Protein 6G3U (pdb70)

Organism: Pseudomonas aeruginosa (strain ATCC 15692 / DSM 22644 / CIP 104116 / JCM 14847 / LMG 12228 / 1C / PRS 101 / PAO1) (NCBI:txid208964)

Foldseek 3Di:
DAEEEEQAAFQVNLLCLQQVLLVQLLCVLLVDHYHYAYPYLLLQLQQLVVVQDDVVPHDHNRLVVLLVLLLAQRHQYAAEFHFQDDPVVNQVSCVQVVVVPGCRDHACLDADDPVNVVSNVSVLCSHFPNRCLSNFAAWKWWWFDPLLLVLCLVPPDAFAKAALPFPAFEDADDDFFFLNAKAKDFAQAKAKKWKWWAFPVGDIDTQDMDTDGHGKMKMKGWGAVVVLLVVLVVVFVVCVVPVAAEAEAAACRLLVPPVLLSLLSNQCSLLVVLCVVCVVVCVVLPQGSSFFCLSVVPSCVPPDPVVVVVSVVSSVVSPVVTHWYAALDLVVRHGNRHGDHSHHRLQNLLVCVRNNNWGATNVRDTGHYHYYDHHPQPRVQSRLVSSVCSPPIADDLNQFAIEIETEQARNNAWSNVKNSFKDQDQAWGKIFMARVVGHTDGMGGGGHRMMMIMGMDHLVSLLSSLVVQQVVCVVDVAAEEEAAAPSHNSSVSSVVSNVVSNVVDDQPNYHYYYDHDSVVSNVQVVQGRNRGYYYYRYYDVVNLNVLQNRCCSNNVGQQSMWMWRCRPSNHIYTYRGSDHSPNVQNVQCQQFNARADWRNSVLVSQLVSQCRCCVVVVSVVSPVLNVLSVVLSSVCSVVVLHDDPDLQFHHSLLSSLSSSQSSLVSQCPDDPDVSSVVLSVVLNVLSVVCVPVLRVQSSVRGGDRQCQDDRSDTDCVSSSCSRRRSPSVVVSSVPSD/DEAEEEQAAFFVNLLCLLFVLLCQLLCVVLVYHYHYAYAYCVLVVALPPVVDDDPPSDDDRYLVVLLVLLLALPYHAEAEFHDFWDPCVVQVVCVVCVVVPDDDDHDDPPDDDDPPCVVVVSVVCGHGRNRCLSNQQAWWWWWFDPLLLVLCLVPPDAFAKAALPFPFFEDADDDFFFLNAKAKDFAQAWAKKFKWWAAPVGDIDGLDIDTAHHGKMKMKGKGAVVVLLVSLVVQFVVCVVVVAAEAEAAACIQLVPPVLLSLLSNQCSLLVVLCVVCVVVLVVLPQRLSFFCLSVVPSCVPDDPVVVVVSVVSVVVSPVVTHWYAALDLVVPHGNRHGPNSHHRLQNLLVCVRNNNWGATNVRDTGHHHYYYHHPQPRVLSRLVSNVCSVVIAADLSFFAIAIEQEQQRNNAWPRVKNSFKDQAQAWTKIFMARVVRHTDGIDGGGHGMMMIMGMHHPLNLLSSLVVQQVVCVVVVAAEEEAAAPSHNSSVSSVVSNVVNCVVDDQVSYHYYYDHSSVVSVVQVVQGRVRGYYYYRYYDVVNSSVLQNRCCSNRVGSFRMWIWGQRSSNYIHIYLGRVNNHSCSVPPLQDWCNSVLLSQLVSQCSCVPVPVRPSSPQLSVLSVQLVSVCSVVVQTCHPSRADLSSSVSSLSSSLSSLQSQCPDDPDVVSVVVSVVLNVLSVVCQPPCVRLPVSPDQRVDQDADGDDGDDPSSSVSNPPCVVRVVVSSVD

Nearest PDB structures (foldseek):
  6g3u-assembly2_B  TM=1.001E+00  e=0.000E+00  Pseudomonas aeruginosa
  6g3u-assembly1_A  TM=9.245E-01  e=0.000E+00  Pseudomonas aeruginosa
  5kvu-assembly1_A  TM=9.202E-01  e=1.064E-99  Mycobacterium tuberculosis H37Rv
  5z16-assembly1_A  TM=9.125E-01  e=4.180E-97  Acinetobacter baumannii
  7y1u-assembly1_A  TM=9.084E-01  e=1.188E-83  Campylobacter corcagiensis

Structure (mmCIF, N/CA/C/O backbone):
data_6G3U
#
_entry.id   6G3U
#
_cell.length_a   126.460
_cell.length_b   149.020
_cell.length_c   201.137
_cell.angle_alpha   90.000
_cell.angle_beta   90.000
_cell.angle_gamma   90.000
#
_symmetry.space_group_name_H-M   'C 2 2 21'
#
loop_
_entity.id
_entity.type
_entity.pdbx_description
1 polymer 'Isocitrate dehydrogenase'
2 non-polymer 'NADP NICOTINAMIDE-ADENINE-DINUCLEOTIDE PHOSPHATE'
3 non-polymer '2-OXOGLUTARIC ACID'
4 water water
#
loop_
_atom_site.group_PDB
_atom_site.id
_atom_site.type_symbol
_atom_site.label_atom_id
_atom_site.label_alt_id
_atom_site.label_comp_id
_atom_site.label_asym_id
_atom_site.label_entity_id
_atom_site.label_seq_id
_atom_site.pdbx_PDB_ins_code
_atom_site.Cartn_x
_atom_site.Cartn_y
_atom_site.Cartn_z
_atom_site.occupancy
_atom_site.B_iso_or_equiv
_atom_site.auth_seq_id
_atom_site.auth_comp_id
_atom_site.auth_asym_id
_atom_site.auth_atom_id
_atom_site.pdbx_PDB_model_num
ATOM 1 N N . SER A 1 1 ? 33.780 54.592 -13.069 1.00 63.41 5 SER A N 1
ATOM 2 C CA . SER A 1 1 ? 34.450 53.852 -12.030 1.00 65.67 5 SER A CA 1
ATOM 3 C C . SER A 1 1 ? 33.613 53.857 -10.779 1.00 60.15 5 SER A C 1
ATOM 4 O O . SER A 1 1 ? 33.998 54.581 -9.850 1.00 61.22 5 SER A O 1
ATOM 7 N N . LYS A 1 2 ? 32.465 53.128 -10.810 1.00 56.60 6 LYS A N 1
ATOM 8 C CA . LYS A 1 2 ? 31.655 52.767 -9.633 1.00 56.53 6 LYS A CA 1
ATOM 9 C C . LYS A 1 2 ? 30.132 52.657 -9.720 1.00 47.19 6 LYS A C 1
ATOM 10 O O . LYS A 1 2 ? 29.548 52.394 -8.671 1.00 58.62 6 LYS A O 1
ATOM 16 N N . ILE A 1 3 ? 29.418 52.843 -10.832 1.00 42.16 7 ILE A N 1
ATOM 17 C CA . ILE A 1 3 ? 27.946 52.841 -10.714 1.00 41.83 7 ILE A CA 1
ATOM 18 C C . ILE A 1 3 ? 27.249 51.742 -11.531 1.00 38.82 7 ILE A C 1
ATOM 19 O O . ILE A 1 3 ? 27.307 51.733 -12.765 1.00 38.56 7 ILE A O 1
ATOM 24 N N . THR A 1 4 ? 26.537 50.850 -10.831 1.00 37.62 8 THR A N 1
ATOM 25 C CA . THR A 1 4 ? 25.754 49.772 -11.437 1.00 38.18 8 THR A CA 1
ATOM 26 C C . THR A 1 4 ? 24.283 50.176 -11.546 1.00 36.58 8 THR A C 1
ATOM 27 O O . THR A 1 4 ? 23.665 50.535 -10.541 1.00 35.75 8 THR A O 1
ATOM 31 N N . TYR A 1 5 ? 23.727 50.099 -12.760 1.00 37.21 9 TYR A N 1
ATOM 32 C CA . TYR A 1 5 ? 22.349 50.487 -13.055 1.00 34.61 9 TYR A CA 1
ATOM 33 C C . TYR A 1 5 ? 21.508 49.279 -13.448 1.00 34.45 9 TYR A C 1
ATOM 34 O O . TYR A 1 5 ? 21.902 48.487 -14.311 1.00 39.71 9 TYR A O 1
ATOM 43 N N . THR A 1 6 ? 20.319 49.189 -12.874 1.00 31.61 10 THR A N 1
ATOM 44 C CA . THR A 1 6 ? 19.483 48.004 -12.967 1.00 32.26 10 THR A CA 1
ATOM 45 C C . THR A 1 6 ? 18.426 48.063 -14.079 1.00 35.42 10 THR A C 1
ATOM 46 O O . THR A 1 6 ? 17.606 48.989 -14.131 1.00 37.46 10 THR A O 1
ATOM 50 N N . PHE A 1 7 ? 18.432 47.065 -14.960 1.00 29.38 11 PHE A N 1
ATOM 51 C CA . PHE A 1 7 ? 17.398 46.914 -15.979 1.00 32.11 11 PHE A CA 1
ATOM 52 C C . PHE A 1 7 ? 16.387 45.870 -15.509 1.00 31.31 11 PHE A C 1
ATOM 53 O O . PHE A 1 7 ? 16.732 44.692 -15.353 1.00 34.07 11 PHE A O 1
ATOM 61 N N . THR A 1 8 ? 15.150 46.307 -15.287 1.00 32.51 12 THR A N 1
ATOM 62 C CA . THR A 1 8 ? 14.059 45.543 -14.690 1.00 35.16 12 THR A CA 1
ATOM 63 C C . THR A 1 8 ? 12.949 45.271 -15.712 1.00 32.77 12 THR A C 1
ATOM 64 O O . THR A 1 8 ? 13.248 44.996 -16.877 1.00 34.96 12 THR A O 1
ATOM 68 N N . ASP A 1 9 ? 11.702 45.223 -15.244 1.00 26.99 13 ASP A N 1
ATOM 69 C CA . ASP A 1 9 ? 10.511 44.878 -16.007 1.00 30.47 13 ASP A CA 1
ATOM 70 C C . ASP A 1 9 ? 9.575 46.067 -16.239 1.00 35.76 13 ASP A C 1
ATOM 71 O O . ASP A 1 9 ? 9.659 47.104 -15.572 1.00 33.46 13 ASP A O 1
ATOM 76 N N . GLU A 1 10 ? 8.687 45.903 -17.223 1.00 34.34 14 GLU A N 1
ATOM 77 C CA . GLU A 1 10 ? 7.450 46.706 -17.387 1.00 32.62 14 GLU A CA 1
ATOM 78 C C . GLU A 1 10 ? 7.779 48.201 -17.439 1.00 35.38 14 GLU A C 1
ATOM 79 O O . GLU A 1 10 ? 8.700 48.607 -18.164 1.00 34.75 14 GLU A O 1
ATOM 85 N N . ALA A 1 11 ? 7.056 49.058 -16.721 1.00 35.57 15 ALA A N 1
ATOM 86 C CA . ALA A 1 11 ? 7.184 50.496 -16.941 1.00 33.70 15 ALA A CA 1
ATOM 87 C C . ALA A 1 11 ? 8.589 51.027 -16.655 1.00 39.83 15 ALA A C 1
ATOM 88 O O . ALA A 1 11 ? 9.156 51.697 -17.536 1.00 41.93 15 ALA A O 1
ATOM 90 N N . PRO A 1 12 ? 9.219 50.765 -15.496 1.00 40.30 16 PRO A N 1
ATOM 91 C CA . PRO A 1 12 ? 10.603 51.260 -15.310 1.00 34.99 16 PRO A CA 1
ATOM 92 C C . PRO A 1 12 ? 11.573 50.749 -16.372 1.00 34.77 16 PRO A C 1
ATOM 93 O O . PRO A 1 12 ? 12.600 51.393 -16.618 1.00 35.54 16 PRO A O 1
ATOM 97 N N . ALA A 1 13 ? 11.303 49.586 -16.977 1.00 32.00 17 ALA A N 1
ATOM 98 C CA . ALA A 1 13 ? 12.156 49.108 -18.063 1.00 33.75 17 ALA A CA 1
ATOM 99 C C . ALA A 1 13 ? 12.078 50.033 -19.272 1.00 38.29 17 ALA A C 1
ATOM 100 O O . ALA A 1 13 ? 13.113 50.401 -19.838 1.00 39.46 17 ALA A O 1
ATOM 102 N N . LEU A 1 14 ? 10.860 50.456 -19.653 1.00 38.81 18 LEU A N 1
ATOM 103 C CA . LEU A 1 14 ? 10.711 51.372 -20.782 1.00 37.17 18 LEU A CA 1
ATOM 104 C C . LEU A 1 14 ? 11.265 52.747 -20.454 1.00 39.18 18 LEU A C 1
ATOM 105 O O . LEU A 1 14 ? 11.857 53.398 -21.319 1.00 41.89 18 LEU A O 1
ATOM 110 N N . ALA A 1 15 ? 11.128 53.192 -19.200 1.00 35.25 19 ALA A N 1
ATOM 111 C CA . ALA A 1 15 ? 11.703 54.479 -18.836 1.00 32.65 19 ALA A CA 1
ATOM 112 C C . ALA A 1 15 ? 13.202 54.455 -19.030 1.00 39.34 19 ALA A C 1
ATOM 113 O O . ALA A 1 15 ? 13.797 55.435 -19.500 1.00 40.55 19 ALA A O 1
ATOM 115 N N . THR A 1 16 ? 13.817 53.309 -18.727 1.00 39.82 20 THR A N 1
ATOM 116 C CA . THR A 1 16 ? 15.266 53.178 -18.751 1.00 41.99 20 THR A CA 1
ATOM 117 C C . THR A 1 16 ? 15.826 53.281 -20.177 1.00 36.58 20 THR A C 1
ATOM 118 O O . THR A 1 16 ? 16.942 53.784 -20.358 1.00 34.79 20 THR A O 1
ATOM 122 N N . TYR A 1 17 ? 15.059 52.878 -21.197 1.00 38.98 21 TYR A N 1
ATOM 123 C CA . TYR A 1 17 ? 15.511 53.077 -22.578 1.00 40.84 21 TYR A CA 1
ATOM 124 C C . TYR A 1 17 ? 15.755 54.556 -22.887 1.00 43.14 21 TYR A C 1
ATOM 125 O O . TYR A 1 17 ? 16.780 54.906 -23.482 1.00 45.66 21 TYR A O 1
ATOM 134 N N . SER A 1 18 ? 14.843 55.444 -22.475 1.00 41.98 22 SER A N 1
ATOM 135 C CA . SER A 1 18 ? 15.080 56.875 -22.681 1.00 39.71 22 SER A CA 1
ATOM 136 C C . SER A 1 18 ? 16.105 57.425 -21.693 1.00 42.54 22 SER A C 1
ATOM 137 O O . SER A 1 18 ? 16.988 58.202 -22.073 1.00 45.65 22 SER A O 1
ATOM 140 N N . LEU A 1 19 ? 16.009 57.051 -20.420 1.00 41.89 23 LEU A N 1
ATOM 141 C CA . LEU A 1 19 ? 16.795 57.771 -19.423 1.00 40.62 23 LEU A CA 1
ATOM 142 C C . LEU A 1 19 ? 18.247 57.286 -19.327 1.00 43.20 23 LEU A C 1
ATOM 143 O O . LEU A 1 19 ? 19.148 58.089 -19.044 1.00 45.33 23 LEU A O 1
ATOM 148 N N . LEU A 1 20 ? 18.516 55.991 -19.522 1.00 42.42 24 LEU A N 1
ATOM 149 C CA . LEU A 1 20 ? 19.880 55.508 -19.288 1.00 44.77 24 LEU A CA 1
ATOM 150 C C . LEU A 1 20 ? 20.910 56.104 -20.244 1.00 43.51 24 LEU A C 1
ATOM 151 O O . LEU A 1 20 ? 21.982 56.517 -19.766 1.00 38.92 24 LEU A O 1
ATOM 156 N N . PRO A 1 21 ? 20.667 56.191 -21.563 1.00 45.78 25 PRO A N 1
ATOM 157 C CA . PRO A 1 21 ? 21.640 56.878 -22.446 1.00 46.31 25 PRO A CA 1
ATOM 158 C C . PRO A 1 21 ? 22.054 58.264 -21.967 1.00 46.72 25 PRO A C 1
ATOM 159 O O . PRO A 1 21 ? 23.247 58.594 -22.010 1.00 50.36 25 PRO A O 1
ATOM 163 N N . ILE A 1 22 ? 21.107 59.078 -21.503 1.00 43.71 26 ILE A N 1
ATOM 164 C CA . ILE A 1 22 ? 21.447 60.393 -20.959 1.00 44.10 26 ILE A CA 1
ATOM 165 C C . ILE A 1 22 ? 22.348 60.251 -19.739 1.00 49.00 26 ILE A C 1
ATOM 166 O O . ILE A 1 22 ? 23.302 61.022 -19.560 1.00 47.00 26 ILE A O 1
ATOM 171 N N . VAL A 1 23 ? 22.063 59.263 -18.878 1.00 52.77 27 VAL A N 1
ATOM 172 C CA . VAL A 1 23 ? 22.866 59.085 -17.665 1.00 47.69 27 VAL A CA 1
ATOM 173 C C . VAL A 1 23 ? 24.296 58.718 -18.032 1.00 46.97 27 VAL A C 1
ATOM 174 O O . VAL A 1 23 ? 25.258 59.277 -17.491 1.00 46.52 27 VAL A O 1
ATOM 178 N N . LYS A 1 24 ? 24.453 57.781 -18.974 1.00 48.90 28 LYS A N 1
ATOM 179 C CA . LYS A 1 24 ? 25.790 57.323 -19.341 1.00 54.54 28 LYS A CA 1
ATOM 180 C C . LYS A 1 24 ? 26.653 58.472 -19.853 1.00 56.00 28 LYS A C 1
ATOM 181 O O . LYS A 1 24 ? 27.813 58.611 -19.442 1.00 57.36 28 LYS A O 1
ATOM 187 N N . ALA A 1 25 ? 26.086 59.335 -20.706 1.00 52.44 29 ALA A N 1
ATOM 188 C CA . ALA A 1 25 ? 26.841 60.459 -21.256 1.00 53.21 29 ALA A CA 1
ATOM 189 C C . ALA A 1 25 ? 27.268 61.426 -20.160 1.00 53.70 29 ALA A C 1
ATOM 190 O O . ALA A 1 25 ? 28.459 61.709 -19.991 1.00 54.02 29 ALA A O 1
ATOM 192 N N . PHE A 1 26 ? 26.300 61.945 -19.400 1.00 54.18 30 PHE A N 1
ATOM 193 C CA . PHE A 1 26 ? 26.627 62.881 -18.328 1.00 53.77 30 PHE A CA 1
ATOM 194 C C . PHE A 1 26 ? 27.638 62.279 -17.371 1.00 50.94 30 PHE A C 1
ATOM 195 O O . PHE A 1 26 ? 28.605 62.938 -16.987 1.00 55.16 30 PHE A O 1
ATOM 203 N N . ALA A 1 27 ? 27.442 61.013 -16.995 1.00 58.32 31 ALA A N 1
ATOM 204 C CA . ALA A 1 27 ? 28.335 60.379 -16.032 1.00 55.41 31 ALA A CA 1
ATOM 205 C C . ALA A 1 27 ? 29.741 60.239 -16.599 1.00 57.12 31 ALA A C 1
ATOM 206 O O . ALA A 1 27 ? 30.726 60.395 -15.868 1.00 57.09 31 ALA A O 1
ATOM 208 N N . ALA A 1 28 ? 29.854 59.941 -17.901 1.00 56.40 32 ALA A N 1
ATOM 209 C CA . ALA A 1 28 ? 31.167 59.784 -18.519 1.00 55.48 32 ALA A CA 1
ATOM 210 C C . ALA A 1 28 ? 32.027 61.031 -18.341 1.00 60.69 32 ALA A C 1
ATOM 211 O O . ALA A 1 28 ? 33.249 60.933 -18.178 1.00 62.26 32 ALA A O 1
ATOM 213 N N . SER A 1 29 ? 31.402 62.206 -18.318 1.00 57.17 33 SER A N 1
ATOM 214 C CA . SER A 1 29 ? 32.144 63.447 -18.182 1.00 60.58 33 SER A CA 1
ATOM 215 C C . SER A 1 29 ? 32.898 63.548 -16.862 1.00 60.04 33 SER A C 1
ATOM 216 O O . SER A 1 29 ? 33.741 64.442 -16.730 1.00 65.76 33 SER A O 1
ATOM 219 N N . ALA A 1 30 ? 32.607 62.683 -15.881 1.00 58.15 34 ALA A N 1
ATOM 220 C CA . ALA A 1 30 ? 33.376 62.622 -14.642 1.00 54.00 34 ALA A CA 1
ATOM 221 C C . ALA A 1 30 ? 34.204 61.350 -14.548 1.00 56.27 34 ALA A C 1
ATOM 222 O O . ALA A 1 30 ? 34.752 61.041 -13.480 1.00 51.45 34 ALA A O 1
ATOM 224 N N . GLY A 1 31 ? 34.374 60.656 -15.667 1.00 55.72 35 GLY A N 1
ATOM 225 C CA . GLY A 1 31 ? 35.129 59.422 -15.658 1.00 57.52 35 GLY A CA 1
ATOM 226 C C . GLY A 1 31 ? 34.462 58.307 -14.883 1.00 57.90 35 GLY A C 1
ATOM 227 O O . GLY A 1 31 ? 35.155 57.538 -14.200 1.00 53.46 35 GLY A O 1
ATOM 228 N N . ILE A 1 32 ? 33.133 58.191 -14.984 1.00 53.46 36 I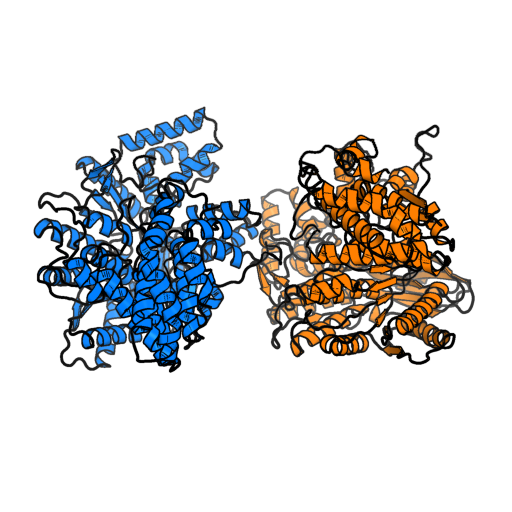LE A N 1
ATOM 229 C CA . ILE A 1 32 ? 32.364 57.179 -14.270 1.00 51.62 36 ILE A CA 1
ATOM 230 C C . ILE A 1 32 ? 31.838 56.172 -15.284 1.00 49.62 36 ILE A C 1
ATOM 231 O O . ILE A 1 32 ? 31.253 56.543 -16.311 1.00 45.64 36 ILE A O 1
ATOM 236 N N . ASP A 1 33 ? 32.051 54.901 -14.986 1.00 50.38 37 ASP A N 1
ATOM 237 C CA . ASP A 1 33 ? 31.548 53.804 -15.782 1.00 53.18 37 ASP A CA 1
ATOM 238 C C . ASP A 1 33 ? 30.191 53.409 -15.201 1.00 47.11 37 ASP A C 1
ATOM 239 O O . ASP A 1 33 ? 30.051 53.271 -13.982 1.00 46.46 37 ASP A O 1
ATOM 244 N N . VAL A 1 34 ? 29.192 53.266 -16.067 1.00 39.06 38 VAL A N 1
ATOM 245 C CA . VAL A 1 34 ? 27.821 52.997 -15.654 1.00 41.41 38 VAL A CA 1
ATOM 246 C C . VAL A 1 34 ? 27.454 51.658 -16.272 1.00 42.97 38 VAL A C 1
ATOM 247 O O . VAL A 1 34 ? 27.109 51.590 -17.459 1.00 46.23 38 VAL A O 1
ATOM 251 N N . GLU A 1 35 ? 27.511 50.594 -15.470 1.00 41.58 39 GLU A N 1
ATOM 252 C CA . GLU A 1 35 ? 27.200 49.254 -15.944 1.00 42.43 39 GLU A CA 1
ATOM 253 C C . GLU A 1 35 ? 25.693 49.006 -15.928 1.00 38.16 39 GLU A C 1
ATOM 254 O O . GLU A 1 35 ? 24.949 49.604 -15.154 1.00 44.22 39 GLU A O 1
ATOM 260 N N . THR A 1 36 ? 25.253 48.085 -16.771 1.00 34.60 40 THR A N 1
ATOM 261 C CA . THR A 1 36 ? 23.855 47.675 -16.858 1.00 35.02 40 THR A CA 1
ATOM 262 C C . THR A 1 36 ? 23.766 46.230 -16.394 1.00 40.76 40 THR A C 1
ATOM 263 O O . THR A 1 36 ? 24.331 45.336 -17.042 1.00 48.90 40 THR A O 1
ATOM 267 N N . SER A 1 37 ? 23.042 45.980 -15.306 1.00 34.69 41 SER A N 1
ATOM 268 C CA . SER A 1 37 ? 22.874 44.611 -14.842 1.00 36.77 41 SER A CA 1
ATOM 269 C C . SER A 1 37 ? 21.420 44.219 -15.063 1.00 34.75 41 SER A C 1
ATOM 270 O O . SER A 1 37 ? 20.505 44.943 -14.657 1.00 36.23 41 SER A O 1
ATOM 273 N N . ASP A 1 38 ? 21.221 43.106 -15.771 1.00 35.40 42 ASP A N 1
ATOM 274 C CA . ASP A 1 38 ? 19.898 42.638 -16.187 1.00 36.93 42 ASP A CA 1
ATOM 275 C C . ASP A 1 38 ? 19.314 41.737 -15.112 1.00 35.15 42 ASP A C 1
ATOM 276 O O . ASP A 1 38 ? 19.692 40.564 -15.014 1.00 32.30 42 ASP A O 1
ATOM 281 N N . ILE A 1 39 ? 18.383 42.273 -14.313 1.00 33.58 43 ILE A N 1
ATOM 282 C CA . ILE A 1 39 ? 17.693 41.480 -13.290 1.00 29.99 43 ILE A CA 1
ATOM 283 C C . ILE A 1 39 ? 16.221 41.289 -13.637 1.00 28.33 43 ILE A C 1
ATOM 284 O O . ILE A 1 39 ? 15.407 40.980 -12.769 1.00 25.77 43 ILE A O 1
ATOM 289 N N . SER A 1 40 ? 15.889 41.412 -14.916 1.00 30.40 44 SER A N 1
ATOM 290 C CA . SER A 1 40 ? 14.514 41.278 -15.344 1.00 30.97 44 SER A CA 1
ATOM 291 C C . SER A 1 40 ? 14.067 39.823 -15.209 1.00 31.21 44 SER A C 1
ATOM 292 O O . SER A 1 40 ? 14.887 38.903 -15.132 1.00 33.46 44 SER A O 1
ATOM 295 N N . LEU A 1 41 ? 12.744 39.607 -15.241 1.00 31.19 45 LEU A N 1
ATOM 296 C CA . LEU A 1 41 ? 12.233 38.259 -14.998 1.00 28.08 45 LEU A CA 1
ATOM 297 C C . LEU A 1 41 ? 12.602 37.305 -16.125 1.00 31.43 45 LEU A C 1
ATOM 298 O O . LEU A 1 41 ? 13.089 36.200 -15.859 1.00 33.42 45 LEU A O 1
ATOM 303 N N . ALA A 1 42 ? 12.441 37.724 -17.390 1.00 31.35 46 ALA A N 1
ATOM 304 C CA . ALA A 1 42 ? 12.894 36.874 -18.487 1.00 32.97 46 ALA A CA 1
ATOM 305 C C . ALA A 1 42 ? 14.412 36.721 -18.501 1.00 35.22 46 ALA A C 1
ATOM 306 O O . ALA A 1 42 ? 14.925 35.624 -18.758 1.00 34.47 46 ALA A O 1
ATOM 308 N N . GLY A 1 43 ? 15.149 37.781 -18.182 1.00 31.55 47 GLY A N 1
ATOM 309 C CA . GLY A 1 43 ? 16.596 37.653 -18.107 1.00 33.82 47 GLY A CA 1
ATOM 310 C C . GLY A 1 43 ? 17.068 36.651 -17.065 1.00 35.83 47 GLY A C 1
ATOM 311 O O . GLY A 1 43 ? 18.075 35.963 -17.267 1.00 33.76 47 GLY A O 1
ATOM 312 N N . ARG A 1 44 ? 16.388 36.595 -15.913 1.00 31.14 48 ARG A N 1
ATOM 313 C CA . ARG A 1 44 ? 16.740 35.607 -14.898 1.00 30.27 48 ARG A CA 1
ATOM 314 C C . ARG A 1 44 ? 16.357 34.190 -15.322 1.00 32.28 48 ARG A C 1
ATOM 315 O O . ARG A 1 44 ? 17.020 33.229 -14.922 1.00 31.49 48 ARG A O 1
ATOM 323 N N . ILE A 1 45 ? 15.302 34.029 -16.125 1.00 29.56 49 ILE A N 1
ATOM 324 C CA . ILE A 1 45 ? 14.981 32.688 -16.606 1.00 34.44 49 ILE A CA 1
ATOM 325 C C . ILE A 1 45 ? 16.079 32.174 -17.531 1.00 32.85 49 ILE A C 1
ATOM 326 O O . ILE A 1 45 ? 16.475 31.010 -17.437 1.00 41.35 49 ILE A O 1
ATOM 331 N N . LEU A 1 46 ? 16.610 33.029 -18.415 1.00 32.05 50 LEU A N 1
ATOM 332 C CA . LEU A 1 46 ? 17.694 32.595 -19.298 1.00 35.72 50 LEU A CA 1
ATOM 333 C C . LEU A 1 46 ? 18.973 32.321 -18.508 1.00 38.34 50 LEU A C 1
ATOM 334 O O . LEU A 1 46 ? 19.707 31.375 -18.815 1.00 40.21 50 LEU A O 1
ATOM 339 N N . ALA A 1 47 ? 19.294 33.178 -17.543 1.00 35.01 51 ALA A N 1
ATOM 340 C CA . ALA A 1 47 ? 20.524 33.014 -16.776 1.00 33.40 51 ALA A CA 1
ATOM 341 C C . ALA A 1 47 ? 20.574 31.686 -16.031 1.00 36.08 51 ALA A C 1
ATOM 342 O O . ALA A 1 47 ? 21.666 31.142 -15.823 1.00 41.02 51 ALA A O 1
ATOM 344 N N . ASN A 1 48 ? 19.420 31.137 -15.628 1.00 38.54 52 ASN A N 1
ATOM 345 C CA . ASN A 1 48 ? 19.407 29.898 -14.850 1.00 35.24 52 ASN A CA 1
ATOM 346 C C . ASN A 1 48 ? 19.245 28.661 -15.729 1.00 37.96 52 ASN A C 1
ATOM 347 O O . ASN A 1 48 ? 19.481 27.545 -15.259 1.00 37.26 52 ASN A O 1
ATOM 352 N N . PHE A 1 49 ? 18.817 28.819 -16.976 1.00 36.94 53 PHE A N 1
ATOM 353 C CA . PHE A 1 49 ? 18.772 27.716 -17.929 1.00 44.17 53 PHE A CA 1
ATOM 354 C C . PHE A 1 49 ? 19.851 27.773 -19.014 1.00 43.93 53 PHE A C 1
ATOM 355 O O . PHE A 1 49 ? 19.589 27.453 -20.172 1.00 45.89 53 PHE A O 1
ATOM 363 N N . ALA A 1 50 ? 21.061 28.231 -18.671 1.00 43.59 54 ALA A N 1
ATOM 364 C CA . ALA A 1 50 ? 22.131 28.313 -19.663 1.00 42.45 54 ALA A CA 1
ATOM 365 C C . ALA A 1 50 ? 22.327 26.982 -20.382 1.00 46.58 54 ALA A C 1
ATOM 366 O O . ALA A 1 50 ? 22.537 26.947 -21.596 1.00 47.52 54 ALA A O 1
ATOM 368 N N . ASP A 1 51 ? 22.177 25.874 -19.654 1.00 50.59 55 ASP A N 1
ATOM 369 C CA . ASP A 1 51 ? 22.427 24.519 -20.140 1.00 50.44 55 ASP A CA 1
ATOM 370 C C . ASP A 1 51 ? 21.480 24.123 -21.270 1.00 46.34 55 ASP A C 1
ATOM 371 O O . ASP A 1 51 ? 21.619 23.041 -21.845 1.00 54.92 55 ASP A O 1
ATOM 376 N N . ARG A 1 52 ? 20.506 24.982 -21.569 1.00 45.87 56 ARG A N 1
ATOM 377 C CA . ARG A 1 52 ? 19.483 24.732 -22.574 1.00 46.98 56 ARG A CA 1
ATOM 378 C C . ARG A 1 52 ? 19.539 25.780 -23.677 1.00 51.39 56 ARG A C 1
ATOM 379 O O . ARG A 1 52 ? 18.620 25.867 -24.497 1.00 47.34 56 ARG A O 1
ATOM 387 N N . LEU A 1 53 ? 20.618 26.554 -23.729 1.00 50.95 57 LEU A N 1
ATOM 388 C CA . LEU A 1 53 ? 20.837 27.588 -24.728 1.00 56.76 57 LEU A CA 1
ATOM 389 C C . LEU A 1 53 ? 22.118 27.310 -25.510 1.00 64.41 57 LEU A C 1
ATOM 390 O O . LEU A 1 53 ? 23.086 26.770 -24.956 1.00 63.66 57 LEU A O 1
ATOM 395 N N . GLU A 1 54 ? 22.117 27.662 -26.802 1.00 60.57 58 GLU A N 1
ATOM 396 C CA . GLU A 1 54 ? 23.343 27.571 -27.585 1.00 63.23 58 GLU A CA 1
ATOM 397 C C . GLU A 1 54 ? 24.364 28.533 -27.000 1.00 64.51 58 GLU A C 1
ATOM 398 O O . GLU A 1 54 ? 24.009 29.630 -26.569 1.00 68.23 58 GLU A O 1
ATOM 404 N N . ALA A 1 55 ? 25.642 28.138 -27.003 1.00 67.78 59 ALA A N 1
ATOM 405 C CA . ALA A 1 55 ? 26.656 28.925 -26.301 1.00 63.55 59 ALA A CA 1
ATOM 406 C C . ALA A 1 55 ? 26.649 30.373 -26.778 1.00 68.70 59 ALA A C 1
ATOM 407 O O . ALA A 1 55 ? 26.958 31.287 -26.005 1.00 68.44 59 ALA A O 1
ATOM 409 N N . ASP A 1 56 ? 26.352 30.591 -28.065 1.00 77.11 60 ASP A N 1
ATOM 410 C CA . ASP A 1 56 ? 26.345 31.938 -28.633 1.00 81.01 60 ASP A CA 1
ATOM 411 C C . ASP A 1 56 ? 25.228 32.797 -28.045 1.00 78.48 60 ASP A C 1
ATOM 412 O O . ASP A 1 56 ? 25.366 34.026 -27.959 1.00 76.28 60 ASP A O 1
ATOM 417 N N . GLN A 1 57 ? 24.142 32.168 -27.587 1.00 70.43 61 GLN A N 1
ATOM 418 C CA . GLN A 1 57 ? 22.967 32.885 -27.116 1.00 64.58 61 GLN A CA 1
ATOM 419 C C . GLN A 1 57 ? 22.839 32.820 -25.592 1.00 60.91 61 GLN A C 1
ATOM 420 O O . GLN A 1 57 ? 21.780 33.140 -25.046 1.00 56.43 61 GLN A O 1
ATOM 426 N N . ARG A 1 58 ? 23.913 32.438 -24.895 1.00 57.11 62 ARG A N 1
ATOM 427 C CA . ARG A 1 58 ? 23.927 32.428 -23.443 1.00 51.10 62 ARG A CA 1
ATOM 428 C C . ARG A 1 58 ? 24.083 33.846 -22.924 1.00 52.35 62 ARG A C 1
ATOM 429 O O . ARG A 1 58 ? 24.584 34.735 -23.614 1.00 57.15 62 ARG A O 1
ATOM 437 N N . ILE A 1 59 ? 23.631 34.054 -21.688 1.00 49.92 63 ILE A N 1
ATOM 438 C CA . ILE A 1 59 ? 23.722 35.353 -21.044 1.00 50.93 63 ILE A CA 1
ATOM 439 C C . ILE A 1 59 ? 24.310 35.177 -19.655 1.00 49.23 63 ILE A C 1
ATOM 440 O O . ILE A 1 59 ? 24.295 34.088 -19.072 1.00 50.33 63 ILE A O 1
ATOM 445 N N . GLU A 1 60 ? 24.766 36.294 -19.107 1.00 44.50 64 GLU A N 1
ATOM 446 C CA . GLU A 1 60 ? 25.544 36.312 -17.886 1.00 46.11 64 GLU A CA 1
ATOM 447 C C . GLU A 1 60 ? 24.617 36.505 -16.690 1.00 51.07 64 GLU A C 1
ATOM 448 O O . GLU A 1 60 ? 23.603 37.204 -16.777 1.00 53.92 64 GLU A O 1
ATOM 454 N N . ASP A 1 61 ? 24.940 35.834 -15.585 1.00 46.73 65 ASP A N 1
ATOM 455 C CA . ASP A 1 61 ? 24.037 35.751 -14.439 1.00 40.74 65 ASP A CA 1
ATOM 456 C C . ASP A 1 61 ? 24.211 37.008 -13.598 1.00 39.38 65 ASP A C 1
ATOM 457 O O . ASP A 1 61 ? 24.940 37.029 -12.599 1.00 38.10 65 ASP A O 1
ATOM 462 N N . ASP A 1 62 ? 23.448 38.044 -13.947 1.00 40.28 66 ASP A N 1
ATOM 463 C CA . ASP A 1 62 ? 23.661 39.346 -13.328 1.00 37.22 66 ASP A CA 1
ATOM 464 C C . ASP A 1 62 ? 23.161 39.411 -11.889 1.00 38.31 66 ASP A C 1
ATOM 465 O O . ASP A 1 62 ? 23.737 40.158 -11.094 1.00 39.39 66 ASP A O 1
ATOM 470 N N . LEU A 1 63 ? 22.083 38.694 -11.533 1.00 38.92 67 LEU A N 1
ATOM 471 C CA . LEU A 1 63 ? 21.661 38.665 -10.133 1.00 36.99 67 LEU A CA 1
ATOM 472 C C . LEU A 1 63 ? 22.778 38.125 -9.229 1.00 38.64 67 LEU A C 1
ATOM 473 O O . LEU A 1 63 ? 23.077 38.698 -8.169 1.00 39.17 67 LEU A O 1
ATOM 478 N N . ALA A 1 64 ? 23.418 37.029 -9.630 1.00 34.49 68 ALA A N 1
ATOM 479 C CA . ALA A 1 64 ? 24.493 36.500 -8.796 1.00 35.32 68 ALA A CA 1
ATOM 480 C C . ALA A 1 64 ? 25.625 37.508 -8.670 1.00 32.41 68 ALA A C 1
ATOM 481 O O . ALA A 1 64 ? 26.160 37.717 -7.573 1.00 32.06 68 ALA A O 1
ATOM 483 N N . ARG A 1 65 ? 25.983 38.175 -9.775 1.00 34.57 69 ARG A N 1
ATOM 484 C CA . ARG A 1 65 ? 27.037 39.187 -9.696 1.00 35.50 69 ARG A CA 1
ATOM 485 C C . ARG A 1 65 ? 26.617 40.361 -8.820 1.00 37.64 69 ARG A C 1
ATOM 486 O O . ARG A 1 65 ? 27.400 40.824 -7.979 1.00 35.50 69 ARG A O 1
ATOM 494 N N . LEU A 1 66 ? 25.374 40.840 -8.985 1.00 35.92 70 LEU A N 1
ATOM 495 C CA . LEU A 1 66 ? 24.854 41.919 -8.142 1.00 31.08 70 LEU A CA 1
ATOM 496 C C . LEU A 1 66 ? 24.761 41.502 -6.681 1.00 33.93 70 LEU A C 1
ATOM 497 O O . LEU A 1 66 ? 24.889 42.347 -5.789 1.00 32.03 70 LEU A O 1
ATOM 502 N N . ALA A 1 67 ? 24.514 40.212 -6.415 1.00 35.63 71 ALA A N 1
ATOM 503 C CA . ALA A 1 67 ? 24.448 39.745 -5.030 1.00 36.57 71 ALA A CA 1
ATOM 504 C C . ALA A 1 67 ? 25.813 39.750 -4.359 1.00 36.17 71 ALA A C 1
ATOM 505 O O . ALA A 1 67 ? 25.900 39.945 -3.144 1.00 40.64 71 ALA A O 1
ATOM 507 N N . VAL A 1 68 ? 26.879 39.512 -5.119 1.00 36.34 72 VAL A N 1
ATOM 508 C CA . VAL A 1 68 ? 28.226 39.584 -4.557 1.00 36.72 72 VAL A CA 1
ATOM 509 C C . VAL A 1 68 ? 28.679 41.033 -4.406 1.00 37.26 72 VAL A C 1
ATOM 510 O O . VAL A 1 68 ? 29.301 41.401 -3.403 1.00 37.27 72 VAL A O 1
ATOM 514 N N . LEU A 1 69 ? 28.333 41.879 -5.381 1.00 37.02 73 LEU A N 1
ATOM 515 C CA . LEU A 1 69 ? 28.678 43.295 -5.334 1.00 34.02 73 LEU A CA 1
ATOM 516 C C . LEU A 1 69 ? 28.106 43.966 -4.098 1.00 38.16 73 LEU A C 1
ATOM 517 O O . LEU A 1 69 ? 28.740 44.857 -3.518 1.00 35.24 73 LEU A O 1
ATOM 522 N N . ALA A 1 70 ? 26.917 43.531 -3.679 1.00 38.10 74 ALA A N 1
ATOM 523 C CA . ALA A 1 70 ? 26.277 44.090 -2.498 1.00 37.02 74 ALA A CA 1
ATOM 524 C C . ALA A 1 70 ? 27.063 43.812 -1.222 1.00 37.75 74 ALA A C 1
ATOM 525 O O . ALA A 1 70 ? 26.864 44.505 -0.219 1.00 38.06 74 ALA A O 1
ATOM 527 N N . THR A 1 71 ? 27.892 42.758 -1.207 1.00 38.92 75 THR A N 1
ATOM 528 C CA . THR A 1 71 ? 28.726 42.436 -0.049 1.00 41.23 75 THR A CA 1
ATOM 529 C C . THR A 1 71 ? 30.081 43.125 -0.068 1.00 43.39 75 THR A C 1
ATOM 530 O O . THR A 1 71 ? 30.791 43.094 0.943 1.00 48.29 75 THR A O 1
ATOM 534 N N . SER A 1 72 ? 30.484 43.663 -1.193 1.00 44.75 76 SER A N 1
ATOM 535 C CA . SER A 1 72 ? 31.721 44.420 -1.289 1.00 42.69 76 SER A CA 1
ATOM 536 C C . SER A 1 72 ? 31.531 45.821 -0.705 1.00 43.48 76 SER A C 1
ATOM 537 O O . SER A 1 72 ? 30.429 46.379 -0.752 1.00 42.45 76 SER A O 1
ATOM 540 N N . PRO A 1 73 ? 32.590 46.415 -0.148 1.00 42.99 77 PRO A N 1
ATOM 541 C CA . PRO A 1 73 ? 32.492 47.800 0.344 1.00 46.30 77 PRO A CA 1
ATOM 542 C C . PRO A 1 73 ? 32.557 48.866 -0.745 1.00 44.58 77 PRO A C 1
ATOM 543 O O . PRO A 1 73 ? 32.553 50.060 -0.425 1.00 43.99 77 PRO A O 1
ATOM 547 N N . ASP A 1 74 ? 32.600 48.479 -2.015 1.00 44.94 78 ASP A N 1
ATOM 548 C CA . ASP A 1 74 ? 32.665 49.426 -3.119 1.00 50.30 78 ASP A CA 1
ATOM 549 C C . ASP A 1 74 ? 31.339 49.557 -3.847 1.00 47.95 78 ASP A C 1
ATOM 550 O O . ASP A 1 74 ? 31.267 50.251 -4.871 1.00 48.49 78 ASP A O 1
ATOM 555 N N . ALA A 1 75 ? 30.276 48.969 -3.309 1.00 41.67 79 ALA A N 1
ATOM 556 C CA . ALA A 1 75 ? 29.033 48.880 -4.056 1.00 38.10 79 ALA A CA 1
ATOM 557 C C . ALA A 1 75 ? 28.353 50.232 -4.194 1.00 37.35 79 ALA A C 1
ATOM 558 O O . ALA A 1 75 ? 28.321 51.052 -3.272 1.00 40.85 79 ALA A O 1
ATOM 560 N N . ASN A 1 76 ? 27.814 50.455 -5.372 1.00 34.34 80 ASN A N 1
ATOM 561 C CA . ASN A 1 76 ? 27.036 51.645 -5.651 1.00 36.09 80 ASN A CA 1
ATOM 562 C C . ASN A 1 76 ? 26.033 51.214 -6.710 1.00 37.77 80 ASN A C 1
ATOM 563 O O . ASN A 1 76 ? 26.357 51.180 -7.902 1.00 37.84 80 ASN A O 1
ATOM 568 N N . ILE A 1 77 ? 24.841 50.832 -6.245 1.00 33.73 81 ILE A N 1
ATOM 569 C CA . ILE A 1 77 ? 23.802 50.248 -7.078 1.00 31.10 81 ILE A CA 1
ATOM 570 C C . ILE A 1 77 ? 22.638 51.222 -7.116 1.00 29.97 81 ILE A C 1
ATOM 571 O O . ILE A 1 77 ? 22.262 51.796 -6.086 1.00 30.82 81 ILE A O 1
ATOM 576 N N . ILE A 1 78 ? 22.010 51.324 -8.282 1.00 27.98 82 ILE A N 1
ATOM 577 C CA . ILE A 1 78 ? 20.762 52.052 -8.466 1.00 28.51 82 ILE A CA 1
ATOM 578 C C . ILE A 1 78 ? 19.719 50.995 -8.839 1.00 28.09 82 ILE A C 1
ATOM 579 O O . ILE A 1 78 ? 19.772 50.388 -9.918 1.00 27.22 82 ILE A O 1
ATOM 584 N N . LYS A 1 79 ? 18.782 50.761 -7.929 1.00 26.11 83 LYS A N 1
ATOM 585 C CA . LYS A 1 79 ? 17.880 49.618 -7.969 1.00 21.13 83 LYS A CA 1
ATOM 586 C C . LYS A 1 79 ? 16.473 50.118 -8.279 1.00 27.10 83 LYS A C 1
ATOM 587 O O . LYS A 1 79 ? 15.851 50.804 -7.457 1.00 33.78 83 LYS A O 1
ATOM 593 N N . LEU A 1 80 ? 15.968 49.750 -9.421 1.00 25.21 84 LEU A N 1
ATOM 594 C CA . LEU A 1 80 ? 14.653 50.136 -9.881 1.00 24.46 84 LEU A CA 1
ATOM 595 C C . LEU A 1 80 ? 13.699 48.988 -9.608 1.00 29.35 84 LEU A C 1
ATOM 596 O O . LEU A 1 80 ? 14.138 47.840 -9.480 1.00 28.74 84 LEU A O 1
ATOM 601 N N . PRO A 1 81 ? 12.389 49.247 -9.517 1.00 28.54 85 PRO A N 1
ATOM 602 C CA . PRO A 1 81 ? 11.458 48.187 -9.107 1.00 22.08 85 PRO A CA 1
ATOM 603 C C . PRO A 1 81 ? 11.386 47.084 -10.150 1.00 24.91 85 PRO A C 1
ATOM 604 O O . PRO A 1 81 ? 11.480 47.336 -11.353 1.00 24.80 85 PRO A O 1
ATOM 608 N N . ASN A 1 82 ? 11.200 45.850 -9.673 1.00 23.64 86 ASN A N 1
ATOM 609 C CA . ASN A 1 82 ? 11.162 44.679 -10.538 1.00 25.20 86 ASN A CA 1
ATOM 610 C C . ASN A 1 82 ? 10.097 43.688 -10.054 1.00 25.60 86 ASN A C 1
ATOM 611 O O . ASN A 1 82 ? 9.672 43.713 -8.894 1.00 22.20 86 ASN A O 1
ATOM 616 N N . ILE A 1 83 ? 9.689 42.795 -10.966 1.00 23.47 87 ILE A N 1
ATOM 617 C CA . ILE A 1 83 ? 8.601 41.842 -10.717 1.00 26.08 87 ILE A CA 1
ATOM 618 C C . ILE A 1 83 ? 8.990 40.795 -9.669 1.00 27.37 87 ILE A C 1
ATOM 619 O O . ILE A 1 83 ? 10.136 40.322 -9.623 1.00 31.85 87 ILE A O 1
ATOM 624 N N . SER A 1 84 ? 8.028 40.422 -8.828 1.00 22.42 88 SER A N 1
ATOM 625 C CA . SER A 1 84 ? 8.100 39.266 -7.935 1.00 24.18 88 SER A CA 1
ATOM 626 C C . SER A 1 84 ? 6.995 38.364 -8.490 1.00 29.91 88 SER A C 1
ATOM 627 O O . SER A 1 84 ? 5.811 38.545 -8.181 1.00 32.12 88 SER A O 1
ATOM 630 N N . ALA A 1 85 ? 7.372 37.410 -9.333 1.00 28.24 89 ALA A N 1
ATOM 631 C CA . ALA A 1 85 ? 6.396 36.776 -10.214 1.00 32.85 89 ALA A CA 1
ATOM 632 C C . ALA A 1 85 ? 5.530 35.741 -9.512 1.00 29.04 89 ALA A C 1
ATOM 633 O O . ALA A 1 85 ? 6.011 34.947 -8.706 1.00 30.13 89 ALA A O 1
ATOM 635 N N . SER A 1 86 ? 4.251 35.735 -9.860 1.00 26.11 90 SER A N 1
ATOM 636 C CA . SER A 1 86 ? 3.403 34.607 -9.527 1.00 29.18 90 SER A CA 1
ATOM 637 C C . SER A 1 86 ? 3.593 33.513 -10.566 1.00 31.33 90 SER A C 1
ATOM 638 O O . SER A 1 86 ? 4.230 33.729 -11.606 1.00 32.05 90 SER A O 1
ATOM 641 N N . VAL A 1 87 ? 2.952 32.365 -10.336 1.00 26.27 91 VAL A N 1
ATOM 642 C CA . VAL A 1 87 ? 3.053 31.257 -11.287 1.00 28.60 91 VAL A CA 1
ATOM 643 C C . VAL A 1 87 ? 2.427 31.657 -12.627 1.00 34.02 91 VAL A C 1
ATOM 644 O O . VAL A 1 87 ? 3.036 31.395 -13.674 1.00 35.45 91 VAL A O 1
ATOM 648 N N . PRO A 1 88 ? 1.269 32.316 -12.687 1.00 34.04 92 PRO A N 1
ATOM 649 C CA . PRO A 1 88 ? 0.796 32.702 -14.017 1.00 27.75 92 PRO A CA 1
ATOM 650 C C . PRO A 1 88 ? 1.785 33.585 -14.746 1.00 34.87 92 PRO A C 1
ATOM 651 O O . PRO A 1 88 ? 1.974 33.418 -15.958 1.00 41.32 92 PRO A O 1
ATOM 655 N N . GLN A 1 89 ? 2.444 34.510 -14.049 1.00 32.71 93 GLN A N 1
ATOM 656 C CA . GLN A 1 89 ? 3.380 35.394 -14.743 1.00 35.67 93 GLN A CA 1
ATOM 657 C C . GLN A 1 89 ? 4.620 34.637 -15.226 1.00 34.96 93 GLN A C 1
ATOM 658 O O . GLN A 1 89 ? 5.111 34.870 -16.335 1.00 35.62 93 GLN A O 1
ATOM 664 N N . LEU A 1 90 ? 5.147 33.734 -14.401 1.00 34.04 94 LEU A N 1
ATOM 665 C CA . LEU A 1 90 ? 6.244 32.895 -14.847 1.00 31.45 94 LEU A CA 1
ATOM 666 C C . LEU A 1 90 ? 5.851 32.099 -16.087 1.00 40.15 94 LEU A C 1
ATOM 667 O O . LEU A 1 90 ? 6.612 32.040 -17.062 1.00 38.69 94 LEU A O 1
ATOM 672 N N . LYS A 1 91 ? 4.637 31.526 -16.090 1.00 36.56 95 LYS A N 1
ATOM 673 C CA . LYS A 1 91 ? 4.170 30.793 -17.264 1.00 34.87 95 LYS A CA 1
ATOM 674 C C . LYS A 1 91 ? 4.120 31.679 -18.495 1.00 36.76 95 LYS A C 1
ATOM 675 O O . LYS A 1 91 ? 4.440 31.228 -19.595 1.00 47.61 95 LYS A O 1
ATOM 681 N N . GLY A 1 92 ? 3.750 32.946 -18.336 1.00 37.01 96 GLY A N 1
ATOM 682 C CA . GLY A 1 92 ? 3.784 33.850 -19.468 1.00 31.05 96 GLY A CA 1
ATOM 683 C C . GLY A 1 92 ? 5.180 34.214 -19.918 1.00 38.85 96 GLY A C 1
ATOM 684 O O . GLY A 1 92 ? 5.412 34.430 -21.110 1.00 44.92 96 GLY A O 1
ATOM 685 N N . ALA A 1 93 ? 6.129 34.303 -18.989 1.00 39.81 97 ALA A N 1
ATOM 686 C CA . ALA A 1 93 ? 7.500 34.597 -19.400 1.00 42.78 97 ALA A CA 1
ATOM 687 C C . ALA A 1 93 ? 8.113 33.432 -20.170 1.00 40.77 97 ALA A C 1
ATOM 688 O O . ALA A 1 93 ? 8.722 33.633 -21.226 1.00 36.36 97 ALA A O 1
ATOM 690 N N . ILE A 1 94 ? 7.916 32.206 -19.676 1.00 41.08 98 ILE A N 1
ATOM 691 C CA . ILE A 1 94 ? 8.440 31.013 -20.335 1.00 39.00 98 ILE A CA 1
ATOM 692 C C . ILE A 1 94 ? 7.887 30.906 -21.743 1.00 42.03 98 ILE A C 1
ATOM 693 O O . ILE A 1 94 ? 8.618 30.601 -22.692 1.00 44.18 98 ILE A O 1
ATOM 698 N N . ALA A 1 95 ? 6.594 31.188 -21.903 1.00 41.71 99 ALA A N 1
ATOM 699 C CA . ALA A 1 95 ? 5.931 31.032 -23.192 1.00 39.76 99 ALA A CA 1
ATOM 700 C C . ALA A 1 95 ? 6.416 32.061 -24.201 1.00 36.77 99 ALA A C 1
ATOM 701 O O . ALA A 1 95 ? 6.382 31.805 -25.404 1.00 40.97 99 ALA A O 1
ATOM 703 N N . GLU A 1 96 ? 6.825 33.238 -23.744 1.00 39.90 100 GLU A N 1
ATOM 704 C CA . GLU A 1 96 ? 7.367 34.226 -24.669 1.00 41.27 100 GLU A CA 1
ATOM 705 C C . GLU A 1 96 ? 8.797 33.879 -25.079 1.00 41.75 100 GLU A C 1
ATOM 706 O O . GLU A 1 96 ? 9.150 33.988 -26.261 1.00 43.38 100 GLU A O 1
ATOM 712 N N . LEU A 1 97 ? 9.632 33.449 -24.128 1.00 41.39 101 LEU A N 1
ATOM 713 C CA . LEU A 1 97 ? 10.991 33.037 -24.476 1.00 42.70 101 LEU A CA 1
ATOM 714 C C . LEU A 1 97 ? 10.987 31.829 -25.409 1.00 44.23 101 LEU A C 1
ATOM 715 O O . LEU A 1 97 ? 11.791 31.760 -26.345 1.00 45.11 101 LEU A O 1
ATOM 720 N N . GLN A 1 98 ? 10.078 30.872 -25.175 1.00 43.75 102 GLN A N 1
ATOM 721 C CA . GLN A 1 98 ? 9.950 29.707 -26.051 1.00 41.78 102 GLN A CA 1
ATOM 722 C C . GLN A 1 98 ? 9.594 30.111 -27.479 1.00 49.50 102 GLN A C 1
ATOM 723 O O . GLN A 1 98 ? 10.163 29.579 -28.442 1.00 54.00 102 GLN A O 1
ATOM 729 N N . GLY A 1 99 ? 8.678 31.064 -27.642 1.00 42.55 103 GLY A N 1
ATOM 730 C CA . GLY A 1 99 ? 8.340 31.509 -28.977 1.00 39.72 103 GLY A CA 1
ATOM 731 C C . GLY A 1 99 ? 9.412 32.323 -29.662 1.00 44.33 103 GLY A C 1
ATOM 732 O O . GLY A 1 99 ? 9.218 32.745 -30.806 1.00 51.18 103 GLY A O 1
ATOM 733 N N . LEU A 1 100 ? 10.532 32.569 -28.990 1.00 43.47 104 LEU A N 1
ATOM 734 C CA . LEU A 1 100 ? 11.678 33.238 -29.580 1.00 41.94 104 LEU A CA 1
ATOM 735 C C . LEU A 1 100 ? 12.775 32.263 -29.961 1.00 43.70 104 LEU A C 1
ATOM 736 O O . LEU A 1 100 ? 13.769 32.674 -30.572 1.00 42.36 104 LEU A O 1
ATOM 741 N N . GLY A 1 101 ? 12.634 30.997 -29.580 1.00 44.09 105 GLY A N 1
ATOM 742 C CA . GLY A 1 101 ? 13.598 29.969 -29.901 1.00 43.71 105 GLY A CA 1
ATOM 743 C C . GLY A 1 101 ? 14.323 29.373 -28.717 1.00 50.36 105 GLY A C 1
ATOM 744 O O . GLY A 1 101 ? 14.998 28.349 -28.891 1.00 54.70 105 GLY A O 1
ATOM 745 N N . TYR A 1 102 ? 14.187 29.932 -27.514 1.00 45.70 106 TYR A N 1
ATOM 746 C CA . TYR A 1 102 ? 14.883 29.356 -26.369 1.00 45.71 106 TYR A CA 1
ATOM 747 C C . TYR A 1 102 ? 14.110 28.142 -25.871 1.00 45.96 106 TYR A C 1
ATOM 748 O O . TYR A 1 102 ? 12.932 28.251 -25.523 1.00 48.73 106 TYR A O 1
ATOM 757 N N . LYS A 1 103 ? 14.787 27.007 -25.727 1.00 46.40 107 LYS A N 1
ATOM 758 C CA . LYS A 1 103 ? 14.067 25.797 -25.344 1.00 51.37 107 LYS A CA 1
ATOM 759 C C . LYS A 1 103 ? 14.221 25.664 -23.835 1.00 51.00 107 LYS A C 1
ATOM 760 O O . LYS A 1 103 ? 14.938 24.804 -23.311 1.00 49.40 107 LYS A O 1
ATOM 766 N N . VAL A 1 104 ? 13.448 26.493 -23.136 1.00 45.56 108 VAL A N 1
ATOM 767 C CA . VAL A 1 104 ? 13.407 26.486 -21.679 1.00 39.79 108 VAL A CA 1
ATOM 768 C C . VAL A 1 104 ? 12.229 25.612 -21.275 1.00 37.57 108 VAL A C 1
ATOM 769 O O . VAL A 1 104 ? 11.195 25.604 -21.962 1.00 39.60 108 VAL A O 1
ATOM 773 N N . PRO A 1 105 ? 12.355 24.833 -20.209 1.00 35.28 109 PRO A N 1
ATOM 774 C CA . PRO A 1 105 ? 11.317 23.849 -19.891 1.00 40.29 109 PRO A CA 1
ATOM 775 C C . PRO A 1 105 ? 10.027 24.498 -19.402 1.00 47.44 109 PRO A C 1
ATOM 776 O O . PRO A 1 105 ? 10.035 25.542 -18.742 1.00 51.41 109 PRO A O 1
ATOM 780 N N . ASP A 1 106 ? 8.908 23.840 -19.703 1.00 45.34 110 ASP A N 1
ATOM 781 C CA . ASP A 1 106 ? 7.617 24.303 -19.219 1.00 43.03 110 ASP A CA 1
ATOM 782 C C . ASP A 1 106 ? 7.603 24.290 -17.694 1.00 45.67 110 ASP A C 1
ATOM 783 O O . ASP A 1 106 ? 8.406 23.612 -17.051 1.00 43.18 110 ASP A O 1
ATOM 788 N N . PHE A 1 107 ? 6.693 25.078 -17.101 1.00 49.37 111 PHE A N 1
ATOM 789 C CA . PHE A 1 107 ? 6.586 24.989 -15.647 1.00 47.66 111 PHE A CA 1
ATOM 790 C C . PHE A 1 107 ? 5.780 23.747 -15.285 1.00 45.70 111 PHE A C 1
ATOM 791 O O . PHE A 1 107 ? 4.684 23.550 -15.820 1.00 43.47 111 PHE A O 1
ATOM 799 N N . PRO A 1 108 ? 6.311 22.870 -14.431 1.00 51.54 112 PRO A N 1
ATOM 800 C CA . PRO A 1 108 ? 5.582 21.639 -14.065 1.00 54.29 112 PRO A CA 1
ATOM 801 C C . PRO A 1 108 ? 4.672 21.846 -12.867 1.00 55.30 112 PRO A C 1
ATOM 802 O O . PRO A 1 108 ? 5.112 21.801 -11.716 1.00 53.59 112 PRO A O 1
ATOM 806 N N . GLU A 1 109 ? 3.379 22.044 -13.137 1.00 64.32 113 GLU A N 1
ATOM 807 C CA . GLU A 1 109 ? 2.427 22.284 -12.059 1.00 60.27 113 GLU A CA 1
ATOM 808 C C . GLU A 1 109 ? 2.204 21.034 -11.197 1.00 69.07 113 GLU A C 1
ATOM 809 O O . GLU A 1 109 ? 2.030 21.144 -9.973 1.00 65.47 113 GLU A O 1
ATOM 815 N N . ASP A 1 110 ? 2.239 19.841 -11.793 1.00 65.57 114 ASP A N 1
ATOM 816 C CA . ASP A 1 110 ? 2.277 18.595 -11.020 1.00 64.51 114 ASP A CA 1
ATOM 817 C C . ASP A 1 110 ? 3.497 17.785 -11.442 1.00 70.00 114 ASP A C 1
ATOM 818 O O . ASP A 1 110 ? 3.552 17.305 -12.591 1.00 73.39 114 ASP A O 1
ATOM 823 N N . PRO A 1 111 ? 4.533 17.691 -10.595 1.00 73.05 115 PRO A N 1
ATOM 824 C CA . PRO A 1 111 ? 5.735 16.922 -10.946 1.00 64.60 115 PRO A CA 1
ATOM 825 C C . PRO A 1 111 ? 5.711 15.485 -10.438 1.00 60.22 115 PRO A C 1
ATOM 826 O O . PRO A 1 111 ? 5.756 15.280 -9.224 1.00 55.24 115 PRO A O 1
ATOM 830 N N . GLN A 1 112 ? 5.634 14.482 -11.322 1.00 66.46 116 GLN A N 1
ATOM 831 C CA . GLN A 1 112 ? 5.624 13.100 -10.841 1.00 64.55 116 GLN A CA 1
ATOM 832 C C . GLN A 1 112 ? 7.012 12.455 -10.785 1.00 64.47 116 GLN A C 1
ATOM 833 O O . GLN A 1 112 ? 7.345 11.810 -9.780 1.00 67.19 116 GLN A O 1
ATOM 839 N N . THR A 1 113 ? 7.839 12.617 -11.819 1.00 64.14 117 THR A N 1
ATOM 840 C CA . THR A 1 113 ? 9.164 12.004 -11.854 1.00 58.76 117 THR A CA 1
ATOM 841 C C . THR A 1 113 ? 10.207 12.883 -11.167 1.00 55.97 117 THR A C 1
ATOM 842 O O . THR A 1 113 ? 9.976 14.056 -10.877 1.00 57.46 117 THR A O 1
ATOM 846 N N . ASP A 1 114 ? 11.363 12.288 -10.882 1.00 56.74 118 ASP A N 1
ATOM 847 C CA . ASP A 1 114 ? 12.396 13.021 -10.158 1.00 55.55 118 ASP A CA 1
ATOM 848 C C . ASP A 1 114 ? 12.974 14.131 -11.026 1.00 54.57 118 ASP A C 1
ATOM 849 O O . ASP A 1 114 ? 13.399 15.173 -10.516 1.00 52.50 118 ASP A O 1
ATOM 854 N N . GLU A 1 115 ? 12.959 13.933 -12.338 1.00 54.62 119 GLU A N 1
ATOM 855 C CA . GLU A 1 115 ? 13.440 14.936 -13.277 1.00 51.55 119 GLU A CA 1
ATOM 856 C C . GLU A 1 115 ? 12.434 16.070 -13.409 1.00 54.20 119 GLU A C 1
ATOM 857 O O . GLU A 1 115 ? 12.806 17.203 -13.730 1.00 54.53 119 GLU A O 1
ATOM 863 N N . GLU A 1 116 ? 11.152 15.772 -13.201 1.00 55.51 120 GLU A N 1
ATOM 864 C CA . GLU A 1 116 ? 10.152 16.826 -13.131 1.00 53.76 120 GLU A CA 1
ATOM 865 C C . GLU A 1 116 ? 10.298 17.628 -11.846 1.00 52.42 120 GLU A C 1
ATOM 866 O O . GLU A 1 116 ? 10.052 18.840 -11.838 1.00 51.59 120 GLU A O 1
ATOM 872 N N . LYS A 1 117 ? 10.709 16.981 -10.756 1.00 47.72 121 LYS A N 1
ATOM 873 C CA . LYS A 1 117 ? 10.792 17.694 -9.495 1.00 46.40 121 LYS A CA 1
ATOM 874 C C . LYS A 1 117 ? 11.981 18.644 -9.461 1.00 51.62 121 LYS A C 1
ATOM 875 O O . LYS A 1 117 ? 11.944 19.662 -8.755 1.00 52.27 121 LYS A O 1
ATOM 881 N N . GLU A 1 118 ? 13.028 18.352 -10.234 1.00 50.37 122 GLU A N 1
ATOM 882 C CA . GLU A 1 118 ? 14.197 19.222 -10.258 1.00 45.70 122 GLU A CA 1
ATOM 883 C C . GLU A 1 118 ? 13.977 20.456 -11.123 1.00 40.32 122 GLU A C 1
ATOM 884 O O . GLU A 1 118 ? 14.528 21.520 -10.823 1.00 41.69 122 GLU A O 1
ATOM 890 N N . VAL A 1 119 ? 13.206 20.343 -12.203 1.00 33.57 123 VAL A N 1
ATOM 891 C CA . VAL A 1 119 ? 12.840 21.545 -12.945 1.00 40.37 123 VAL A CA 1
ATOM 892 C C . VAL A 1 119 ? 11.946 22.440 -12.096 1.00 41.40 123 VAL A C 1
ATOM 893 O O . VAL A 1 119 ? 12.111 23.664 -12.081 1.00 39.22 123 VAL A O 1
ATOM 897 N N . ARG A 1 120 ? 11.010 21.838 -11.353 1.00 43.08 124 ARG A N 1
ATOM 898 C CA . ARG A 1 120 ? 10.176 22.592 -10.429 1.00 38.02 124 ARG A CA 1
ATOM 899 C C . ARG A 1 120 ? 11.031 23.364 -9.441 1.00 37.66 124 ARG A C 1
ATOM 900 O O . ARG A 1 120 ? 10.863 24.573 -9.267 1.00 43.04 124 ARG A O 1
ATOM 908 N N . ALA A 1 121 ? 11.986 22.680 -8.815 1.00 37.53 125 ALA A N 1
ATOM 909 C CA . ALA A 1 121 ? 12.839 23.303 -7.812 1.00 35.71 125 ALA A CA 1
ATOM 910 C C . ALA A 1 121 ? 13.698 24.420 -8.413 1.00 42.59 125 ALA A C 1
ATOM 911 O O . ALA A 1 121 ? 13.958 25.443 -7.757 1.00 36.96 125 ALA A O 1
ATOM 913 N N . ARG A 1 122 ? 14.164 24.239 -9.652 1.00 39.21 126 ARG A N 1
ATOM 914 C CA . ARG A 1 122 ? 14.914 25.307 -10.289 1.00 32.64 126 ARG A CA 1
ATOM 915 C C . ARG A 1 122 ? 14.029 26.525 -10.484 1.00 36.20 126 ARG A C 1
ATOM 916 O O . ARG A 1 122 ? 14.434 27.651 -10.165 1.00 34.24 126 ARG A O 1
ATOM 924 N N . TYR A 1 123 ? 12.790 26.313 -10.951 1.00 35.96 127 TYR A N 1
ATOM 925 C CA . TYR A 1 123 ? 11.856 27.425 -11.129 1.00 37.51 127 TYR A CA 1
ATOM 926 C C . TYR A 1 123 ? 11.452 28.057 -9.789 1.00 40.02 127 TYR A C 1
ATOM 927 O O . TYR A 1 123 ? 11.234 29.276 -9.719 1.00 34.71 127 TYR A O 1
ATOM 936 N N . ALA A 1 124 ? 11.366 27.256 -8.720 1.00 37.17 128 ALA A N 1
ATOM 937 C CA . ALA A 1 124 ? 10.971 27.788 -7.420 1.00 36.94 128 ALA A CA 1
ATOM 938 C C . ALA A 1 124 ? 11.907 28.906 -6.974 1.00 39.41 128 ALA A C 1
ATOM 939 O O . ALA A 1 124 ? 11.462 29.891 -6.370 1.00 42.34 128 ALA A O 1
ATOM 941 N N . LYS A 1 125 ? 13.208 28.773 -7.270 1.00 39.50 129 LYS A N 1
ATOM 942 C CA . LYS A 1 125 ? 14.193 29.799 -6.912 1.00 40.78 129 LYS A CA 1
ATOM 943 C C . LYS A 1 125 ? 13.955 31.117 -7.656 1.00 38.69 129 LYS A C 1
ATOM 944 O O . LYS A 1 125 ? 14.396 32.176 -7.187 1.00 33.28 129 LYS A O 1
ATOM 950 N N . ILE A 1 126 ? 13.328 31.058 -8.837 1.00 32.78 130 ILE A N 1
ATOM 951 C CA . ILE A 1 126 ? 13.067 32.242 -9.645 1.00 34.11 130 ILE A CA 1
ATOM 952 C C . ILE A 1 126 ? 11.759 32.931 -9.263 1.00 33.88 130 ILE A C 1
ATOM 953 O O . ILE A 1 126 ? 11.590 34.125 -9.550 1.00 31.66 130 ILE A O 1
ATOM 958 N N . LEU A 1 127 ? 10.831 32.215 -8.632 1.00 37.48 131 LEU A N 1
ATOM 959 C CA . LEU A 1 127 ? 9.517 32.748 -8.295 1.00 34.58 131 LEU A CA 1
ATOM 960 C C . LEU A 1 127 ? 9.632 33.678 -7.087 1.00 31.92 131 LEU A C 1
ATOM 961 O O . LEU A 1 127 ? 10.612 33.640 -6.328 1.00 31.68 131 LEU A O 1
ATOM 966 N N . GLY A 1 128 ? 8.616 34.524 -6.914 1.00 26.88 132 GLY A N 1
ATOM 967 C CA . GLY A 1 128 ? 8.567 35.422 -5.763 1.00 29.25 132 GLY A CA 1
ATOM 968 C C . GLY A 1 128 ? 9.632 36.511 -5.751 1.00 28.29 132 GLY A C 1
ATOM 969 O O . GLY A 1 128 ? 10.154 36.950 -6.785 1.00 29.82 132 GLY A O 1
ATOM 970 N N . SER A 1 129 ? 9.955 36.970 -4.555 1.00 25.51 133 SER A N 1
ATOM 971 C CA . SER A 1 129 ? 10.959 38.019 -4.446 1.00 27.64 133 SER A CA 1
ATOM 972 C C . SER A 1 129 ? 12.317 37.356 -4.353 1.00 29.18 133 SER A C 1
ATOM 973 O O . SER A 1 129 ? 12.820 37.026 -3.269 1.00 22.48 133 SER A O 1
ATOM 976 N N . ALA A 1 130 ? 12.889 37.118 -5.524 1.00 26.89 134 ALA A N 1
ATOM 977 C CA . ALA A 1 130 ? 14.208 36.532 -5.621 1.00 22.50 134 ALA A CA 1
ATOM 978 C C . ALA A 1 130 ? 15.316 37.581 -5.632 1.00 27.64 134 ALA A C 1
ATOM 979 O O . ALA A 1 130 ? 16.478 37.234 -5.376 1.00 29.06 134 ALA A O 1
ATOM 981 N N . VAL A 1 131 ? 14.981 38.856 -5.868 1.00 25.87 135 VAL A N 1
ATOM 982 C CA . VAL A 1 131 ? 15.982 39.904 -6.035 1.00 23.36 135 VAL A CA 1
ATOM 983 C C . VAL A 1 131 ? 16.222 40.657 -4.729 1.00 27.97 135 VAL A C 1
ATOM 984 O O . VAL A 1 131 ? 17.342 40.671 -4.196 1.00 29.25 135 VAL A O 1
ATOM 988 N N . ASN A 1 132 ? 15.168 41.267 -4.191 1.00 24.77 136 ASN A N 1
ATOM 989 C CA . ASN A 1 132 ? 15.347 42.167 -3.053 1.00 25.47 136 ASN A CA 1
ATOM 990 C C . ASN A 1 132 ? 15.953 41.508 -1.812 1.00 26.78 136 ASN A C 1
ATOM 991 O O . ASN A 1 132 ? 16.853 42.124 -1.206 1.00 25.17 136 ASN A O 1
ATOM 996 N N . PRO A 1 133 ? 15.549 40.300 -1.388 1.00 25.35 137 PRO A N 1
ATOM 997 C CA . PRO A 1 133 ? 16.194 39.708 -0.200 1.00 26.83 137 PRO A CA 1
ATOM 998 C C . PRO A 1 133 ? 17.674 39.451 -0.389 1.00 27.91 137 PRO A C 1
ATOM 999 O O . PRO A 1 133 ? 18.427 39.445 0.592 1.00 30.73 137 PRO A O 1
ATOM 1003 N N . VAL A 1 134 ? 18.107 39.266 -1.636 1.00 29.83 138 VAL A N 1
ATOM 1004 C CA . VAL A 1 134 ? 19.506 39.009 -1.963 1.00 29.12 138 VAL A CA 1
ATOM 1005 C C . VAL A 1 134 ? 20.304 40.307 -2.016 1.00 28.25 138 VAL A C 1
ATOM 1006 O O . VAL A 1 134 ? 21.493 40.321 -1.689 1.00 34.88 138 VAL A O 1
ATOM 1010 N N . LEU A 1 135 ? 19.671 41.419 -2.391 1.00 33.29 139 LEU A N 1
ATOM 1011 C CA . LEU A 1 135 ? 20.328 42.725 -2.461 1.00 28.88 139 LEU A CA 1
ATOM 1012 C C . LEU A 1 135 ? 20.308 43.509 -1.153 1.00 28.63 139 LEU A C 1
ATOM 1013 O O . LEU A 1 135 ? 21.221 44.302 -0.907 1.00 27.55 139 LEU A O 1
ATOM 1018 N N . ARG A 1 136 ? 19.279 43.350 -0.324 1.00 29.32 140 ARG A N 1
ATOM 1019 C CA . ARG A 1 136 ? 19.095 44.218 0.843 1.00 27.31 140 ARG A CA 1
ATOM 1020 C C . ARG A 1 136 ? 19.950 43.751 2.010 1.00 28.75 140 ARG A C 1
ATOM 1021 O O . ARG A 1 136 ? 19.488 43.007 2.878 1.00 35.51 140 ARG A O 1
ATOM 1029 N N . GLU A 1 137 ? 21.203 44.197 2.049 1.00 28.49 141 GLU A N 1
ATOM 1030 C CA . GLU A 1 137 ? 22.142 43.828 3.106 1.00 29.53 141 GLU A CA 1
ATOM 1031 C C . GLU A 1 137 ? 22.491 45.049 3.942 1.00 33.49 141 GLU A C 1
ATOM 1032 O O . GLU A 1 137 ? 23.628 45.236 4.378 1.00 34.19 141 GLU A O 1
ATOM 1038 N N . GLY A 1 138 ? 21.494 45.896 4.162 1.00 34.96 142 GLY A N 1
ATOM 1039 C CA . GLY A 1 138 ? 21.525 46.949 5.157 1.00 29.17 142 GLY A CA 1
ATOM 1040 C C . GLY A 1 138 ? 20.072 47.266 5.406 1.00 28.55 142 GLY A C 1
ATOM 1041 O O . GLY A 1 138 ? 19.182 46.708 4.763 1.00 29.58 142 GLY A O 1
ATOM 1042 N N . ASN A 1 139 ? 19.826 48.179 6.324 1.00 27.88 143 ASN A N 1
ATOM 1043 C CA . ASN A 1 139 ? 18.439 48.481 6.602 1.00 28.07 143 ASN A CA 1
ATOM 1044 C C . ASN A 1 139 ? 17.977 49.630 5.698 1.00 27.80 143 ASN A C 1
ATOM 1045 O O . ASN A 1 139 ? 18.722 50.093 4.830 1.00 28.20 143 ASN A O 1
ATOM 1050 N N . SER A 1 140 ? 16.722 50.060 5.860 1.00 29.29 144 SER A N 1
ATOM 1051 C CA . SER A 1 140 ? 16.058 50.971 4.932 1.00 25.47 144 SER A CA 1
ATOM 1052 C C . SER A 1 140 ? 15.797 52.320 5.584 1.00 25.22 144 SER A C 1
ATOM 1053 O O . SER A 1 140 ? 15.213 52.387 6.670 1.00 25.16 144 SER A O 1
ATOM 1056 N N . ASP A 1 141 ? 16.190 53.387 4.888 1.00 27.94 145 ASP A N 1
ATOM 1057 C CA . ASP A 1 141 ? 15.941 54.782 5.256 1.00 24.98 145 ASP A CA 1
ATOM 1058 C C . ASP A 1 141 ? 15.099 55.391 4.142 1.00 28.37 145 ASP A C 1
ATOM 1059 O O . ASP A 1 141 ? 15.601 55.636 3.040 1.00 29.39 145 ASP A O 1
ATOM 1064 N N . ARG A 1 142 ? 13.812 55.594 4.403 1.00 27.07 146 ARG A N 1
ATOM 1065 C CA . ARG A 1 142 ? 12.880 56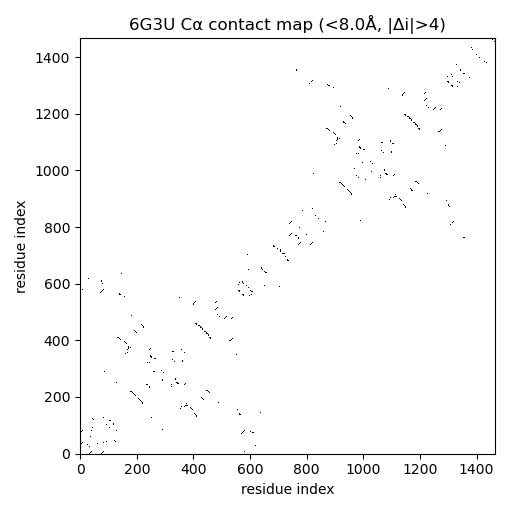.011 3.363 1.00 27.94 146 ARG A CA 1
ATOM 1066 C C . ARG A 1 142 ? 12.144 57.244 3.845 1.00 24.90 146 ARG A C 1
ATOM 1067 O O . ARG A 1 142 ? 11.501 57.205 4.899 1.00 29.46 146 ARG A O 1
ATOM 1075 N N . ARG A 1 143 ? 12.192 58.312 3.057 1.00 21.23 147 ARG A N 1
ATOM 1076 C CA . ARG A 1 143 ? 11.621 59.582 3.485 1.00 28.01 147 ARG A CA 1
ATOM 1077 C C . ARG A 1 143 ? 11.406 60.480 2.282 1.00 23.80 147 ARG A C 1
ATOM 1078 O O . ARG A 1 143 ? 12.109 60.360 1.278 1.00 24.76 147 ARG A O 1
ATOM 1086 N N . ALA A 1 144 ? 10.431 61.389 2.410 1.00 23.25 148 ALA A N 1
ATOM 1087 C CA . ALA A 1 144 ? 10.160 62.373 1.365 1.00 27.18 148 ALA A CA 1
ATOM 1088 C C . ALA A 1 144 ? 11.089 63.579 1.520 1.00 32.76 148 ALA A C 1
ATOM 1089 O O . ALA A 1 144 ? 11.043 64.265 2.555 1.00 29.14 148 ALA A O 1
ATOM 1091 N N . PRO A 1 145 ? 11.880 63.906 0.506 1.00 27.24 149 PRO A N 1
ATOM 1092 C CA . PRO A 1 145 ? 12.705 65.123 0.552 1.00 29.10 149 PRO A CA 1
ATOM 1093 C C . PRO A 1 145 ? 11.866 66.405 0.585 1.00 30.06 149 PRO A C 1
ATOM 1094 O O . PRO A 1 145 ? 10.822 66.515 -0.076 1.00 30.16 149 PRO A O 1
ATOM 1098 N N . ALA A 1 146 ? 12.381 67.408 1.315 1.00 28.80 150 ALA A N 1
ATOM 1099 C CA . ALA A 1 146 ? 11.656 68.673 1.512 1.00 27.07 150 ALA A CA 1
ATOM 1100 C C . ALA A 1 146 ? 11.160 69.283 0.198 1.00 28.48 150 ALA A C 1
ATOM 1101 O O . ALA A 1 146 ? 10.019 69.751 0.116 1.00 29.07 150 ALA A O 1
ATOM 1103 N N . ALA A 1 147 ? 11.987 69.253 -0.848 1.00 27.68 151 ALA A N 1
ATOM 1104 C CA . ALA A 1 147 ? 11.597 69.836 -2.126 1.00 24.78 151 ALA A CA 1
ATOM 1105 C C . ALA A 1 147 ? 10.396 69.115 -2.715 1.00 32.84 151 ALA A C 1
ATOM 1106 O O . ALA A 1 147 ? 9.540 69.741 -3.363 1.00 33.28 151 ALA A O 1
ATOM 1108 N N . VAL A 1 148 ? 10.321 67.791 -2.510 1.00 37.04 152 VAL A N 1
ATOM 1109 C CA . VAL A 1 148 ? 9.206 67.013 -3.048 1.00 31.78 152 VAL A CA 1
ATOM 1110 C C . VAL A 1 148 ? 7.924 67.370 -2.310 1.00 27.46 152 VAL A C 1
ATOM 1111 O O . VAL A 1 148 ? 6.876 67.594 -2.929 1.00 27.07 152 VAL A O 1
ATOM 1115 N N . LYS A 1 149 ? 8.004 67.519 -0.986 1.00 28.04 153 LYS A N 1
ATOM 1116 C CA . LYS A 1 149 ? 6.835 67.963 -0.230 1.00 32.23 153 LYS A CA 1
ATOM 1117 C C . LYS A 1 149 ? 6.390 69.343 -0.688 1.00 32.13 153 LYS A C 1
ATOM 1118 O O . LYS A 1 149 ? 5.201 69.577 -0.947 1.00 27.38 153 LYS A O 1
ATOM 1124 N N . ALA A 1 150 ? 7.347 70.268 -0.809 1.00 32.26 154 ALA A N 1
ATOM 1125 C CA . ALA A 1 150 ? 7.022 71.602 -1.280 1.00 25.29 154 ALA A CA 1
ATOM 1126 C C . ALA A 1 150 ? 6.284 71.533 -2.599 1.00 29.63 154 ALA A C 1
ATOM 1127 O O . ALA A 1 150 ? 5.309 72.269 -2.804 1.00 34.16 154 ALA A O 1
ATOM 1129 N N . TYR A 1 151 ? 6.705 70.635 -3.502 1.00 26.38 155 TYR A N 1
ATOM 1130 C CA . TYR A 1 151 ? 5.981 70.506 -4.766 1.00 30.06 155 TYR A CA 1
ATOM 1131 C C . TYR A 1 151 ? 4.537 70.073 -4.533 1.00 34.07 155 TYR A C 1
ATOM 1132 O O . TYR A 1 151 ? 3.600 70.640 -5.108 1.00 34.47 155 TYR A O 1
ATOM 1141 N N . ALA A 1 152 ? 4.343 69.077 -3.669 1.00 35.66 156 ALA A N 1
ATOM 1142 C CA . ALA A 1 152 ? 3.016 68.527 -3.439 1.00 30.45 156 ALA A CA 1
ATOM 1143 C C . ALA A 1 152 ? 2.056 69.565 -2.873 1.00 34.72 156 ALA A C 1
ATOM 1144 O O . ALA A 1 152 ? 0.866 69.554 -3.205 1.00 41.79 156 ALA A O 1
ATOM 1146 N N . ARG A 1 153 ? 2.549 70.467 -2.016 1.00 28.78 157 ARG A N 1
ATOM 1147 C CA . ARG A 1 153 ? 1.692 71.494 -1.432 1.00 29.87 157 ARG A CA 1
ATOM 1148 C C . ARG A 1 153 ? 1.209 72.495 -2.481 1.00 33.21 157 ARG A C 1
ATOM 1149 O O . ARG A 1 153 ? 0.046 72.924 -2.445 1.00 29.67 157 ARG A O 1
ATOM 1157 N N . LYS A 1 154 ? 2.076 72.862 -3.440 1.00 36.00 158 LYS A N 1
ATOM 1158 C CA . LYS A 1 154 ? 1.666 73.786 -4.495 1.00 31.90 158 LYS A CA 1
ATOM 1159 C C . LYS A 1 154 ? 0.784 73.134 -5.546 1.00 37.07 158 LYS A C 1
ATOM 1160 O O . LYS A 1 154 ? -0.098 73.804 -6.092 1.00 40.51 158 LYS A O 1
ATOM 1166 N N . HIS A 1 155 ? 0.947 71.828 -5.787 1.00 36.61 159 HIS A N 1
ATOM 1167 C CA . HIS A 1 155 ? 0.202 71.096 -6.816 1.00 32.80 159 HIS A CA 1
ATOM 1168 C C . HIS A 1 155 ? -0.440 69.864 -6.183 1.00 36.53 159 HIS A C 1
ATOM 1169 O O . HIS A 1 155 ? -0.009 68.725 -6.409 1.00 34.27 159 HIS A O 1
ATOM 1176 N N . PRO A 1 156 ? -1.514 70.050 -5.425 1.00 39.23 160 PRO A N 1
ATOM 1177 C CA . PRO A 1 156 ? -2.088 68.916 -4.706 1.00 30.72 160 PRO A CA 1
ATOM 1178 C C . PRO A 1 156 ? -2.706 67.914 -5.667 1.00 33.57 160 PRO A C 1
ATOM 1179 O O . PRO A 1 156 ? -3.386 68.284 -6.630 1.00 30.87 160 PRO A O 1
ATOM 1183 N N . HIS A 1 157 ? -2.464 66.633 -5.390 1.00 28.39 161 HIS A N 1
ATOM 1184 C CA . HIS A 1 157 ? -3.097 65.556 -6.132 1.00 22.33 161 HIS A CA 1
ATOM 1185 C C . HIS A 1 157 ? -4.529 65.367 -5.617 1.00 24.50 161 HIS A C 1
ATOM 1186 O O . HIS A 1 157 ? -4.866 65.758 -4.497 1.00 23.98 161 HIS A O 1
ATOM 1193 N N . SER A 1 158 ? -5.379 64.761 -6.435 1.00 17.44 162 SER A N 1
ATOM 1194 C CA . SER A 1 158 ? -6.752 64.561 -6.004 1.00 18.35 162 SER A CA 1
ATOM 1195 C C . SER A 1 158 ? -6.829 63.578 -4.829 1.00 24.41 162 SER A C 1
ATOM 1196 O O . SER A 1 158 ? -6.035 62.634 -4.734 1.00 21.92 162 SER A O 1
ATOM 1199 N N . MET A 1 159 ? -7.786 63.822 -3.920 1.00 23.78 163 MET A N 1
ATOM 1200 C CA . MET A 1 159 ? -8.049 62.982 -2.744 1.00 20.45 163 MET A CA 1
ATOM 1201 C C . MET A 1 159 ? -9.556 62.844 -2.604 1.00 19.82 163 MET A C 1
ATOM 1202 O O . MET A 1 159 ? -10.238 63.856 -2.501 1.00 26.23 163 MET A O 1
ATOM 1207 N N . GLY A 1 160 ? -10.086 61.625 -2.601 1.00 19.62 164 GLY A N 1
ATOM 1208 C CA . GLY A 1 160 ? -11.525 61.450 -2.501 1.00 17.91 164 GLY A CA 1
ATOM 1209 C C . GLY A 1 160 ? -12.082 61.919 -1.162 1.00 25.64 164 GLY A C 1
ATOM 1210 O O . GLY A 1 160 ? -11.502 61.713 -0.091 1.00 23.28 164 GLY A O 1
ATOM 1211 N N . LYS A 1 161 ? -13.249 62.511 -1.239 1.00 23.68 165 LYS A N 1
ATOM 1212 C CA . LYS A 1 161 ? -13.932 63.002 -0.067 1.00 27.98 165 LYS A CA 1
ATOM 1213 C C . LYS A 1 161 ? -14.502 61.807 0.737 1.00 26.79 165 LYS A C 1
ATOM 1214 O O . LYS A 1 161 ? -14.979 60.810 0.171 1.00 28.45 165 LYS A O 1
ATOM 1220 N N . TRP A 1 162 ? -14.370 61.855 2.066 1.00 25.78 166 TRP A N 1
ATOM 1221 C CA . TRP A 1 162 ? -14.779 60.758 2.946 1.00 20.09 166 TRP A CA 1
ATOM 1222 C C . TRP A 1 162 ? -16.069 61.149 3.643 1.00 21.19 166 TRP A C 1
ATOM 1223 O O . TRP A 1 162 ? -16.186 62.258 4.155 1.00 24.35 166 TRP A O 1
ATOM 1234 N N . SER A 1 163 ? -17.022 60.243 3.675 1.00 21.98 167 SER A N 1
ATOM 1235 C CA . SER A 1 163 ? -18.272 60.470 4.376 1.00 22.07 167 SER A CA 1
ATOM 1236 C C . SER A 1 163 ? -18.224 59.823 5.760 1.00 22.85 167 SER A C 1
ATOM 1237 O O . SER A 1 163 ? -17.758 58.693 5.919 1.00 24.95 167 SER A O 1
ATOM 1240 N N . MET A 1 164 ? -18.742 60.528 6.766 1.00 27.34 168 MET A N 1
ATOM 1241 C CA . MET A 1 164 ? -18.881 59.895 8.080 1.00 22.41 168 MET A CA 1
ATOM 1242 C C . MET A 1 164 ? -19.825 58.690 8.029 1.00 22.97 168 MET A C 1
ATOM 1243 O O . MET A 1 164 ? -19.825 57.871 8.957 1.00 22.82 168 MET A O 1
ATOM 1248 N N . ALA A 1 165 ? -20.635 58.562 6.976 1.00 20.26 169 ALA A N 1
ATOM 1249 C CA . ALA A 1 165 ? -21.575 57.456 6.861 1.00 21.89 169 ALA A CA 1
ATOM 1250 C C . ALA A 1 165 ? -21.051 56.313 6.002 1.00 20.43 169 ALA A C 1
ATOM 1251 O O . ALA A 1 165 ? -21.800 55.379 5.728 1.00 21.63 169 ALA A O 1
ATOM 1253 N N . SER A 1 166 ? -19.787 56.363 5.577 1.00 22.94 170 SER A N 1
ATOM 1254 C CA . SER A 1 166 ? -19.185 55.277 4.809 1.00 21.72 170 SER A CA 1
ATOM 1255 C C . SER A 1 166 ? -19.326 53.917 5.510 1.00 22.18 170 SER A C 1
ATOM 1256 O O . SER A 1 166 ? -19.245 53.809 6.737 1.00 19.42 170 SER A O 1
ATOM 1259 N N . ARG A 1 167 ? -19.556 52.869 4.722 1.00 21.57 171 ARG A N 1
ATOM 1260 C CA . ARG A 1 167 ? -19.611 51.517 5.263 1.00 20.61 171 ARG A CA 1
ATOM 1261 C C . ARG A 1 167 ? -18.370 50.708 4.996 1.00 18.77 171 ARG A C 1
ATOM 1262 O O . ARG A 1 167 ? -18.351 49.531 5.331 1.00 20.31 171 ARG A O 1
ATOM 1270 N N . SER A 1 168 ? -17.336 51.300 4.418 1.00 20.28 172 SER A N 1
ATOM 1271 C CA . SER A 1 168 ? -16.115 50.554 4.152 1.00 19.93 172 SER A CA 1
ATOM 1272 C C . SER A 1 168 ? -15.406 50.123 5.440 1.00 19.93 172 SER A C 1
ATOM 1273 O O . SER A 1 168 ? -15.519 50.755 6.489 1.00 21.27 172 SER A O 1
ATOM 1276 N N . HIS A 1 169 ? -14.707 48.999 5.371 1.00 21.16 173 HIS A N 1
ATOM 1277 C CA . HIS A 1 169 ? -13.981 48.535 6.548 1.00 26.28 173 HIS A CA 1
ATOM 1278 C C . HIS A 1 169 ? -13.019 47.446 6.128 1.00 22.17 173 HIS A C 1
ATOM 1279 O O . HIS A 1 169 ? -13.158 46.855 5.062 1.00 23.74 173 HIS A O 1
ATOM 1286 N N . ALA A 1 170 ? -12.069 47.163 7.004 1.00 28.09 174 ALA A N 1
ATOM 1287 C CA . ALA A 1 170 ? -11.166 46.029 6.857 1.00 23.13 174 ALA A CA 1
ATOM 1288 C C . ALA A 1 170 ? -11.637 44.925 7.792 1.00 23.83 174 ALA A C 1
ATOM 1289 O O . ALA A 1 170 ? -12.005 45.198 8.936 1.00 25.60 174 ALA A O 1
ATOM 1291 N N . ASP A 1 171 ? -11.650 43.684 7.301 1.00 24.91 175 ASP A N 1
ATOM 1292 C CA . ASP A 1 171 ? -12.040 42.516 8.090 1.00 20.81 175 ASP A CA 1
ATOM 1293 C C . ASP A 1 171 ? -10.887 41.517 8.110 1.00 27.65 175 ASP A C 1
ATOM 1294 O O . ASP A 1 171 ? -10.209 41.327 7.092 1.00 25.32 175 ASP A O 1
ATOM 1299 N N . TYR A 1 172 ? -10.676 40.872 9.266 1.00 27.57 176 TYR A N 1
ATOM 1300 C CA . TYR A 1 172 ? -9.557 39.960 9.484 1.00 21.94 176 TYR A CA 1
ATOM 1301 C C . TYR A 1 172 ? -9.962 38.937 10.539 1.00 24.70 176 TYR A C 1
ATOM 1302 O O . TYR A 1 172 ? -10.922 39.135 11.284 1.00 27.36 176 TYR A O 1
ATOM 1311 N N . MET A 1 173 ? -9.205 37.844 10.614 1.00 25.92 177 MET A N 1
ATOM 1312 C CA . MET A 1 173 ? -9.584 36.711 11.460 1.00 25.81 177 MET A CA 1
ATOM 1313 C C . MET A 1 173 ? -9.407 37.044 12.943 1.00 28.35 177 MET A C 1
ATOM 1314 O O . MET A 1 173 ? -8.471 37.755 13.338 1.00 28.45 177 MET A O 1
ATOM 1319 N N . ARG A 1 174 ? -10.320 36.526 13.765 1.00 25.23 178 ARG A N 1
ATOM 1320 C CA . ARG A 1 174 ? -10.275 36.653 15.218 1.00 24.26 178 ARG A CA 1
ATOM 1321 C C . ARG A 1 174 ? -10.110 35.232 15.728 1.00 27.28 178 ARG A C 1
ATOM 1322 O O . ARG A 1 174 ? -11.095 34.526 15.945 1.00 32.42 178 ARG A O 1
ATOM 1330 N N . GLY A 1 175 ? -8.858 34.809 15.888 1.00 32.69 179 GLY A N 1
ATOM 1331 C CA . GLY A 1 175 ? -8.530 33.438 16.206 1.00 24.84 179 GLY A CA 1
ATOM 1332 C C . GLY A 1 175 ? -8.174 32.660 14.952 1.00 34.11 179 GLY A C 1
ATOM 1333 O O . GLY A 1 175 ? -8.770 32.885 13.894 1.00 30.85 179 GLY A O 1
ATOM 1334 N N . GLY A 1 176 ? -7.190 31.766 15.040 1.00 33.02 180 GLY A N 1
ATOM 1335 C CA . GLY A 1 176 ? -6.935 30.841 13.966 1.00 28.21 180 GLY A CA 1
ATOM 1336 C C . GLY A 1 176 ? -5.937 31.282 12.921 1.00 33.87 180 GLY A C 1
ATOM 1337 O O . GLY A 1 176 ? -5.877 30.656 11.858 1.00 33.08 180 GLY A O 1
ATOM 1338 N N . ASP A 1 177 ? -5.202 32.366 13.147 1.00 33.27 181 ASP A N 1
ATOM 1339 C CA . ASP A 1 177 ? -4.171 32.825 12.212 1.00 26.20 181 ASP A CA 1
ATOM 1340 C C . ASP A 1 177 ? -2.810 32.872 12.908 1.00 28.25 181 ASP A C 1
ATOM 1341 O O . ASP A 1 177 ? -2.657 32.476 14.068 1.00 34.92 181 ASP A O 1
ATOM 1346 N N . PHE A 1 178 ? -1.814 33.395 12.211 1.00 27.92 182 PHE A N 1
ATOM 1347 C CA . PHE A 1 178 ? -0.483 33.445 12.797 1.00 30.26 182 PHE A CA 1
ATOM 1348 C C . PHE A 1 178 ? -0.490 34.220 14.110 1.00 34.68 182 PHE A C 1
ATOM 1349 O O . PHE A 1 178 ? 0.021 33.735 15.133 1.00 34.02 182 PHE A O 1
ATOM 1357 N N . PHE A 1 179 ? -1.118 35.408 14.116 1.00 32.17 183 PHE A N 1
ATOM 1358 C CA . PHE A 1 179 ? -1.186 36.216 15.336 1.00 30.34 183 PHE A CA 1
ATOM 1359 C C . PHE A 1 179 ? -1.618 35.406 16.549 1.00 31.36 183 PHE A C 1
ATOM 1360 O O . PHE A 1 179 ? -1.086 35.604 17.645 1.00 30.85 183 PHE A O 1
ATOM 1368 N N . SER A 1 180 ? -2.581 34.490 16.368 1.00 34.02 184 SER A N 1
ATOM 1369 C CA . SER A 1 180 ? -3.112 33.702 17.483 1.00 34.80 184 SER A CA 1
ATOM 1370 C C . SER A 1 180 ? -2.071 32.763 18.100 1.00 39.25 184 SER A C 1
ATOM 1371 O O . SER A 1 180 ? -2.070 32.551 19.319 1.00 40.68 184 SER A O 1
ATOM 1374 N N . SER A 1 181 ? -1.180 32.189 17.289 1.00 36.88 185 SER A N 1
ATOM 1375 C CA . SER A 1 181 ? -0.338 31.090 17.744 1.00 30.93 185 SER A CA 1
ATOM 1376 C C . SER A 1 181 ? 1.135 31.449 17.823 1.00 36.69 185 SER A C 1
ATOM 1377 O O . SER A 1 181 ? 1.955 30.566 18.093 1.00 42.23 185 SER A O 1
ATOM 1380 N N . GLU A 1 182 ? 1.499 32.709 17.598 1.00 36.34 186 GLU A N 1
ATOM 1381 C CA . GLU A 1 182 ? 2.909 33.058 17.484 1.00 33.79 186 GLU A CA 1
ATOM 1382 C C . GLU A 1 182 ? 3.666 32.751 18.774 1.00 31.86 186 GLU A C 1
ATOM 1383 O O . GLU A 1 182 ? 3.192 33.057 19.864 1.00 29.82 186 GLU A O 1
ATOM 1389 N N . GLN A 1 183 ? 4.844 32.125 18.636 1.00 37.94 187 GLN A N 1
ATOM 1390 C CA . GLN A 1 183 ? 5.828 31.954 19.705 1.00 28.89 187 GLN A CA 1
ATOM 1391 C C . GLN A 1 183 ? 7.194 32.395 19.178 1.00 32.77 187 GLN A C 1
ATOM 1392 O O . GLN A 1 183 ? 7.425 32.448 17.964 1.00 31.52 187 GLN A O 1
ATOM 1398 N N . SER A 1 184 ? 8.109 32.719 20.098 1.00 35.72 188 SER A N 1
ATOM 1399 C CA . SER A 1 184 ? 9.409 33.256 19.712 1.00 30.13 188 SER A CA 1
ATOM 1400 C C . SER A 1 184 ? 10.459 33.033 20.803 1.00 35.72 188 SER A C 1
ATOM 1401 O O . SER A 1 184 ? 10.155 33.150 21.994 1.00 39.14 188 SER A O 1
ATOM 1404 N N . ILE A 1 185 ? 11.704 32.730 20.396 1.00 35.24 189 ILE A N 1
ATOM 1405 C CA . ILE A 1 185 ? 12.810 32.583 21.345 1.00 40.25 189 ILE A CA 1
ATOM 1406 C C . ILE A 1 185 ? 14.043 33.338 20.851 1.00 37.22 189 ILE A C 1
ATOM 1407 O O . ILE A 1 185 ? 14.226 33.565 19.655 1.00 38.18 189 ILE A O 1
ATOM 1412 N N . THR A 1 186 ? 14.923 33.676 21.793 1.00 39.10 190 THR A N 1
ATOM 1413 C CA . THR A 1 186 ? 16.232 34.248 21.495 1.00 39.43 190 THR A CA 1
ATOM 1414 C C . THR A 1 186 ? 17.314 33.295 21.982 1.00 43.34 190 THR A C 1
ATOM 1415 O O . THR A 1 186 ? 17.354 32.951 23.171 1.00 42.29 190 THR A O 1
ATOM 1419 N N . MET A 1 187 ? 18.206 32.903 21.072 1.00 42.02 191 MET A N 1
ATOM 1420 C CA . MET A 1 187 ? 19.278 31.972 21.404 1.00 43.14 191 MET A CA 1
ATOM 1421 C C . MET A 1 187 ? 20.303 32.629 22.332 1.00 45.94 191 MET A C 1
ATOM 1422 O O . MET A 1 187 ? 20.786 33.737 22.072 1.00 40.59 191 MET A O 1
ATOM 1427 N N . ALA A 1 188 ? 20.594 31.962 23.454 1.00 54.35 192 ALA A N 1
ATOM 1428 C CA . ALA A 1 188 ? 21.593 32.482 24.386 1.00 50.24 192 ALA A CA 1
ATOM 1429 C C . ALA A 1 188 ? 22.999 32.298 23.842 1.00 49.77 192 ALA A C 1
ATOM 1430 O O . ALA A 1 188 ? 23.877 33.138 24.086 1.00 48.62 192 ALA A O 1
ATOM 1432 N N . LYS A 1 189 ? 23.216 31.204 23.110 1.00 47.16 193 LYS A N 1
ATOM 1433 C CA . LYS A 1 189 ? 24.494 30.839 22.515 1.00 51.88 193 LYS A CA 1
ATOM 1434 C C . LYS A 1 189 ? 24.210 30.192 21.169 1.00 52.41 193 LYS A C 1
ATOM 1435 O O . LYS A 1 189 ? 23.119 29.661 20.934 1.00 51.02 193 LYS A O 1
ATOM 1441 N N . ALA A 1 190 ? 25.208 30.222 20.288 1.00 50.47 194 ALA A N 1
ATOM 1442 C CA . ALA A 1 190 ? 25.082 29.530 19.014 1.00 48.08 194 ALA A CA 1
ATOM 1443 C C . ALA A 1 190 ? 24.629 28.094 19.257 1.00 49.98 194 ALA A C 1
ATOM 1444 O O . ALA A 1 190 ? 24.744 27.584 20.378 1.00 47.98 194 ALA A O 1
ATOM 1446 N N . GLY A 1 191 ? 24.054 27.453 18.243 1.00 45.30 195 GLY A N 1
ATOM 1447 C CA . GLY A 1 191 ? 23.609 26.089 18.407 1.00 41.38 195 GLY A CA 1
ATOM 1448 C C . GLY A 1 191 ? 22.747 25.597 17.268 1.00 52.19 195 GLY A C 1
ATOM 1449 O O . GLY A 1 191 ? 22.230 26.395 16.484 1.00 56.74 195 GLY A O 1
ATOM 1450 N N . ASP A 1 192 ? 22.569 24.285 17.174 1.00 50.10 196 ASP A N 1
ATOM 1451 C CA . ASP A 1 192 ? 21.695 23.712 16.174 1.00 45.64 196 ASP A CA 1
ATOM 1452 C C . ASP A 1 192 ? 20.291 23.553 16.740 1.00 53.32 196 ASP A C 1
ATOM 1453 O O . ASP A 1 192 ? 20.080 23.529 17.955 1.00 54.89 196 ASP A O 1
ATOM 1458 N N . VAL A 1 193 ? 19.324 23.450 15.832 1.00 47.71 197 VAL A N 1
ATOM 1459 C CA . VAL A 1 193 ? 17.920 23.331 16.188 1.00 46.32 197 VAL A CA 1
ATOM 1460 C C . VAL A 1 193 ? 17.256 22.426 15.164 1.00 45.57 197 VAL A C 1
ATOM 1461 O O . VAL A 1 193 ? 17.677 22.365 14.007 1.00 51.47 197 VAL A O 1
ATOM 1465 N N . ARG A 1 194 ? 16.190 21.745 15.574 1.00 43.62 198 ARG A N 1
ATOM 1466 C CA . ARG A 1 194 ? 15.492 20.838 14.677 1.00 49.50 198 ARG A CA 1
ATOM 1467 C C . ARG A 1 194 ? 14.012 21.189 14.645 1.00 54.33 198 ARG A C 1
ATOM 1468 O O . ARG A 1 194 ? 13.422 21.535 15.673 1.00 52.65 198 ARG A O 1
ATOM 1476 N N . ILE A 1 195 ? 13.432 21.135 13.451 1.00 50.94 199 ILE A N 1
ATOM 1477 C CA . ILE A 1 195 ? 12.016 21.391 13.236 1.00 49.74 199 ILE A CA 1
ATOM 1478 C C . ILE A 1 195 ? 11.358 20.030 13.044 1.00 55.95 199 ILE A C 1
ATOM 1479 O O . ILE A 1 195 ? 11.554 19.373 12.015 1.00 56.88 199 ILE A O 1
ATOM 1484 N N . GLU A 1 196 ? 10.578 19.596 14.033 1.00 57.08 200 GLU A N 1
ATOM 1485 C CA . GLU A 1 196 ? 10.083 18.228 14.091 1.00 59.29 200 GLU A CA 1
ATOM 1486 C C . GLU A 1 196 ? 8.573 18.175 13.947 1.00 50.89 200 GLU A C 1
ATOM 1487 O O . GLU A 1 196 ? 7.866 19.123 14.292 1.00 51.97 200 GLU A O 1
ATOM 1493 N N . PHE A 1 197 ? 8.091 17.038 13.454 1.00 51.29 201 PHE A N 1
ATOM 1494 C CA . PHE A 1 197 ? 6.665 16.748 13.414 1.00 54.76 201 PHE A CA 1
ATOM 1495 C C . PHE A 1 197 ? 6.379 15.414 14.100 1.00 54.46 201 PHE A C 1
ATOM 1496 O O . PHE A 1 197 ? 7.000 14.397 13.775 1.00 54.99 201 PHE A O 1
ATOM 1504 N N . VAL A 1 198 ? 5.460 15.421 15.057 1.00 45.38 202 VAL A N 1
ATOM 1505 C CA . VAL A 1 198 ? 5.028 14.208 15.732 1.00 44.52 202 VAL A CA 1
ATOM 1506 C C . VAL A 1 198 ? 3.524 14.066 15.514 1.00 44.15 202 VAL A C 1
ATOM 1507 O O . VAL A 1 198 ? 2.743 14.876 16.024 1.00 46.46 202 VAL A O 1
ATOM 1511 N N . GLY A 1 199 ? 3.113 13.037 14.763 1.00 44.95 203 GLY A N 1
ATOM 1512 C CA . GLY A 1 199 ? 1.710 12.809 14.466 1.00 48.09 203 GLY A CA 1
ATOM 1513 C C . GLY A 1 199 ? 0.910 12.169 15.606 1.00 50.44 203 GLY A C 1
ATOM 1514 O O . GLY A 1 199 ? 1.404 11.902 16.705 1.00 45.02 203 GLY A O 1
ATOM 1515 N N . LYS A 1 200 ? -0.384 11.956 15.335 1.00 51.10 204 LYS A N 1
ATOM 1516 C CA . LYS A 1 200 ? -1.248 11.420 16.383 1.00 51.23 204 LYS A CA 1
ATOM 1517 C C . LYS A 1 200 ? -0.990 9.941 16.584 1.00 44.17 204 LYS A C 1
ATOM 1518 O O . LYS A 1 200 ? -0.944 9.469 17.719 1.00 44.57 204 LYS A O 1
ATOM 1524 N N . ASP A 1 201 ? -0.809 9.206 15.485 1.00 49.95 205 ASP A N 1
ATOM 1525 C CA . ASP A 1 201 ? -0.429 7.805 15.566 1.00 45.57 205 ASP A CA 1
ATOM 1526 C C . ASP A 1 201 ? 0.982 7.645 16.100 1.00 44.91 205 ASP A C 1
ATOM 1527 O O . ASP A 1 201 ? 1.329 6.553 16.555 1.00 62.40 205 ASP A O 1
ATOM 1532 N N . GLY A 1 202 ? 1.798 8.701 16.044 1.00 46.00 206 GLY A N 1
ATOM 1533 C CA . GLY A 1 202 ? 3.139 8.725 16.610 1.00 45.64 206 GLY A CA 1
ATOM 1534 C C . GLY A 1 202 ? 4.293 8.829 15.630 1.00 45.63 206 GLY A C 1
ATOM 1535 O O . GLY A 1 202 ? 5.446 8.855 16.078 1.00 38.72 206 GLY A O 1
ATOM 1536 N N . LYS A 1 203 ? 4.024 8.913 14.324 1.00 42.84 207 LYS A N 1
ATOM 1537 C CA . LYS A 1 203 ? 5.069 8.939 13.309 1.00 42.25 207 LYS A CA 1
ATOM 1538 C C . LYS A 1 203 ? 5.833 10.254 13.342 1.00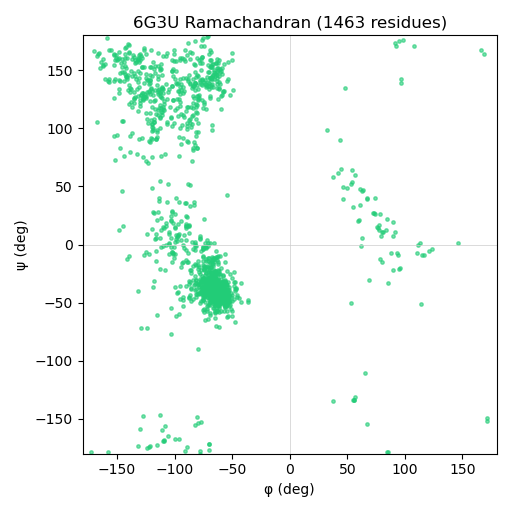 48.78 207 LYS A C 1
ATOM 1539 O O . LYS A 1 203 ? 5.242 11.321 13.500 1.00 52.46 207 LYS A O 1
ATOM 1545 N N . VAL A 1 204 ? 7.160 10.170 13.237 1.00 50.05 208 VAL A N 1
ATOM 1546 C CA . VAL A 1 204 ? 8.045 11.325 13.340 1.00 44.31 208 VAL A CA 1
ATOM 1547 C C . VAL A 1 204 ? 8.681 11.617 11.984 1.00 49.42 208 VAL A C 1
ATOM 1548 O O . VAL A 1 204 ? 9.088 10.696 11.268 1.00 49.47 208 VAL A O 1
ATOM 1552 N N . GLU A 1 205 ? 8.687 12.894 11.598 1.00 50.12 209 GLU A N 1
ATOM 1553 C CA . GLU A 1 205 ? 9.402 13.372 10.422 1.00 52.10 209 GLU A CA 1
ATOM 1554 C C . GLU A 1 205 ? 10.228 14.573 10.842 1.00 53.04 209 GLU A C 1
ATOM 1555 O O . GLU A 1 205 ? 9.676 15.545 11.368 1.00 54.69 209 GLU A O 1
ATOM 1561 N N . VAL A 1 206 ? 11.542 14.507 10.641 1.00 58.00 210 VAL A N 1
ATOM 1562 C CA . VAL A 1 206 ? 12.427 15.634 10.935 1.00 54.66 210 VAL A CA 1
ATOM 1563 C C . VAL A 1 206 ? 12.431 16.513 9.686 1.00 55.82 210 VAL A C 1
ATOM 1564 O O . VAL A 1 206 ? 13.049 16.167 8.673 1.00 55.54 210 VAL A O 1
ATOM 1568 N N . LYS A 1 207 ? 11.721 17.649 9.763 1.00 58.87 211 LYS A N 1
ATOM 1569 C CA . LYS A 1 207 ? 11.469 18.495 8.594 1.00 54.39 211 LYS A CA 1
ATOM 1570 C C . LYS A 1 207 ? 12.708 19.265 8.148 1.00 51.88 211 LYS A C 1
ATOM 1571 O O . LYS A 1 207 ? 12.960 19.400 6.944 1.00 48.74 211 LYS A O 1
ATOM 1577 N N . LYS A 1 208 ? 13.458 19.827 9.089 1.00 46.95 212 LYS A N 1
ATOM 1578 C CA . LYS A 1 208 ? 14.608 20.634 8.728 1.00 45.41 212 LYS A CA 1
ATOM 1579 C C . LYS A 1 208 ? 15.501 20.776 9.941 1.00 44.63 212 LYS A C 1
ATOM 1580 O O . LYS A 1 208 ? 15.040 20.717 11.080 1.00 50.45 212 LYS A O 1
ATOM 1586 N N . GLN A 1 209 ? 16.778 20.994 9.684 1.00 50.48 213 GLN A N 1
ATOM 1587 C CA . GLN A 1 209 ? 17.722 21.348 10.725 1.00 49.82 213 GLN A CA 1
ATOM 1588 C C . GLN A 1 209 ? 18.333 22.693 10.347 1.00 49.02 213 GLN A C 1
ATOM 1589 O O . GLN A 1 209 ? 18.330 23.085 9.174 1.00 51.87 213 GLN A O 1
ATOM 1595 N N . LEU A 1 210 ? 18.760 23.443 11.351 1.00 39.05 214 LEU A N 1
ATOM 1596 C CA . LEU A 1 210 ? 19.181 24.815 11.148 1.00 46.15 214 LEU A CA 1
ATOM 1597 C C . LEU A 1 210 ? 20.315 25.115 12.106 1.00 54.38 214 LEU A C 1
ATOM 1598 O O . LEU A 1 210 ? 20.344 24.604 13.230 1.00 54.16 214 LEU A O 1
ATOM 1603 N N . SER A 1 211 ? 21.218 25.988 11.683 1.00 48.97 215 SER A N 1
ATOM 1604 C CA . SER A 1 211 ? 22.233 26.517 12.575 1.00 50.64 215 SER A CA 1
ATOM 1605 C C . SER A 1 211 ? 21.940 27.992 12.776 1.00 51.29 215 SER A C 1
ATOM 1606 O O . SER A 1 211 ? 21.652 28.704 11.807 1.00 58.85 215 SER A O 1
ATOM 1609 N N . LEU A 1 212 ? 21.942 28.428 14.032 1.00 43.11 216 LEU A N 1
ATOM 1610 C CA . LEU A 1 212 ? 21.585 29.792 14.383 1.00 45.07 216 LEU A CA 1
ATOM 1611 C C . LEU A 1 212 ? 22.707 30.434 15.175 1.00 43.57 216 LEU A C 1
ATOM 1612 O O . LEU A 1 212 ? 23.344 29.783 16.006 1.00 46.63 216 LEU A O 1
ATOM 1617 N N . GLN A 1 213 ? 22.917 31.725 14.939 1.00 40.86 217 GLN A N 1
ATOM 1618 C CA . GLN A 1 213 ? 23.958 32.440 15.650 1.00 42.34 217 GLN A CA 1
ATOM 1619 C C . GLN A 1 213 ? 23.550 32.660 17.104 1.00 45.64 217 GLN A C 1
ATOM 1620 O O . GLN A 1 213 ? 22.449 32.317 17.538 1.00 47.40 217 GLN A O 1
ATOM 1626 N N . GLU A 1 214 ? 24.451 33.278 17.855 1.00 48.02 218 GLU A N 1
ATOM 1627 C CA . GLU A 1 214 ? 24.256 33.444 19.279 1.00 45.08 218 GLU A CA 1
ATOM 1628 C C . GLU A 1 214 ? 22.995 34.273 19.496 1.00 51.67 218 GLU A C 1
ATOM 1629 O O . GLU A 1 214 ? 21.960 33.723 19.873 1.00 52.39 218 GLU A O 1
ATOM 1635 N N . GLY A 1 215 ? 23.003 35.557 19.189 1.00 45.76 219 GLY A N 1
ATOM 1636 C CA . GLY A 1 215 ? 21.835 36.302 19.620 1.00 44.91 219 GLY A CA 1
ATOM 1637 C C . GLY A 1 215 ? 20.628 36.232 18.700 1.00 45.03 219 GLY A C 1
ATOM 1638 O O . GLY A 1 215 ? 19.888 37.219 18.582 1.00 45.66 219 GLY A O 1
ATOM 1639 N N . GLU A 1 216 ? 20.410 35.091 18.046 1.00 40.07 220 GLU A N 1
ATOM 1640 C CA . GLU A 1 216 ? 19.438 35.023 16.961 1.00 37.90 220 GLU A CA 1
ATOM 1641 C C . GLU A 1 216 ? 18.027 34.835 17.502 1.00 41.61 220 GLU A C 1
ATOM 1642 O O . GLU A 1 216 ? 17.806 34.065 18.443 1.00 39.86 220 GLU A O 1
ATOM 1648 N N . VAL A 1 217 ? 17.073 35.552 16.890 1.00 40.11 221 VAL A N 1
ATOM 1649 C CA . VAL A 1 217 ? 15.651 35.472 17.221 1.00 36.61 221 VAL A CA 1
ATOM 1650 C C . VAL A 1 217 ? 14.986 34.512 16.253 1.00 29.34 221 VAL A C 1
ATOM 1651 O O . VAL A 1 217 ? 15.235 34.581 15.053 1.00 29.84 221 VAL A O 1
ATOM 1655 N N . LEU A 1 218 ? 14.185 33.584 16.779 1.00 30.07 222 LEU A N 1
ATOM 1656 C CA . LEU A 1 218 ? 13.499 32.570 15.983 1.00 32.00 222 LEU A CA 1
ATOM 1657 C C . LEU A 1 218 ? 12.047 32.460 16.443 1.00 31.43 222 LEU A C 1
ATOM 1658 O O . LEU A 1 218 ? 11.797 32.341 17.646 1.00 36.07 222 LEU A O 1
ATOM 1663 N N . ASP A 1 219 ? 11.101 32.490 15.493 1.00 23.90 223 ASP A N 1
ATOM 1664 C CA . ASP A 1 219 ? 9.672 32.478 15.781 1.00 27.57 223 ASP A CA 1
ATOM 1665 C C . ASP A 1 219 ? 9.018 31.279 15.134 1.00 29.01 223 ASP A C 1
ATOM 1666 O O . ASP A 1 219 ? 9.586 30.641 14.250 1.00 33.42 223 ASP A O 1
ATOM 1671 N N . SER A 1 220 ? 7.776 31.039 15.545 1.00 28.80 224 SER A N 1
ATOM 1672 C CA . SER A 1 220 ? 7.022 29.864 15.140 1.00 32.48 224 SER A CA 1
ATOM 1673 C C . SER A 1 220 ? 5.518 30.167 15.176 1.00 32.23 224 SER A C 1
ATOM 1674 O O . SER A 1 220 ? 5.039 30.827 16.105 1.00 30.34 224 SER A O 1
ATOM 1677 N N . MET A 1 221 ? 4.770 29.660 14.194 1.00 28.42 225 MET A N 1
ATOM 1678 C CA . MET A 1 221 ? 3.344 29.992 14.105 1.00 33.69 225 MET A CA 1
ATOM 1679 C C . MET A 1 221 ? 2.619 29.082 13.109 1.00 33.84 225 MET A C 1
ATOM 1680 O O . MET A 1 221 ? 3.230 28.495 12.208 1.00 32.32 225 MET A O 1
ATOM 1685 N N . PHE A 1 222 ? 1.293 29.048 13.219 1.00 30.98 226 PHE A N 1
ATOM 1686 C CA . PHE A 1 222 ? 0.504 28.315 12.240 1.00 27.64 226 PHE A CA 1
ATOM 1687 C C . PHE A 1 222 ? -0.844 28.997 12.065 1.00 29.31 226 PHE A C 1
ATOM 1688 O O . PHE A 1 222 ? -1.281 29.764 12.921 1.00 33.27 226 PHE A O 1
ATOM 1696 N N . MET A 1 223 ? -1.496 28.701 10.941 1.00 28.57 227 MET A N 1
ATOM 1697 C CA . MET A 1 223 ? -2.842 29.160 10.615 1.00 26.59 227 MET A CA 1
ATOM 1698 C C . MET A 1 223 ? -3.745 27.951 10.402 1.00 33.35 227 MET A C 1
ATOM 1699 O O . MET A 1 223 ? -3.379 27.014 9.693 1.00 33.74 227 MET A O 1
ATOM 1704 N N . SER A 1 224 ? -4.934 27.983 10.986 1.00 37.34 228 SER A N 1
ATOM 1705 C CA . SER A 1 224 ? -5.895 26.899 10.826 1.00 30.76 228 SER A CA 1
ATOM 1706 C C . SER A 1 224 ? -6.637 27.074 9.508 1.00 31.78 228 SER A C 1
ATOM 1707 O O . SER A 1 224 ? -7.365 28.049 9.324 1.00 34.75 228 SER A O 1
ATOM 1710 N N . CYS A 1 225 ? -6.436 26.155 8.570 1.00 31.16 229 CYS A N 1
ATOM 1711 C CA . CYS A 1 225 ? -7.160 26.268 7.307 1.00 32.35 229 CYS A CA 1
ATOM 1712 C C . CYS A 1 225 ? -8.657 26.015 7.482 1.00 34.18 229 CYS A C 1
ATOM 1713 O O . CYS A 1 225 ? -9.473 26.480 6.668 1.00 35.03 229 CYS A O 1
ATOM 1716 N N . GLY A 1 226 ? -9.039 25.240 8.498 1.00 35.89 230 GLY A N 1
ATOM 1717 C CA . GLY A 1 226 ? -10.453 25.080 8.783 1.00 33.25 230 GLY A CA 1
ATOM 1718 C C . GLY A 1 226 ? -11.093 26.401 9.157 1.00 32.48 230 GLY A C 1
ATOM 1719 O O . GLY A 1 226 ? -12.093 26.814 8.562 1.00 30.29 230 GLY A O 1
ATOM 1720 N N . LYS A 1 227 ? -10.482 27.114 10.105 1.00 30.83 231 LYS A N 1
ATOM 1721 C CA . LYS A 1 227 ? -11.007 28.420 10.491 1.00 28.97 231 LYS A CA 1
ATOM 1722 C C . LYS A 1 227 ? -10.908 29.442 9.369 1.00 32.24 231 LYS A C 1
ATOM 1723 O O . LYS A 1 227 ? -11.745 30.354 9.301 1.00 34.89 231 LYS A O 1
ATOM 1729 N N . LEU A 1 228 ? -9.912 29.311 8.482 1.00 36.62 232 LEU A N 1
ATOM 1730 C CA . LEU A 1 228 ? -9.798 30.228 7.349 1.00 30.19 232 LEU A CA 1
ATOM 1731 C C . LEU A 1 228 ? -10.989 30.085 6.419 1.00 29.53 232 LEU A C 1
ATOM 1732 O O . LEU A 1 228 ? -11.671 31.067 6.104 1.00 32.79 232 LEU A O 1
ATOM 1737 N N . ARG A 1 229 ? -11.288 28.858 6.008 1.00 33.49 233 ARG A N 1
ATOM 1738 C CA . ARG A 1 229 ? -12.424 28.654 5.115 1.00 37.01 233 ARG A CA 1
ATOM 1739 C C . ARG A 1 229 ? -13.723 29.103 5.786 1.00 34.01 233 ARG A C 1
ATOM 1740 O O . ARG A 1 229 ? -14.591 29.719 5.145 1.00 29.07 233 ARG A O 1
ATOM 1748 N N . ASP A 1 230 ? -13.855 28.804 7.086 1.00 32.59 234 ASP A N 1
ATOM 1749 C CA . ASP A 1 230 ? -14.954 29.306 7.896 1.00 33.40 234 ASP A CA 1
ATOM 1750 C C . ASP A 1 230 ? -15.022 30.834 7.842 1.00 37.61 234 ASP A C 1
ATOM 1751 O O . ASP A 1 230 ? -16.084 31.418 7.574 1.00 34.29 234 ASP A O 1
ATOM 1756 N N . PHE A 1 231 ? -13.884 31.498 8.077 1.00 34.25 235 PHE A N 1
ATOM 1757 C CA . PHE A 1 231 ? -13.848 32.954 7.999 1.00 31.70 235 PHE A CA 1
ATOM 1758 C C . PHE A 1 231 ? -14.342 33.446 6.647 1.00 28.39 235 PHE A C 1
ATOM 1759 O O . PHE A 1 231 ? -15.215 34.317 6.587 1.00 30.38 235 PHE A O 1
ATOM 1767 N N . PHE A 1 232 ? -13.819 32.877 5.547 1.00 29.69 236 PHE A N 1
ATOM 1768 C CA . PHE A 1 232 ? -14.227 33.327 4.210 1.00 29.13 236 PHE A CA 1
ATOM 1769 C C . PHE A 1 232 ? -15.732 33.247 4.031 1.00 29.42 236 PHE A C 1
ATOM 1770 O O . PHE A 1 232 ? -16.350 34.178 3.495 1.00 32.03 236 PHE A O 1
ATOM 1778 N N . GLU A 1 233 ? -16.347 32.152 4.479 1.00 27.80 237 GLU A N 1
ATOM 1779 C CA . GLU A 1 233 ? -17.792 32.034 4.331 1.00 29.47 237 GLU A CA 1
ATOM 1780 C C . GLU A 1 233 ? -18.510 33.144 5.107 1.00 31.44 237 GLU A C 1
ATOM 1781 O O . GLU A 1 233 ? -19.503 33.709 4.625 1.00 30.34 237 GLU A O 1
ATOM 1787 N N . LYS A 1 234 ? -18.029 33.470 6.313 1.00 28.13 238 LYS A N 1
ATOM 1788 C CA . LYS A 1 234 ? -18.670 34.542 7.073 1.00 34.42 238 LYS A CA 1
ATOM 1789 C C . LYS A 1 234 ? -18.505 35.903 6.399 1.00 32.88 238 LYS A C 1
ATOM 1790 O O . LYS A 1 234 ? -19.475 36.666 6.322 1.00 33.32 238 LYS A O 1
ATOM 1796 N N . THR A 1 235 ? -17.323 36.209 5.842 1.00 27.88 239 THR A N 1
ATOM 1797 C CA . THR A 1 235 ? -17.177 37.526 5.220 1.00 27.63 239 THR A CA 1
ATOM 1798 C C . THR A 1 235 ? -18.074 37.652 4.006 1.00 29.77 239 THR A C 1
ATOM 1799 O O . THR A 1 235 ? -18.560 38.749 3.715 1.00 31.02 239 THR A O 1
ATOM 1803 N N . LEU A 1 236 ? -18.300 36.544 3.289 1.00 32.32 240 LEU A N 1
ATOM 1804 C CA . LEU A 1 236 ? -19.154 36.574 2.100 1.00 32.58 240 LEU A CA 1
ATOM 1805 C C . LEU A 1 236 ? -20.615 36.759 2.476 1.00 29.17 240 LEU A C 1
ATOM 1806 O O . LEU A 1 236 ? -21.338 37.538 1.841 1.00 25.49 240 LEU A O 1
ATOM 1811 N N . GLN A 1 237 ? -21.058 36.037 3.509 1.00 31.20 241 GLN A N 1
ATOM 1812 C CA . GLN A 1 237 ? -22.423 36.161 3.983 1.00 31.70 241 GLN A CA 1
ATOM 1813 C C . GLN A 1 237 ? -22.718 37.582 4.438 1.00 35.10 241 GLN A C 1
ATOM 1814 O O . GLN A 1 237 ? -23.753 38.153 4.079 1.00 34.95 241 GLN A O 1
ATOM 1820 N N . ASP A 1 238 ? -21.779 38.185 5.171 1.00 32.42 242 ASP A N 1
ATOM 1821 C CA . ASP A 1 238 ? -21.951 39.533 5.688 1.00 26.68 242 ASP A CA 1
ATOM 1822 C C . ASP A 1 238 ? -22.073 40.549 4.570 1.00 27.69 242 ASP A C 1
ATOM 1823 O O . ASP A 1 238 ? -22.931 41.440 4.614 1.00 30.14 242 ASP A O 1
ATOM 1828 N N . CYS A 1 239 ? -21.228 40.430 3.555 1.00 27.79 243 CYS A N 1
ATOM 1829 C CA . CYS A 1 239 ? -21.350 41.302 2.401 1.00 25.98 243 CYS A CA 1
ATOM 1830 C C . CYS A 1 239 ? -22.699 41.119 1.730 1.00 31.66 243 CYS A C 1
ATOM 1831 O O . CYS A 1 239 ? -23.311 42.098 1.282 1.00 32.52 243 CYS A O 1
ATOM 1834 N N . LYS A 1 240 ? -23.197 39.875 1.665 1.00 31.48 244 LYS A N 1
ATOM 1835 C CA . LYS A 1 240 ? -24.475 39.652 0.988 1.00 34.68 244 LYS A CA 1
ATOM 1836 C C . LYS A 1 240 ? -25.622 40.325 1.738 1.00 33.50 244 LYS A C 1
ATOM 1837 O O . LYS A 1 240 ? -26.459 40.984 1.111 1.00 38.79 244 LYS A O 1
ATOM 1843 N N . GLU A 1 241 ? -25.667 40.184 3.077 1.00 32.66 245 GLU A N 1
ATOM 1844 C CA . GLU A 1 241 ? -26.677 40.859 3.895 1.00 31.75 245 GLU A CA 1
ATOM 1845 C C . GLU A 1 241 ? -26.574 42.381 3.801 1.00 35.09 245 GLU A C 1
ATOM 1846 O O . GLU A 1 241 ? -27.588 43.083 3.818 1.00 39.79 245 GLU A O 1
ATOM 1852 N N . THR A 1 242 ? -25.362 42.924 3.794 1.00 36.18 246 THR A N 1
ATOM 1853 C CA . THR A 1 242 ? -25.235 44.361 4.024 1.00 32.87 246 THR A CA 1
ATOM 1854 C C . THR A 1 242 ? -25.225 45.175 2.746 1.00 33.31 246 THR A C 1
ATOM 1855 O O . THR A 1 242 ? -25.349 46.402 2.815 1.00 32.58 246 THR A O 1
ATOM 1859 N N . GLY A 1 243 ? -25.023 44.531 1.593 1.00 32.90 247 GLY A N 1
ATOM 1860 C CA . GLY A 1 243 ? -24.930 45.209 0.312 1.00 27.36 247 GLY A CA 1
ATOM 1861 C C . GLY A 1 243 ? -23.594 45.834 -0.015 1.00 33.24 247 GLY A C 1
ATOM 1862 O O . GLY A 1 243 ? -23.513 46.599 -0.985 1.00 39.09 247 GLY A O 1
ATOM 1863 N N . VAL A 1 244 ? -22.541 45.553 0.749 1.00 23.90 248 VAL A N 1
ATOM 1864 C CA . VAL A 1 244 ? -21.237 46.140 0.475 1.00 29.38 248 VAL A CA 1
ATOM 1865 C C . VAL A 1 244 ? -20.374 45.114 -0.266 1.00 29.84 248 VAL A C 1
ATOM 1866 O O . VAL A 1 244 ? -20.451 43.908 -0.005 1.00 29.26 248 VAL A O 1
ATOM 1870 N N . MET A 1 245 ? -19.574 45.605 -1.219 1.00 28.93 249 MET A N 1
ATOM 1871 C CA . MET A 1 245 ? -18.767 44.775 -2.112 1.00 24.42 249 MET A CA 1
ATOM 1872 C C . MET A 1 245 ? -17.621 44.070 -1.383 1.00 25.74 249 MET A C 1
ATOM 1873 O O . MET A 1 245 ? -17.019 44.617 -0.448 1.00 26.48 249 MET A O 1
ATOM 1878 N N . TRP A 1 246 ? -17.345 42.827 -1.802 1.00 25.90 250 TRP A N 1
ATOM 1879 C CA . TRP A 1 246 ? -16.283 41.984 -1.239 1.00 24.91 250 TRP A CA 1
ATOM 1880 C C . TRP A 1 246 ? -14.970 42.201 -1.992 1.00 23.28 250 TRP A C 1
ATOM 1881 O O . TRP A 1 246 ? -14.969 42.407 -3.207 1.00 26.15 250 TRP A O 1
ATOM 1892 N N . SER A 1 247 ? -13.852 42.173 -1.266 1.00 20.17 251 SER A N 1
ATOM 1893 C CA . SER A 1 247 ? -12.548 42.242 -1.906 1.00 19.63 251 SER A CA 1
ATOM 1894 C C . SER A 1 247 ? -11.515 41.482 -1.071 1.00 24.00 251 SER A C 1
ATOM 1895 O O . SER A 1 247 ? -11.700 41.250 0.126 1.00 20.83 251 SER A O 1
ATOM 1898 N N . LEU A 1 248 ? -10.409 41.094 -1.724 1.00 29.06 252 LEU A N 1
ATOM 1899 C CA . LEU A 1 248 ? -9.338 40.309 -1.104 1.00 25.20 252 LEU A CA 1
ATOM 1900 C C . LEU A 1 248 ? -8.012 41.033 -1.290 1.00 24.18 252 LEU A C 1
ATOM 1901 O O . LEU A 1 248 ? -7.684 41.436 -2.406 1.00 26.95 252 LEU A O 1
ATOM 1906 N N . HIS A 1 249 ? -7.255 41.207 -0.202 1.00 21.60 253 HIS A N 1
ATOM 1907 C CA . HIS A 1 249 ? -5.988 41.951 -0.218 1.00 21.79 253 HIS A CA 1
ATOM 1908 C C . HIS A 1 249 ? -4.855 41.161 0.465 1.00 27.28 253 HIS A C 1
ATOM 1909 O O . HIS A 1 249 ? -4.618 41.302 1.676 1.00 23.22 253 HIS A O 1
ATOM 1916 N N . VAL A 1 250 ? -4.115 40.361 -0.307 1.00 25.68 254 VAL A N 1
ATOM 1917 C CA . VAL A 1 250 ? -2.983 39.621 0.256 1.00 23.02 254 VAL A CA 1
ATOM 1918 C C . VAL A 1 250 ? -1.693 39.939 -0.507 1.00 25.81 254 VAL A C 1
ATOM 1919 O O . VAL A 1 250 ? -1.680 40.786 -1.413 1.00 29.93 254 VAL A O 1
ATOM 1923 N N . LYS A 1 251 ? -0.604 39.267 -0.162 1.00 24.63 255 LYS A N 1
ATOM 1924 C CA . LYS A 1 251 ? 0.669 39.421 -0.867 1.00 28.74 255 LYS A CA 1
ATOM 1925 C C . LYS A 1 251 ? 1.127 38.051 -1.385 1.00 32.33 255 LYS A C 1
ATOM 1926 O O . LYS A 1 251 ? 2.108 37.465 -0.910 1.00 28.37 255 LYS A O 1
ATOM 1932 N N . ALA A 1 252 ? 0.396 37.546 -2.384 1.00 34.02 256 ALA A N 1
ATOM 1933 C CA . ALA A 1 252 ? 0.693 36.258 -2.997 1.00 37.33 256 ALA A CA 1
ATOM 1934 C C . ALA A 1 252 ? 2.013 36.256 -3.755 1.00 35.83 256 ALA A C 1
ATOM 1935 O O . ALA A 1 252 ? 2.559 35.181 -4.018 1.00 39.55 256 ALA A O 1
ATOM 1937 N N . THR A 1 253 ? 2.538 37.423 -4.107 1.00 33.88 257 THR A N 1
ATOM 1938 C CA . THR A 1 253 ? 3.826 37.496 -4.796 1.00 37.62 257 THR A CA 1
ATOM 1939 C C . THR A 1 253 ? 4.982 37.145 -3.860 1.00 35.17 257 THR A C 1
ATOM 1940 O O . THR A 1 253 ? 5.737 36.205 -4.107 1.00 34.21 257 THR A O 1
ATOM 1944 N N . MET A 1 254 ? 5.190 37.957 -2.827 1.00 37.47 258 MET A N 1
ATOM 1945 C CA . MET A 1 254 ? 6.354 37.794 -1.970 1.00 32.71 258 MET A CA 1
ATOM 1946 C C . MET A 1 254 ? 6.197 36.584 -1.075 1.00 39.44 258 MET A C 1
ATOM 1947 O O . MET A 1 254 ? 7.168 35.864 -0.814 1.00 43.53 258 MET A O 1
ATOM 1952 N N . MET A 1 255 ? 4.993 36.361 -0.560 1.00 35.94 259 MET A N 1
ATOM 1953 C CA . MET A 1 255 ? 4.773 35.218 0.319 1.00 42.15 259 MET A CA 1
ATOM 1954 C C . MET A 1 255 ? 4.507 34.019 -0.583 1.00 46.22 259 MET A C 1
ATOM 1955 O O . MET A 1 255 ? 3.369 33.585 -0.777 1.00 41.37 259 MET A O 1
ATOM 1960 N N . LYS A 1 256 ? 5.624 33.431 -1.039 1.00 47.32 260 LYS A N 1
ATOM 1961 C CA . LYS A 1 256 ? 5.652 32.458 -2.132 1.00 44.43 260 LYS A CA 1
ATOM 1962 C C . LYS A 1 256 ? 4.788 31.221 -1.859 1.00 48.03 260 LYS A C 1
ATOM 1963 O O . LYS A 1 256 ? 4.123 30.697 -2.766 1.00 38.84 260 LYS A O 1
ATOM 1969 N N . ILE A 1 257 ? 4.762 30.761 -0.612 1.00 43.94 261 ILE A N 1
ATOM 1970 C CA . ILE A 1 257 ? 4.179 29.470 -0.264 1.00 47.65 261 ILE A CA 1
ATOM 1971 C C . ILE A 1 257 ? 2.813 29.637 0.380 1.00 49.00 261 ILE A C 1
ATOM 1972 O O . ILE A 1 257 ? 1.828 29.044 -0.070 1.00 44.64 261 ILE A O 1
ATOM 1977 N N . SER A 1 258 ? 2.751 30.444 1.447 1.00 48.94 262 SER A N 1
ATOM 1978 C CA . SER A 1 258 ? 1.553 30.527 2.278 1.00 40.60 262 SER A CA 1
ATOM 1979 C C . SER A 1 258 ? 0.393 31.217 1.561 1.00 38.82 262 SER A C 1
ATOM 1980 O O . SER A 1 258 ? -0.717 30.678 1.511 1.00 41.78 262 SER A O 1
ATOM 1983 N N . HIS A 1 259 ? 0.620 32.403 0.999 1.00 39.83 263 HIS A N 1
ATOM 1984 C CA . HIS A 1 259 ? -0.494 33.210 0.492 1.00 38.63 263 HIS A CA 1
ATOM 1985 C C . HIS A 1 259 ? -1.167 32.655 -0.763 1.00 39.07 263 HIS A C 1
ATOM 1986 O O . HIS A 1 259 ? -2.347 32.957 -0.993 1.00 35.19 263 HIS A O 1
ATOM 1993 N N . PRO A 1 260 ? -0.477 31.901 -1.635 1.00 43.77 264 PRO A N 1
ATOM 1994 C CA . PRO A 1 260 ? -1.238 31.162 -2.660 1.00 38.84 264 PRO A CA 1
ATOM 1995 C C . PRO A 1 260 ? -2.192 30.141 -2.062 1.00 33.93 264 PRO A C 1
ATOM 1996 O O . PRO A 1 260 ? -3.321 29.997 -2.552 1.00 32.83 264 PRO A O 1
ATOM 2000 N N . ILE A 1 261 ? -1.813 29.463 -0.982 1.00 29.86 265 ILE A N 1
ATOM 2001 C CA . ILE A 1 261 ? -2.785 28.588 -0.338 1.00 38.03 265 ILE A CA 1
ATOM 2002 C C . ILE A 1 261 ? -3.991 29.407 0.110 1.00 37.16 265 ILE A C 1
ATOM 2003 O O . ILE A 1 261 ? -5.147 29.023 -0.119 1.00 34.77 265 ILE A O 1
ATOM 2008 N N . VAL A 1 262 ? -3.738 30.559 0.741 1.00 32.69 266 VAL A N 1
ATOM 2009 C CA . VAL A 1 262 ? -4.837 31.426 1.142 1.00 28.88 266 VAL A CA 1
ATOM 2010 C C . VAL A 1 262 ? -5.632 31.853 -0.080 1.00 31.16 266 VAL A C 1
ATOM 2011 O O . VAL A 1 262 ? -6.856 31.673 -0.148 1.00 34.20 266 VAL A O 1
ATOM 2015 N N . PHE A 1 263 ? -4.935 32.333 -1.106 1.00 31.46 267 PHE A N 1
ATOM 2016 C CA . PHE A 1 263 ? -5.619 32.773 -2.313 1.00 28.94 267 PHE A CA 1
ATOM 2017 C C . PHE A 1 263 ? -6.462 31.649 -2.909 1.00 32.96 267 PHE A C 1
ATOM 2018 O O . PHE A 1 263 ? -7.619 31.864 -3.291 1.00 32.75 267 PHE A O 1
ATOM 2026 N N . GLY A 1 264 ? -5.903 30.437 -2.974 1.00 34.86 268 GLY A N 1
ATOM 2027 C CA . GLY A 1 264 ? -6.643 29.309 -3.519 1.00 34.23 268 GLY A CA 1
ATOM 2028 C C . GLY A 1 264 ? -7.840 28.885 -2.680 1.00 32.32 268 GLY A C 1
ATOM 2029 O O . GLY A 1 264 ? -8.855 28.439 -3.220 1.00 26.48 268 GLY A O 1
ATOM 2030 N N . HIS A 1 265 ? -7.720 28.958 -1.351 1.00 30.59 269 HIS A N 1
ATOM 2031 C CA . HIS A 1 265 ? -8.878 28.675 -0.504 1.00 31.99 269 HIS A CA 1
ATOM 2032 C C . HIS A 1 265 ? -9.975 29.711 -0.703 1.00 32.44 269 HIS A C 1
ATOM 2033 O O . HIS A 1 265 ? -11.162 29.383 -0.618 1.00 34.13 269 HIS A O 1
ATOM 2040 N N . ALA A 1 266 ? -9.604 30.975 -0.938 1.00 31.78 270 ALA A N 1
ATOM 2041 C CA . ALA A 1 266 ? -10.624 31.982 -1.221 1.00 35.72 270 ALA A CA 1
ATOM 2042 C C . ALA A 1 266 ? -11.397 31.640 -2.495 1.00 32.35 270 ALA A C 1
ATOM 2043 O O . ALA A 1 266 ? -12.624 31.803 -2.548 1.00 30.64 270 ALA A O 1
ATOM 2045 N N . VAL A 1 267 ? -10.684 31.170 -3.527 1.00 30.12 271 VAL A N 1
ATOM 2046 C CA . VAL A 1 267 ? -11.298 30.720 -4.784 1.00 36.83 271 VAL A CA 1
ATOM 2047 C C . VAL A 1 267 ? -12.226 29.521 -4.561 1.00 36.73 271 VAL A C 1
ATOM 2048 O O . VAL A 1 267 ? -13.379 29.512 -5.018 1.00 35.63 271 VAL A O 1
ATOM 2052 N N . SER A 1 268 ? -11.719 28.475 -3.894 1.00 36.23 272 SER A N 1
ATOM 2053 C CA . SER A 1 268 ? -12.524 27.283 -3.615 1.00 37.44 272 SER A CA 1
ATOM 2054 C C . SER A 1 268 ? -13.804 27.651 -2.889 1.00 40.90 272 SER A C 1
ATOM 2055 O O . SER A 1 268 ? -14.889 27.186 -3.253 1.00 44.71 272 SER A O 1
ATOM 2058 N N . VAL A 1 269 ? -13.698 28.512 -1.871 1.00 35.96 273 VAL A N 1
ATOM 2059 C CA . VAL A 1 269 ? -14.877 28.889 -1.101 1.00 33.71 273 VAL A CA 1
ATOM 2060 C C . VAL A 1 269 ? -15.818 29.740 -1.946 1.00 34.55 273 VAL A C 1
ATOM 2061 O O . VAL A 1 269 ? -17.027 29.495 -1.984 1.00 36.70 273 VAL A O 1
ATOM 2065 N N . TYR A 1 270 ? -15.282 30.739 -2.648 1.00 31.04 274 TYR A N 1
ATOM 2066 C CA . TYR A 1 270 ? -16.146 31.640 -3.397 1.00 34.21 274 TYR A CA 1
ATOM 2067 C C . TYR A 1 270 ? -16.917 30.893 -4.480 1.00 38.09 274 TYR A C 1
ATOM 2068 O O . TYR A 1 270 ? -18.147 30.985 -4.553 1.00 41.25 274 TYR A O 1
ATOM 2077 N N . TYR A 1 271 ? -16.215 30.146 -5.331 1.00 40.04 275 TYR A N 1
ATOM 2078 C CA . TYR A 1 271 ? -16.872 29.337 -6.357 1.00 42.66 275 TYR A CA 1
ATOM 2079 C C . TYR A 1 271 ? -17.162 27.924 -5.864 1.00 41.40 275 TYR A C 1
ATOM 2080 O O . TYR A 1 271 ? -17.093 26.972 -6.634 1.00 43.05 275 TYR A O 1
ATOM 2089 N N . LYS A 1 272 ? -17.498 27.779 -4.584 1.00 42.75 276 LYS A N 1
ATOM 2090 C CA . LYS A 1 272 ? -17.689 26.465 -3.980 1.00 45.21 276 LYS A CA 1
ATOM 2091 C C . LYS A 1 272 ? -18.726 25.636 -4.730 1.00 52.18 276 LYS A C 1
ATOM 2092 O O . LYS A 1 272 ? -18.559 24.420 -4.883 1.00 52.21 276 LYS A O 1
ATOM 2098 N N . ASP A 1 273 ? -19.793 26.273 -5.225 1.00 51.34 277 ASP A N 1
ATOM 2099 C CA . ASP A 1 273 ? -20.833 25.511 -5.916 1.00 47.78 277 ASP A CA 1
ATOM 2100 C C . ASP A 1 273 ? -20.305 24.892 -7.200 1.00 51.39 277 ASP A C 1
ATOM 2101 O O . ASP A 1 273 ? -20.758 23.809 -7.592 1.00 55.74 277 ASP A O 1
ATOM 2106 N N . VAL A 1 274 ? -19.356 25.554 -7.867 1.00 47.98 278 VAL A N 1
ATOM 2107 C CA . VAL A 1 274 ? -18.753 24.971 -9.059 1.00 45.50 278 VAL A CA 1
ATOM 2108 C C . VAL A 1 274 ? -17.767 23.873 -8.677 1.00 46.69 278 VAL A C 1
ATOM 2109 O O . VAL A 1 274 ? -17.810 22.763 -9.215 1.00 52.49 278 VAL A O 1
ATOM 2113 N N . PHE A 1 275 ? -16.886 24.144 -7.721 1.00 45.52 279 PHE A N 1
ATOM 2114 C CA . PHE A 1 275 ? -15.907 23.136 -7.330 1.00 50.44 279 PHE A CA 1
ATOM 2115 C C . PHE A 1 275 ? -16.545 21.909 -6.689 1.00 55.42 279 PHE A C 1
ATOM 2116 O O . PHE A 1 275 ? -15.904 20.853 -6.650 1.00 56.27 279 PHE A O 1
ATOM 2124 N N . ASP A 1 276 ? -17.763 22.038 -6.144 1.00 58.51 280 ASP A N 1
ATOM 2125 C CA . ASP A 1 276 ? -18.442 20.889 -5.546 1.00 57.00 280 ASP A CA 1
ATOM 2126 C C . ASP A 1 276 ? -19.010 19.953 -6.604 1.00 53.45 280 ASP A C 1
ATOM 2127 O O . ASP A 1 276 ? -18.921 18.730 -6.466 1.00 58.23 280 ASP A O 1
ATOM 2132 N N . LYS A 1 277 ? -19.593 20.509 -7.662 1.00 44.83 281 LYS A N 1
ATOM 2133 C CA . LYS A 1 277 ? -20.202 19.697 -8.710 1.00 50.75 281 LYS A CA 1
ATOM 2134 C C . LYS A 1 277 ? -19.144 19.063 -9.619 1.00 59.99 281 LYS A C 1
ATOM 2135 O O . LYS A 1 277 ? -19.217 17.867 -9.933 1.00 56.45 281 LYS A O 1
ATOM 2141 N N . TRP A 1 278 ? -18.148 19.848 -10.042 1.00 59.40 282 TRP A N 1
ATOM 2142 C CA . TRP A 1 278 ? -17.147 19.427 -11.016 1.00 53.51 282 TRP A CA 1
ATOM 2143 C C . TRP A 1 278 ? -15.809 19.062 -10.381 1.00 54.21 282 TRP A C 1
ATOM 2144 O O . TRP A 1 278 ? -14.766 19.159 -11.043 1.00 49.31 282 TRP A O 1
ATOM 2155 N N . GLY A 1 279 ? -15.809 18.615 -9.127 1.00 59.17 283 GLY A N 1
ATOM 2156 C CA . GLY A 1 279 ? -14.544 18.354 -8.452 1.00 60.26 283 GLY A CA 1
ATOM 2157 C C . GLY A 1 279 ? -13.663 17.362 -9.194 1.00 64.96 283 GLY A C 1
ATOM 2158 O O . GLY A 1 279 ? -12.481 17.624 -9.430 1.00 65.20 283 GLY A O 1
ATOM 2159 N N . GLN A 1 280 ? -14.233 16.214 -9.589 1.00 67.91 284 GLN A N 1
ATOM 2160 C CA . GLN A 1 280 ? -13.434 15.159 -10.219 1.00 69.17 284 GLN A CA 1
ATOM 2161 C C . GLN A 1 280 ? -12.908 15.566 -11.604 1.00 62.72 284 GLN A C 1
ATOM 2162 O O . GLN A 1 280 ? -11.726 15.356 -11.904 1.00 65.01 284 GLN A O 1
ATOM 2168 N N . LEU A 1 281 ? -13.756 16.135 -12.470 1.00 56.04 285 LEU A N 1
ATOM 2169 C CA . LEU A 1 281 ? -13.259 16.571 -13.780 1.00 53.50 285 LEU A CA 1
ATOM 2170 C C . LEU A 1 281 ? -12.142 17.606 -13.629 1.00 61.57 285 LEU A C 1
ATOM 2171 O O . LEU A 1 281 ? -11.161 17.599 -14.384 1.00 56.79 285 LEU A O 1
ATOM 2176 N N . PHE A 1 282 ? -12.265 18.490 -12.637 1.00 64.86 286 PHE A N 1
ATOM 2177 C CA . PHE A 1 282 ? -11.241 19.503 -12.414 1.00 57.19 286 PHE A CA 1
ATOM 2178 C C . PHE A 1 282 ? -9.936 18.871 -11.948 1.00 56.42 286 PHE A C 1
ATOM 2179 O O . PHE A 1 282 ? -8.857 19.261 -12.406 1.00 58.13 286 PHE A O 1
ATOM 2187 N N . GLU A 1 283 ? -10.003 17.911 -11.023 1.00 54.84 287 GLU A N 1
ATOM 2188 C CA . GLU A 1 283 ? -8.770 17.260 -10.595 1.00 67.09 287 GLU A CA 1
ATOM 2189 C C . GLU A 1 283 ? -8.136 16.499 -11.746 1.00 66.73 287 GLU A C 1
ATOM 2190 O O . GLU A 1 283 ? -6.904 16.428 -11.840 1.00 61.79 287 GLU A O 1
ATOM 2196 N N . GLU A 1 284 ? -8.964 15.927 -12.626 1.00 65.77 288 GLU A N 1
ATOM 2197 C CA . GLU A 1 284 ? -8.450 15.257 -13.817 1.00 64.94 288 GLU A CA 1
ATOM 2198 C C . GLU A 1 284 ? -7.663 16.212 -14.694 1.00 64.90 288 GLU A C 1
ATOM 2199 O O . GLU A 1 284 ? -6.534 15.920 -15.109 1.00 67.80 288 GLU A O 1
ATOM 2205 N N . LEU A 1 285 ? -8.245 17.370 -14.980 1.00 59.34 289 LEU A N 1
ATOM 2206 C CA . LEU A 1 285 ? -7.623 18.330 -15.873 1.00 56.27 289 LEU A CA 1
ATOM 2207 C C . LEU A 1 285 ? -6.475 19.064 -15.212 1.00 60.25 289 LEU A C 1
ATOM 2208 O O . LEU A 1 285 ? -5.750 19.791 -15.903 1.00 57.00 289 LEU A O 1
ATOM 2213 N N . GLY A 1 286 ? -6.320 18.928 -13.893 1.00 59.76 290 GLY A N 1
ATOM 2214 C CA . GLY A 1 286 ? -5.213 19.567 -13.218 1.00 54.03 290 GLY A CA 1
ATOM 2215 C C . GLY A 1 286 ? -5.437 21.011 -12.831 1.00 53.50 290 GLY A C 1
ATOM 2216 O O . GLY A 1 286 ? -4.458 21.748 -12.682 1.00 50.58 290 GLY A O 1
ATOM 2217 N N . VAL A 1 287 ? -6.692 21.465 -12.712 1.00 58.49 291 VAL A N 1
ATOM 2218 C CA . VAL A 1 287 ? -6.919 22.862 -12.357 1.00 55.63 291 VAL A CA 1
ATOM 2219 C C . VAL A 1 287 ? -6.461 23.091 -10.923 1.00 53.74 291 VAL A C 1
ATOM 2220 O O . VAL A 1 287 ? -6.699 22.270 -10.020 1.00 43.25 291 VAL A O 1
ATOM 2224 N N . ASN A 1 288 ? -5.753 24.197 -10.730 1.00 50.16 292 ASN A N 1
ATOM 2225 C CA . ASN A 1 288 ? -5.187 24.591 -9.445 1.00 45.59 292 ASN A CA 1
ATOM 2226 C C . ASN A 1 288 ? -5.822 25.908 -9.029 1.00 45.79 292 ASN A C 1
ATOM 2227 O O . ASN A 1 288 ? -5.527 26.950 -9.645 1.00 47.66 292 ASN A O 1
ATOM 2232 N N . PRO A 1 289 ? -6.709 25.924 -8.029 1.00 43.10 293 PRO A N 1
ATOM 2233 C CA . PRO A 1 289 ? -7.322 27.203 -7.607 1.00 43.11 293 PRO A CA 1
ATOM 2234 C C . PRO A 1 289 ? -6.319 28.230 -7.060 1.00 36.89 293 PRO A C 1
ATOM 2235 O O . PRO A 1 289 ? -6.617 29.431 -7.096 1.00 33.38 293 PRO A O 1
ATOM 2239 N N . ASN A 1 290 ? -5.137 27.796 -6.592 1.00 34.79 294 ASN A N 1
ATOM 2240 C CA . ASN A 1 290 ? -4.074 28.690 -6.121 1.00 37.21 294 ASN A CA 1
ATOM 2241 C C . ASN A 1 290 ? -3.528 29.631 -7.203 1.00 37.51 294 ASN A C 1
ATOM 2242 O O . ASN A 1 290 ? -2.759 30.541 -6.866 1.00 33.17 294 ASN A O 1
ATOM 2247 N N . ASN A 1 291 ? -3.886 29.432 -8.477 1.00 36.05 295 ASN A N 1
ATOM 2248 C CA . ASN A 1 291 ? -3.544 30.349 -9.558 1.00 33.84 295 ASN A CA 1
ATOM 2249 C C . ASN A 1 291 ? -4.693 31.280 -9.903 1.00 37.56 295 ASN A C 1
ATOM 2250 O O . ASN A 1 291 ? -4.592 32.052 -10.867 1.00 34.44 295 ASN A O 1
ATOM 2255 N N . GLY A 1 292 ? -5.782 31.225 -9.149 1.00 36.88 296 GLY A N 1
ATOM 2256 C CA . GLY A 1 292 ? -6.942 32.043 -9.440 1.00 39.82 296 GLY A CA 1
ATOM 2257 C C . GLY A 1 292 ? -8.016 31.285 -10.209 1.00 42.41 296 GLY A C 1
ATOM 2258 O O . GLY A 1 292 ? -7.878 30.108 -10.564 1.00 42.51 296 GLY A O 1
ATOM 2259 N N . ILE A 1 293 ? -9.136 31.985 -10.427 1.00 39.27 297 ILE A N 1
ATOM 2260 C CA . ILE A 1 293 ? -10.203 31.427 -11.242 1.00 38.12 297 ILE A CA 1
ATOM 2261 C C . ILE A 1 293 ? -9.789 31.342 -12.698 1.00 40.45 297 ILE A C 1
ATOM 2262 O O . ILE A 1 293 ? -10.431 30.626 -13.475 1.00 41.29 297 ILE A O 1
ATOM 2267 N N . SER A 1 294 ? -8.724 32.051 -13.084 1.00 39.83 298 SER A N 1
ATOM 2268 C CA . SER A 1 294 ? -8.184 31.928 -14.433 1.00 43.11 298 SER A CA 1
ATOM 2269 C C . SER A 1 294 ? -7.780 30.494 -14.753 1.00 43.89 298 SER A C 1
ATOM 2270 O O . SER A 1 294 ? -7.837 30.082 -15.916 1.00 43.01 298 SER A O 1
ATOM 2273 N N . SER A 1 295 ? -7.331 29.736 -13.746 1.00 43.21 299 SER A N 1
ATOM 2274 C CA . SER A 1 295 ? -6.960 28.340 -13.963 1.00 43.19 299 SER A CA 1
ATOM 2275 C C . SER A 1 295 ? -8.111 27.555 -14.589 1.00 48.49 299 SER A C 1
ATOM 2276 O O . SER A 1 295 ? -7.922 26.850 -15.587 1.00 54.14 299 SER A O 1
ATOM 2279 N N . VAL A 1 296 ? -9.321 27.703 -14.039 1.00 47.01 300 VAL A N 1
ATOM 2280 C CA . VAL A 1 296 ? -10.508 27.072 -14.622 1.00 46.23 300 VAL A CA 1
ATOM 2281 C C . VAL A 1 296 ? -10.765 27.602 -16.032 1.00 46.97 300 VAL A C 1
ATOM 2282 O O . VAL A 1 296 ? -11.024 26.835 -16.965 1.00 45.55 300 VAL A O 1
ATOM 2286 N N . TYR A 1 297 ? -10.703 28.923 -16.211 1.00 49.35 301 TYR A N 1
ATOM 2287 C CA . TYR A 1 297 ? -10.971 29.491 -17.529 1.00 47.31 301 TYR A CA 1
ATOM 2288 C C . TYR A 1 297 ? -10.026 28.917 -18.571 1.00 53.12 301 TYR A C 1
ATOM 2289 O O . TYR A 1 297 ? -10.420 28.705 -19.723 1.00 57.55 301 TYR A O 1
ATOM 2298 N N . ASP A 1 298 ? -8.779 28.646 -18.180 1.00 57.52 302 ASP A N 1
ATOM 2299 C CA . ASP A 1 298 ? -7.789 28.131 -19.122 1.00 60.21 302 ASP A CA 1
ATOM 2300 C C . ASP A 1 298 ? -8.039 26.659 -19.465 1.00 64.42 302 ASP A C 1
ATOM 2301 O O . ASP A 1 298 ? -8.234 26.302 -20.634 1.00 65.56 302 ASP A O 1
ATOM 2306 N N . LYS A 1 299 ? -8.055 25.791 -18.450 1.00 53.49 303 LYS A N 1
ATOM 2307 C CA . LYS A 1 299 ? -8.010 24.357 -18.686 1.00 48.19 303 LYS A CA 1
ATOM 2308 C C . LYS A 1 299 ? -9.290 23.774 -19.281 1.00 60.16 303 LYS A C 1
ATOM 2309 O O . LYS A 1 299 ? -9.236 22.672 -19.840 1.00 65.08 303 LYS A O 1
ATOM 2315 N N . ILE A 1 300 ? -10.440 24.457 -19.187 1.00 60.88 304 ILE A N 1
ATOM 2316 C CA . ILE A 1 300 ? -11.646 23.937 -19.836 1.00 55.26 304 ILE A CA 1
ATOM 2317 C C . ILE A 1 300 ? -11.627 24.134 -21.345 1.00 63.03 304 ILE A C 1
ATOM 2318 O O . ILE A 1 300 ? -12.578 23.723 -22.025 1.00 63.22 304 ILE A O 1
ATOM 2323 N N . LYS A 1 301 ? -10.578 24.768 -21.891 1.00 65.24 305 LYS A N 1
ATOM 2324 C CA . LYS A 1 301 ? -10.497 24.992 -23.332 1.00 67.81 305 LYS A CA 1
ATOM 2325 C C . LYS A 1 301 ? -10.387 23.678 -24.100 1.00 66.50 305 LYS A C 1
ATOM 2326 O O . LYS A 1 301 ? -10.883 23.574 -25.229 1.00 65.56 305 LYS A O 1
ATOM 2332 N N . SER A 1 302 ? -9.726 22.679 -23.514 1.00 61.21 306 SER A N 1
ATOM 2333 C CA . SER A 1 302 ? -9.554 21.362 -24.106 1.00 60.00 306 SER A CA 1
ATOM 2334 C C . SER A 1 302 ? -10.819 20.511 -24.083 1.00 67.78 306 SER A C 1
ATOM 2335 O O . SER A 1 302 ? -10.761 19.350 -24.515 1.00 70.08 306 SER A O 1
ATOM 2338 N N . LEU A 1 303 ? -11.940 21.030 -23.567 1.00 67.19 307 LEU A N 1
ATOM 2339 C CA . LEU A 1 303 ? -13.181 20.281 -23.435 1.00 62.74 307 LEU A CA 1
ATOM 2340 C C . LEU A 1 303 ? -14.145 20.641 -24.555 1.00 65.57 307 LEU A C 1
ATOM 2341 O O . LEU A 1 303 ? -14.008 21.687 -25.199 1.00 63.47 307 LEU A O 1
ATOM 2346 N N . PRO A 1 304 ? -15.177 19.822 -24.770 1.00 66.14 308 PRO A N 1
ATOM 2347 C CA . PRO A 1 304 ? -16.145 20.118 -25.836 1.00 65.03 308 PRO A CA 1
ATOM 2348 C C . PRO A 1 304 ? -17.113 21.236 -25.472 1.00 68.88 308 PRO A C 1
ATOM 2349 O O . PRO A 1 304 ? -17.589 21.334 -24.335 1.00 70.89 308 PRO A O 1
ATOM 2353 N N . ALA A 1 305 ? -17.424 22.061 -26.484 1.00 67.73 309 ALA A N 1
ATOM 2354 C CA . ALA A 1 305 ? -18.241 23.262 -26.302 1.00 65.72 309 ALA A CA 1
ATOM 2355 C C . ALA A 1 305 ? -19.520 22.995 -25.511 1.00 67.91 309 ALA A C 1
ATOM 2356 O O . ALA A 1 305 ? -19.979 23.858 -24.750 1.00 62.27 309 ALA A O 1
ATOM 2358 N N . SER A 1 306 ? -20.126 21.824 -25.698 1.00 67.46 310 SER A N 1
ATOM 2359 C CA . SER A 1 306 ? -21.329 21.495 -24.942 1.00 70.00 310 SER A CA 1
ATOM 2360 C C . SER A 1 306 ? -21.069 21.572 -23.443 1.00 70.88 310 SER A C 1
ATOM 2361 O O . SER A 1 306 ? -21.860 22.158 -22.691 1.00 69.99 310 SER A O 1
ATOM 2364 N N . GLN A 1 307 ? -19.949 21.001 -22.998 1.00 66.97 311 GLN A N 1
ATOM 2365 C CA . GLN A 1 307 ? -19.675 20.840 -21.579 1.00 66.79 311 GLN A CA 1
ATOM 2366 C C . GLN A 1 307 ? -18.982 22.039 -20.949 1.00 67.56 311 GLN A C 1
ATOM 2367 O O . GLN A 1 307 ? -19.232 22.343 -19.774 1.00 62.62 311 GLN A O 1
ATOM 2373 N N . GLN A 1 308 ? -18.115 22.722 -21.693 1.00 64.05 312 GLN A N 1
ATOM 2374 C CA . GLN A 1 308 ? -17.539 23.956 -21.182 1.00 57.55 312 GLN A CA 1
ATOM 2375 C C . GLN A 1 308 ? -18.601 25.048 -21.058 1.00 64.23 312 GLN A C 1
ATOM 2376 O O . GLN A 1 308 ? -18.573 25.842 -20.106 1.00 62.10 312 GLN A O 1
ATOM 2382 N N . GLU A 1 309 ? -19.560 25.084 -21.993 1.00 64.79 313 GLU A N 1
ATOM 2383 C CA . GLU A 1 309 ? -20.705 25.993 -21.877 1.00 65.43 313 GLU A CA 1
ATOM 2384 C C . GLU A 1 309 ? -21.522 25.707 -20.616 1.00 61.74 313 GLU A C 1
ATOM 2385 O O . GLU A 1 309 ? -22.115 26.617 -20.022 1.00 58.25 313 GLU A O 1
ATOM 2391 N N . GLU A 1 310 ? -21.626 24.437 -20.236 1.00 61.78 314 GLU A N 1
ATOM 2392 C CA . GLU A 1 310 ? -22.290 24.092 -18.988 1.00 60.39 314 GLU A CA 1
ATOM 2393 C C . GLU A 1 310 ? -21.548 24.687 -17.795 1.00 62.53 314 GLU A C 1
ATOM 2394 O O . GLU A 1 310 ? -22.164 25.024 -16.774 1.00 61.37 314 GLU A O 1
ATOM 2400 N N . ILE A 1 311 ? -20.223 24.801 -17.898 1.00 64.01 315 ILE A N 1
ATOM 2401 C CA . ILE A 1 311 ? -19.421 25.343 -16.805 1.00 62.78 315 ILE A CA 1
ATOM 2402 C C . ILE A 1 311 ? -19.499 26.873 -16.774 1.00 54.64 315 ILE A C 1
ATOM 2403 O O . ILE A 1 311 ? -19.617 27.475 -15.704 1.00 51.89 315 ILE A O 1
ATOM 2408 N N . LEU A 1 312 ? -19.448 27.530 -17.933 1.00 52.84 316 LEU A N 1
ATOM 2409 C CA . LEU A 1 312 ? -19.540 28.985 -17.945 1.00 52.29 316 LEU A CA 1
ATOM 2410 C C . LEU A 1 312 ? -20.861 29.478 -17.360 1.00 59.59 316 LEU A C 1
ATOM 2411 O O . LEU A 1 312 ? -20.945 30.615 -16.870 1.00 56.24 316 LEU A O 1
ATOM 2416 N N . HIS A 1 313 ? -21.904 28.647 -17.415 1.00 59.78 317 HIS A N 1
ATOM 2417 C CA . HIS A 1 313 ? -23.194 29.013 -16.844 1.00 57.38 317 HIS A CA 1
ATOM 2418 C C . HIS A 1 313 ? -23.227 28.784 -15.341 1.00 52.45 317 HIS A C 1
ATOM 2419 O O . HIS A 1 313 ? -23.827 29.575 -14.606 1.00 53.26 317 HIS A O 1
ATOM 2426 N N . ASP A 1 314 ? -22.602 27.705 -14.869 1.00 51.09 318 ASP A N 1
ATOM 2427 C CA . ASP A 1 314 ? -22.567 27.454 -13.433 1.00 53.17 318 ASP A CA 1
ATOM 2428 C C . ASP A 1 314 ? -21.727 28.493 -12.693 1.00 54.16 318 ASP A C 1
ATOM 2429 O O . ASP A 1 314 ? -21.950 28.732 -11.498 1.00 50.34 318 ASP A O 1
ATOM 2434 N N . ILE A 1 315 ? -20.740 29.087 -13.368 1.00 50.49 319 ILE A N 1
ATOM 2435 C CA . ILE A 1 315 ? -19.988 30.187 -12.772 1.00 48.93 319 ILE A CA 1
ATOM 2436 C C . ILE A 1 315 ? -20.865 31.436 -12.663 1.00 54.77 319 ILE A C 1
ATOM 2437 O O . ILE A 1 315 ? -20.908 32.091 -11.611 1.00 50.57 319 ILE A O 1
ATOM 2442 N N . HIS A 1 316 ? -21.558 31.790 -13.760 1.00 49.72 320 HIS A N 1
ATOM 2443 C CA . HIS A 1 316 ? -22.569 32.849 -13.753 1.00 47.39 320 HIS A CA 1
ATOM 2444 C C . HIS A 1 316 ? -23.541 32.702 -12.583 1.00 48.65 320 HIS A C 1
ATOM 2445 O O . HIS A 1 316 ? -23.951 33.698 -11.976 1.00 47.37 320 HIS A O 1
ATOM 2452 N N . GLU A 1 317 ? -23.914 31.467 -12.244 1.00 46.93 321 GLU A N 1
ATOM 2453 C CA . GLU A 1 317 ? -24.843 31.250 -11.138 1.00 49.54 321 GLU A CA 1
ATOM 2454 C C . GLU A 1 317 ? -24.191 31.458 -9.780 1.00 49.23 321 GLU A C 1
ATOM 2455 O O . GLU A 1 317 ? -24.906 31.679 -8.802 1.00 52.79 321 GLU A O 1
ATOM 2461 N N . VAL A 1 318 ? -22.860 31.377 -9.694 1.00 51.61 322 VAL A N 1
ATOM 2462 C CA . VAL A 1 318 ? -22.162 31.756 -8.469 1.00 45.21 322 VAL A CA 1
ATOM 2463 C C . VAL A 1 318 ? -22.244 33.262 -8.270 1.00 44.37 322 VAL A C 1
ATOM 2464 O O . VAL A 1 318 ? -22.490 33.738 -7.157 1.00 42.51 322 VAL A O 1
ATOM 2468 N N . TYR A 1 319 ? -22.031 34.036 -9.347 1.00 42.89 323 TYR A N 1
ATOM 2469 C CA . TYR A 1 319 ? -22.098 35.488 -9.299 1.00 36.35 323 TYR A CA 1
ATOM 2470 C C . TYR A 1 319 ? -23.496 36.014 -9.006 1.00 41.48 323 TYR A C 1
ATOM 2471 O O . TYR A 1 319 ? -23.639 37.207 -8.744 1.00 44.69 323 TYR A O 1
ATOM 2480 N N . SER A 1 320 ? -24.530 35.177 -9.051 1.00 46.34 324 SER A N 1
ATOM 2481 C CA . SER A 1 320 ? -25.870 35.613 -8.677 1.00 44.20 324 SER A CA 1
ATOM 2482 C C . SER A 1 320 ? -26.245 35.211 -7.267 1.00 40.23 324 SER A C 1
ATOM 2483 O O . SER A 1 320 ? -27.299 35.629 -6.784 1.00 47.89 324 SER A O 1
ATOM 2486 N N . HIS A 1 321 ? -25.429 34.390 -6.616 1.00 39.82 325 HIS A N 1
ATOM 2487 C CA . HIS A 1 321 ? -25.653 33.959 -5.245 1.00 44.79 325 HIS A CA 1
ATOM 2488 C C . HIS A 1 321 ? -24.617 34.498 -4.279 1.00 42.29 325 HIS A C 1
ATOM 2489 O O . HIS A 1 321 ? -24.847 34.472 -3.070 1.00 42.54 325 HIS A O 1
ATOM 2496 N N . ARG A 1 322 ? -23.478 34.886 -4.767 1.00 40.58 326 ARG A N 1
ATOM 2497 C CA . ARG A 1 322 ? -22.404 35.475 -4.001 1.00 36.75 326 ARG A CA 1
ATOM 2498 C C . ARG A 1 322 ? -22.488 36.994 -4.081 1.00 34.83 326 ARG A C 1
ATOM 2499 O O . ARG A 1 322 ? -23.153 37.546 -4.963 1.00 35.48 326 ARG A O 1
ATOM 2507 N N . PRO A 1 323 ? -21.852 37.703 -3.152 1.00 32.63 327 PRO A N 1
ATOM 2508 C CA . PRO A 1 323 ? -21.841 39.170 -3.225 1.00 29.64 327 PRO A CA 1
ATOM 2509 C C . PRO A 1 323 ? -21.006 39.671 -4.387 1.00 30.01 327 PRO A C 1
ATOM 2510 O O . PRO A 1 323 ? -20.121 38.984 -4.896 1.00 35.73 327 PRO A O 1
ATOM 2514 N N . GLU A 1 324 ? -21.278 40.907 -4.794 1.00 29.66 328 GLU A N 1
ATOM 2515 C CA . GLU A 1 324 ? -20.439 41.521 -5.809 1.00 25.32 328 GLU A CA 1
ATOM 2516 C C . GLU A 1 324 ? -18.998 41.572 -5.320 1.00 28.93 328 GLU A C 1
ATOM 2517 O O . GLU A 1 324 ? -18.733 41.769 -4.136 1.00 33.22 328 GLU A O 1
ATOM 2523 N N . MET A 1 325 ? -18.047 41.440 -6.237 1.00 34.02 329 MET A N 1
ATOM 2524 C CA . MET A 1 325 ? -16.645 41.516 -5.844 1.00 32.84 329 MET A CA 1
ATOM 2525 C C . MET A 1 325 ? -15.924 42.512 -6.734 1.00 31.84 329 MET A C 1
ATOM 2526 O O . MET A 1 325 ? -16.425 42.898 -7.790 1.00 31.20 329 MET A O 1
ATOM 2531 N N . ALA A 1 326 ? -14.760 42.960 -6.262 1.00 32.47 330 ALA A N 1
ATOM 2532 C CA . ALA A 1 326 ? -14.045 44.049 -6.925 1.00 34.03 330 ALA A CA 1
ATOM 2533 C C . ALA A 1 326 ? -13.456 43.594 -8.251 1.00 30.35 330 ALA A C 1
ATOM 2534 O O . ALA A 1 326 ? -13.154 42.416 -8.451 1.00 33.17 330 ALA A O 1
ATOM 2536 N N . MET A 1 327 ? -13.267 44.547 -9.151 1.00 28.89 331 MET A N 1
ATOM 2537 C CA . MET A 1 327 ? -12.833 44.257 -10.511 1.00 31.32 331 MET A CA 1
ATOM 2538 C C . MET A 1 327 ? -11.444 44.831 -10.772 1.00 34.10 331 MET A C 1
ATOM 2539 O O . MET A 1 327 ? -11.166 45.986 -10.441 1.00 34.05 331 MET A O 1
ATOM 2544 N N . VAL A 1 328 ? -10.572 44.014 -11.351 1.00 33.61 332 VAL A N 1
ATOM 2545 C CA . VAL A 1 328 ? -9.297 44.517 -11.839 1.00 31.64 332 VAL A CA 1
ATOM 2546 C C . VAL A 1 328 ? -9.499 45.284 -13.141 1.00 36.46 332 VAL A C 1
ATOM 2547 O O . VAL A 1 328 ? -8.896 46.345 -13.349 1.00 38.94 332 VAL A O 1
ATOM 2551 N N . ASP A 1 329 ? -10.362 44.768 -14.024 1.00 35.65 333 ASP A N 1
ATOM 2552 C CA . ASP A 1 329 ? -10.756 45.458 -15.255 1.00 37.59 333 ASP A CA 1
ATOM 2553 C C . ASP A 1 329 ? -12.211 45.100 -15.530 1.00 38.97 333 ASP A C 1
ATOM 2554 O O . ASP A 1 329 ? -12.510 43.962 -15.902 1.00 38.17 333 ASP A O 1
ATOM 2559 N N . SER A 1 330 ? -13.114 46.059 -15.303 1.00 38.15 334 SER A N 1
ATOM 2560 C CA . SER A 1 330 ? -14.540 45.797 -15.471 1.00 36.76 334 SER A CA 1
ATOM 2561 C C . SER A 1 330 ? -14.895 45.566 -16.935 1.00 43.92 334 SER A C 1
ATOM 2562 O O . SER A 1 330 ? -15.750 44.727 -17.241 1.00 44.26 334 SER A O 1
ATOM 2565 N N . VAL A 1 331 ? -14.299 46.345 -17.848 1.00 45.17 335 VAL A N 1
ATOM 2566 C CA . VAL A 1 331 ? -14.579 46.185 -19.277 1.00 42.98 335 VAL A CA 1
ATOM 2567 C C . VAL A 1 331 ? -14.280 44.758 -19.727 1.00 44.41 335 VAL A C 1
ATOM 2568 O O . VAL A 1 331 ? -15.122 44.095 -20.340 1.00 53.48 335 VAL A O 1
ATOM 2572 N N . LYS A 1 332 ? -13.088 44.259 -19.434 1.00 40.84 336 LYS A N 1
ATOM 2573 C CA . LYS A 1 332 ? -12.759 42.909 -19.867 1.00 39.55 336 LYS A CA 1
ATOM 2574 C C . LYS A 1 332 ? -13.288 41.821 -18.935 1.00 44.92 336 LYS A C 1
ATOM 2575 O O . LYS A 1 332 ? -13.052 40.637 -19.200 1.00 51.26 336 LYS A O 1
ATOM 2581 N N . GLY A 1 333 ? -13.959 42.164 -17.838 1.00 43.78 337 GLY A N 1
ATOM 2582 C CA . GLY A 1 333 ? -14.420 41.137 -16.918 1.00 37.38 337 GLY A CA 1
ATOM 2583 C C . GLY A 1 333 ? -13.365 40.513 -16.012 1.00 38.52 337 GLY A C 1
ATOM 2584 O O . GLY A 1 333 ? -13.636 39.472 -15.406 1.00 35.62 337 GLY A O 1
ATOM 2585 N N . ILE A 1 334 ? -12.182 41.113 -15.869 1.00 36.35 338 ILE A N 1
ATOM 2586 C CA . ILE A 1 334 ? -11.147 40.531 -15.016 1.00 42.33 338 ILE A CA 1
ATOM 2587 C C . ILE A 1 334 ? -11.400 40.878 -13.546 1.00 39.72 338 ILE A C 1
ATOM 2588 O O . ILE A 1 334 ? -11.401 42.050 -13.156 1.00 40.66 338 ILE A O 1
ATOM 2593 N N . THR A 1 335 ? -11.561 39.843 -12.731 1.00 41.47 339 THR A N 1
ATOM 2594 C CA . THR A 1 335 ? -12.008 39.827 -11.346 1.00 33.55 339 THR A CA 1
ATOM 2595 C C . THR A 1 335 ? -10.831 39.867 -10.353 1.00 33.16 339 THR A C 1
ATOM 2596 O O . THR A 1 335 ? -9.696 39.520 -10.684 1.00 38.38 339 THR A O 1
ATOM 2600 N N . ASN A 1 336 ? -11.138 40.267 -9.107 1.00 33.57 340 ASN A N 1
ATOM 2601 C CA . ASN A 1 336 ? -10.172 40.301 -8.000 1.00 24.31 340 ASN A CA 1
ATOM 2602 C C . ASN A 1 336 ? -9.518 38.940 -7.795 1.00 23.15 340 ASN A C 1
ATOM 2603 O O . ASN A 1 336 ? -8.324 38.855 -7.504 1.00 24.94 340 ASN A O 1
ATOM 2608 N N . LEU A 1 337 ? -10.290 37.867 -7.921 1.00 26.06 341 LEU A N 1
ATOM 2609 C CA . LEU A 1 337 ? -9.819 36.501 -7.754 1.00 32.19 341 LEU A CA 1
ATOM 2610 C C . LEU A 1 337 ? -9.262 35.867 -9.055 1.00 36.97 341 LEU A C 1
ATOM 2611 O O . LEU A 1 337 ? -9.072 34.643 -9.101 1.00 34.09 341 LEU A O 1
ATOM 2616 N N . HIS A 1 338 ? -8.950 36.665 -10.085 1.00 33.37 342 HIS A N 1
ATOM 2617 C CA . HIS A 1 338 ? -8.560 36.076 -11.367 1.00 38.90 342 HIS A CA 1
ATOM 2618 C C . HIS A 1 338 ? -7.152 35.491 -11.351 1.00 37.88 342 HIS A C 1
ATOM 2619 O O . HIS A 1 338 ? -6.956 34.335 -11.736 1.00 38.35 342 HIS A O 1
ATOM 2626 N N . ILE A 1 339 ? -6.152 36.289 -10.984 1.00 37.86 343 ILE A N 1
ATOM 2627 C CA . ILE A 1 339 ? -4.799 35.771 -10.775 1.00 34.20 343 ILE A CA 1
ATOM 2628 C C . ILE A 1 339 ? -4.212 36.405 -9.527 1.00 34.41 343 ILE A C 1
ATOM 2629 O O . ILE A 1 339 ? -4.541 37.541 -9.169 1.00 37.11 343 ILE A O 1
ATOM 2634 N N . PRO A 1 340 ? -3.331 35.676 -8.832 1.00 34.09 344 PRO A N 1
ATOM 2635 C CA . PRO A 1 340 ? -2.934 36.102 -7.484 1.00 33.94 344 PRO A CA 1
ATOM 2636 C C . PRO A 1 340 ? -2.156 37.409 -7.435 1.00 33.08 344 PRO A C 1
ATOM 2637 O O . PRO A 1 340 ? -2.153 38.056 -6.377 1.00 31.81 344 PRO A O 1
ATOM 2641 N N . SER A 1 341 ? -1.480 37.805 -8.515 1.00 32.02 345 SER A N 1
ATOM 2642 C CA . SER A 1 341 ? -0.576 38.957 -8.483 1.00 33.69 345 SER A CA 1
ATOM 2643 C C . SER A 1 341 ? -1.223 40.281 -8.891 1.00 32.04 345 SER A C 1
ATOM 2644 O O . SER A 1 341 ? -0.517 41.290 -8.924 1.00 28.76 345 SER A O 1
ATOM 2647 N N . ASP A 1 342 ? -2.519 40.305 -9.240 1.00 31.39 346 ASP A N 1
ATOM 2648 C CA . ASP A 1 342 ? -3.164 41.558 -9.653 1.00 30.93 346 ASP A CA 1
ATOM 2649 C C . ASP A 1 342 ? -3.309 42.531 -8.486 1.00 29.02 346 ASP A C 1
ATOM 2650 O O . ASP A 1 342 ? -2.958 43.705 -8.605 1.00 32.95 346 ASP A O 1
ATOM 2655 N N . VAL A 1 343 ? -3.881 42.077 -7.373 1.00 27.84 347 VAL A N 1
ATOM 2656 C CA . VAL A 1 343 ? -4.206 42.916 -6.222 1.00 26.00 347 VAL A CA 1
ATOM 2657 C C . VAL A 1 343 ? -3.189 42.574 -5.138 1.00 26.66 347 VAL A C 1
ATOM 2658 O O . VAL A 1 343 ? -3.305 41.532 -4.488 1.00 28.03 347 VAL A O 1
ATOM 2662 N N . ILE A 1 344 ? -2.196 43.434 -4.915 1.00 26.87 348 ILE A N 1
ATOM 2663 C CA . ILE A 1 344 ? -1.174 43.206 -3.891 1.00 23.57 348 ILE A CA 1
ATOM 2664 C C . ILE A 1 344 ? -1.386 44.220 -2.768 1.00 25.77 348 ILE A C 1
ATOM 2665 O O . ILE A 1 344 ? -1.260 45.438 -2.983 1.00 19.44 348 ILE A O 1
ATOM 2670 N N . VAL A 1 345 ? -1.701 43.699 -1.570 1.00 24.72 349 VAL A N 1
ATOM 2671 C CA . VAL A 1 345 ? -2.147 44.442 -0.378 1.00 27.06 349 VAL A CA 1
ATOM 2672 C C . VAL A 1 345 ? -1.488 45.815 -0.181 1.00 21.66 349 VAL A C 1
ATOM 2673 O O . VAL A 1 345 ? -2.183 46.805 0.036 1.00 21.09 349 VAL A O 1
ATOM 2677 N N . ASP A 1 346 ? -0.156 45.888 -0.263 1.00 23.07 350 ASP A N 1
ATOM 2678 C CA . ASP A 1 346 ? 0.557 47.127 0.028 1.00 19.35 350 ASP A CA 1
ATOM 2679 C C . ASP A 1 346 ? 0.297 48.212 -1.021 1.00 22.37 350 ASP A C 1
ATOM 2680 O O . ASP A 1 346 ? 0.314 49.410 -0.701 1.00 22.22 350 ASP A O 1
ATOM 2685 N N . ALA A 1 347 ? 0.027 47.832 -2.264 1.00 21.15 351 ALA A N 1
ATOM 2686 C CA . ALA A 1 347 ? -0.317 48.859 -3.245 1.00 19.86 351 ALA A CA 1
ATOM 2687 C C . ALA A 1 347 ? -1.810 49.122 -3.287 1.00 21.00 351 ALA A C 1
ATOM 2688 O O . ALA A 1 347 ? -2.226 50.272 -3.463 1.00 21.10 351 ALA A O 1
ATOM 2690 N N . SER A 1 348 ? -2.611 48.065 -3.101 1.00 22.80 352 SER A N 1
ATOM 2691 C CA . SER A 1 348 ? -4.048 48.119 -3.308 1.00 17.42 352 SER A CA 1
ATOM 2692 C C . SER A 1 348 ? -4.783 48.827 -2.187 1.00 21.03 352 SER A C 1
ATOM 2693 O O . SER A 1 348 ? -5.726 49.579 -2.451 1.00 26.30 352 SER A O 1
ATOM 2696 N N . MET A 1 349 ? -4.401 48.593 -0.937 1.00 24.30 353 MET A N 1
ATOM 2697 C CA . MET A 1 349 ? -5.153 49.214 0.157 1.00 23.94 353 MET A CA 1
ATOM 2698 C C . MET A 1 349 ? -4.983 50.741 0.221 1.00 22.98 353 MET A C 1
ATOM 2699 O O . MET A 1 349 ? -5.976 51.434 0.457 1.00 17.95 353 MET A O 1
ATOM 2704 N N . PRO A 1 350 ? -3.777 51.315 0.020 1.00 20.33 354 PRO A N 1
ATOM 2705 C CA . PRO A 1 350 ? -3.705 52.784 -0.121 1.00 22.22 354 PRO A CA 1
ATOM 2706 C C . PRO A 1 350 ? -4.529 53.324 -1.287 1.00 26.66 354 PRO A C 1
ATOM 2707 O O . PRO A 1 350 ? -5.165 54.386 -1.153 1.00 24.87 354 PRO A O 1
ATOM 2711 N N . ALA A 1 351 ? -4.522 52.643 -2.438 1.00 21.62 355 ALA A N 1
ATOM 2712 C CA . ALA A 1 351 ? -5.410 53.056 -3.523 1.00 20.45 355 ALA A CA 1
ATOM 2713 C C . ALA A 1 351 ? -6.866 53.147 -3.048 1.00 23.04 355 ALA A C 1
ATOM 2714 O O . ALA A 1 351 ? -7.558 54.133 -3.338 1.00 27.44 355 ALA A O 1
ATOM 2716 N N . MET A 1 352 ? -7.343 52.154 -2.282 1.00 18.24 356 MET A N 1
ATOM 2717 C CA . MET A 1 352 ? -8.737 52.190 -1.831 1.00 20.29 356 MET A CA 1
ATOM 2718 C C . MET A 1 352 ? -9.012 53.346 -0.862 1.00 24.85 356 MET A C 1
ATOM 2719 O O . MET A 1 352 ? -9.984 54.093 -1.037 1.00 23.94 356 MET A O 1
ATOM 2724 N N . ILE A 1 353 ? -8.171 53.516 0.166 1.00 21.51 357 ILE A N 1
ATOM 2725 C CA . ILE A 1 353 ? -8.414 54.563 1.154 1.00 22.61 357 ILE A CA 1
ATOM 2726 C C . ILE A 1 353 ? -8.391 55.940 0.493 1.00 24.38 357 ILE A C 1
ATOM 2727 O O . ILE A 1 353 ? -9.254 56.791 0.751 1.00 23.87 357 ILE A O 1
ATOM 2732 N N . ARG A 1 354 ? -7.407 56.174 -0.373 1.00 24.36 358 ARG A N 1
ATOM 2733 C CA . ARG A 1 354 ? -7.340 57.433 -1.098 1.00 22.10 358 ARG A CA 1
ATOM 2734 C C . ARG A 1 354 ? -8.597 57.665 -1.929 1.00 23.23 358 ARG A C 1
ATOM 2735 O O . ARG A 1 354 ? -9.091 58.792 -2.010 1.00 21.42 358 ARG A O 1
ATOM 2743 N N . ASN A 1 355 ? -9.166 56.604 -2.506 1.00 29.74 359 ASN A N 1
ATOM 2744 C CA . ASN A 1 355 ? -10.385 56.722 -3.320 1.00 24.52 359 ASN A CA 1
ATOM 2745 C C . ASN A 1 355 ? -11.654 56.646 -2.476 1.00 22.13 359 ASN A C 1
ATOM 2746 O O . ASN A 1 355 ? -12.557 55.861 -2.764 1.00 20.83 359 ASN A O 1
ATOM 2751 N N . SER A 1 356 ? -11.723 57.466 -1.421 1.00 20.80 360 SER A N 1
ATOM 2752 C CA . SER A 1 356 ? -12.898 57.574 -0.554 1.00 20.98 360 SER A CA 1
ATOM 2753 C C . SER A 1 356 ? -13.255 56.250 0.114 1.00 23.72 360 SER A C 1
ATOM 2754 O O . SER A 1 356 ? -14.391 56.073 0.566 1.00 23.96 360 SER A O 1
ATOM 2757 N N . GLY A 1 357 ? -12.298 55.324 0.209 1.00 21.65 361 GLY A N 1
ATOM 2758 C CA . GLY A 1 357 ? -12.588 54.000 0.713 1.00 19.77 361 GLY A CA 1
ATOM 2759 C C . GLY A 1 357 ? -13.359 53.099 -0.228 1.00 21.07 361 GLY A C 1
ATOM 2760 O O . GLY A 1 357 ? -14.031 52.189 0.233 1.00 22.30 361 GLY A O 1
ATOM 2761 N N . GLN A 1 358 ? -13.246 53.297 -1.541 1.00 23.84 362 GLN A N 1
ATOM 2762 C CA . GLN A 1 358 ? -14.071 52.583 -2.509 1.00 27.28 362 GLN A CA 1
ATOM 2763 C C . GLN A 1 358 ? -13.244 51.919 -3.619 1.00 29.45 362 GLN A C 1
ATOM 2764 O O . GLN A 1 358 ? -12.152 52.379 -3.977 1.00 24.89 362 GLN A O 1
ATOM 2770 N N . MET A 1 359 ? -13.795 50.826 -4.172 1.00 30.84 363 MET A N 1
ATOM 2771 C CA . MET A 1 359 ? -13.206 50.088 -5.298 1.00 29.32 363 MET A CA 1
ATOM 2772 C C . MET A 1 359 ? -14.243 49.957 -6.423 1.00 26.02 363 MET A C 1
ATOM 2773 O O . MET A 1 359 ? -15.440 50.199 -6.227 1.00 25.56 363 MET A O 1
ATOM 2778 N N . TRP A 1 360 ? -13.782 49.546 -7.615 1.00 30.02 364 TRP A N 1
ATOM 2779 C CA . TRP A 1 360 ? -14.633 49.444 -8.811 1.00 26.50 364 TRP A CA 1
ATOM 2780 C C . TRP A 1 360 ? -15.325 48.097 -8.863 1.00 24.38 364 TRP A C 1
ATOM 2781 O O . TRP A 1 360 ? -14.728 47.068 -8.541 1.00 27.67 364 TRP A O 1
ATOM 2792 N N . GLY A 1 361 ? -16.601 48.120 -9.250 1.00 29.62 365 GLY A N 1
ATOM 2793 C CA . GLY A 1 361 ? -17.432 46.942 -9.304 1.00 31.17 365 GLY A CA 1
ATOM 2794 C C . GLY A 1 361 ? -17.763 46.505 -10.720 1.00 33.43 365 GLY A C 1
ATOM 2795 O O . GLY A 1 361 ? -17.187 46.987 -11.697 1.00 28.17 365 GLY A O 1
ATOM 2796 N N . LYS A 1 362 ? -18.735 45.577 -10.808 1.00 35.73 366 LYS A N 1
ATOM 2797 C CA . LYS A 1 362 ? -19.141 45.004 -12.098 1.00 38.27 366 LYS A CA 1
ATOM 2798 C C . LYS A 1 362 ? -19.534 46.076 -13.095 1.00 34.24 366 LYS A C 1
ATOM 2799 O O . LYS A 1 362 ? -19.181 45.988 -14.272 1.00 35.00 366 LYS A O 1
ATOM 2805 N N . ASP A 1 363 ? -20.239 47.103 -12.635 1.00 38.56 367 ASP A N 1
ATOM 2806 C CA . ASP A 1 363 ? -20.831 48.117 -13.497 1.00 39.06 367 ASP A CA 1
ATOM 2807 C C . ASP A 1 363 ? -19.873 49.236 -13.874 1.00 34.43 367 ASP A C 1
ATOM 2808 O O . ASP A 1 363 ? -20.291 50.182 -14.543 1.00 38.80 367 ASP A O 1
ATOM 2813 N N . GLY A 1 364 ? -18.620 49.181 -13.446 1.00 36.09 368 GLY A N 1
ATOM 2814 C CA . GLY A 1 364 ? -17.718 50.294 -13.665 1.00 30.35 368 GLY A CA 1
ATOM 2815 C C . GLY A 1 364 ? -17.872 51.462 -12.703 1.00 32.77 368 GLY A C 1
ATOM 2816 O O . GLY A 1 364 ? -17.203 52.479 -12.889 1.00 36.24 368 GLY A O 1
ATOM 2817 N N . LYS A 1 365 ? -18.684 51.343 -11.654 1.00 30.84 369 LYS A N 1
ATOM 2818 C CA . LYS A 1 365 ? -18.820 52.382 -10.639 1.00 35.34 369 LYS A CA 1
ATOM 2819 C C . LYS A 1 365 ? -18.040 52.005 -9.369 1.00 37.66 369 LYS A C 1
ATOM 2820 O O . LYS A 1 365 ? -17.837 50.821 -9.079 1.00 39.15 369 LYS A O 1
ATOM 2826 N N . GLN A 1 366 ? -17.541 53.009 -8.641 1.00 30.44 370 GLN A N 1
ATOM 2827 C CA . GLN A 1 366 ? -16.894 52.735 -7.355 1.00 31.17 370 GLN A CA 1
ATOM 2828 C C . GLN A 1 366 ? -17.908 52.721 -6.196 1.00 30.56 370 GLN A C 1
ATOM 2829 O O . GLN A 1 366 ? -18.895 53.453 -6.207 1.00 31.22 370 GLN A O 1
ATOM 2835 N N . LYS A 1 367 ? -17.668 51.854 -5.203 1.00 29.98 371 LYS A N 1
ATOM 2836 C CA . LYS A 1 367 ? -18.588 51.651 -4.080 1.00 28.07 371 LYS A CA 1
ATOM 2837 C C . LYS A 1 367 ? -17.836 51.277 -2.799 1.00 28.23 371 LYS A C 1
ATOM 2838 O O . LYS A 1 367 ? -16.660 50.908 -2.827 1.00 28.12 371 LYS A O 1
ATOM 2844 N N . ASP A 1 368 ? -18.546 51.361 -1.665 1.00 26.68 372 ASP A N 1
ATOM 2845 C CA . ASP A 1 368 ? -17.975 50.969 -0.378 1.00 26.21 372 ASP A CA 1
ATOM 2846 C C . ASP A 1 368 ? -17.630 49.478 -0.399 1.00 31.11 372 ASP A C 1
ATOM 2847 O O . ASP A 1 368 ? -18.333 48.669 -1.027 1.00 29.93 372 ASP A O 1
ATOM 2852 N N . THR A 1 369 ? -16.591 49.099 0.378 1.00 27.02 373 THR A N 1
ATOM 2853 C CA . THR A 1 369 ? -16.001 47.763 0.303 1.00 24.68 373 THR A CA 1
ATOM 2854 C C . THR A 1 369 ? -15.599 47.217 1.668 1.00 26.50 373 THR A C 1
ATOM 2855 O O . THR A 1 369 ? -15.143 47.958 2.543 1.00 23.66 373 THR A O 1
ATOM 2859 N N . LYS A 1 370 ? -15.764 45.906 1.840 1.00 26.18 374 LYS A N 1
ATOM 2860 C CA . LYS A 1 370 ? -15.122 45.169 2.926 1.00 23.24 374 LYS A CA 1
ATOM 2861 C C . LYS A 1 370 ? -13.784 44.647 2.397 1.00 21.17 374 LYS A C 1
ATOM 2862 O O . LYS A 1 370 ? -13.755 43.774 1.528 1.00 20.82 374 LYS A O 1
ATOM 2868 N N . ALA A 1 371 ? -12.676 45.207 2.887 1.00 21.82 375 ALA A N 1
ATOM 2869 C CA . ALA A 1 371 ? -11.339 44.769 2.489 1.00 19.50 375 ALA A CA 1
ATOM 2870 C C . ALA A 1 371 ? -10.934 43.589 3.369 1.00 22.15 375 ALA A C 1
ATOM 2871 O O . ALA A 1 371 ? -10.537 43.765 4.530 1.00 20.86 375 ALA A O 1
ATOM 2873 N N . VAL A 1 372 ? -11.044 42.382 2.813 1.00 17.69 376 VAL A N 1
ATOM 2874 C CA . VAL A 1 372 ? -10.702 41.159 3.530 1.00 18.93 376 VAL A CA 1
ATOM 2875 C C . VAL A 1 372 ? -9.187 40.954 3.512 1.00 20.14 376 VAL A C 1
ATOM 2876 O O . VAL A 1 372 ? -8.562 40.901 2.449 1.00 21.35 376 VAL A O 1
ATOM 2880 N N . MET A 1 373 ? -8.603 40.810 4.697 1.00 21.31 377 MET A N 1
ATOM 2881 C CA . MET A 1 373 ? -7.186 40.503 4.873 1.00 19.84 377 MET A CA 1
ATOM 2882 C C . MET A 1 373 ? -7.110 39.479 6.000 1.00 21.30 377 MET A C 1
ATOM 2883 O O . MET A 1 373 ? -7.044 39.850 7.176 1.00 23.40 377 MET A O 1
ATOM 2888 N N . PRO A 1 374 ? -7.096 38.180 5.680 1.00 23.96 378 PRO A N 1
ATOM 2889 C CA . PRO A 1 374 ? -7.262 37.147 6.737 1.00 20.24 378 PRO A CA 1
ATOM 2890 C C . PRO A 1 374 ? -6.288 37.253 7.897 1.00 23.04 378 PRO A C 1
ATOM 2891 O O . PRO A 1 374 ? -6.703 37.122 9.057 1.00 23.90 378 PRO A O 1
ATOM 2895 N N . GLU A 1 375 ? -5.006 37.508 7.636 1.00 24.36 379 GLU A N 1
ATOM 2896 C CA . GLU A 1 375 ? -4.047 37.577 8.733 1.00 23.66 379 GLU A CA 1
ATOM 2897 C C . GLU A 1 375 ? -4.225 38.882 9.511 1.00 23.81 379 GLU A C 1
ATOM 2898 O O . GLU A 1 375 ? -4.112 39.976 8.956 1.00 25.28 379 GLU A O 1
ATOM 2904 N N . SER A 1 376 ? -4.504 38.743 10.802 1.00 25.57 380 SER A N 1
ATOM 2905 C CA . SER A 1 376 ? -4.779 39.842 11.719 1.00 24.62 380 SER A CA 1
ATOM 2906 C C . SER A 1 376 ? -3.554 40.711 12.032 1.00 27.93 380 SER A C 1
ATOM 2907 O O . SER A 1 376 ? -3.729 41.888 12.392 1.00 26.14 380 SER A O 1
ATOM 2910 N N . THR A 1 377 ? -2.334 40.166 11.885 1.00 24.06 381 THR A N 1
ATOM 2911 C CA . THR A 1 377 ? -1.122 40.815 12.390 1.00 21.50 381 THR A CA 1
ATOM 2912 C C . THR A 1 377 ? -0.945 42.232 11.844 1.00 20.31 381 THR A C 1
ATOM 2913 O O . THR A 1 377 ? -0.695 43.174 12.604 1.00 22.14 381 THR A O 1
ATOM 2917 N N . TYR A 1 378 ? -1.042 42.404 10.527 1.00 21.24 382 TYR A N 1
ATOM 2918 C CA . TYR A 1 378 ? -0.861 43.719 9.920 1.00 21.47 382 TYR A CA 1
ATOM 2919 C C . TYR A 1 378 ? -2.150 44.304 9.373 1.00 25.56 382 TYR A C 1
ATOM 2920 O O . TYR A 1 378 ? -2.132 45.421 8.850 1.00 27.46 382 TYR A O 1
ATOM 2929 N N . ALA A 1 379 ? -3.265 43.583 9.469 1.00 20.49 383 ALA A N 1
ATOM 2930 C CA . ALA A 1 379 ? -4.510 44.133 8.971 1.00 22.36 383 ALA A CA 1
ATOM 2931 C C . ALA A 1 379 ? -4.995 45.296 9.831 1.00 23.44 383 ALA A C 1
ATOM 2932 O O . ALA A 1 379 ? -5.586 46.243 9.300 1.00 21.79 383 ALA A O 1
ATOM 2934 N N . ARG A 1 380 ? -4.757 45.248 11.146 1.00 21.32 384 ARG A N 1
ATOM 2935 C CA . ARG A 1 380 ? -5.468 46.141 12.056 1.00 20.76 384 ARG A CA 1
ATOM 2936 C C . ARG A 1 380 ? -5.169 47.637 11.796 1.00 23.29 384 ARG A C 1
ATOM 2937 O O . ARG A 1 380 ? -6.029 48.494 12.044 1.00 25.19 384 ARG A O 1
ATOM 2945 N N . ILE A 1 381 ? -3.983 47.976 11.286 1.00 20.86 385 ILE A N 1
ATOM 2946 C CA . ILE A 1 381 ? -3.619 49.385 11.134 1.00 22.10 385 ILE A CA 1
ATOM 2947 C C . ILE A 1 381 ? -4.463 50.077 10.059 1.00 25.87 385 ILE A C 1
ATOM 2948 O O . ILE A 1 381 ? -4.755 51.284 10.167 1.00 22.76 385 ILE A O 1
ATOM 2953 N N . TYR A 1 382 ? -4.884 49.335 9.022 1.00 23.43 386 TYR A N 1
ATOM 2954 C CA . TYR A 1 382 ? -5.777 49.901 8.014 1.00 21.29 386 TYR A CA 1
ATOM 2955 C C . TYR A 1 382 ? -7.131 50.257 8.622 1.00 21.50 386 TYR A C 1
ATOM 2956 O O . TYR A 1 382 ? -7.708 51.302 8.289 1.00 24.35 386 TYR A O 1
ATOM 2965 N N . GLN A 1 383 ? -7.640 49.439 9.552 1.00 21.60 387 GLN A N 1
ATOM 2966 C CA . GLN A 1 383 ? -8.900 49.801 10.210 1.00 26.69 387 GLN A CA 1
ATOM 2967 C C . GLN A 1 383 ? -8.771 51.126 10.951 1.00 26.21 387 GLN A C 1
ATOM 2968 O O . GLN A 1 383 ? -9.674 51.976 10.894 1.00 21.81 387 GLN A O 1
ATOM 2974 N N . GLU A 1 384 ? -7.626 51.334 11.609 1.00 22.70 388 GLU A N 1
ATOM 2975 C CA . GLU A 1 384 ? -7.411 52.574 12.323 1.00 20.76 388 GLU A CA 1
ATOM 2976 C C . GLU A 1 384 ? -7.358 53.747 11.365 1.00 24.72 388 GLU A C 1
ATOM 2977 O O . GLU A 1 384 ? -7.858 54.823 11.704 1.00 29.93 388 GLU A O 1
ATOM 2983 N N . MET A 1 385 ? -6.805 53.560 10.152 1.00 22.78 389 MET A N 1
ATOM 2984 C CA . MET A 1 385 ? -6.793 54.673 9.204 1.00 21.72 389 MET A CA 1
ATOM 2985 C C . MET A 1 385 ? -8.172 54.899 8.570 1.00 23.82 389 MET A C 1
ATOM 2986 O O . MET A 1 385 ? -8.614 56.052 8.447 1.00 22.23 389 MET A O 1
ATOM 2991 N N . ILE A 1 386 ? -8.893 53.824 8.219 1.00 22.02 390 ILE A N 1
ATOM 2992 C CA . ILE A 1 386 ? -10.251 53.980 7.677 1.00 21.11 390 ILE A CA 1
ATOM 2993 C C . ILE A 1 386 ? -11.150 54.781 8.645 1.00 22.94 390 ILE A C 1
ATOM 2994 O O . ILE A 1 386 ? -11.824 55.735 8.236 1.00 20.68 390 ILE A O 1
ATOM 2999 N N . ASN A 1 387 ? -11.151 54.431 9.945 1.00 20.48 391 ASN A N 1
ATOM 3000 C CA . ASN A 1 387 ? -11.964 55.177 10.914 1.00 23.22 391 ASN A CA 1
ATOM 3001 C C . ASN A 1 387 ? -11.506 56.624 11.051 1.00 25.49 391 ASN A C 1
ATOM 3002 O O . ASN A 1 387 ? -12.332 57.534 11.212 1.00 22.14 391 ASN A O 1
ATOM 3007 N N . PHE A 1 388 ? -10.195 56.857 10.952 1.00 22.63 392 PHE A N 1
ATOM 3008 C CA . PHE A 1 388 ? -9.676 58.212 11.069 1.00 22.83 392 PHE A CA 1
ATOM 3009 C C . PHE A 1 388 ? -10.204 59.094 9.938 1.00 27.23 392 PHE A C 1
ATOM 3010 O O . PHE A 1 388 ? -10.514 60.278 10.146 1.00 29.31 392 PHE A O 1
ATOM 3018 N N . CYS A 1 389 ? -10.312 58.536 8.731 1.00 23.08 393 CYS A N 1
ATOM 3019 C CA . CYS A 1 389 ? -10.814 59.327 7.618 1.00 22.80 393 CYS A CA 1
ATOM 3020 C C . CYS A 1 389 ? -12.326 59.507 7.701 1.00 22.08 393 CYS A C 1
ATOM 3021 O O . CYS A 1 389 ? -12.838 60.579 7.369 1.00 23.94 393 CYS A O 1
ATOM 3024 N N . LYS A 1 390 ? -13.058 58.485 8.139 1.00 20.65 394 LYS A N 1
ATOM 3025 C CA . LYS A 1 390 ? -14.488 58.668 8.358 1.00 20.84 394 LYS A CA 1
ATOM 3026 C C . LYS A 1 390 ? -14.752 59.827 9.311 1.00 22.52 394 LYS A C 1
ATOM 3027 O O . LYS A 1 390 ? -15.670 60.617 9.095 1.00 28.23 394 LYS A O 1
ATOM 3033 N N . THR A 1 391 ? -13.952 59.941 10.375 1.00 24.23 395 THR A N 1
ATOM 3034 C CA . THR A 1 391 ? -14.148 60.950 11.409 1.00 22.68 395 THR A CA 1
ATOM 3035 C C . THR A 1 391 ? -13.583 62.320 11.011 1.00 22.10 395 THR A C 1
ATOM 3036 O O . THR A 1 391 ? -14.258 63.336 11.206 1.00 18.46 395 THR A O 1
ATOM 3040 N N . ASN A 1 392 ? -12.366 62.377 10.450 1.00 19.52 396 ASN A N 1
ATOM 3041 C CA . ASN A 1 392 ? -11.688 63.647 10.187 1.00 23.43 396 ASN A CA 1
ATOM 3042 C C . ASN A 1 392 ? -11.668 64.074 8.720 1.00 24.67 396 ASN A C 1
ATOM 3043 O O . ASN A 1 392 ? -11.120 65.145 8.412 1.00 22.33 396 ASN A O 1
ATOM 3048 N N . GLY A 1 393 ? -12.252 63.290 7.811 1.00 20.45 397 GLY A N 1
ATOM 3049 C CA . GLY A 1 393 ? -12.189 63.605 6.403 1.00 15.47 397 GLY A CA 1
ATOM 3050 C C . GLY A 1 393 ? -10.933 63.070 5.760 1.00 21.01 397 GLY A C 1
ATOM 3051 O O . GLY A 1 393 ? -10.113 62.363 6.363 1.00 22.92 397 GLY A O 1
ATOM 3052 N N . ALA A 1 394 ? -10.825 63.368 4.468 1.00 25.08 398 ALA A N 1
ATOM 3053 C CA . ALA A 1 394 ? -9.663 62.988 3.675 1.00 18.81 398 ALA A CA 1
ATOM 3054 C C . ALA A 1 394 ? -8.449 63.795 4.108 1.00 22.99 398 ALA A C 1
ATOM 3055 O O . ALA A 1 394 ? -8.568 64.923 4.589 1.00 27.55 398 ALA A O 1
ATOM 3057 N N . PHE A 1 395 ? -7.273 63.214 3.921 1.00 23.65 399 PHE A N 1
ATOM 3058 C CA . PHE A 1 395 ? -6.040 63.922 4.219 1.00 21.89 399 PHE A CA 1
ATOM 3059 C C . PHE A 1 395 ? -5.839 65.101 3.265 1.00 26.98 399 PHE A C 1
ATOM 3060 O O . PHE A 1 395 ? -6.326 65.119 2.124 1.00 22.73 399 PHE A O 1
ATOM 3068 N N . ASP A 1 396 ? -5.071 66.076 3.744 1.00 26.52 400 ASP A N 1
ATOM 3069 C CA . ASP A 1 396 ? -4.829 67.334 3.051 1.00 25.80 400 ASP A CA 1
ATOM 3070 C C . ASP A 1 396 ? -3.341 67.494 2.764 1.00 29.39 400 ASP A C 1
ATOM 3071 O O . ASP A 1 396 ? -2.567 67.857 3.669 1.00 27.69 400 ASP A O 1
ATOM 3076 N N . PRO A 1 397 ? -2.884 67.225 1.537 1.00 26.97 401 PRO A N 1
ATOM 3077 C CA . PRO A 1 397 ? -1.440 67.335 1.249 1.00 26.02 401 PRO A CA 1
ATOM 3078 C C . PRO A 1 397 ? -0.882 68.727 1.424 1.00 30.17 401 PRO A C 1
ATOM 3079 O O . PRO A 1 397 ? 0.330 68.866 1.637 1.00 31.23 401 PRO A O 1
ATOM 3083 N N . THR A 1 398 ? -1.735 69.758 1.341 1.00 35.65 402 THR A N 1
ATOM 3084 C CA . THR A 1 398 ? -1.313 71.151 1.507 1.00 30.50 402 THR A CA 1
ATOM 3085 C C . THR A 1 398 ? -0.779 71.451 2.909 1.00 27.77 402 THR A C 1
ATOM 3086 O O . THR A 1 398 ? 0.217 72.168 3.053 1.00 30.85 402 THR A O 1
ATOM 3090 N N . THR A 1 399 ? -1.408 70.892 3.950 1.00 26.31 403 THR A N 1
ATOM 3091 C CA . THR A 1 399 ? -1.086 71.181 5.348 1.00 29.75 403 THR A CA 1
ATOM 3092 C C . THR A 1 399 ? -0.546 69.982 6.124 1.00 32.51 403 THR A C 1
ATOM 3093 O O . THR A 1 399 ? -0.109 70.134 7.271 1.00 30.44 403 THR A O 1
ATOM 3097 N N . MET A 1 400 ? -0.542 68.815 5.507 1.00 34.92 404 MET A N 1
ATOM 3098 C CA . MET A 1 400 ? -0.160 67.548 6.101 1.00 31.30 404 MET A CA 1
ATOM 3099 C C . MET A 1 400 ? 1.280 67.548 6.593 1.00 29.66 404 MET A C 1
ATOM 3100 O O . MET A 1 400 ? 2.167 68.120 5.958 1.00 32.00 404 MET A O 1
ATOM 3105 N N . GLY A 1 401 ? 1.532 66.783 7.657 1.00 28.04 405 GLY A N 1
ATOM 3106 C CA . GLY A 1 401 ? 2.882 66.447 8.070 1.00 25.60 405 GLY A CA 1
ATOM 3107 C C . GLY A 1 401 ? 3.465 65.279 7.282 1.00 27.73 405 GLY A C 1
ATOM 3108 O O . GLY A 1 401 ? 3.024 64.944 6.176 1.00 25.72 405 GLY A O 1
ATOM 3109 N N . SER A 1 402 ? 4.432 64.606 7.904 1.00 24.31 406 SER A N 1
ATOM 3110 C CA . SER A 1 402 ? 5.143 63.535 7.225 1.00 24.53 406 SER A CA 1
ATOM 3111 C C . SER A 1 402 ? 5.439 62.357 8.148 1.00 27.86 406 SER A C 1
ATOM 3112 O O . SER A 1 402 ? 5.786 62.530 9.325 1.00 26.20 406 SER A O 1
ATOM 3115 N N . VAL A 1 403 ? 5.333 61.153 7.584 1.00 29.57 407 VAL A N 1
ATOM 3116 C CA . VAL A 1 403 ? 5.706 59.922 8.285 1.00 27.18 407 VAL A CA 1
ATOM 3117 C C . VAL A 1 403 ? 6.773 59.166 7.502 1.00 22.68 407 VAL A C 1
ATOM 3118 O O . VAL A 1 403 ? 6.414 58.336 6.660 1.00 22.15 407 VAL A O 1
ATOM 3122 N N . PRO A 1 404 ? 8.075 59.422 7.718 1.00 27.50 408 PRO A N 1
ATOM 3123 C CA . PRO A 1 404 ? 9.140 58.592 7.114 1.00 26.24 408 PRO A CA 1
ATOM 3124 C C . PRO A 1 404 ? 9.286 57.258 7.848 1.00 25.02 408 PRO A C 1
ATOM 3125 O O . PRO A 1 404 ? 8.597 56.984 8.833 1.00 24.38 408 PRO A O 1
ATOM 3129 N N . ASN A 1 405 ? 10.169 56.396 7.324 1.00 24.93 409 ASN A N 1
ATOM 3130 C CA . ASN A 1 405 ? 10.285 55.047 7.878 1.00 24.46 409 ASN A CA 1
ATOM 3131 C C . ASN A 1 405 ? 11.757 54.638 7.957 1.00 24.68 409 ASN A C 1
ATOM 3132 O O . ASN A 1 405 ? 12.512 54.859 7.012 1.00 23.59 409 ASN A O 1
ATOM 3137 N N . VAL A 1 406 ? 12.156 54.057 9.092 1.00 25.77 410 VAL A N 1
ATOM 3138 C CA . VAL A 1 406 ? 13.450 53.383 9.251 1.00 25.48 410 VAL A CA 1
ATOM 3139 C C . VAL A 1 406 ? 13.148 51.894 9.419 1.00 24.45 410 VAL A C 1
ATOM 3140 O O . VAL A 1 406 ? 12.461 51.498 10.370 1.00 24.56 410 VAL A O 1
ATOM 3144 N N . GLY A 1 407 ? 13.625 51.072 8.486 1.00 21.83 411 GLY A N 1
ATOM 3145 C CA . GLY A 1 407 ? 13.105 49.724 8.383 1.00 21.93 411 GLY A CA 1
ATOM 3146 C C . GLY A 1 407 ? 14.099 48.585 8.518 1.00 25.64 411 GLY A C 1
ATOM 3147 O O . GLY A 1 407 ? 15.158 48.594 7.887 1.00 23.42 411 GLY A O 1
ATOM 3148 N N . LEU A 1 408 ? 13.751 47.598 9.351 1.00 25.41 412 LEU A N 1
ATOM 3149 C CA . LEU A 1 408 ? 14.588 46.431 9.628 1.00 26.97 412 LEU A CA 1
ATOM 3150 C C . LEU A 1 408 ? 14.432 45.404 8.515 1.00 23.60 412 LEU A C 1
ATOM 3151 O O . LEU A 1 408 ? 13.391 44.765 8.407 1.00 25.10 412 LEU A O 1
ATOM 3156 N N . MET A 1 409 ? 15.449 45.241 7.678 1.00 28.09 413 MET A N 1
ATOM 3157 C CA . MET A 1 409 ? 15.350 44.272 6.588 1.00 26.80 413 MET A CA 1
ATOM 3158 C C . MET A 1 409 ? 16.630 43.485 6.299 1.00 30.62 413 MET A C 1
ATOM 3159 O O . MET A 1 409 ? 16.543 42.477 5.590 1.00 32.03 413 MET A O 1
ATOM 3164 N N . ALA A 1 410 ? 17.794 43.868 6.839 1.00 30.82 414 ALA A N 1
ATOM 3165 C CA . ALA A 1 410 ? 19.047 43.250 6.415 1.00 29.70 414 ALA A CA 1
ATOM 3166 C C . ALA A 1 410 ? 19.068 41.752 6.710 1.00 30.45 414 ALA A C 1
ATOM 3167 O O . ALA A 1 410 ? 18.579 41.287 7.744 1.00 26.10 414 ALA A O 1
ATOM 3169 N N . GLN A 1 411 ? 19.620 41.002 5.756 1.00 32.05 415 GLN A N 1
ATOM 3170 C CA . GLN A 1 411 ? 19.844 39.560 5.875 1.00 26.14 415 GLN A CA 1
ATOM 3171 C C . GLN A 1 411 ? 18.535 38.796 6.024 1.00 29.45 415 GLN A C 1
ATOM 3172 O O . GLN A 1 411 ? 18.412 37.899 6.864 1.00 36.09 415 GLN A O 1
ATOM 3178 N N . LYS A 1 412 ? 17.559 39.153 5.176 1.00 30.22 416 LYS A N 1
ATOM 3179 C CA . LYS A 1 412 ? 16.249 38.487 5.071 1.00 27.20 416 LYS A CA 1
ATOM 3180 C C . LYS A 1 412 ? 15.539 38.404 6.413 1.00 28.65 416 LYS A C 1
ATOM 3181 O O . LYS A 1 412 ? 15.122 37.324 6.843 1.00 33.36 416 LYS A O 1
ATOM 3187 N N . ALA A 1 413 ? 15.388 39.563 7.062 1.00 27.23 417 ALA A N 1
ATOM 3188 C CA . ALA A 1 413 ? 14.800 39.635 8.397 1.00 30.12 417 ALA A CA 1
ATOM 3189 C C . ALA A 1 413 ? 13.338 39.188 8.415 1.00 31.02 417 ALA A C 1
ATOM 3190 O O . ALA A 1 413 ? 12.586 39.375 7.448 1.00 26.49 417 ALA A O 1
ATOM 3192 N N . GLU A 1 414 ? 12.953 38.580 9.540 1.00 30.93 418 GLU A N 1
ATOM 3193 C CA . GLU A 1 414 ? 11.557 38.245 9.884 1.00 31.26 418 GLU A CA 1
ATOM 3194 C C . GLU A 1 414 ? 10.976 37.400 8.754 1.00 32.88 418 GLU A C 1
ATOM 3195 O O . GLU A 1 414 ? 11.650 36.452 8.319 1.00 37.89 418 GLU A O 1
ATOM 3201 N N . GLU A 1 415 ? 9.764 37.696 8.271 1.00 34.30 419 GLU A N 1
ATOM 3202 C CA . GLU A 1 415 ? 9.011 36.874 7.319 1.00 32.13 419 GLU A CA 1
ATOM 3203 C C . GLU A 1 415 ? 9.667 36.730 5.950 1.00 36.10 419 GLU A C 1
ATOM 3204 O O . GLU A 1 415 ? 9.160 35.963 5.126 1.00 45.79 419 GLU A O 1
ATOM 3210 N N . TYR A 1 416 ? 10.704 37.497 5.636 1.00 38.86 420 TYR A N 1
ATOM 3211 C CA . TYR A 1 416 ? 11.187 37.459 4.262 1.00 39.52 420 TYR A CA 1
ATOM 3212 C C . TYR A 1 416 ? 12.034 36.222 3.989 1.00 42.31 420 TYR A C 1
ATOM 3213 O O . TYR A 1 416 ? 12.103 35.766 2.837 1.00 48.24 420 TYR A O 1
ATOM 3222 N N . GLY A 1 417 ? 12.658 35.644 5.009 1.00 33.15 421 GLY A N 1
ATOM 3223 C CA . GLY A 1 417 ? 13.432 34.441 4.747 1.00 43.35 421 GLY A CA 1
ATOM 3224 C C . GLY A 1 417 ? 12.764 33.142 5.165 1.00 49.56 421 GLY A C 1
ATOM 3225 O O . GLY A 1 417 ? 13.451 32.140 5.388 1.00 51.85 421 GLY A O 1
ATOM 3226 N N . SER A 1 418 ? 11.436 33.159 5.310 1.00 47.96 422 SER A N 1
ATOM 3227 C CA . SER A 1 418 ? 10.690 32.115 5.997 1.00 43.40 422 SER A CA 1
ATOM 3228 C C . SER A 1 418 ? 10.197 31.003 5.079 1.00 44.03 422 SER A C 1
ATOM 3229 O O . SER A 1 418 ? 9.636 30.016 5.575 1.00 36.94 422 SER A O 1
ATOM 3232 N N . HIS A 1 419 ? 10.433 31.108 3.769 1.00 44.15 423 HIS A N 1
ATOM 3233 C CA . HIS A 1 419 ? 9.789 30.201 2.816 1.00 45.71 423 HIS A CA 1
ATOM 3234 C C . HIS A 1 419 ? 10.406 28.798 2.812 1.00 43.51 423 HIS A C 1
ATOM 3235 O O . HIS A 1 419 ? 9.695 27.829 2.536 1.00 36.77 423 HIS A O 1
ATOM 3242 N N . ASP A 1 420 ? 11.706 28.658 3.101 1.00 39.94 424 ASP A N 1
ATOM 3243 C CA . ASP A 1 420 ? 12.277 27.330 3.300 1.00 40.07 424 ASP A CA 1
ATOM 3244 C C . ASP A 1 420 ? 11.901 26.711 4.651 1.00 49.32 424 ASP A C 1
ATOM 3245 O O . ASP A 1 420 ? 12.279 25.560 4.925 1.00 44.13 424 ASP A O 1
ATOM 3250 N N . LYS A 1 421 ? 11.179 27.451 5.504 1.00 47.86 425 LYS A N 1
ATOM 3251 C CA . LYS A 1 421 ? 10.784 26.994 6.833 1.00 40.78 425 LYS A CA 1
ATOM 3252 C C . LYS A 1 421 ? 9.263 26.921 6.963 1.00 34.75 425 LYS A C 1
ATOM 3253 O O . LYS A 1 421 ? 8.736 27.032 8.071 1.00 31.04 425 LYS A O 1
ATOM 3259 N N . THR A 1 422 ?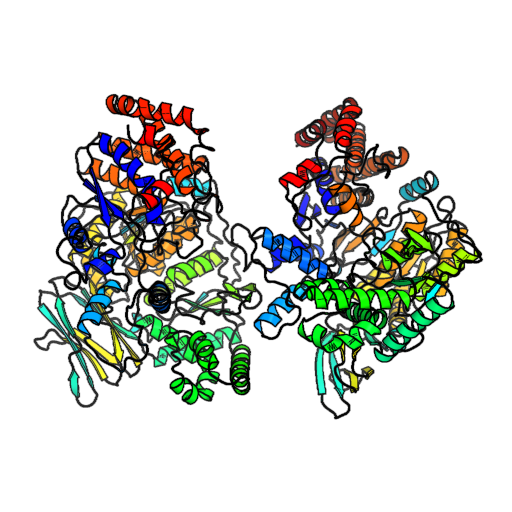 8.564 26.708 5.838 1.00 31.99 426 THR A N 1
ATOM 3260 C CA . THR A 1 422 ? 7.110 26.783 5.727 1.00 33.96 426 THR A CA 1
ATOM 3261 C C . THR A 1 422 ? 6.576 25.491 5.120 1.00 33.61 426 THR A C 1
ATOM 3262 O O . THR A 1 422 ? 6.980 25.122 4.013 1.00 33.01 426 THR A O 1
ATOM 3266 N N . PHE A 1 423 ? 5.609 24.854 5.801 1.00 33.00 427 PHE A N 1
ATOM 3267 C CA . PHE A 1 423 ? 5.047 23.565 5.399 1.00 30.46 427 PHE A CA 1
ATOM 3268 C C . PHE A 1 423 ? 3.520 23.558 5.497 1.00 36.87 427 PHE A C 1
ATOM 3269 O O . PHE A 1 423 ? 2.922 24.230 6.349 1.00 36.96 427 PHE A O 1
ATOM 3277 N N . GLU A 1 424 ? 2.880 22.808 4.594 1.00 31.52 428 GLU A N 1
ATOM 3278 C CA . GLU A 1 424 ? 1.429 22.610 4.626 1.00 36.37 428 GLU A CA 1
ATOM 3279 C C . GLU A 1 424 ? 1.160 21.224 5.218 1.00 38.26 428 GLU A C 1
ATOM 3280 O O . GLU A 1 424 ? 1.235 20.218 4.511 1.00 38.06 428 GLU A O 1
ATOM 3286 N N . MET A 1 425 ? 0.767 21.193 6.500 1.00 44.52 429 MET A N 1
ATOM 3287 C CA . MET A 1 425 ? 0.582 19.954 7.258 1.00 42.77 429 MET A CA 1
ATOM 3288 C C . MET A 1 425 ? -0.276 18.958 6.490 1.00 47.67 429 MET A C 1
ATOM 3289 O O . MET A 1 425 ? -1.309 19.316 5.918 1.00 38.38 429 MET A O 1
ATOM 3294 N N . THR A 1 426 ? 0.191 17.710 6.449 1.00 47.42 430 THR A N 1
ATOM 3295 C CA . THR A 1 426 ? -0.501 16.650 5.735 1.00 50.41 430 THR A CA 1
ATOM 3296 C C . THR A 1 426 ? -1.269 15.697 6.657 1.00 50.23 430 THR A C 1
ATOM 3297 O O . THR A 1 426 ? -1.940 14.781 6.167 1.00 42.12 430 THR A O 1
ATOM 3301 N N . ALA A 1 427 ? -1.201 15.899 7.972 1.00 48.20 431 ALA A N 1
ATOM 3302 C CA . ALA A 1 427 ? -1.902 15.040 8.920 1.00 48.39 431 ALA A CA 1
ATOM 3303 C C . ALA A 1 427 ? -2.117 15.796 10.227 1.00 51.03 431 ALA A C 1
ATOM 3304 O O . ALA A 1 427 ? -1.522 16.847 10.476 1.00 48.07 431 ALA A O 1
ATOM 3306 N N . ASP A 1 428 ? -2.965 15.226 11.071 1.00 46.87 432 ASP A N 1
ATOM 3307 C CA . ASP A 1 428 ? -3.171 15.752 12.408 1.00 45.00 432 ASP A CA 1
ATOM 3308 C C . ASP A 1 428 ? -1.949 15.445 13.271 1.00 49.98 432 ASP A C 1
ATOM 3309 O O . ASP A 1 428 ? -1.397 14.346 13.197 1.00 61.52 432 ASP A O 1
ATOM 3314 N N . GLY A 1 429 ? -1.503 16.410 14.080 1.00 46.50 433 GLY A N 1
ATOM 3315 C CA . GLY A 1 429 ? -0.365 16.145 14.961 1.00 46.39 433 GLY A CA 1
ATOM 3316 C C . GLY A 1 429 ? 0.144 17.404 15.646 1.00 43.68 433 GLY A C 1
ATOM 3317 O O . GLY A 1 429 ? -0.613 18.342 15.886 1.00 48.04 433 GLY A O 1
ATOM 3318 N N . THR A 1 430 ? 1.434 17.407 15.973 1.00 40.66 434 THR A N 1
ATOM 3319 C CA . THR A 1 430 ? 2.051 18.581 16.577 1.00 40.59 434 THR A CA 1
ATOM 3320 C C . THR A 1 430 ? 3.358 18.922 15.863 1.00 46.21 434 THR A C 1
ATOM 3321 O O . THR A 1 430 ? 4.060 18.039 15.367 1.00 47.33 434 THR A O 1
ATOM 3325 N N . MET A 1 431 ? 3.694 20.216 15.831 1.00 42.56 435 MET A N 1
ATOM 3326 C CA . MET A 1 431 ? 4.966 20.699 15.303 1.00 36.33 435 MET A CA 1
ATOM 3327 C C . MET A 1 431 ? 5.746 21.337 16.440 1.00 41.69 435 MET A C 1
ATOM 3328 O O . MET A 1 431 ? 5.169 22.036 17.281 1.00 47.45 435 MET A O 1
ATOM 3333 N N . ARG A 1 432 ? 7.043 21.058 16.514 1.00 42.63 436 ARG A N 1
ATOM 3334 C CA . ARG A 1 432 ? 7.858 21.629 17.579 1.00 44.06 436 ARG A CA 1
ATOM 3335 C C . ARG A 1 432 ? 9.235 21.969 17.038 1.00 42.37 436 ARG A C 1
ATOM 3336 O O . ARG A 1 432 ? 9.595 21.602 15.921 1.00 46.72 436 ARG A O 1
ATOM 3344 N N . VAL A 1 433 ? 9.998 22.696 17.848 1.00 39.34 437 VAL A N 1
ATOM 3345 C CA . VAL A 1 433 ? 11.352 23.123 17.516 1.00 46.12 437 VAL A CA 1
ATOM 3346 C C . VAL A 1 433 ? 12.249 22.801 18.710 1.00 50.59 437 VAL A C 1
ATOM 3347 O O . VAL A 1 433 ? 12.101 23.408 19.778 1.00 49.61 437 VAL A O 1
ATOM 3351 N N . VAL A 1 434 ? 13.212 21.891 18.521 1.00 50.56 438 VAL A N 1
ATOM 3352 C CA . VAL A 1 434 ? 13.953 21.345 19.655 1.00 54.88 438 VAL A CA 1
ATOM 3353 C C . VAL A 1 434 ? 15.431 21.689 19.555 1.00 55.61 438 VAL A C 1
ATOM 3354 O O . VAL A 1 434 ? 15.996 21.840 18.468 1.00 55.39 438 VAL A O 1
ATOM 3358 N N . LEU A 1 435 ? 16.052 21.800 20.732 1.00 60.35 439 LEU A N 1
ATOM 3359 C CA . LEU A 1 435 ? 17.406 22.301 20.943 1.00 62.45 439 LEU A CA 1
ATOM 3360 C C . LEU A 1 435 ? 18.521 21.322 20.600 1.00 66.85 439 LEU A C 1
ATOM 3361 O O . LEU A 1 435 ? 19.691 21.702 20.732 1.00 73.37 439 LEU A O 1
ATOM 3366 N N . ALA A 1 436 ? 18.215 20.072 20.248 1.00 66.32 440 ALA A N 1
ATOM 3367 C CA . ALA A 1 436 ? 19.156 19.007 19.903 1.00 76.56 440 ALA A CA 1
ATOM 3368 C C . ALA A 1 436 ? 19.795 18.394 21.157 1.00 80.38 440 ALA A C 1
ATOM 3369 O O . ALA A 1 436 ? 20.420 17.337 21.056 1.00 81.09 440 ALA A O 1
ATOM 3371 N N . ASP A 1 437 ? 19.655 19.015 22.329 1.00 73.50 441 ASP A N 1
ATOM 3372 C CA . ASP A 1 437 ? 19.809 18.313 23.592 1.00 64.20 441 ASP A CA 1
ATOM 3373 C C . ASP A 1 437 ? 18.469 17.781 24.068 1.00 68.64 441 ASP A C 1
ATOM 3374 O O . ASP A 1 437 ? 18.359 17.308 25.203 1.00 70.81 441 ASP A O 1
ATOM 3379 N N . GLY A 1 438 ? 17.445 17.875 23.209 1.00 73.49 442 GLY A N 1
ATOM 3380 C CA . GLY A 1 438 ? 16.103 17.407 23.464 1.00 72.72 442 GLY A CA 1
ATOM 3381 C C . GLY A 1 438 ? 15.135 18.461 23.972 1.00 63.75 442 GLY A C 1
ATOM 3382 O O . GLY A 1 438 ? 13.923 18.283 23.815 1.00 60.09 442 GLY A O 1
ATOM 3383 N N . SER A 1 439 ? 15.634 19.568 24.534 1.00 59.19 443 SER A N 1
ATOM 3384 C CA . SER A 1 439 ? 14.764 20.585 25.124 1.00 61.75 443 SER A CA 1
ATOM 3385 C C . SER A 1 439 ? 13.793 21.148 24.092 1.00 63.95 443 SER A C 1
ATOM 3386 O O . SER A 1 439 ? 14.202 21.594 23.014 1.00 60.88 443 SER A O 1
ATOM 3389 N N . VAL A 1 440 ? 12.505 21.148 24.431 1.00 61.28 444 VAL A N 1
ATOM 3390 C CA . VAL A 1 440 ? 11.501 21.689 23.523 1.00 56.42 444 VAL A CA 1
ATOM 3391 C C . VAL A 1 440 ? 11.458 23.198 23.703 1.00 54.51 444 VAL A C 1
ATOM 3392 O O . VAL A 1 440 ? 11.304 23.698 24.823 1.00 47.86 444 VAL A O 1
ATOM 3396 N N . LEU A 1 441 ? 11.606 23.926 22.597 1.00 51.71 445 LEU A N 1
ATOM 3397 C CA . LEU A 1 441 ? 11.645 25.379 22.614 1.00 46.45 445 LEU A CA 1
ATOM 3398 C C . LEU A 1 441 ? 10.302 26.022 22.286 1.00 46.68 445 LEU A C 1
ATOM 3399 O O . LEU A 1 441 ? 9.935 27.017 22.923 1.00 44.02 445 LEU A O 1
ATOM 3404 N N . MET A 1 442 ? 9.575 25.480 21.302 1.00 41.46 446 MET A N 1
ATOM 3405 C CA . MET A 1 442 ? 8.270 25.962 20.866 1.00 37.66 446 MET A CA 1
ATOM 3406 C C . MET A 1 442 ? 7.519 24.778 20.288 1.00 37.65 446 MET A C 1
ATOM 3407 O O . MET A 1 442 ? 8.135 23.853 19.762 1.00 41.73 446 MET A O 1
ATOM 3412 N N . GLN A 1 443 ? 6.186 24.855 20.317 1.00 39.18 447 GLN A N 1
ATOM 3413 C CA . GLN A 1 443 ? 5.305 23.703 20.140 1.00 40.28 447 GLN A CA 1
ATOM 3414 C C . GLN A 1 443 ? 3.918 24.179 19.689 1.00 42.13 447 GLN A C 1
ATOM 3415 O O . GLN A 1 443 ? 3.431 25.196 20.200 1.00 44.34 447 GLN A O 1
ATOM 3421 N N . HIS A 1 444 ? 3.275 23.436 18.766 1.00 32.95 448 HIS A N 1
ATOM 3422 C CA . HIS A 1 444 ? 1.941 23.761 18.247 1.00 31.58 448 HIS A CA 1
ATOM 3423 C C . HIS A 1 444 ? 1.163 22.499 17.874 1.00 40.47 448 HIS A C 1
ATOM 3424 O O . HIS A 1 444 ? 1.685 21.653 17.140 1.00 41.69 448 HIS A O 1
ATOM 3431 N N . LYS A 1 445 ? -0.087 22.379 18.349 1.00 41.67 449 LYS A N 1
ATOM 3432 C CA . LYS A 1 445 ? -1.008 21.354 17.838 1.00 40.18 449 LYS A CA 1
ATOM 3433 C C . LYS A 1 445 ? -1.597 21.817 16.514 1.00 36.62 449 LYS A C 1
ATOM 3434 O O . LYS A 1 445 ? -2.063 22.950 16.407 1.00 38.97 449 LYS A O 1
ATOM 3440 N N . VAL A 1 446 ? -1.624 20.939 15.514 1.00 35.01 450 VAL A N 1
ATOM 3441 C CA . VAL A 1 446 ? -1.986 21.322 14.153 1.00 34.79 450 VAL A CA 1
ATOM 3442 C C . VAL A 1 446 ? -2.926 20.277 13.576 1.00 38.66 450 VAL A C 1
ATOM 3443 O O . VAL A 1 446 ? -3.041 19.164 14.090 1.00 45.38 450 VAL A O 1
ATOM 3447 N N . GLU A 1 447 ? -3.611 20.652 12.498 1.00 36.13 451 GLU A N 1
ATOM 3448 C CA . GLU A 1 447 ? -4.516 19.759 11.793 1.00 36.84 451 GLU A CA 1
ATOM 3449 C C . GLU A 1 447 ? -4.220 19.782 10.300 1.00 42.91 451 GLU A C 1
ATOM 3450 O O . GLU A 1 447 ? -3.572 20.693 9.792 1.00 45.51 451 GLU A O 1
ATOM 3456 N N . THR A 1 448 ? -4.736 18.773 9.600 1.00 47.17 452 THR A N 1
ATOM 3457 C CA . THR A 1 448 ? -4.475 18.595 8.176 1.00 41.43 452 THR A CA 1
ATOM 3458 C C . THR A 1 448 ? -4.910 19.814 7.372 1.00 41.15 452 THR A C 1
ATOM 3459 O O . THR A 1 448 ? -6.024 20.307 7.532 1.00 42.87 452 THR A O 1
ATOM 3463 N N . GLY A 1 449 ? -4.025 20.278 6.483 1.00 45.51 453 GLY A N 1
ATOM 3464 C CA . GLY A 1 449 ? -4.260 21.436 5.644 1.00 40.15 453 GLY A CA 1
ATOM 3465 C C . GLY A 1 449 ? -3.745 22.755 6.191 1.00 39.33 453 GLY A C 1
ATOM 3466 O O . GLY A 1 449 ? -3.751 23.747 5.459 1.00 36.32 453 GLY A O 1
ATOM 3467 N N . ASP A 1 450 ? -3.299 22.793 7.445 1.00 39.14 454 ASP A N 1
ATOM 3468 C CA . ASP A 1 450 ? -2.856 24.012 8.102 1.00 36.45 454 ASP A CA 1
ATOM 3469 C C . ASP A 1 450 ? -1.461 24.390 7.642 1.00 41.49 454 ASP A C 1
ATOM 3470 O O . ASP A 1 450 ? -0.649 23.534 7.296 1.00 45.18 454 ASP A O 1
ATOM 3475 N N . ILE A 1 451 ? -1.140 25.674 7.765 1.00 36.62 455 ILE A N 1
ATOM 3476 C CA . ILE A 1 451 ? 0.138 26.203 7.308 1.00 34.81 455 ILE A CA 1
ATOM 3477 C C . ILE A 1 451 ? 0.977 26.570 8.529 1.00 35.62 455 ILE A C 1
ATOM 3478 O O . ILE A 1 451 ? 0.563 27.401 9.347 1.00 32.75 455 ILE A O 1
ATOM 3483 N N . TRP A 1 452 ? 2.157 25.945 8.640 1.00 34.05 456 TRP A N 1
ATOM 3484 C CA . TRP A 1 452 ? 3.113 26.151 9.722 1.00 29.48 456 TRP A CA 1
ATOM 3485 C C . TRP A 1 452 ? 4.377 26.786 9.158 1.00 32.98 456 TRP A C 1
ATOM 3486 O O . TRP A 1 452 ? 4.791 26.476 8.034 1.00 35.48 456 TRP A O 1
ATOM 3497 N N . ARG A 1 453 ? 5.003 27.665 9.934 1.00 26.47 457 ARG A N 1
ATOM 3498 C CA . ARG A 1 453 ? 6.162 28.366 9.404 1.00 29.52 457 ARG A CA 1
ATOM 3499 C C . ARG A 1 453 ? 6.996 28.918 10.550 1.00 27.68 457 ARG A C 1
ATOM 3500 O O . ARG A 1 453 ? 6.493 29.158 11.646 1.00 34.83 457 ARG A O 1
ATOM 3508 N N . ALA A 1 454 ? 8.283 29.115 10.282 1.00 30.94 458 ALA A N 1
ATOM 3509 C CA . ALA A 1 454 ? 9.210 29.721 11.234 1.00 31.23 458 ALA A CA 1
ATOM 3510 C C . ALA A 1 454 ? 10.021 30.826 10.545 1.00 32.50 458 ALA A C 1
ATOM 3511 O O . ALA A 1 454 ? 10.174 30.834 9.317 1.00 31.33 458 ALA A O 1
ATOM 3513 N N . CYS A 1 455 ? 10.588 31.735 11.350 1.00 27.76 459 CYS A N 1
ATOM 3514 C CA . CYS A 1 455 ? 11.255 32.936 10.846 1.00 32.57 459 CYS A CA 1
ATOM 3515 C C . CYS A 1 455 ? 12.521 33.225 11.653 1.00 35.96 459 CYS A C 1
ATOM 3516 O O . CYS A 1 455 ? 12.559 32.986 12.864 1.00 33.20 459 CYS A O 1
ATOM 3519 N N . GLN A 1 456 ? 13.557 33.763 10.980 1.00 32.16 460 GLN A N 1
ATOM 3520 C CA . GLN A 1 456 ? 14.836 34.082 11.621 1.00 32.64 460 GLN A CA 1
ATOM 3521 C C . GLN A 1 456 ? 15.204 35.558 11.487 1.00 33.96 460 GLN A C 1
ATOM 3522 O O . GLN A 1 456 ? 15.039 36.151 10.419 1.00 39.11 460 GLN A O 1
ATOM 3528 N N . THR A 1 457 ? 15.732 36.138 12.566 1.00 28.17 461 THR A N 1
ATOM 3529 C CA . THR A 1 457 ? 16.259 37.496 12.558 1.00 31.45 461 THR A CA 1
ATOM 3530 C C . THR A 1 457 ? 17.526 37.523 13.405 1.00 36.43 461 THR A C 1
ATOM 3531 O O . THR A 1 457 ? 17.545 36.978 14.513 1.00 31.99 461 THR A O 1
ATOM 3535 N N . LYS A 1 458 ? 18.580 38.146 12.862 1.00 36.06 462 LYS A N 1
ATOM 3536 C CA . LYS A 1 458 ? 19.933 38.113 13.390 1.00 31.28 462 LYS A CA 1
ATOM 3537 C C . LYS A 1 458 ? 20.283 39.387 14.154 1.00 33.22 462 LYS A C 1
ATOM 3538 O O . LYS A 1 458 ? 19.766 40.467 13.859 1.00 36.92 462 LYS A O 1
ATOM 3544 N N . ASP A 1 459 ? 21.178 39.251 15.144 1.00 32.63 463 ASP A N 1
ATOM 3545 C CA . ASP A 1 459 ? 21.439 40.363 16.061 1.00 32.66 463 ASP A CA 1
ATOM 3546 C C . ASP A 1 459 ? 22.187 41.507 15.383 1.00 38.21 463 ASP A C 1
ATOM 3547 O O . ASP A 1 459 ? 21.971 42.674 15.737 1.00 39.63 463 ASP A O 1
ATOM 3552 N N . ALA A 1 460 ? 23.057 41.215 14.411 1.00 37.86 464 ALA A N 1
ATOM 3553 C CA . ALA A 1 460 ? 23.773 42.301 13.744 1.00 31.92 464 ALA A CA 1
ATOM 3554 C C . ALA A 1 460 ? 22.837 43.223 12.977 1.00 35.96 464 ALA A C 1
ATOM 3555 O O . ALA A 1 460 ? 22.935 44.449 13.167 1.00 37.14 464 ALA A O 1
ATOM 3557 N N . PRO A 1 461 ? 21.926 42.734 12.107 1.00 35.74 465 PRO A N 1
ATOM 3558 C CA . PRO A 1 461 ? 20.988 43.670 11.459 1.00 33.72 465 PRO A CA 1
ATOM 3559 C C . PRO A 1 461 ? 20.218 44.520 12.453 1.00 35.91 465 PRO A C 1
ATOM 3560 O O . PRO A 1 461 ? 20.031 45.722 12.216 1.00 35.61 465 PRO A O 1
ATOM 3564 N N . ILE A 1 462 ? 19.848 43.938 13.599 1.00 32.34 466 ILE A N 1
ATOM 3565 C CA . ILE A 1 462 ? 19.059 44.646 14.605 1.00 34.22 466 ILE A CA 1
ATOM 3566 C C . ILE A 1 462 ? 19.850 45.795 15.241 1.00 36.26 466 ILE A C 1
ATOM 3567 O O . ILE A 1 462 ? 19.290 46.872 15.507 1.00 32.82 466 ILE A O 1
ATOM 3572 N N . ARG A 1 463 ? 21.134 45.569 15.562 1.00 33.64 467 ARG A N 1
ATOM 3573 C CA . ARG A 1 463 ? 21.972 46.662 16.062 1.00 31.40 467 ARG A CA 1
ATOM 3574 C C . ARG A 1 463 ? 22.076 47.789 15.037 1.00 36.18 467 ARG A C 1
ATOM 3575 O O . ARG A 1 463 ? 22.048 48.974 15.394 1.00 35.64 467 ARG A O 1
ATOM 3583 N N . ASP A 1 464 ? 22.241 47.434 13.759 1.00 32.05 468 ASP A N 1
ATOM 3584 C CA . ASP A 1 464 ? 22.308 48.435 12.703 1.00 32.84 468 ASP A CA 1
ATOM 3585 C C . ASP A 1 464 ? 20.978 49.181 12.558 1.00 34.64 468 ASP A C 1
ATOM 3586 O O . ASP A 1 464 ? 20.959 50.389 12.286 1.00 31.41 468 ASP A O 1
ATOM 3591 N N . TRP A 1 465 ? 19.861 48.461 12.687 1.00 33.76 469 TRP A N 1
ATOM 3592 C CA . TRP A 1 465 ? 18.527 49.062 12.680 1.00 30.76 469 TRP A CA 1
ATOM 3593 C C . TRP A 1 465 ? 18.377 50.127 13.767 1.00 30.81 469 TRP A C 1
ATOM 3594 O O . TRP A 1 465 ? 18.031 51.278 13.481 1.00 29.64 469 TRP A O 1
ATOM 3605 N N . VAL A 1 466 ? 18.605 49.749 15.029 1.00 27.17 470 VAL A N 1
ATOM 3606 C CA . VAL A 1 466 ? 18.477 50.704 16.127 1.00 27.94 470 VAL A CA 1
ATOM 3607 C C . VAL A 1 466 ? 19.378 51.920 15.913 1.00 31.83 470 VAL A C 1
ATOM 3608 O O . VAL A 1 466 ? 18.999 53.060 16.224 1.00 33.91 470 VAL A O 1
ATOM 3612 N N . LYS A 1 467 ? 20.591 51.692 15.407 1.00 32.27 471 LYS A N 1
ATOM 3613 C CA . LYS A 1 467 ? 21.534 52.775 15.148 1.00 31.14 471 LYS A CA 1
ATOM 3614 C C . LYS A 1 467 ? 21.039 53.713 14.038 1.00 35.49 471 LYS A C 1
ATOM 3615 O O . LYS A 1 467 ? 21.256 54.936 14.099 1.00 31.26 471 LYS A O 1
ATOM 3621 N N . LEU A 1 468 ? 20.440 53.153 12.976 1.00 30.50 472 LEU A N 1
ATOM 3622 C CA . LEU A 1 468 ? 19.961 53.996 11.887 1.00 29.76 472 LEU A CA 1
ATOM 3623 C C . LEU A 1 468 ? 18.781 54.844 12.353 1.00 33.26 472 LEU A C 1
ATOM 3624 O O . LEU A 1 468 ? 18.659 56.018 11.977 1.00 33.53 472 LEU A O 1
ATOM 3629 N N . ALA A 1 469 ? 17.945 54.283 13.231 1.00 30.96 473 ALA A N 1
ATOM 3630 C CA . ALA A 1 469 ? 16.817 55.019 13.786 1.00 27.29 473 ALA A CA 1
ATOM 3631 C C . ALA A 1 469 ? 17.276 56.233 14.587 1.00 36.59 473 ALA A C 1
ATOM 3632 O O . ALA A 1 469 ? 16.673 57.308 14.493 1.00 31.93 473 ALA A O 1
ATOM 3634 N N . VAL A 1 470 ? 18.326 56.072 15.404 1.00 39.12 474 VAL A N 1
ATOM 3635 C CA . VAL A 1 470 ? 18.780 57.165 16.263 1.00 35.11 474 VAL A CA 1
ATOM 3636 C C . VAL A 1 470 ? 19.407 58.264 15.426 1.00 37.83 474 VAL A C 1
ATOM 3637 O O . VAL A 1 470 ? 19.200 59.459 15.679 1.00 39.23 474 VAL A O 1
ATOM 3641 N N . THR A 1 471 ? 20.177 57.871 14.410 1.00 39.99 475 THR A N 1
ATOM 3642 C CA . THR A 1 471 ? 20.785 58.831 13.500 1.00 33.51 475 THR A CA 1
ATOM 3643 C C . THR A 1 471 ? 19.730 59.722 12.868 1.00 36.59 475 THR A C 1
ATOM 3644 O O . THR A 1 471 ? 19.848 60.950 12.908 1.00 44.41 475 THR A O 1
ATOM 3648 N N . ARG A 1 472 ? 18.676 59.124 12.296 1.00 31.75 476 ARG A N 1
ATOM 3649 C CA . ARG A 1 472 ? 17.660 59.922 11.610 1.00 37.78 476 ARG A CA 1
ATOM 3650 C C . ARG A 1 472 ? 16.923 60.838 12.583 1.00 39.47 476 ARG A C 1
ATOM 3651 O O . ARG A 1 472 ? 16.587 61.985 12.243 1.00 33.96 476 ARG A O 1
ATOM 3659 N N . ALA A 1 473 ? 16.648 60.338 13.792 1.00 34.23 477 ALA A N 1
ATOM 3660 C CA . ALA A 1 473 ? 16.000 61.158 14.804 1.00 34.52 477 ALA A CA 1
ATOM 3661 C C . ALA A 1 473 ? 16.830 62.391 15.120 1.00 41.38 477 ALA A C 1
ATOM 3662 O O . ALA A 1 473 ? 16.265 63.455 15.394 1.00 44.70 477 ALA A O 1
ATOM 3664 N N . ARG A 1 474 ? 18.167 62.248 15.188 1.00 44.02 478 ARG A N 1
ATOM 3665 C CA . ARG A 1 474 ? 19.040 63.398 15.455 1.00 39.36 478 ARG A CA 1
ATOM 3666 C C . ARG A 1 474 ? 19.147 64.325 14.251 1.00 42.49 478 ARG A C 1
ATOM 3667 O O . ARG A 1 474 ? 19.108 65.552 14.407 1.00 40.15 478 ARG A O 1
ATOM 3675 N N . GLN A 1 475 ? 19.288 63.757 13.045 1.00 41.38 479 GLN A N 1
ATOM 3676 C CA . GLN A 1 475 ? 19.635 64.551 11.872 1.00 37.58 479 GLN A CA 1
ATOM 3677 C C . GLN A 1 475 ? 18.514 65.515 11.511 1.00 38.30 479 GLN A C 1
ATOM 3678 O O . GLN A 1 475 ? 18.757 66.705 11.279 1.00 44.53 479 GLN A O 1
ATOM 3684 N N . SER A 1 476 ? 17.286 65.022 11.454 1.00 42.53 480 SER A N 1
ATOM 3685 C CA . SER A 1 476 ? 16.110 65.878 11.499 1.00 44.32 480 SER A CA 1
ATOM 3686 C C . SER A 1 476 ? 15.801 66.032 12.980 1.00 42.42 480 SER A C 1
ATOM 3687 O O . SER A 1 476 ? 16.443 65.413 13.817 1.00 46.00 480 SER A O 1
ATOM 3690 N N . ASP A 1 477 ? 14.855 66.862 13.349 1.00 41.17 481 ASP A N 1
ATOM 3691 C CA . ASP A 1 477 ? 14.647 66.966 14.794 1.00 44.44 481 ASP A CA 1
ATOM 3692 C C . ASP A 1 477 ? 13.223 66.528 15.042 1.00 42.77 481 ASP A C 1
ATOM 3693 O O . ASP A 1 477 ? 12.333 67.349 15.271 1.00 47.37 481 ASP A O 1
ATOM 3698 N N . THR A 1 478 ? 13.010 65.211 14.975 1.00 41.67 482 THR A N 1
ATOM 3699 C CA . THR A 1 478 ? 11.686 64.654 14.843 1.00 36.47 482 THR A CA 1
ATOM 3700 C C . THR A 1 478 ? 11.551 63.444 15.756 1.00 33.24 482 THR A C 1
ATOM 3701 O O . THR A 1 478 ? 12.449 62.591 15.778 1.00 37.20 482 THR A O 1
ATOM 3705 N N . PRO A 1 479 ? 10.458 63.342 16.512 1.00 34.81 483 PRO A N 1
ATOM 3706 C CA . PRO A 1 479 ? 10.234 62.151 17.350 1.00 32.94 483 PRO A CA 1
ATOM 3707 C C . PRO A 1 479 ? 10.112 60.886 16.515 1.00 32.81 483 PRO A C 1
ATOM 3708 O O . PRO A 1 479 ? 9.678 60.921 15.363 1.00 36.56 483 PRO A O 1
ATOM 3712 N N . ALA A 1 480 ? 10.487 59.755 17.117 1.00 33.76 484 ALA A N 1
ATOM 3713 C CA . ALA A 1 480 ? 10.428 58.450 16.465 1.00 32.13 484 ALA A CA 1
ATOM 3714 C C . ALA A 1 480 ? 9.794 57.417 17.395 1.00 31.33 484 ALA A C 1
ATOM 3715 O O . ALA A 1 480 ? 10.013 57.451 18.614 1.00 31.56 484 ALA A O 1
ATOM 3717 N N . ILE A 1 481 ? 8.993 56.510 16.816 1.00 27.28 485 ILE A N 1
ATOM 3718 C CA . ILE A 1 481 ? 8.296 55.448 17.552 1.00 27.60 485 ILE A CA 1
ATOM 3719 C C . ILE A 1 481 ? 8.708 54.084 17.000 1.00 30.04 485 ILE A C 1
ATOM 3720 O O . ILE A 1 481 ? 8.660 53.856 15.778 1.00 23.76 485 ILE A O 1
ATOM 3725 N N . PHE A 1 482 ? 9.102 53.176 17.898 1.00 26.46 486 PHE A N 1
ATOM 3726 C CA . PHE A 1 482 ? 9.326 51.774 17.532 1.00 29.47 486 PHE A CA 1
ATOM 3727 C C . PHE A 1 482 ? 7.984 51.047 17.563 1.00 29.88 486 PHE A C 1
ATOM 3728 O O . PHE A 1 482 ? 7.421 50.833 18.646 1.00 31.87 486 PHE A O 1
ATOM 3736 N N . TRP A 1 483 ? 7.477 50.627 16.397 1.00 26.66 487 TRP A N 1
ATOM 3737 C CA . TRP A 1 483 ? 6.177 49.945 16.369 1.00 28.21 487 TRP A CA 1
ATOM 3738 C C . TRP A 1 483 ? 6.397 48.492 16.792 1.00 24.75 487 TRP A C 1
ATOM 3739 O O . TRP A 1 483 ? 6.746 47.640 15.979 1.00 27.74 487 TRP A O 1
ATOM 3750 N N . LEU A 1 484 ? 6.167 48.191 18.064 1.00 27.76 488 LEU A N 1
ATOM 3751 C CA . LEU A 1 484 ? 6.299 46.829 18.564 1.00 27.57 488 LEU A CA 1
ATOM 3752 C C . LEU A 1 484 ? 5.049 46.444 19.345 1.00 26.38 488 LEU A C 1
ATOM 3753 O O . LEU A 1 484 ? 4.699 47.100 20.324 1.00 27.67 488 LEU A O 1
ATOM 3758 N N . ASP A 1 485 ? 4.419 45.347 18.952 1.00 28.04 489 ASP A N 1
ATOM 3759 C CA . ASP A 1 485 ? 3.128 44.958 19.502 1.00 25.04 489 ASP A CA 1
ATOM 3760 C C . ASP A 1 485 ? 3.350 44.160 20.777 1.00 31.92 489 ASP A C 1
ATOM 3761 O O . ASP A 1 485 ? 3.960 43.084 20.722 1.00 32.09 489 ASP A O 1
ATOM 3766 N N . PRO A 1 486 ? 2.868 44.625 21.930 1.00 31.71 490 PRO A N 1
ATOM 3767 C CA . PRO A 1 486 ? 3.128 43.897 23.180 1.00 31.75 490 PRO A CA 1
ATOM 3768 C C . PRO A 1 486 ? 2.453 42.539 23.259 1.00 33.56 490 PRO A C 1
ATOM 3769 O O . PRO A 1 486 ? 2.800 41.762 24.160 1.00 33.89 490 PRO A O 1
ATOM 3773 N N . GLU A 1 487 ? 1.517 42.217 22.362 1.00 30.97 491 GLU A N 1
ATOM 3774 C CA . GLU A 1 487 ? 0.869 40.909 22.371 1.00 33.42 491 GLU A CA 1
ATOM 3775 C C . GLU A 1 487 ? 1.468 39.937 21.368 1.00 30.06 491 GLU A C 1
ATOM 3776 O O . GLU A 1 487 ? 0.900 38.858 21.166 1.00 28.50 491 GLU A O 1
ATOM 3782 N N . ARG A 1 488 ? 2.585 40.299 20.732 1.00 26.04 492 ARG A N 1
ATOM 3783 C CA . ARG A 1 488 ? 3.285 39.448 19.774 1.00 27.95 492 ARG A CA 1
ATOM 3784 C C . ARG A 1 488 ? 4.562 38.925 20.412 1.00 28.04 492 ARG A C 1
ATOM 3785 O O . ARG A 1 488 ? 5.371 39.707 20.928 1.00 31.77 492 ARG A O 1
ATOM 3793 N N . ALA A 1 489 ? 4.727 37.605 20.412 1.00 29.00 493 ALA A N 1
ATOM 3794 C CA . ALA A 1 489 ? 5.907 37.022 21.043 1.00 28.21 493 ALA A CA 1
ATOM 3795 C C . ALA A 1 489 ? 7.182 37.531 20.383 1.00 32.12 493 ALA A C 1
ATOM 3796 O O . ALA A 1 489 ? 8.122 37.956 21.068 1.00 31.75 493 ALA A O 1
ATOM 3798 N N . HIS A 1 490 ? 7.213 37.532 19.041 1.00 29.51 494 HIS A N 1
ATOM 3799 C CA . HIS A 1 490 ? 8.393 37.997 18.315 1.00 28.75 494 HIS A CA 1
ATOM 3800 C C . HIS A 1 490 ? 8.734 39.447 18.656 1.00 30.16 494 HIS A C 1
ATOM 3801 O O . HIS A 1 490 ? 9.917 39.799 18.778 1.00 29.23 494 HIS A O 1
ATOM 3808 N N . ASP A 1 491 ? 7.718 40.309 18.782 1.00 25.73 495 ASP A N 1
ATOM 3809 C CA . ASP A 1 491 ? 7.980 41.709 19.082 1.00 24.21 495 ASP A CA 1
ATOM 3810 C C . ASP A 1 491 ? 8.430 41.914 20.519 1.00 30.56 495 ASP A C 1
ATOM 3811 O O . ASP A 1 491 ? 9.105 42.911 20.805 1.00 30.55 495 ASP A O 1
ATOM 3816 N N . ARG A 1 492 ? 8.075 41.002 21.435 1.00 29.14 496 ARG A N 1
ATOM 3817 C CA . ARG A 1 492 ? 8.620 41.092 22.787 1.00 30.79 496 ARG A CA 1
ATOM 3818 C C . ARG A 1 492 ? 10.112 40.761 22.805 1.00 33.93 496 ARG A C 1
ATOM 3819 O O . ARG A 1 492 ? 10.874 41.394 23.547 1.00 36.36 496 ARG A O 1
ATOM 3827 N N . GLU A 1 493 ? 10.549 39.759 22.021 1.00 34.02 497 GLU A N 1
ATOM 3828 C CA . GLU A 1 493 ? 11.983 39.483 21.887 1.00 30.62 497 GLU A CA 1
ATOM 3829 C C . GLU A 1 493 ? 12.719 40.684 21.300 1.00 35.42 497 GLU A C 1
ATOM 3830 O O . GLU A 1 493 ? 13.776 41.094 21.799 1.00 36.32 497 GLU A O 1
ATOM 3836 N N . LEU A 1 494 ? 12.164 41.269 20.238 1.00 37.11 498 LEU A N 1
ATOM 3837 C CA . LEU A 1 494 ? 12.776 42.444 19.636 1.00 33.35 498 LEU A CA 1
ATOM 3838 C C . LEU A 1 494 ? 12.904 43.579 20.638 1.00 32.22 498 LEU A C 1
ATOM 3839 O O . LEU A 1 494 ? 13.890 44.323 20.619 1.00 34.74 498 LEU A O 1
ATOM 3844 N N . ARG A 1 495 ? 11.927 43.730 21.531 1.00 30.37 499 ARG A N 1
ATOM 3845 C CA . ARG A 1 495 ? 11.948 44.897 22.408 1.00 34.32 499 ARG A CA 1
ATOM 3846 C C . ARG A 1 495 ? 13.079 44.838 23.442 1.00 39.28 499 ARG A C 1
ATOM 3847 O O . ARG A 1 495 ? 13.614 45.895 23.816 1.00 37.90 499 ARG A O 1
ATOM 3855 N N . LYS A 1 496 ? 13.435 43.633 23.936 1.00 35.97 500 LYS A N 1
ATOM 3856 C CA . LYS A 1 496 ? 14.610 43.484 24.803 1.00 32.76 500 LYS A CA 1
ATOM 3857 C C . LYS A 1 496 ? 15.878 44.024 24.131 1.00 34.18 500 LYS A C 1
ATOM 3858 O O . LYS A 1 496 ? 16.641 44.796 24.731 1.00 33.29 500 LYS A O 1
ATOM 3864 N N . LYS A 1 497 ? 16.122 43.635 22.876 1.00 31.37 501 LYS A N 1
ATOM 3865 C CA . LYS A 1 497 ? 17.316 44.133 22.197 1.00 34.65 501 LYS A CA 1
ATOM 3866 C C . LYS A 1 497 ? 17.259 45.647 22.011 1.00 39.21 501 LYS A C 1
ATOM 3867 O O . LYS A 1 497 ? 18.262 46.346 22.210 1.00 37.55 501 LYS A O 1
ATOM 3873 N N . VAL A 1 498 ? 16.086 46.170 21.643 1.00 39.26 502 VAL A N 1
ATOM 3874 C CA . VAL A 1 498 ? 15.943 47.598 21.383 1.00 33.87 502 VAL A CA 1
ATOM 3875 C C . VAL A 1 498 ? 16.188 48.389 22.650 1.00 36.06 502 VAL A C 1
ATOM 3876 O O . VAL A 1 498 ? 16.941 49.370 22.652 1.00 37.43 502 VAL A O 1
ATOM 3880 N N . GLU A 1 499 ? 15.555 47.974 23.752 1.00 38.06 503 GLU A N 1
ATOM 3881 C CA . GLU A 1 499 ? 15.765 48.678 25.012 1.00 36.03 503 GLU A CA 1
ATOM 3882 C C . GLU A 1 499 ? 17.232 48.638 25.407 1.00 36.17 503 GLU A C 1
ATOM 3883 O O . GLU A 1 499 ? 17.799 49.649 25.833 1.00 43.95 503 GLU A O 1
ATOM 3889 N N . LEU A 1 500 ? 17.889 47.504 25.184 1.00 39.30 504 LEU A N 1
ATOM 3890 C CA . LEU A 1 500 ? 19.315 47.405 25.471 1.00 42.83 504 LEU A CA 1
ATOM 3891 C C . LEU A 1 500 ? 20.139 48.336 24.570 1.00 45.44 504 LEU A C 1
ATOM 3892 O O . LEU A 1 500 ? 20.828 49.242 25.061 1.00 45.16 504 LEU A O 1
ATOM 3897 N N . TYR A 1 501 ? 20.044 48.162 23.240 1.00 43.14 505 TYR A N 1
ATOM 3898 C CA . TYR A 1 501 ? 20.926 48.861 22.297 1.00 42.50 505 TYR A CA 1
ATOM 3899 C C . TYR A 1 501 ? 20.641 50.356 22.167 1.00 40.53 505 TYR A C 1
ATOM 3900 O O . TYR A 1 501 ? 21.481 51.085 21.619 1.00 36.93 505 TYR A O 1
ATOM 3909 N N . LEU A 1 502 ? 19.494 50.839 22.650 1.00 41.67 506 LEU A N 1
ATOM 3910 C CA . LEU A 1 502 ? 19.285 52.281 22.650 1.00 42.79 506 LEU A CA 1
ATOM 3911 C C . LEU A 1 502 ? 20.255 52.965 23.591 1.00 47.84 506 LEU A C 1
ATOM 3912 O O . LEU A 1 502 ? 20.621 54.124 23.367 1.00 49.48 506 LEU A O 1
ATOM 3917 N N . LYS A 1 503 ? 20.658 52.263 24.659 1.00 52.58 507 LYS A N 1
ATOM 3918 C CA . LYS A 1 503 ? 21.628 52.783 25.618 1.00 50.78 507 LYS A CA 1
ATOM 3919 C C . LYS A 1 503 ? 23.035 52.896 25.038 1.00 48.05 507 LYS A C 1
ATOM 3920 O O . LYS A 1 503 ? 23.859 53.633 25.585 1.00 50.02 507 LYS A O 1
ATOM 3926 N N . ASP A 1 504 ? 23.336 52.186 23.956 1.00 50.57 508 ASP A N 1
ATOM 3927 C CA . ASP A 1 504 ? 24.624 52.377 23.304 1.00 44.13 508 ASP A CA 1
ATOM 3928 C C . ASP A 1 504 ? 24.739 53.706 22.571 1.00 43.27 508 ASP A C 1
ATOM 3929 O O . ASP A 1 504 ? 25.789 53.968 21.970 1.00 48.74 508 ASP A O 1
ATOM 3934 N N . HIS A 1 505 ? 23.727 54.566 22.604 1.00 40.50 509 HIS A N 1
ATOM 3935 C CA . HIS A 1 505 ? 23.790 55.800 21.836 1.00 42.46 509 HIS A CA 1
ATOM 3936 C C . HIS A 1 505 ? 23.305 56.941 22.711 1.00 44.60 509 HIS A C 1
ATOM 3937 O O . HIS A 1 505 ? 22.589 56.738 23.695 1.00 47.25 509 HIS A O 1
ATOM 3944 N N . ASP A 1 506 ? 23.669 58.152 22.302 1.00 42.57 510 ASP A N 1
ATOM 3945 C CA . ASP A 1 506 ? 23.432 59.364 23.073 1.00 44.53 510 ASP A CA 1
ATOM 3946 C C . ASP A 1 506 ? 22.068 59.927 22.679 1.00 52.20 510 ASP A C 1
ATOM 3947 O O . ASP A 1 506 ? 21.865 60.326 21.525 1.00 52.56 510 ASP A O 1
ATOM 3952 N N . LEU A 1 507 ? 21.125 59.936 23.634 1.00 49.71 511 LEU A N 1
ATOM 3953 C CA . LEU A 1 507 ? 19.738 60.324 23.388 1.00 43.94 511 LEU A CA 1
ATOM 3954 C C . LEU A 1 507 ? 19.425 61.756 23.815 1.00 48.88 511 LEU A C 1
ATOM 3955 O O . LEU A 1 507 ? 18.265 62.066 24.095 1.00 49.45 511 LEU A O 1
ATOM 3960 N N . THR A 1 508 ? 20.409 62.652 23.839 1.00 52.33 512 THR A N 1
ATOM 3961 C CA . THR A 1 508 ? 20.186 63.986 24.392 1.00 49.30 512 THR A CA 1
ATOM 3962 C C . THR A 1 508 ? 19.409 64.807 23.381 1.00 48.96 512 THR A C 1
ATOM 3963 O O . THR A 1 508 ? 19.838 64.933 22.226 1.00 51.01 512 THR A O 1
ATOM 3967 N N . GLY A 1 509 ? 18.266 65.342 23.810 1.00 43.56 513 GLY A N 1
ATOM 3968 C CA . GLY A 1 509 ? 17.409 66.131 22.944 1.00 37.40 513 GLY A CA 1
ATOM 3969 C C . GLY A 1 509 ? 16.548 65.328 21.990 1.00 40.66 513 GLY A C 1
ATOM 3970 O O . GLY A 1 509 ? 16.142 65.845 20.946 1.00 42.45 513 GLY A O 1
ATOM 3971 N N . LEU A 1 510 ? 16.226 64.089 22.336 1.00 38.12 514 LEU A N 1
ATOM 3972 C CA . LEU A 1 510 ? 15.565 63.171 21.428 1.00 42.04 514 LEU A CA 1
ATOM 3973 C C . LEU A 1 510 ? 14.288 62.646 22.065 1.00 42.25 514 LEU A C 1
ATOM 3974 O O . LEU A 1 510 ? 14.199 62.498 23.286 1.00 45.66 514 LEU A O 1
ATOM 3979 N N . ASP A 1 511 ? 13.293 62.392 21.223 1.00 41.64 515 ASP A N 1
ATOM 3980 C CA . ASP A 1 511 ? 11.973 61.910 21.626 1.00 35.67 515 ASP A CA 1
ATOM 3981 C C . ASP A 1 511 ? 11.805 60.512 21.026 1.00 35.82 515 ASP A C 1
ATOM 3982 O O . ASP A 1 511 ? 11.470 60.381 19.845 1.00 39.42 515 ASP A O 1
ATOM 3987 N N . ILE A 1 512 ? 12.038 59.462 21.807 1.00 32.30 516 ILE A N 1
ATOM 3988 C CA . ILE A 1 512 ? 11.951 58.092 21.311 1.00 30.40 516 ILE A CA 1
ATOM 3989 C C . ILE A 1 512 ? 11.063 57.276 22.240 1.00 36.11 516 ILE A C 1
ATOM 3990 O O . ILE A 1 512 ? 11.292 57.273 23.454 1.00 39.83 516 ILE A O 1
ATOM 3995 N N . SER A 1 513 ? 10.061 56.569 21.675 1.00 34.98 517 SER A N 1
ATOM 3996 C CA . SER A 1 513 ? 9.120 55.778 22.479 1.00 29.78 517 SER A CA 1
ATOM 3997 C C . SER A 1 513 ? 8.791 54.462 21.787 1.00 27.20 517 SER A C 1
ATOM 3998 O O . SER A 1 513 ? 9.195 54.209 20.654 1.00 29.68 517 SER A O 1
ATOM 4001 N N . ILE A 1 514 ? 8.065 53.603 22.502 1.00 26.47 518 ILE A N 1
ATOM 4002 C CA . ILE A 1 514 ? 7.721 52.275 22.018 1.00 31.36 518 ILE A CA 1
ATOM 4003 C C . ILE A 1 514 ? 6.241 52.021 22.297 1.00 34.80 518 ILE A C 1
ATOM 4004 O O . ILE A 1 514 ? 5.785 52.220 23.429 1.00 31.15 518 ILE A O 1
ATOM 4009 N N . MET A 1 515 ? 5.489 51.643 21.248 1.00 31.28 519 MET A N 1
ATOM 4010 C CA . MET A 1 515 ? 4.045 51.416 21.306 1.00 27.53 519 MET A CA 1
ATOM 4011 C C . MET A 1 515 ? 3.656 50.282 20.364 1.00 28.28 519 MET A C 1
ATOM 4012 O O . MET A 1 515 ? 4.360 49.976 19.396 1.00 28.17 519 MET A O 1
ATOM 4017 N N . GLY A 1 516 ? 2.488 49.703 20.623 1.00 24.38 520 GLY A N 1
ATOM 4018 C CA . GLY A 1 516 ? 1.852 48.824 19.668 1.00 21.82 520 GLY A CA 1
ATOM 4019 C C . GLY A 1 516 ? 1.346 49.571 18.442 1.00 26.77 520 GLY A C 1
ATOM 4020 O O . GLY A 1 516 ? 1.218 50.803 18.421 1.00 25.11 520 GLY A O 1
ATOM 4021 N N . TYR A 1 517 ? 0.988 48.779 17.422 1.00 22.50 521 TYR A N 1
ATOM 4022 C CA . TYR A 1 517 ? 0.799 49.305 16.070 1.00 21.44 521 TYR A CA 1
ATOM 4023 C C . TYR A 1 517 ? -0.339 50.316 15.991 1.00 25.08 521 TYR A C 1
ATOM 4024 O O . TYR A 1 517 ? -0.190 51.380 15.365 1.00 25.18 521 TYR A O 1
ATOM 4033 N N . ASN A 1 518 ? -1.488 50.004 16.611 1.00 25.52 522 ASN A N 1
ATOM 4034 C CA . ASN A 1 518 ? -2.662 50.887 16.533 1.00 24.63 522 ASN A CA 1
ATOM 4035 C C . ASN A 1 518 ? -2.407 52.246 17.191 1.00 26.43 522 ASN A C 1
ATOM 4036 O O . ASN A 1 518 ? -2.791 53.290 16.649 1.00 24.61 522 ASN A O 1
ATOM 4041 N N . GLU A 1 519 ? -1.795 52.244 18.382 1.00 24.84 523 GLU A N 1
ATOM 4042 C CA . GLU A 1 519 ? -1.470 53.492 19.066 1.00 26.22 523 GLU A CA 1
ATOM 4043 C C . GLU A 1 519 ? -0.480 54.321 18.251 1.00 24.62 523 GLU A C 1
ATOM 4044 O O . GLU A 1 519 ? -0.624 55.539 18.136 1.00 27.70 523 GLU A O 1
ATOM 4050 N N . ALA A 1 520 ? 0.497 53.674 17.632 1.00 27.26 524 ALA A N 1
ATOM 4051 C CA . ALA A 1 520 ? 1.501 54.398 16.851 1.00 25.26 524 ALA A CA 1
ATOM 4052 C C . ALA A 1 520 ? 0.901 55.034 15.598 1.00 22.49 524 ALA A C 1
ATOM 4053 O O . ALA A 1 520 ? 1.187 56.189 15.285 1.00 24.67 524 ALA A O 1
ATOM 4055 N N . ILE A 1 521 ? 0.109 54.290 14.834 1.00 23.32 525 ILE A N 1
ATOM 4056 C CA . ILE A 1 521 ? -0.467 54.923 13.655 1.00 24.46 525 ILE A CA 1
ATOM 4057 C C . ILE A 1 521 ? -1.507 55.957 14.080 1.00 21.27 525 ILE A C 1
ATOM 4058 O O . ILE A 1 521 ? -1.737 56.945 13.385 1.00 21.72 525 ILE A O 1
ATOM 4063 N N . ARG A 1 522 ? -2.152 55.761 15.218 1.00 23.45 526 ARG A N 1
ATOM 4064 C CA . ARG A 1 522 ? -3.084 56.785 15.656 1.00 26.06 526 ARG A CA 1
ATOM 4065 C C . ARG A 1 522 ? -2.330 58.051 16.066 1.00 25.00 526 ARG A C 1
ATOM 4066 O O . ARG A 1 522 ? -2.732 59.162 15.688 1.00 24.65 526 ARG A O 1
ATOM 4074 N N . VAL A 1 523 ? -1.231 57.905 16.824 1.00 20.69 527 VAL A N 1
ATOM 4075 C CA . VAL A 1 523 ? -0.432 59.069 17.214 1.00 21.95 527 VAL A CA 1
ATOM 4076 C C . VAL A 1 523 ? 0.189 59.729 15.998 1.00 21.70 527 VAL A C 1
ATOM 4077 O O . VAL A 1 523 ? 0.213 60.958 15.878 1.00 24.60 527 VAL A O 1
ATOM 4081 N N . SER A 1 524 ? 0.697 58.924 15.075 1.00 22.60 528 SER A N 1
ATOM 4082 C CA . SER A 1 524 ? 1.272 59.472 13.860 1.00 20.50 528 SER A CA 1
ATOM 4083 C C . SER A 1 524 ? 0.232 60.253 13.061 1.00 25.56 528 SER A C 1
ATOM 4084 O O . SER A 1 524 ? 0.519 61.359 12.579 1.00 26.22 528 SER A O 1
ATOM 4087 N N . MET A 1 525 ? -0.985 59.695 12.903 1.00 24.27 529 MET A N 1
ATOM 4088 C CA . MET A 1 525 ? -2.034 60.390 12.151 1.00 23.94 529 MET A CA 1
ATOM 4089 C C . MET A 1 525 ? -2.508 61.662 12.860 1.00 29.73 529 MET A C 1
ATOM 4090 O O . MET A 1 525 ? -2.807 62.668 12.191 1.00 25.52 529 MET A O 1
ATOM 4095 N N . GLU A 1 526 ? -2.628 61.624 14.206 1.00 25.78 530 GLU A N 1
ATOM 4096 C CA . GLU A 1 526 ? -3.039 62.807 14.954 1.00 20.88 530 GLU A CA 1
ATOM 4097 C C . GLU A 1 526 ? -2.008 63.921 14.822 1.00 23.97 530 GLU A C 1
ATOM 4098 O O . GLU A 1 526 ? -2.366 65.107 14.727 1.00 23.53 530 GLU A O 1
ATOM 4104 N N . ARG A 1 527 ? -0.723 63.566 14.791 1.00 21.08 531 ARG A N 1
ATOM 4105 C CA . ARG A 1 527 ? 0.295 64.582 14.530 1.00 23.05 531 ARG A CA 1
ATOM 4106 C C . ARG A 1 527 ? 0.253 65.053 13.087 1.00 25.91 531 ARG A C 1
ATOM 4107 O O . ARG A 1 527 ? 0.405 66.247 12.819 1.00 28.12 531 ARG A O 1
ATOM 4115 N N . LEU A 1 528 ? 0.055 64.116 12.151 1.00 28.74 532 LEU A N 1
ATOM 4116 C CA . LEU A 1 528 ? 0.021 64.395 10.714 1.00 25.47 532 LEU A CA 1
ATOM 4117 C C . LEU A 1 528 ? -0.939 65.528 10.371 1.00 26.27 532 LEU A C 1
ATOM 4118 O O . LEU A 1 528 ? -0.592 66.466 9.647 1.00 27.58 532 LEU A O 1
ATOM 4123 N N . ILE A 1 529 ? -2.178 65.417 10.850 1.00 27.80 533 ILE A N 1
ATOM 4124 C CA . ILE A 1 529 ? -3.250 66.344 10.524 1.00 29.47 533 ILE A CA 1
ATOM 4125 C C . ILE A 1 529 ? -3.017 67.720 11.149 1.00 31.33 533 ILE A C 1
ATOM 4126 O O . ILE A 1 529 ? -3.667 68.694 10.755 1.00 32.63 533 ILE A O 1
ATOM 4131 N N . ARG A 1 530 ? -2.107 67.821 12.121 1.00 26.08 534 ARG A N 1
ATOM 4132 C CA . ARG A 1 530 ? -1.704 69.088 12.713 1.00 23.97 534 ARG A CA 1
ATOM 4133 C C . ARG A 1 530 ? -0.374 69.576 12.166 1.00 25.82 534 ARG A C 1
ATOM 4134 O O . ARG A 1 530 ? 0.298 70.376 12.825 1.00 31.87 534 ARG A O 1
ATOM 4142 N N . GLY A 1 531 ? 0.047 69.061 11.015 1.00 23.02 535 GLY A N 1
ATOM 4143 C CA . GLY A 1 531 ? 1.238 69.531 10.346 1.00 24.21 535 GLY A CA 1
ATOM 4144 C C . GLY A 1 531 ? 2.560 69.060 10.916 1.00 27.82 535 GLY A C 1
ATOM 4145 O O . GLY A 1 531 ? 3.602 69.582 10.512 1.00 25.08 535 GLY A O 1
ATOM 4146 N N . LYS A 1 532 ? 2.566 68.076 11.812 1.00 28.89 536 LYS A N 1
ATOM 4147 C CA . LYS A 1 532 ? 3.785 67.632 12.469 1.00 24.75 536 LYS A CA 1
ATOM 4148 C C . LYS A 1 532 ? 4.220 66.265 11.938 1.00 29.52 536 LYS A C 1
ATOM 4149 O O . LYS A 1 532 ? 3.438 65.515 11.345 1.00 29.29 536 LYS A O 1
ATOM 4155 N N . ASP A 1 533 ? 5.484 65.929 12.174 1.00 30.34 537 ASP A N 1
ATOM 4156 C CA . ASP A 1 533 ? 6.083 64.727 11.610 1.00 29.21 537 ASP A CA 1
ATOM 4157 C C . ASP A 1 533 ? 6.378 63.696 12.687 1.00 30.42 537 ASP A C 1
ATOM 4158 O O . ASP A 1 533 ? 6.701 64.041 13.825 1.00 31.93 537 ASP A O 1
ATOM 4163 N N . THR A 1 534 ? 6.341 62.427 12.291 1.00 27.15 538 THR A N 1
ATOM 4164 C CA . THR A 1 534 ? 6.700 61.322 13.171 1.00 29.21 538 THR A CA 1
ATOM 4165 C C . THR A 1 534 ? 7.493 60.318 12.348 1.00 28.07 538 THR A C 1
ATOM 4166 O O . THR A 1 534 ? 7.158 60.047 11.189 1.00 28.65 538 THR A O 1
ATOM 4170 N N . ILE A 1 535 ? 8.552 59.800 12.913 1.00 29.03 539 ILE A N 1
ATOM 4171 C CA . ILE A 1 535 ? 9.288 58.740 12.233 1.00 29.47 539 ILE A CA 1
ATOM 4172 C C . ILE A 1 535 ? 8.735 57.410 12.731 1.00 31.13 539 ILE A C 1
ATOM 4173 O O . ILE A 1 535 ? 8.466 57.252 13.930 1.00 30.73 539 ILE A O 1
ATOM 4178 N N . SER A 1 536 ? 8.505 56.473 11.807 1.00 26.26 540 SER A N 1
ATOM 4179 C CA . SER A 1 536 ? 8.078 55.118 12.137 1.00 23.09 540 SER A CA 1
ATOM 4180 C C . SER A 1 536 ? 9.288 54.207 12.041 1.00 23.90 540 SER A C 1
ATOM 4181 O O . SER A 1 536 ? 9.958 54.167 11.003 1.00 27.24 540 SER A O 1
ATOM 4184 N N . VAL A 1 537 ? 9.575 53.498 13.118 1.00 22.46 541 VAL A N 1
ATOM 4185 C CA . VAL A 1 537 ? 10.678 52.563 13.178 1.00 20.07 541 VAL A CA 1
ATOM 4186 C C . VAL A 1 537 ? 10.052 51.176 13.292 1.00 27.19 541 VAL A C 1
ATOM 4187 O O . VAL A 1 537 ? 9.424 50.847 14.307 1.00 29.61 541 VAL A O 1
ATOM 4191 N N . THR A 1 538 ? 10.163 50.371 12.233 1.00 24.89 542 THR A N 1
ATOM 4192 C CA . THR A 1 538 ? 9.337 49.177 12.106 1.00 22.08 542 THR A CA 1
ATOM 4193 C C . THR A 1 538 ? 10.158 48.024 11.548 1.00 23.71 542 THR A C 1
ATOM 4194 O O . THR A 1 538 ? 11.258 48.206 11.010 1.00 25.58 542 THR A O 1
ATOM 4198 N N . GLY A 1 539 ? 9.591 46.829 11.667 1.00 19.33 543 GLY A N 1
ATOM 4199 C CA . GLY A 1 539 ? 10.128 45.653 11.030 1.00 20.27 543 GLY A CA 1
ATOM 4200 C C . GLY A 1 539 ? 9.970 45.661 9.507 1.00 25.12 543 GLY A C 1
ATOM 4201 O O . GLY A 1 539 ? 9.511 46.619 8.880 1.00 20.33 543 GLY A O 1
ATOM 4202 N N . ASN A 1 540 ? 10.308 44.497 8.926 1.00 23.48 544 ASN A N 1
ATOM 4203 C CA . ASN A 1 540 ? 10.502 44.342 7.492 1.00 17.61 544 ASN A CA 1
ATOM 4204 C C . ASN A 1 540 ? 9.213 44.543 6.709 1.00 19.59 544 ASN A C 1
ATOM 4205 O O . ASN A 1 540 ? 9.216 45.255 5.704 1.00 25.70 544 ASN A O 1
ATOM 4210 N N . VAL A 1 541 ? 8.113 43.897 7.123 1.00 19.19 545 VAL A N 1
ATOM 4211 C CA . VAL A 1 541 ? 6.844 43.980 6.386 1.00 18.79 545 VAL A CA 1
ATOM 4212 C C . VAL A 1 541 ? 6.213 45.372 6.509 1.00 22.00 545 VAL A C 1
ATOM 4213 O O . VAL A 1 541 ? 5.734 45.939 5.516 1.00 22.90 545 VAL A O 1
ATOM 4217 N N . LEU A 1 542 ? 6.176 45.936 7.727 1.00 22.54 546 LEU A N 1
ATOM 4218 C CA . LEU A 1 542 ? 5.584 47.265 7.902 1.00 21.55 546 LEU A CA 1
ATOM 4219 C C . LEU A 1 542 ? 6.382 48.320 7.147 1.00 21.52 546 LEU A C 1
ATOM 4220 O O . LEU A 1 542 ? 5.805 49.307 6.671 1.00 24.27 546 LEU A O 1
ATOM 4225 N N . ARG A 1 543 ? 7.696 48.129 7.020 1.00 20.09 547 ARG A N 1
ATOM 4226 C CA . ARG A 1 543 ? 8.499 48.991 6.152 1.00 25.40 547 ARG A CA 1
ATOM 4227 C C . ARG A 1 543 ? 7.896 49.047 4.752 1.00 24.79 547 ARG A C 1
ATOM 4228 O O . ARG A 1 543 ? 7.706 50.124 4.168 1.00 24.27 547 ARG A O 1
ATOM 4236 N N . ASP A 1 544 ? 7.541 47.884 4.222 1.00 21.16 548 ASP A N 1
ATOM 4237 C CA . ASP A 1 544 ? 6.858 47.831 2.944 1.00 24.82 548 ASP A CA 1
ATOM 4238 C C . ASP A 1 544 ? 5.505 48.552 2.995 1.00 26.60 548 ASP A C 1
ATOM 4239 O O . ASP A 1 544 ? 5.270 49.490 2.234 1.00 25.75 548 ASP A O 1
ATOM 4244 N N . TYR A 1 545 ? 4.604 48.125 3.893 1.00 23.62 549 TYR A N 1
ATOM 4245 C CA . TYR A 1 545 ? 3.232 48.629 3.880 1.00 24.01 549 TYR A CA 1
ATOM 4246 C C . TYR A 1 545 ? 3.178 50.146 4.092 1.00 26.23 549 TYR A C 1
ATOM 4247 O O . TYR A 1 545 ? 2.384 50.847 3.446 1.00 22.95 549 TYR A O 1
ATOM 4256 N N . LEU A 1 546 ? 3.972 50.663 5.028 1.00 20.94 550 LEU A N 1
ATOM 4257 C CA . LEU A 1 546 ? 3.832 52.071 5.355 1.00 22.06 550 LEU A CA 1
ATOM 4258 C C . LEU A 1 546 ? 4.490 52.984 4.316 1.00 24.45 550 LEU A C 1
ATOM 4259 O O . LEU A 1 546 ? 4.027 54.115 4.120 1.00 24.93 550 LEU A O 1
ATOM 4264 N N . THR A 1 547 ? 5.550 52.543 3.640 1.00 20.85 551 THR A N 1
ATOM 4265 C CA . THR A 1 547 ? 6.176 53.445 2.690 1.00 17.22 551 THR A CA 1
ATOM 4266 C C . THR A 1 547 ? 5.447 53.437 1.360 1.00 23.92 551 THR A C 1
ATOM 4267 O O . THR A 1 547 ? 5.809 54.206 0.464 1.00 24.62 551 THR A O 1
ATOM 4271 N N . ASP A 1 548 ? 4.437 52.578 1.217 1.00 22.84 552 ASP A N 1
ATOM 4272 C CA . ASP A 1 548 ? 3.399 52.689 0.205 1.00 18.05 552 ASP A CA 1
ATOM 4273 C C . ASP A 1 548 ? 2.262 53.572 0.713 1.00 21.39 552 ASP A C 1
ATOM 4274 O O . ASP A 1 548 ? 1.829 54.493 0.023 1.00 25.04 552 ASP A O 1
ATOM 4279 N N . LEU A 1 549 ? 1.820 53.345 1.949 1.00 20.13 553 LEU A N 1
ATOM 4280 C CA . LEU A 1 549 ? 0.595 53.956 2.443 1.00 20.10 553 LEU A CA 1
ATOM 4281 C C . LEU A 1 549 ? 0.759 55.469 2.637 1.00 24.35 553 LEU A C 1
ATOM 4282 O O . LEU A 1 549 ? 0.079 56.272 1.975 1.00 24.70 553 LEU A O 1
ATOM 4287 N N . PHE A 1 550 ? 1.692 55.890 3.502 1.00 20.98 554 PHE A N 1
ATOM 4288 C CA . PHE A 1 550 ? 1.763 57.322 3.790 1.00 20.16 554 PHE A CA 1
ATOM 4289 C C . PHE A 1 550 ? 2.251 58.152 2.595 1.00 22.87 554 PHE A C 1
ATOM 4290 O O . PHE A 1 550 ? 1.658 59.197 2.313 1.00 21.14 554 PHE A O 1
ATOM 4298 N N . PRO A 1 551 ? 3.273 57.722 1.839 1.00 27.17 555 PRO A N 1
ATOM 4299 C CA . PRO A 1 551 ? 3.644 58.489 0.633 1.00 23.08 555 PRO A CA 1
ATOM 4300 C C . PRO A 1 551 ? 2.526 58.643 -0.412 1.00 24.74 555 PRO A C 1
ATOM 4301 O O . PRO A 1 551 ? 2.448 59.688 -1.073 1.00 26.07 555 PRO A O 1
ATOM 4305 N N . ILE A 1 552 ? 1.634 57.671 -0.581 1.00 21.79 556 ILE A N 1
ATOM 4306 C CA . ILE A 1 552 ? 0.572 57.894 -1.555 1.00 20.71 556 ILE A CA 1
ATOM 4307 C C . ILE A 1 552 ? -0.383 58.998 -1.071 1.00 25.54 556 ILE A C 1
ATOM 4308 O O . ILE A 1 552 ? -0.774 59.869 -1.856 1.00 26.26 556 ILE A O 1
ATOM 4313 N N . MET A 1 553 ? -0.734 59.031 0.224 1.00 23.55 557 MET A N 1
ATOM 4314 C CA . MET A 1 553 ? -1.518 60.170 0.724 1.00 22.08 557 MET A CA 1
ATOM 4315 C C . MET A 1 553 ? -0.774 61.498 0.534 1.00 28.18 557 MET A C 1
ATOM 4316 O O . MET A 1 553 ? -1.360 62.488 0.062 1.00 24.77 557 MET A O 1
ATOM 4321 N N . GLU A 1 554 ? 0.528 61.532 0.889 1.00 25.88 558 GLU A N 1
ATOM 4322 C CA . GLU A 1 554 ? 1.304 62.777 0.948 1.00 24.86 558 GLU A CA 1
ATOM 4323 C C . GLU A 1 554 ? 1.689 63.295 -0.439 1.00 28.42 558 GLU A C 1
ATOM 4324 O O . GLU A 1 554 ? 1.688 64.510 -0.670 1.00 24.05 558 GLU A O 1
ATOM 4330 N N . LEU A 1 555 ? 2.022 62.385 -1.371 1.00 30.74 559 LEU A N 1
ATOM 4331 C CA . LEU A 1 555 ? 2.635 62.716 -2.655 1.00 22.49 559 LEU A CA 1
ATOM 4332 C C . LEU A 1 555 ? 1.873 62.191 -3.858 1.00 23.54 559 LEU A C 1
ATOM 4333 O O . LEU A 1 555 ? 2.280 62.466 -4.992 1.00 29.25 559 LEU A O 1
ATOM 4338 N N . GLY A 1 556 ? 0.837 61.391 -3.652 1.00 23.01 560 GLY A N 1
ATOM 4339 C CA . GLY A 1 556 ? 0.124 60.713 -4.713 1.00 26.22 560 GLY A CA 1
ATOM 4340 C C . GLY A 1 556 ? 0.721 59.378 -5.145 1.00 26.48 560 GLY A C 1
ATOM 4341 O O . GLY A 1 556 ? -0.034 58.440 -5.433 1.00 19.65 560 GLY A O 1
ATOM 4342 N N . THR A 1 557 ? 2.046 59.233 -5.093 1.00 23.00 561 THR A N 1
ATOM 4343 C CA . THR A 1 557 ? 2.659 57.974 -5.483 1.00 27.28 561 THR A CA 1
ATOM 4344 C C . THR A 1 557 ? 3.921 57.687 -4.675 1.00 26.48 561 THR A C 1
ATOM 4345 O O . THR A 1 557 ? 4.738 58.579 -4.420 1.00 25.82 561 THR A O 1
ATOM 4349 N N . SER A 1 558 ? 4.073 56.405 -4.327 1.00 25.99 562 SER A N 1
ATOM 4350 C CA . SER A 1 558 ? 5.298 55.846 -3.753 1.00 24.42 562 SER A CA 1
ATOM 4351 C C . SER A 1 558 ? 6.565 56.218 -4.518 1.00 24.58 562 SER A C 1
ATOM 4352 O O . SER A 1 558 ? 7.651 56.268 -3.926 1.00 22.12 562 SER A O 1
ATOM 4355 N N . ALA A 1 559 ? 6.476 56.382 -5.839 1.00 21.30 563 ALA A N 1
ATOM 4356 C CA . ALA A 1 559 ? 7.703 56.510 -6.623 1.00 23.37 563 ALA A CA 1
ATOM 4357 C C . ALA A 1 559 ? 8.481 57.786 -6.321 1.00 26.69 563 ALA A C 1
ATOM 4358 O O . ALA A 1 559 ? 9.630 57.907 -6.767 1.00 29.55 563 ALA A O 1
ATOM 4360 N N . LYS A 1 560 ? 7.905 58.741 -5.597 1.00 24.32 564 LYS A N 1
ATOM 4361 C CA . LYS A 1 560 ? 8.604 60.000 -5.386 1.00 28.43 564 LYS A CA 1
ATOM 4362 C C . LYS A 1 560 ? 9.286 60.038 -4.030 1.00 32.12 564 LYS A C 1
ATOM 4363 O O . LYS A 1 560 ? 9.351 61.104 -3.410 1.00 29.75 564 LYS A O 1
ATOM 4369 N N . MET A 1 561 ? 9.895 58.933 -3.586 1.00 29.30 565 MET A N 1
ATOM 4370 C CA . MET A 1 561 ? 10.554 58.905 -2.289 1.00 24.63 565 MET A CA 1
ATOM 4371 C C . MET A 1 561 ? 12.040 58.646 -2.458 1.00 26.70 565 MET A C 1
ATOM 4372 O O . MET A 1 561 ? 12.482 58.040 -3.436 1.00 28.61 565 MET A O 1
ATOM 4377 N N . LEU A 1 562 ? 12.798 59.117 -1.479 1.00 29.41 566 LEU A N 1
ATOM 4378 C CA . LEU A 1 562 ? 14.159 58.673 -1.264 1.00 24.65 566 LEU A CA 1
ATOM 4379 C C . LEU A 1 562 ? 14.113 57.323 -0.580 1.00 27.89 566 LEU A C 1
ATOM 4380 O O . LEU A 1 562 ? 13.229 57.069 0.246 1.00 29.01 566 LEU A O 1
ATOM 4385 N N . SER A 1 563 ? 15.036 56.424 -0.968 1.00 32.29 567 SER A N 1
ATOM 4386 C CA . SER A 1 563 ? 15.067 55.062 -0.400 1.00 25.53 567 SER A CA 1
ATOM 4387 C C . SER A 1 563 ? 16.517 54.584 -0.339 1.00 26.01 567 SER A C 1
ATOM 4388 O O . SER A 1 563 ? 17.000 53.884 -1.233 1.00 33.34 567 SER A O 1
ATOM 4391 N N . ILE A 1 564 ? 17.214 54.984 0.724 1.00 26.55 568 ILE A N 1
ATOM 4392 C CA . ILE A 1 564 ? 18.657 54.800 0.860 1.00 23.72 568 ILE A CA 1
ATOM 4393 C C . ILE A 1 564 ? 18.947 53.551 1.680 1.00 25.28 568 ILE A C 1
ATOM 4394 O O . ILE A 1 564 ? 18.422 53.387 2.789 1.00 26.92 568 ILE A O 1
ATOM 4399 N N . VAL A 1 565 ? 19.846 52.712 1.176 1.00 26.48 569 VAL A N 1
ATOM 4400 C CA . VAL A 1 565 ? 20.210 51.457 1.826 1.00 29.29 569 VAL A CA 1
ATOM 4401 C C . VAL A 1 565 ? 21.702 51.448 2.148 1.00 27.63 569 VAL A C 1
ATOM 4402 O O . VAL A 1 565 ? 22.525 51.037 1.313 1.00 25.62 569 VAL A O 1
ATOM 4406 N N . PRO A 1 566 ? 22.095 51.885 3.322 1.00 24.52 570 PRO A N 1
ATOM 4407 C CA . PRO A 1 566 ? 23.494 51.728 3.726 1.00 21.80 570 PRO A CA 1
ATOM 4408 C C . PRO A 1 566 ? 23.840 50.266 3.939 1.00 24.54 570 PRO A C 1
ATOM 4409 O O . PRO A 1 566 ? 23.573 49.717 5.006 1.00 27.00 570 PRO A O 1
ATOM 4413 N N . LEU A 1 567 ? 24.459 49.640 2.937 1.00 30.35 571 LEU A N 1
ATOM 4414 C CA . LEU A 1 567 ? 24.835 48.235 3.021 1.00 22.87 571 LEU A CA 1
ATOM 4415 C C . LEU A 1 567 ? 25.820 48.013 4.155 1.00 30.61 571 LEU A C 1
ATOM 4416 O O . LEU A 1 567 ? 26.676 48.852 4.433 1.00 34.91 571 LEU A O 1
ATOM 4421 N N . MET A 1 568 ? 25.717 46.853 4.806 1.00 34.97 572 MET A N 1
ATOM 4422 C CA . MET A 1 568 ? 26.517 46.660 6.007 1.00 36.47 572 MET A CA 1
ATOM 4423 C C . MET A 1 568 ? 28.002 46.463 5.693 1.00 37.50 572 MET A C 1
ATOM 4424 O O . MET A 1 568 ? 28.834 46.702 6.570 1.00 39.37 572 MET A O 1
ATOM 4429 N N . ALA A 1 569 ? 28.368 46.091 4.463 1.00 34.71 573 ALA A N 1
ATOM 4430 C CA . ALA A 1 569 ? 29.793 45.991 4.125 1.00 35.62 573 ALA A CA 1
ATOM 4431 C C . ALA A 1 569 ? 30.474 47.344 3.975 1.00 38.27 573 ALA A C 1
ATOM 4432 O O . ALA A 1 569 ? 31.704 47.394 3.904 1.00 44.05 573 ALA A O 1
ATOM 4434 N N . GLY A 1 570 ? 29.716 48.423 3.862 1.00 37.03 574 GLY A N 1
ATOM 4435 C CA . GLY A 1 570 ? 30.273 49.742 3.673 1.00 35.34 574 GLY A CA 1
ATOM 4436 C C . GLY A 1 570 ? 29.826 50.447 2.414 1.00 37.22 574 GLY A C 1
ATOM 4437 O O . GLY A 1 570 ? 30.151 51.633 2.256 1.00 36.11 574 GLY A O 1
ATOM 4438 N N . GLY A 1 571 ? 29.068 49.795 1.523 1.00 34.32 575 GLY A N 1
ATOM 4439 C CA . GLY A 1 571 ? 28.610 50.408 0.294 1.00 32.17 575 GLY A CA 1
ATOM 4440 C C . GLY A 1 571 ? 27.203 50.988 0.401 1.00 29.99 575 GLY A C 1
ATOM 4441 O O . GLY A 1 571 ? 26.631 51.160 1.484 1.00 25.66 575 GLY A O 1
ATOM 4442 N N . GLY A 1 572 ? 26.646 51.312 -0.756 1.00 29.78 576 GLY A N 1
ATOM 4443 C CA . GLY A 1 572 ? 25.296 51.843 -0.771 1.00 31.80 576 GLY A CA 1
ATOM 4444 C C . GLY A 1 572 ? 24.453 51.359 -1.931 1.00 32.90 576 GLY A C 1
ATOM 4445 O O . GLY A 1 572 ? 24.990 51.091 -3.010 1.00 32.87 576 GLY A O 1
ATOM 4446 N N . MET A 1 573 ? 23.148 51.175 -1.689 1.00 33.03 577 MET A N 1
ATOM 4447 C CA . MET A 1 573 ? 22.151 50.856 -2.710 1.00 31.29 577 MET A CA 1
ATOM 4448 C C . MET A 1 573 ? 21.099 51.960 -2.648 1.00 32.42 577 MET A C 1
ATOM 4449 O O . MET A 1 573 ? 20.619 52.301 -1.556 1.00 31.13 577 MET A O 1
ATOM 4454 N N . TYR A 1 574 ? 20.741 52.521 -3.806 1.00 29.94 578 TYR A N 1
ATOM 4455 C CA . TYR A 1 574 ? 19.764 53.613 -3.877 1.00 28.57 578 TYR A CA 1
ATOM 4456 C C . TYR A 1 574 ? 18.596 53.146 -4.739 1.00 28.39 578 TYR A C 1
ATOM 4457 O O . TYR A 1 574 ? 18.741 53.014 -5.956 1.00 28.21 578 TYR A O 1
ATOM 4466 N N . GLU A 1 575 ? 17.480 52.801 -4.081 1.00 25.44 579 GLU A N 1
ATOM 4467 C CA . GLU A 1 575 ? 16.262 52.351 -4.752 1.00 25.83 579 GLU A CA 1
ATOM 4468 C C . GLU A 1 575 ? 15.440 53.543 -5.246 1.00 32.68 579 GLU A C 1
ATOM 4469 O O . GLU A 1 575 ? 15.352 54.581 -4.572 1.00 31.18 579 GLU A O 1
ATOM 4475 N N . THR A 1 576 ? 14.887 53.420 -6.462 1.00 29.90 580 THR A N 1
ATOM 4476 C CA . THR A 1 576 ? 14.206 54.545 -7.113 1.00 28.85 580 THR A CA 1
ATOM 4477 C C . THR A 1 576 ? 12.746 54.653 -6.661 1.00 31.87 580 THR A C 1
ATOM 4478 O O . THR A 1 576 ? 11.797 54.416 -7.410 1.00 35.99 580 THR A O 1
ATOM 4482 N N . GLY A 1 577 ? 12.565 55.078 -5.412 1.00 33.44 581 GLY A N 1
ATOM 4483 C CA . GLY A 1 577 ? 11.236 55.156 -4.833 1.00 29.51 581 GLY A CA 1
ATOM 4484 C C . GLY A 1 577 ? 10.839 53.883 -4.095 1.00 26.99 581 GLY A C 1
ATOM 4485 O O . GLY A 1 577 ? 11.572 52.890 -4.045 1.00 24.17 581 GLY A O 1
ATOM 4486 N N . ALA A 1 578 ? 9.680 53.956 -3.437 1.00 25.99 582 ALA A N 1
ATOM 4487 C CA . ALA A 1 578 ? 9.124 52.843 -2.674 1.00 21.70 582 ALA A CA 1
ATOM 4488 C C . ALA A 1 578 ? 7.984 52.129 -3.379 1.00 21.40 582 ALA A C 1
ATOM 4489 O O . ALA A 1 578 ? 7.125 51.563 -2.702 1.00 24.87 582 ALA A O 1
ATOM 4491 N N . GLY A 1 579 ? 7.911 52.183 -4.705 1.00 22.81 583 GLY A N 1
ATOM 4492 C CA . GLY A 1 579 ? 6.804 51.615 -5.434 1.00 20.06 583 GLY A CA 1
ATOM 4493 C C . GLY A 1 579 ? 7.199 50.372 -6.219 1.00 23.12 583 GLY A C 1
ATOM 4494 O O . GLY A 1 579 ? 8.309 49.841 -6.102 1.00 22.01 583 GLY A O 1
ATOM 4495 N N . GLY A 1 580 ? 6.275 49.943 -7.083 1.00 25.77 584 GLY A N 1
ATOM 4496 C CA . GLY A 1 580 ? 6.472 48.815 -7.963 1.00 24.90 584 GLY A CA 1
ATOM 4497 C C . GLY A 1 580 ? 6.711 49.202 -9.413 1.00 31.24 584 GLY A C 1
ATOM 4498 O O . GLY A 1 580 ? 7.077 50.345 -9.734 1.00 25.97 584 GLY A O 1
ATOM 4499 N N . SER A 1 581 ? 6.570 48.199 -10.301 1.00 28.16 585 SER A N 1
ATOM 4500 C CA . SER A 1 581 ? 6.889 48.324 -11.720 1.00 28.20 585 SER A CA 1
ATOM 4501 C C . SER A 1 581 ? 5.697 48.799 -12.602 1.00 32.02 585 SER A C 1
ATOM 4502 O O . SER A 1 581 ? 5.747 48.635 -13.824 1.00 35.28 585 SER A O 1
ATOM 4505 N N . ALA A 1 582 ? 4.633 49.346 -12.010 1.00 33.79 586 ALA A N 1
ATOM 4506 C CA . ALA A 1 582 ? 3.481 49.939 -12.690 1.00 31.67 586 ALA A CA 1
ATOM 4507 C C . ALA A 1 582 ? 3.005 49.242 -13.979 1.00 33.90 586 ALA A C 1
ATOM 4508 O O . ALA A 1 582 ? 2.848 49.887 -15.004 1.00 35.89 586 ALA A O 1
ATOM 4510 N N . PRO A 1 583 ? 2.642 47.957 -13.898 1.00 31.89 587 PRO A N 1
ATOM 4511 C CA . PRO A 1 583 ? 2.208 47.242 -15.110 1.00 32.36 587 PRO A CA 1
ATOM 4512 C C . PRO A 1 583 ? 1.117 47.919 -15.939 1.00 39.77 587 PRO A C 1
ATOM 4513 O O . PRO A 1 583 ? 1.018 47.643 -17.143 1.00 43.99 587 PRO A O 1
ATOM 4517 N N . LYS A 1 584 ? 0.272 48.766 -15.340 1.00 38.56 588 LYS A N 1
ATOM 4518 C CA . LYS A 1 584 ? -0.784 49.385 -16.139 1.00 37.39 588 LYS A CA 1
ATOM 4519 C C . LYS A 1 584 ? -0.257 50.472 -17.060 1.00 39.51 588 LYS A C 1
ATOM 4520 O O . LYS A 1 584 ? -0.929 50.805 -18.038 1.00 40.45 588 LYS A O 1
ATOM 4526 N N . HIS A 1 585 ? 0.937 51.005 -16.786 1.00 37.67 589 HIS A N 1
ATOM 4527 C CA . HIS A 1 585 ? 1.543 51.969 -17.690 1.00 40.89 589 HIS A CA 1
ATOM 4528 C C . HIS A 1 585 ? 1.945 51.329 -19.012 1.00 44.73 589 HIS A C 1
ATOM 4529 O O . HIS A 1 585 ? 2.007 52.020 -20.034 1.00 44.17 589 HIS A O 1
ATOM 4536 N N . VAL A 1 586 ? 2.178 50.017 -19.008 1.00 40.34 590 VAL A N 1
ATOM 4537 C CA . VAL A 1 586 ? 2.526 49.299 -20.225 1.00 44.21 590 VAL A CA 1
ATOM 4538 C C . VAL A 1 586 ? 1.332 49.197 -21.163 1.00 46.80 590 VAL A C 1
ATOM 4539 O O . VAL A 1 586 ? 1.475 49.408 -22.374 1.00 48.14 590 VAL A O 1
ATOM 4543 N N . GLN A 1 587 ? 0.131 48.909 -20.627 1.00 46.64 591 GLN A N 1
ATOM 4544 C CA . GLN A 1 587 ? -1.062 48.845 -21.478 1.00 49.14 591 GLN A CA 1
ATOM 4545 C C . GLN A 1 587 ? -1.270 50.146 -22.235 1.00 51.85 591 GLN A C 1
ATOM 4546 O O . GLN A 1 587 ? -1.534 50.133 -23.444 1.00 51.12 591 GLN A O 1
ATOM 4552 N N . GLN A 1 588 ? -1.122 51.281 -21.546 1.00 48.33 592 GLN A N 1
ATOM 4553 C CA . GLN A 1 588 ? -1.273 52.573 -22.200 1.00 50.19 592 GLN A CA 1
ATOM 4554 C C . GLN A 1 588 ? -0.221 52.796 -23.281 1.00 52.16 592 GLN A C 1
ATOM 4555 O O . GLN A 1 588 ? -0.506 53.446 -24.290 1.00 55.47 592 GLN A O 1
ATOM 4561 N N . LEU A 1 589 ? 0.987 52.256 -23.117 1.00 49.06 593 LEU A N 1
ATOM 4562 C CA . LEU A 1 589 ? 2.030 52.532 -24.105 1.00 54.49 593 LEU A CA 1
ATOM 4563 C C . LEU A 1 589 ? 1.848 51.700 -25.373 1.00 49.65 593 LEU A C 1
ATOM 4564 O O . LEU A 1 589 ? 1.891 52.229 -26.486 1.00 48.10 593 LEU A O 1
ATOM 4569 N N . VAL A 1 590 ? 1.675 50.391 -25.216 1.00 51.01 594 VAL A N 1
ATOM 4570 C CA . VAL A 1 590 ? 1.418 49.513 -26.348 1.00 52.87 594 VAL A CA 1
ATOM 4571 C C . VAL A 1 590 ? 0.203 49.982 -27.137 1.00 57.47 594 VAL A C 1
ATOM 4572 O O . VAL A 1 590 ? 0.164 49.848 -28.371 1.00 62.05 594 VAL A O 1
ATOM 4576 N N . GLU A 1 591 ? -0.792 50.565 -26.452 1.00 62.39 595 GLU A N 1
ATOM 4577 C CA . GLU A 1 591 ? -2.075 50.917 -27.061 1.00 55.91 595 GLU A CA 1
ATOM 4578 C C . GLU A 1 591 ? -2.072 52.294 -27.721 1.00 53.09 595 GLU A C 1
ATOM 4579 O O . GLU A 1 591 ? -2.584 52.433 -28.834 1.00 63.19 595 GLU A O 1
ATOM 4585 N N . GLU A 1 592 ? -1.500 53.317 -27.087 1.00 49.81 596 GLU A N 1
ATOM 4586 C CA . GLU A 1 592 ? -1.601 54.664 -27.641 1.00 50.95 596 GLU A CA 1
ATOM 4587 C C . GLU A 1 592 ? -0.342 55.498 -27.407 1.00 57.83 596 GLU A C 1
ATOM 4588 O O . GLU A 1 592 ? -0.401 56.733 -27.509 1.00 56.94 596 GLU A O 1
ATOM 4594 N N . ASN A 1 593 ? 0.780 54.862 -27.058 1.00 58.33 597 ASN A N 1
ATOM 4595 C CA . ASN A 1 593 ? 2.104 55.487 -27.098 1.00 54.69 597 ASN A CA 1
ATOM 4596 C C . ASN A 1 593 ? 2.206 56.704 -26.177 1.00 54.89 597 ASN A C 1
ATOM 4597 O O . ASN A 1 593 ? 2.702 57.762 -26.563 1.00 51.81 597 ASN A O 1
ATOM 4602 N N . TYR A 1 594 ? 1.744 56.537 -24.938 1.00 60.05 598 TYR A N 1
ATOM 4603 C CA . TYR A 1 594 ? 1.962 57.492 -23.855 1.00 58.61 598 TYR A CA 1
ATOM 4604 C C . TYR A 1 594 ? 2.471 56.718 -22.643 1.00 52.60 598 TYR A C 1
ATOM 4605 O O . TYR A 1 594 ? 1.961 55.634 -22.344 1.00 53.76 598 TYR A O 1
ATOM 4614 N N . LEU A 1 595 ? 3.497 57.245 -21.973 1.00 46.19 599 LEU A N 1
ATOM 4615 C CA . LEU A 1 595 ? 4.059 56.617 -20.770 1.00 42.91 599 LEU A CA 1
ATOM 4616 C C . LEU A 1 595 ? 4.001 57.640 -19.638 1.00 42.91 599 LEU A C 1
ATOM 4617 O O . LEU A 1 595 ? 4.805 58.580 -19.593 1.00 40.78 599 LEU A O 1
ATOM 4622 N N . ARG A 1 596 ? 3.055 57.454 -18.725 1.00 40.10 600 ARG A N 1
ATOM 4623 C CA . ARG A 1 596 ? 2.877 58.386 -17.619 1.00 42.89 600 ARG A CA 1
ATOM 4624 C C . ARG A 1 596 ? 3.827 58.122 -16.463 1.00 41.36 600 ARG A C 1
ATOM 4625 O O . ARG A 1 596 ? 3.779 58.861 -15.470 1.00 45.54 600 ARG A O 1
ATOM 4633 N N . TRP A 1 597 ? 4.689 57.115 -16.567 1.00 39.52 601 TRP A N 1
ATOM 4634 C CA . TRP A 1 597 ? 5.603 56.831 -15.471 1.00 41.45 601 TRP A CA 1
ATOM 4635 C C . TRP A 1 597 ? 6.437 58.068 -15.157 1.00 38.90 601 TRP A C 1
ATOM 4636 O O . TRP A 1 597 ? 6.977 58.721 -16.053 1.00 38.98 601 TRP A O 1
ATOM 4647 N N . ASP A 1 598 ? 6.500 58.395 -13.872 1.00 34.50 602 ASP A N 1
ATOM 4648 C CA . ASP A 1 598 ? 7.264 59.512 -13.343 1.00 36.08 602 ASP A CA 1
ATOM 4649 C C . ASP A 1 598 ? 8.625 58.990 -12.890 1.00 37.43 602 ASP A C 1
ATOM 4650 O O . ASP A 1 598 ? 8.691 58.148 -11.990 1.00 38.31 602 ASP A O 1
ATOM 4655 N N . SER A 1 599 ? 9.705 59.506 -13.488 1.00 41.47 603 SER A N 1
ATOM 4656 C CA . SER A 1 599 ? 11.066 59.069 -13.177 1.00 36.82 603 SER A CA 1
ATOM 4657 C C . SER A 1 599 ? 11.711 59.865 -12.044 1.00 34.03 603 SER A C 1
ATOM 4658 O O . SER A 1 599 ? 12.922 59.744 -11.826 1.00 35.31 603 SER A O 1
ATOM 4661 N N . LEU A 1 600 ? 10.932 60.636 -11.289 1.00 33.20 604 LEU A N 1
ATOM 4662 C CA . LEU A 1 600 ? 11.521 61.420 -10.207 1.00 30.80 604 LEU A CA 1
ATOM 4663 C C . LEU A 1 600 ? 12.308 60.536 -9.243 1.00 30.21 604 LEU A C 1
ATOM 4664 O O . LEU A 1 600 ? 13.383 60.921 -8.780 1.00 35.78 604 LEU A O 1
ATOM 4669 N N . GLY A 1 601 ? 11.787 59.348 -8.923 1.00 36.32 605 GLY A N 1
ATOM 4670 C CA . GLY A 1 601 ? 12.512 58.434 -8.041 1.00 34.27 605 GLY A CA 1
ATOM 4671 C C . GLY A 1 601 ? 13.896 58.068 -8.553 1.00 28.48 605 GLY A C 1
ATOM 4672 O O . GLY A 1 601 ? 14.828 57.885 -7.769 1.00 29.26 605 GLY A O 1
ATOM 4673 N N . GLU A 1 602 ? 14.043 57.941 -9.874 1.00 32.21 606 GLU A N 1
ATOM 4674 C CA . GLU A 1 602 ? 15.363 57.743 -10.474 1.00 33.78 606 GLU A CA 1
ATOM 4675 C C . GLU A 1 602 ? 16.263 58.963 -10.269 1.00 35.35 606 GLU A C 1
ATOM 4676 O O . GLU A 1 602 ? 17.394 58.830 -9.774 1.00 30.11 606 GLU A O 1
ATOM 4682 N N . PHE A 1 603 ? 15.778 60.164 -10.643 1.00 31.85 607 PHE A N 1
ATOM 4683 C CA . PHE A 1 603 ? 16.593 61.372 -10.510 1.00 29.88 607 PHE A CA 1
ATOM 4684 C C . PHE A 1 603 ? 17.110 61.513 -9.093 1.00 34.23 607 PHE A C 1
ATOM 4685 O O . PHE A 1 603 ? 18.283 61.834 -8.876 1.00 36.22 607 PHE A O 1
ATOM 4693 N N . LEU A 1 604 ? 16.226 61.296 -8.109 1.00 34.15 608 LEU A N 1
ATOM 4694 C CA . LEU A 1 604 ? 16.601 61.466 -6.710 1.00 32.60 608 LEU A CA 1
ATOM 4695 C C . LEU A 1 604 ? 17.686 60.472 -6.308 1.00 36.41 608 LEU A C 1
ATOM 4696 O O . LEU A 1 604 ? 18.694 60.853 -5.705 1.00 37.32 608 LEU A O 1
ATOM 4701 N N . ALA A 1 605 ? 17.507 59.190 -6.661 1.00 35.98 609 ALA A N 1
ATOM 4702 C CA . ALA A 1 605 ? 18.522 58.178 -6.362 1.00 35.23 609 ALA A CA 1
ATOM 4703 C C . ALA A 1 605 ? 19.848 58.513 -7.032 1.00 36.34 609 ALA A C 1
ATOM 4704 O O . ALA A 1 605 ? 20.911 58.394 -6.417 1.00 36.68 609 ALA A O 1
ATOM 4706 N N . LEU A 1 606 ? 19.802 58.931 -8.298 1.00 37.08 610 LEU A N 1
ATOM 4707 C CA . LEU A 1 606 ? 21.026 59.230 -9.032 1.00 38.62 610 LEU A CA 1
ATOM 4708 C C . LEU A 1 606 ? 21.837 60.314 -8.333 1.00 38.98 610 LEU A C 1
ATOM 4709 O O . LEU A 1 606 ? 23.053 60.186 -8.178 1.00 44.33 610 LEU A O 1
ATOM 4714 N N . ALA A 1 607 ? 21.183 61.388 -7.898 1.00 38.66 611 ALA A N 1
ATOM 4715 C CA . ALA A 1 607 ? 21.914 62.465 -7.236 1.00 40.26 611 ALA A CA 1
ATOM 4716 C C . ALA A 1 607 ? 22.588 61.994 -5.950 1.00 43.36 611 ALA A C 1
ATOM 4717 O O . ALA A 1 607 ? 23.656 62.502 -5.589 1.00 52.51 611 ALA A O 1
ATOM 4719 N N . VAL A 1 608 ? 21.976 61.052 -5.232 1.00 39.17 612 VAL A N 1
ATOM 4720 C CA . VAL A 1 608 ? 22.615 60.513 -4.038 1.00 39.49 612 VAL A CA 1
ATOM 4721 C C . VAL A 1 608 ? 23.711 59.520 -4.441 1.00 42.55 612 VAL A C 1
ATOM 4722 O O . VAL A 1 608 ? 24.745 59.412 -3.768 1.00 42.59 612 VAL A O 1
ATOM 4726 N N . SER A 1 609 ? 23.504 58.786 -5.538 1.00 39.96 613 SER A N 1
ATOM 4727 C CA . SER A 1 609 ? 24.514 57.849 -6.006 1.00 41.67 613 SER A CA 1
ATOM 4728 C C . SER A 1 609 ? 25.812 58.562 -6.381 1.00 46.14 613 SER A C 1
ATOM 4729 O O . SER A 1 609 ? 26.904 58.053 -6.099 1.00 46.16 613 SER A O 1
ATOM 4732 N N . LEU A 1 610 ? 25.714 59.759 -6.984 1.00 45.50 614 LEU A N 1
ATOM 4733 C CA . LEU A 1 610 ? 26.898 60.494 -7.429 1.00 44.51 614 LEU A CA 1
ATOM 4734 C C . LEU A 1 610 ? 27.636 61.132 -6.260 1.00 48.60 614 LEU A C 1
ATOM 4735 O O . LEU A 1 610 ? 28.867 61.188 -6.256 1.00 53.73 614 LEU A O 1
ATOM 4740 N N . GLU A 1 611 ? 26.907 61.643 -5.274 1.00 49.40 615 GLU A N 1
ATOM 4741 C CA . GLU A 1 611 ? 27.560 62.149 -4.074 1.00 52.23 615 GLU A CA 1
ATOM 4742 C C . GLU A 1 611 ? 28.286 61.031 -3.341 1.00 56.68 615 GLU A C 1
ATOM 4743 O O . GLU A 1 611 ? 29.296 61.275 -2.669 1.00 58.85 615 GLU A O 1
ATOM 4749 N N . GLU A 1 612 ? 27.785 59.797 -3.447 1.00 55.02 616 GLU A N 1
ATOM 4750 C CA . GLU A 1 612 ? 28.462 58.694 -2.777 1.00 54.26 616 GLU A CA 1
ATOM 4751 C C . GLU A 1 612 ? 29.806 58.405 -3.433 1.00 52.83 616 GLU A C 1
ATOM 4752 O O . GLU A 1 612 ? 30.821 58.268 -2.742 1.00 50.08 616 GLU A O 1
ATOM 4758 N N . THR A 1 613 ? 29.837 58.356 -4.769 1.00 51.62 617 THR A N 1
ATOM 4759 C CA . THR A 1 613 ? 31.098 58.215 -5.490 1.00 50.93 617 THR A CA 1
ATOM 4760 C C . THR A 1 613 ? 32.080 59.312 -5.122 1.00 57.33 617 THR A C 1
ATOM 4761 O O . THR A 1 613 ? 33.220 59.028 -4.740 1.00 62.22 617 THR A O 1
ATOM 4765 N N . GLY A 1 614 ? 31.658 60.572 -5.235 1.00 55.41 618 GLY A N 1
ATOM 4766 C CA . GLY A 1 614 ? 32.463 61.687 -4.774 1.00 56.87 618 GLY A CA 1
ATOM 4767 C C . GLY A 1 614 ? 33.128 61.430 -3.437 1.00 57.06 618 GLY A C 1
ATOM 4768 O O . GLY A 1 614 ? 34.344 61.582 -3.318 1.00 62.69 618 GLY A O 1
ATOM 4769 N N . ILE A 1 615 ? 32.361 60.966 -2.449 1.00 55.57 619 ILE A N 1
ATOM 4770 C CA . ILE A 1 615 ? 32.906 60.779 -1.105 1.00 57.20 619 ILE A CA 1
ATOM 4771 C C . ILE A 1 615 ? 33.901 59.618 -1.079 1.00 57.18 619 ILE A C 1
ATOM 4772 O O . ILE A 1 615 ? 35.005 59.744 -0.542 1.00 57.99 619 ILE A O 1
ATOM 4777 N N . LYS A 1 616 ? 33.511 58.461 -1.632 1.00 61.31 620 LYS A N 1
ATOM 4778 C CA . LYS A 1 616 ? 34.336 57.248 -1.564 1.00 59.57 620 LYS A CA 1
ATOM 4779 C C . LYS A 1 6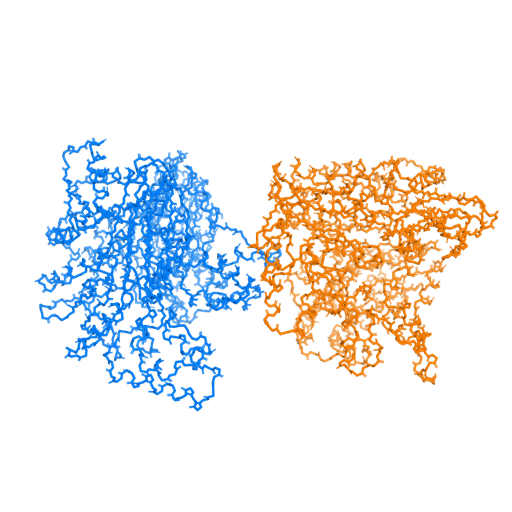16 ? 35.540 57.296 -2.505 1.00 57.99 620 LYS A C 1
ATOM 4780 O O . LYS A 1 616 ? 36.577 56.694 -2.215 1.00 54.77 620 LYS A O 1
ATOM 4786 N N . THR A 1 617 ? 35.411 57.966 -3.642 1.00 58.98 621 THR A N 1
ATOM 4787 C CA . THR A 1 617 ? 36.444 58.032 -4.665 1.00 57.72 621 THR A CA 1
ATOM 4788 C C . THR A 1 617 ? 37.177 59.377 -4.684 1.00 61.74 621 THR A C 1
ATOM 4789 O O . THR A 1 617 ? 38.141 59.549 -5.441 1.00 60.46 621 THR A O 1
ATOM 4793 N N . GLY A 1 618 ? 36.820 60.293 -3.785 1.00 64.68 622 GLY A N 1
ATOM 4794 C CA . GLY A 1 618 ? 37.351 61.641 -3.810 1.00 59.94 622 GLY A CA 1
ATOM 4795 C C . GLY A 1 618 ? 37.341 62.254 -5.195 1.00 61.52 622 GLY A C 1
ATOM 4796 O O . GLY A 1 618 ? 38.267 62.985 -5.550 1.00 71.46 622 GLY A O 1
ATOM 4797 N N . ASN A 1 619 ? 36.278 62.001 -5.966 1.00 57.60 623 ASN A N 1
ATOM 4798 C CA . ASN A 1 619 ? 36.176 62.435 -7.362 1.00 56.52 623 ASN A CA 1
ATOM 4799 C C . ASN A 1 619 ? 35.466 63.773 -7.318 1.00 62.42 623 ASN A C 1
ATOM 4800 O O . ASN A 1 619 ? 34.244 63.848 -7.424 1.00 66.56 623 ASN A O 1
ATOM 4805 N N . ALA A 1 620 ? 36.257 64.845 -7.241 1.00 66.10 624 ALA A N 1
ATOM 4806 C CA . ALA A 1 620 ? 35.701 66.171 -6.989 1.00 63.06 624 ALA A CA 1
ATOM 4807 C C . ALA A 1 620 ? 34.622 66.535 -7.994 1.00 62.77 624 ALA A C 1
ATOM 4808 O O . ALA A 1 620 ? 33.540 66.988 -7.611 1.00 61.98 624 ALA A O 1
ATOM 4810 N N . LYS A 1 621 ? 34.886 66.328 -9.287 1.00 62.33 625 LYS A N 1
ATOM 4811 C CA . LYS A 1 621 ? 33.887 66.683 -10.294 1.00 65.84 625 LYS A CA 1
ATOM 4812 C C . LYS A 1 621 ? 32.598 65.876 -10.138 1.00 66.78 625 LYS A C 1
ATOM 4813 O O . LYS A 1 621 ? 31.501 66.449 -10.182 1.00 66.07 625 LYS A O 1
ATOM 4819 N N . ALA A 1 622 ? 32.700 64.554 -9.927 1.00 65.62 626 ALA A N 1
ATOM 4820 C CA . ALA A 1 622 ? 31.481 63.749 -9.813 1.00 62.26 626 ALA A CA 1
ATOM 4821 C C . ALA A 1 622 ? 30.589 64.261 -8.687 1.00 61.51 626 ALA A C 1
ATOM 4822 O O . ALA A 1 622 ? 29.360 64.169 -8.775 1.00 57.50 626 ALA A O 1
ATOM 4824 N N . LYS A 1 623 ? 31.192 64.809 -7.631 1.00 62.24 627 LYS A N 1
ATOM 4825 C CA . LYS A 1 623 ? 30.428 65.480 -6.589 1.00 57.85 627 LYS A CA 1
ATOM 4826 C C . LYS A 1 623 ? 29.683 66.692 -7.136 1.00 62.89 627 LYS A C 1
ATOM 4827 O O . LYS A 1 623 ? 28.568 66.988 -6.691 1.00 70.58 627 LYS A O 1
ATOM 4833 N N . LEU A 1 624 ? 30.264 67.396 -8.108 1.00 63.98 628 LEU A N 1
ATOM 4834 C CA . LEU A 1 624 ? 29.541 68.516 -8.697 1.00 63.96 628 LEU A CA 1
ATOM 4835 C C . LEU A 1 624 ? 28.442 68.039 -9.623 1.00 60.63 628 LEU A C 1
ATOM 4836 O O . LEU A 1 624 ? 27.407 68.705 -9.738 1.00 61.31 628 LEU A O 1
ATOM 4841 N N . LEU A 1 625 ? 28.638 66.889 -10.276 1.00 60.34 629 LEU A N 1
ATOM 4842 C CA . LEU A 1 625 ? 27.548 66.279 -11.030 1.00 56.06 629 LEU A CA 1
ATOM 4843 C C . LEU A 1 625 ? 26.324 66.105 -10.148 1.00 55.12 629 LEU A C 1
ATOM 4844 O O . LEU A 1 625 ? 25.190 66.169 -10.636 1.00 55.89 629 LEU A O 1
ATOM 4849 N N . GLY A 1 626 ? 26.539 65.870 -8.850 1.00 55.45 630 GLY A N 1
ATOM 4850 C CA . GLY A 1 626 ? 25.426 65.639 -7.945 1.00 59.34 630 GLY A CA 1
ATOM 4851 C C . GLY A 1 626 ? 24.599 66.882 -7.668 1.00 64.81 630 GLY A C 1
ATOM 4852 O O . GLY A 1 626 ? 23.375 66.877 -7.851 1.00 65.48 630 GLY A O 1
ATOM 4853 N N . LYS A 1 627 ? 25.243 67.981 -7.256 1.00 63.61 631 LYS A N 1
ATOM 4854 C CA . LYS A 1 627 ? 24.410 69.121 -6.890 1.00 62.66 631 LYS A CA 1
ATOM 4855 C C . LYS A 1 627 ? 23.919 69.883 -8.117 1.00 58.97 631 LYS A C 1
ATOM 4856 O O . LYS A 1 627 ? 22.865 70.514 -8.059 1.00 59.09 631 LYS A O 1
ATOM 4862 N N . ALA A 1 628 ? 24.565 69.725 -9.264 1.00 57.11 632 ALA A N 1
ATOM 4863 C CA . ALA A 1 628 ? 23.948 70.211 -10.491 1.00 63.79 632 ALA A CA 1
ATOM 4864 C C . ALA A 1 628 ? 22.669 69.441 -10.795 1.00 63.48 632 ALA A C 1
ATOM 4865 O O . ALA A 1 628 ? 21.716 70.007 -11.352 1.00 62.74 632 ALA A O 1
ATOM 4867 N N . LEU A 1 629 ? 22.620 68.158 -10.416 1.00 58.48 633 LEU A N 1
ATOM 4868 C CA . LEU A 1 629 ? 21.399 67.384 -10.598 1.00 56.36 633 LEU A CA 1
ATOM 4869 C C . LEU A 1 629 ? 20.340 67.786 -9.576 1.00 52.53 633 LEU A C 1
ATOM 4870 O O . LEU A 1 629 ? 19.153 67.886 -9.905 1.00 45.96 633 LEU A O 1
ATOM 4875 N N . ASP A 1 630 ? 20.749 68.041 -8.334 1.00 53.10 634 ASP A N 1
ATOM 4876 C CA . ASP A 1 630 ? 19.792 68.542 -7.359 1.00 56.22 634 ASP A CA 1
ATOM 4877 C C . ASP A 1 630 ? 19.126 69.799 -7.884 1.00 61.84 634 ASP A C 1
ATOM 4878 O O . ASP A 1 630 ? 17.896 69.926 -7.862 1.00 63.68 634 ASP A O 1
ATOM 4883 N N . GLU A 1 631 ? 19.933 70.740 -8.373 1.00 64.25 635 GLU A N 1
ATOM 4884 C CA . GLU A 1 631 ? 19.384 71.886 -9.082 1.00 65.19 635 GLU A CA 1
ATOM 4885 C C . GLU A 1 631 ? 18.530 71.419 -10.255 1.00 62.49 635 GLU A C 1
ATOM 4886 O O . GLU A 1 631 ? 17.396 71.880 -10.439 1.00 58.12 635 GLU A O 1
ATOM 4892 N N . ALA A 1 632 ? 19.029 70.437 -11.011 1.00 64.06 636 ALA A N 1
ATOM 4893 C CA . ALA A 1 632 ? 18.273 69.940 -12.158 1.00 65.47 636 ALA A CA 1
ATOM 4894 C C . ALA A 1 632 ? 16.892 69.443 -11.748 1.00 61.93 636 ALA A C 1
ATOM 4895 O O . ALA A 1 632 ? 15.893 69.749 -12.410 1.00 59.06 636 ALA A O 1
ATOM 4897 N N . THR A 1 633 ? 16.818 68.672 -10.661 1.00 59.82 637 THR A N 1
ATOM 4898 C CA . THR A 1 633 ? 15.520 68.197 -10.190 1.00 60.17 637 THR A CA 1
ATOM 4899 C C . THR A 1 633 ? 14.699 69.350 -9.609 1.00 55.59 637 THR A C 1
ATOM 4900 O O . THR A 1 633 ? 13.473 69.405 -9.785 1.00 48.28 637 THR A O 1
ATOM 4904 N N . GLY A 1 634 ? 15.373 70.289 -8.935 1.00 49.04 638 GLY A N 1
ATOM 4905 C CA . GLY A 1 634 ? 14.696 71.473 -8.434 1.00 50.94 638 GLY A CA 1
ATOM 4906 C C . GLY A 1 634 ? 13.897 72.209 -9.493 1.00 51.98 638 GLY A C 1
ATOM 4907 O O . GLY A 1 634 ? 12.720 72.520 -9.296 1.00 47.44 638 GLY A O 1
ATOM 4908 N N . LYS A 1 635 ? 14.515 72.484 -10.643 1.00 50.04 639 LYS A N 1
ATOM 4909 C CA . LYS A 1 635 ? 13.817 73.281 -11.640 1.00 52.14 639 LYS A CA 1
ATOM 4910 C C . LYS A 1 635 ? 12.746 72.462 -12.337 1.00 55.65 639 LYS A C 1
ATOM 4911 O O . LYS A 1 635 ? 11.769 73.023 -12.858 1.00 57.72 639 LYS A O 1
ATOM 4917 N N . LEU A 1 636 ? 12.871 71.133 -12.307 1.00 51.02 640 LEU A N 1
ATOM 4918 C CA . LEU A 1 636 ? 11.809 70.303 -12.859 1.00 46.56 640 LEU A CA 1
ATOM 4919 C C . LEU A 1 636 ? 10.566 70.369 -11.979 1.00 48.26 640 LEU A C 1
ATOM 4920 O O . LEU A 1 636 ? 9.439 70.460 -12.484 1.00 46.92 640 LEU A O 1
ATOM 4925 N N . LEU A 1 637 ? 10.763 70.342 -10.657 1.00 45.51 641 LEU A N 1
ATOM 4926 C CA . LEU A 1 637 ? 9.659 70.532 -9.725 1.00 45.75 641 LEU A CA 1
ATOM 4927 C C . LEU A 1 637 ? 9.091 71.944 -9.822 1.00 54.47 641 LEU A C 1
ATOM 4928 O O . LEU A 1 637 ? 7.890 72.118 -10.075 1.00 55.43 641 LEU A O 1
ATOM 4933 N N . ASP A 1 638 ? 9.955 72.969 -9.665 1.00 53.66 642 ASP A N 1
ATOM 4934 C CA . ASP A 1 638 ? 9.519 74.371 -9.705 1.00 51.67 642 ASP A CA 1
ATOM 4935 C C . ASP A 1 638 ? 8.709 74.701 -10.958 1.00 51.12 642 ASP A C 1
ATOM 4936 O O . ASP A 1 638 ? 7.734 75.459 -10.888 1.00 50.32 642 ASP A O 1
ATOM 4941 N N . ASN A 1 639 ? 9.094 74.153 -12.110 1.00 48.29 643 ASN A N 1
ATOM 4942 C CA . ASN A 1 639 ? 8.411 74.441 -13.365 1.00 49.80 643 ASN A CA 1
ATOM 4943 C C . ASN A 1 639 ? 7.429 73.366 -13.791 1.00 52.72 643 ASN A C 1
ATOM 4944 O O . ASN A 1 639 ? 7.034 73.350 -14.963 1.00 46.39 643 ASN A O 1
ATOM 4949 N N . ASN A 1 640 ? 7.059 72.454 -12.886 1.00 51.81 644 ASN A N 1
ATOM 4950 C CA . ASN A 1 640 ? 6.025 71.446 -13.143 1.00 53.71 644 ASN A CA 1
ATOM 4951 C C . ASN A 1 640 ? 6.224 70.781 -14.503 1.00 51.64 644 ASN A C 1
ATOM 4952 O O . ASN A 1 640 ? 5.309 70.687 -15.325 1.00 54.78 644 ASN A O 1
ATOM 4957 N N . LYS A 1 641 ? 7.452 70.337 -14.749 1.00 48.94 645 LYS A N 1
ATOM 4958 C CA . LYS A 1 641 ? 7.783 69.648 -15.986 1.00 53.13 645 LYS A CA 1
ATOM 4959 C C . LYS A 1 641 ? 7.698 68.119 -15.852 1.00 52.74 645 LYS A C 1
ATOM 4960 O O . LYS A 1 641 ? 8.311 67.396 -16.645 1.00 51.80 645 LYS A O 1
ATOM 4966 N N . SER A 1 642 ? 6.975 67.620 -14.852 1.00 50.44 646 SER A N 1
ATOM 4967 C CA . SER A 1 642 ? 6.699 66.202 -14.747 1.00 52.28 646 SER A CA 1
ATOM 4968 C C . SER A 1 642 ? 5.611 65.816 -15.748 1.00 49.81 646 SER A C 1
ATOM 4969 O O . SER A 1 642 ? 4.878 66.669 -16.249 1.00 52.76 646 SER A O 1
ATOM 4972 N N . PRO A 1 643 ? 5.490 64.535 -16.068 1.00 44.50 647 PRO A N 1
ATOM 4973 C CA . PRO A 1 643 ? 4.388 64.105 -16.928 1.00 44.78 647 PRO A CA 1
ATOM 4974 C C . PRO A 1 643 ? 3.031 64.357 -16.303 1.00 50.13 647 PRO A C 1
ATOM 4975 O O . PRO A 1 643 ? 2.760 63.953 -15.167 1.00 51.28 647 PRO A O 1
ATOM 4979 N N . SER A 1 644 ? 2.191 65.069 -17.041 1.00 55.17 648 SER A N 1
ATOM 4980 C CA . SER A 1 644 ? 0.778 64.990 -16.738 1.00 50.43 648 SER A CA 1
ATOM 4981 C C . SER A 1 644 ? 0.299 63.651 -17.262 1.00 54.96 648 SER A C 1
ATOM 4982 O O . SER A 1 644 ? 1.072 62.873 -17.831 1.00 60.95 648 SER A O 1
ATOM 4985 N N . ARG A 1 645 ? -0.967 63.343 -17.042 1.00 56.84 649 ARG A N 1
ATOM 4986 C CA . ARG A 1 645 ? -1.497 62.069 -17.516 1.00 61.01 649 ARG A CA 1
ATOM 4987 C C . ARG A 1 645 ? -2.560 62.270 -18.599 1.00 64.06 649 ARG A C 1
ATOM 4988 O O . ARG A 1 645 ? -3.439 61.428 -18.792 1.00 63.69 649 ARG A O 1
ATOM 4996 N N . LYS A 1 646 ? -2.445 63.381 -19.330 1.00 63.73 650 LYS A N 1
ATOM 4997 C CA . LYS A 1 646 ? -3.350 63.767 -20.401 1.00 69.51 650 LYS A CA 1
ATOM 4998 C C . LYS A 1 646 ? -2.594 63.628 -21.718 1.00 74.81 650 LYS A C 1
ATOM 4999 O O . LYS A 1 646 ? -1.464 64.118 -21.850 1.00 65.84 650 LYS A O 1
ATOM 5005 N N . VAL A 1 647 ? -3.251 63.007 -22.702 1.00 76.93 651 VAL A N 1
ATOM 5006 C CA . VAL A 1 647 ? -2.584 62.375 -23.838 1.00 70.00 651 VAL A CA 1
ATOM 5007 C C . VAL A 1 647 ? -2.128 63.388 -24.885 1.00 74.06 651 VAL A C 1
ATOM 5008 O O . VAL A 1 647 ? -1.612 63.010 -25.944 1.00 73.69 651 VAL A O 1
ATOM 5012 N N . GLY A 1 648 ? -2.246 64.676 -24.582 1.00 67.33 652 GLY A N 1
ATOM 5013 C CA . GLY A 1 648 ? -1.783 65.662 -25.534 1.00 65.97 652 GLY A CA 1
ATOM 5014 C C . GLY A 1 648 ? -0.613 66.504 -25.071 1.00 67.96 652 GLY A C 1
ATOM 5015 O O . GLY A 1 648 ? -0.388 67.601 -25.596 1.00 79.16 652 GLY A O 1
ATOM 5016 N N . ASP A 1 649 ? 0.145 66.017 -24.096 1.00 67.28 653 ASP A N 1
ATOM 5017 C CA . ASP A 1 649 ? 1.250 66.788 -23.536 1.00 64.92 653 ASP A CA 1
ATOM 5018 C C . ASP A 1 649 ? 2.497 65.906 -23.510 1.00 60.97 653 ASP A C 1
ATOM 5019 O O . ASP A 1 649 ? 2.575 64.875 -24.189 1.00 58.53 653 ASP A O 1
ATOM 5024 N N . ILE A 1 650 ? 3.464 66.258 -22.660 1.00 59.79 654 ILE A N 1
ATOM 5025 C CA . ILE A 1 650 ? 4.658 65.429 -22.524 1.00 60.74 654 ILE A CA 1
ATOM 5026 C C . ILE A 1 650 ? 4.382 64.270 -21.576 1.00 63.49 654 ILE A C 1
ATOM 5027 O O . ILE A 1 650 ? 3.540 64.345 -20.666 1.00 60.74 654 ILE A O 1
ATOM 5032 N N . ASP A 1 651 ? 5.058 63.153 -21.849 1.00 57.76 655 ASP A N 1
ATOM 5033 C CA . ASP A 1 651 ? 5.020 61.975 -21.019 1.00 48.60 655 ASP A CA 1
ATOM 5034 C C . ASP A 1 651 ? 6.381 61.782 -20.351 1.00 46.20 655 ASP A C 1
ATOM 5035 O O . ASP A 1 651 ? 7.149 62.743 -20.202 1.00 46.03 655 ASP A O 1
ATOM 5040 N N . ASN A 1 652 ? 6.652 60.545 -19.910 1.00 50.05 656 ASN A N 1
ATOM 5041 C CA . ASN A 1 652 ? 7.963 60.162 -19.384 1.00 45.10 656 ASN A CA 1
ATOM 5042 C C . ASN A 1 652 ? 9.107 60.602 -20.294 1.00 43.46 656 ASN A C 1
ATOM 5043 O O . ASN A 1 652 ? 10.081 61.207 -19.828 1.00 40.37 656 ASN A O 1
ATOM 5048 N N . ARG A 1 653 ? 8.981 60.347 -21.606 1.00 44.29 657 ARG A N 1
ATOM 5049 C CA . ARG A 1 653 ? 10.056 60.657 -22.552 1.00 44.43 657 ARG A CA 1
ATOM 5050 C C . ARG A 1 653 ? 10.373 62.148 -22.578 1.00 46.80 657 ARG A C 1
ATOM 5051 O O . ARG A 1 653 ? 11.533 62.552 -22.433 1.00 44.57 657 ARG A O 1
ATOM 5059 N N . GLY A 1 654 ? 9.347 62.985 -22.734 1.00 49.48 658 GLY A N 1
ATOM 5060 C CA . GLY A 1 654 ? 9.567 64.419 -22.699 1.00 47.49 658 GLY A CA 1
ATOM 5061 C C . GLY A 1 654 ? 10.178 64.922 -21.406 1.00 47.04 658 GLY A C 1
ATOM 5062 O O . GLY A 1 654 ? 10.959 65.872 -21.415 1.00 54.32 658 GLY A O 1
ATOM 5063 N N . SER A 1 655 ? 9.833 64.299 -20.278 1.00 50.85 659 SER A N 1
ATOM 5064 C CA . SER A 1 655 ? 10.350 64.756 -18.989 1.00 49.56 659 SER A CA 1
ATOM 5065 C C . SER A 1 655 ? 11.854 64.567 -18.884 1.00 47.07 659 SER A C 1
ATOM 5066 O O . SER A 1 655 ? 12.538 65.381 -18.250 1.00 48.40 659 SER A O 1
ATOM 5069 N N . HIS A 1 656 ? 12.381 63.480 -19.459 1.00 47.92 660 HIS A N 1
ATOM 5070 C CA . HIS A 1 656 ? 13.827 63.266 -19.429 1.00 50.21 660 HIS A CA 1
ATOM 5071 C C . HIS A 1 656 ? 14.541 64.371 -20.191 1.00 55.95 660 HIS A C 1
ATOM 5072 O O . HIS A 1 656 ? 15.584 64.870 -19.745 1.00 52.67 660 HIS A O 1
ATOM 5079 N N . PHE A 1 657 ? 13.977 64.780 -21.339 1.00 59.76 661 PHE A N 1
ATOM 5080 C CA . PHE A 1 657 ? 14.530 65.904 -22.092 1.00 57.82 661 PHE A CA 1
ATOM 5081 C C . PHE A 1 657 ? 14.641 67.146 -21.226 1.00 53.05 661 PHE A C 1
ATOM 5082 O O . PHE A 1 657 ? 15.689 67.797 -21.181 1.00 58.87 661 PHE A O 1
ATOM 5090 N N . TYR A 1 658 ? 13.547 67.526 -20.577 1.00 49.02 662 TYR A N 1
ATOM 5091 C CA . TYR A 1 658 ? 13.592 68.722 -19.745 1.00 56.15 662 TYR A CA 1
ATOM 5092 C C . TYR A 1 658 ? 14.616 68.578 -18.630 1.00 51.21 662 TYR A C 1
ATOM 5093 O O . TYR A 1 658 ? 15.264 69.558 -18.250 1.00 52.19 662 TYR A O 1
ATOM 5102 N N . LEU A 1 659 ? 14.745 67.375 -18.059 1.00 56.01 663 LEU A N 1
ATOM 5103 C CA . LEU A 1 659 ? 15.780 67.153 -17.053 1.00 54.57 663 LEU A CA 1
ATOM 5104 C C . LEU A 1 659 ? 17.167 67.343 -17.653 1.00 56.65 663 LEU A C 1
ATOM 5105 O O . LEU A 1 659 ? 18.035 67.995 -17.054 1.00 59.00 663 LEU A O 1
ATOM 5110 N N . ALA A 1 660 ? 17.396 66.771 -18.840 1.00 54.90 664 ALA A N 1
ATOM 5111 C CA . ALA A 1 660 ? 18.697 66.912 -19.482 1.00 58.39 664 ALA A CA 1
ATOM 5112 C C . ALA A 1 660 ? 19.016 68.381 -19.759 1.00 65.05 664 ALA A C 1
ATOM 5113 O O . ALA A 1 660 ? 20.146 68.835 -19.525 1.00 59.82 664 ALA A O 1
ATOM 5115 N N . MET A 1 661 ? 18.010 69.152 -20.198 1.00 62.33 665 MET A N 1
ATOM 5116 C CA . MET A 1 661 ? 18.237 70.551 -20.553 1.00 62.10 665 MET A CA 1
ATOM 5117 C C . MET A 1 661 ? 18.625 71.387 -19.348 1.00 63.61 665 MET A C 1
ATOM 5118 O O . MET A 1 661 ? 19.541 72.213 -19.437 1.00 69.18 665 MET A O 1
ATOM 5123 N N . TYR A 1 662 ? 17.932 71.239 -18.223 1.00 62.94 666 TYR A N 1
ATOM 5124 C CA . TYR A 1 662 ? 18.436 72.019 -17.105 1.00 66.76 666 TYR A CA 1
ATOM 5125 C C . TYR A 1 662 ? 19.711 71.424 -16.515 1.00 69.87 666 TYR A C 1
ATOM 5126 O O . TYR A 1 662 ? 20.520 72.167 -15.944 1.00 69.41 666 TYR A O 1
ATOM 5135 N N . TRP A 1 663 ? 19.900 70.100 -16.575 1.00 67.49 667 TRP A N 1
ATOM 5136 C CA . TRP A 1 663 ? 21.149 69.570 -16.044 1.00 63.08 667 TRP A CA 1
ATOM 5137 C C . TRP A 1 663 ? 22.329 70.108 -16.846 1.00 63.52 667 TRP A C 1
ATOM 5138 O O . TRP A 1 663 ? 23.331 70.546 -16.267 1.00 59.69 667 TRP A O 1
ATOM 5149 N N . ALA A 1 664 ? 22.201 70.138 -18.181 1.00 64.53 668 ALA A N 1
ATOM 5150 C CA . ALA A 1 664 ? 23.227 70.761 -19.020 1.00 66.98 668 ALA A CA 1
ATOM 5151 C C . ALA A 1 664 ? 23.415 72.237 -18.677 1.00 69.27 668 ALA A C 1
ATOM 5152 O O . ALA A 1 664 ? 24.553 72.707 -18.533 1.00 67.04 668 ALA A O 1
ATOM 5154 N N . GLN A 1 665 ? 22.308 72.973 -18.498 1.00 70.87 669 GLN A N 1
ATOM 5155 C CA . GLN A 1 665 ? 22.392 74.409 -18.233 1.00 68.50 669 GLN A CA 1
ATOM 5156 C C . GLN A 1 665 ? 23.120 74.688 -16.933 1.00 62.57 669 GLN A C 1
ATOM 5157 O O . GLN A 1 665 ? 24.028 75.519 -16.889 1.00 67.10 669 GLN A O 1
ATOM 5163 N N . ALA A 1 666 ? 22.744 73.991 -15.862 1.00 67.25 670 ALA A N 1
ATOM 5164 C CA . ALA A 1 666 ? 23.358 74.265 -14.569 1.00 72.38 670 ALA A CA 1
ATOM 5165 C C . ALA A 1 666 ? 24.846 73.970 -14.586 1.00 71.93 670 ALA A C 1
ATOM 5166 O O . ALA A 1 666 ? 25.593 74.550 -13.793 1.00 71.76 670 ALA A O 1
ATOM 5168 N N . LEU A 1 667 ? 25.292 73.091 -15.482 1.00 73.48 671 LEU A N 1
ATOM 5169 C CA . LEU A 1 667 ? 26.713 72.827 -15.643 1.00 76.70 671 LEU A CA 1
ATOM 5170 C C . LEU A 1 667 ? 27.372 73.815 -16.600 1.00 80.40 671 LEU A C 1
ATOM 5171 O O . LEU A 1 667 ? 28.508 74.246 -16.358 1.00 78.83 671 LEU A O 1
ATOM 5176 N N . ALA A 1 668 ? 26.678 74.194 -17.680 1.00 75.18 672 ALA A N 1
ATOM 5177 C CA . ALA A 1 668 ? 27.188 75.259 -18.536 1.00 73.49 672 ALA A CA 1
ATOM 5178 C C . ALA A 1 668 ? 27.238 76.589 -17.797 1.00 71.61 672 ALA A C 1
ATOM 5179 O O . ALA A 1 668 ? 28.064 77.447 -18.124 1.00 80.92 672 ALA A O 1
ATOM 5181 N N . ALA A 1 669 ? 26.403 76.761 -16.773 1.00 71.60 673 ALA A N 1
ATOM 5182 C CA . ALA A 1 669 ? 26.321 78.033 -16.063 1.00 75.15 673 ALA A CA 1
ATOM 5183 C C . ALA A 1 669 ? 27.387 78.148 -14.979 1.00 77.26 673 ALA A C 1
ATOM 5184 O O . ALA A 1 669 ? 28.045 79.185 -14.859 1.00 88.81 673 ALA A O 1
ATOM 5186 N N . GLN A 1 670 ? 27.549 77.113 -14.161 1.00 77.81 674 GLN A N 1
ATOM 5187 C CA . GLN A 1 670 ? 28.501 77.161 -13.056 1.00 84.45 674 GLN A CA 1
ATOM 5188 C C . GLN A 1 670 ? 29.914 77.458 -13.553 1.00 82.12 674 GLN A C 1
ATOM 5189 O O . GLN A 1 670 ? 30.257 77.198 -14.709 1.00 82.23 674 GLN A O 1
ATOM 5195 N N . ASN A 1 671 ? 30.735 78.024 -12.665 1.00 81.26 675 ASN A N 1
ATOM 5196 C CA . ASN A 1 671 ? 32.140 78.294 -12.954 1.00 85.84 675 ASN A CA 1
ATOM 5197 C C . ASN A 1 671 ? 33.087 77.502 -12.056 1.00 87.14 675 ASN A C 1
ATOM 5198 O O . ASN A 1 671 ? 34.295 77.773 -12.058 1.00 87.80 675 ASN A O 1
ATOM 5203 N N . GLU A 1 672 ? 32.569 76.545 -11.276 1.00 86.95 676 GLU A N 1
ATOM 5204 C CA . GLU A 1 672 ? 33.395 75.837 -10.302 1.00 84.15 676 GLU A CA 1
ATOM 5205 C C . GLU A 1 672 ? 34.473 75.002 -10.974 1.00 80.46 676 GLU A C 1
ATOM 5206 O O . GLU A 1 672 ? 35.517 74.739 -10.366 1.00 71.45 676 GLU A O 1
ATOM 5212 N N . ASP A 1 673 ? 34.223 74.550 -12.202 1.00 77.07 677 ASP A N 1
ATOM 5213 C CA . ASP A 1 673 ? 35.187 73.792 -12.989 1.00 77.51 677 ASP A CA 1
ATOM 5214 C C . ASP A 1 673 ? 35.099 74.264 -14.432 1.00 79.85 677 ASP A C 1
ATOM 5215 O O . ASP A 1 673 ? 34.026 74.215 -15.042 1.00 77.82 677 ASP A O 1
ATOM 5220 N N . ALA A 1 674 ? 36.215 74.755 -14.968 1.00 82.01 678 ALA A N 1
ATOM 5221 C CA . ALA A 1 674 ? 36.177 75.309 -16.317 1.00 83.31 678 ALA A CA 1
ATOM 5222 C C . ALA A 1 674 ? 36.159 74.204 -17.359 1.00 84.07 678 ALA A C 1
ATOM 5223 O O . ALA A 1 674 ? 35.563 74.375 -18.422 1.00 81.79 678 ALA A O 1
ATOM 5225 N N . GLU A 1 675 ? 36.769 73.063 -17.061 1.00 84.38 679 GLU A N 1
ATOM 5226 C CA . GLU A 1 675 ? 36.567 71.900 -17.913 1.00 85.37 679 GLU A CA 1
ATOM 5227 C C . GLU A 1 675 ? 35.109 71.593 -18.211 1.00 86.54 679 GLU A C 1
ATOM 5228 O O . GLU A 1 675 ? 34.696 71.544 -19.383 1.00 79.92 679 GLU A O 1
ATOM 5234 N N . LEU A 1 676 ? 34.314 71.385 -17.164 1.00 81.34 680 LEU A N 1
ATOM 5235 C CA . LEU A 1 676 ? 32.968 70.897 -17.395 1.00 77.99 680 LEU A CA 1
ATOM 5236 C C . LEU A 1 676 ? 32.089 72.002 -17.930 1.00 81.18 680 LEU A C 1
ATOM 5237 O O . LEU A 1 676 ? 31.211 71.749 -18.763 1.00 74.53 680 LEU A O 1
ATOM 5242 N N . LYS A 1 677 ? 32.381 73.240 -17.514 1.00 81.00 681 LYS A N 1
ATOM 5243 C CA . LYS A 1 677 ? 31.719 74.422 -18.044 1.00 79.12 681 LYS A CA 1
ATOM 5244 C C . LYS A 1 677 ? 31.804 74.468 -19.561 1.00 76.89 681 LYS A C 1
ATOM 5245 O O . LYS A 1 677 ? 30.799 74.689 -20.248 1.00 70.43 681 LYS A O 1
ATOM 5251 N N . ALA A 1 678 ? 33.010 74.272 -20.100 1.00 79.40 682 ALA A N 1
ATOM 5252 C CA . ALA A 1 678 ? 33.163 74.239 -21.547 1.00 79.97 682 ALA A CA 1
ATOM 5253 C C . ALA A 1 678 ? 32.649 72.931 -22.123 1.00 79.91 682 ALA A C 1
ATOM 5254 O O . ALA A 1 678 ? 32.147 72.909 -23.252 1.00 82.39 682 ALA A O 1
ATOM 5256 N N . HIS A 1 679 ? 32.722 71.849 -21.340 1.00 79.11 683 HIS A N 1
ATOM 5257 C CA . HIS A 1 679 ? 32.316 70.528 -21.814 1.00 77.83 683 HIS A CA 1
ATOM 5258 C C . HIS A 1 679 ? 30.824 70.478 -22.148 1.00 77.17 683 HIS A C 1
ATOM 5259 O O . HIS A 1 679 ? 30.428 69.876 -23.154 1.00 70.30 683 HIS A O 1
ATOM 5266 N N . PHE A 1 680 ? 29.984 71.129 -21.340 1.00 77.79 684 PHE A N 1
ATOM 5267 C CA . PHE A 1 680 ? 28.538 71.026 -21.506 1.00 79.37 684 PHE A CA 1
ATOM 5268 C C . PHE A 1 680 ? 27.908 72.237 -22.184 1.00 80.63 684 PHE A C 1
ATOM 5269 O O . PHE A 1 680 ? 26.705 72.201 -22.473 1.00 77.09 684 PHE A O 1
ATOM 5277 N N . ALA A 1 681 ? 28.676 73.298 -22.440 1.00 82.42 685 ALA A N 1
ATOM 5278 C CA . ALA A 1 681 ? 28.144 74.420 -23.208 1.00 79.91 685 ALA A CA 1
ATOM 5279 C C . ALA A 1 681 ? 27.694 74.047 -24.626 1.00 83.50 685 ALA A C 1
ATOM 5280 O O . ALA A 1 681 ? 26.618 74.516 -25.039 1.00 77.78 685 ALA A O 1
ATOM 5282 N N . PRO A 1 682 ? 28.411 73.212 -25.399 1.00 87.08 686 PRO A N 1
ATOM 5283 C CA . PRO A 1 682 ? 27.898 72.863 -26.742 1.00 86.36 686 PRO A CA 1
ATOM 5284 C C . PRO A 1 682 ? 26.570 72.127 -26.717 1.00 84.04 686 PRO A C 1
ATOM 5285 O O . PRO A 1 682 ? 25.748 72.308 -27.626 1.00 78.25 686 PRO A O 1
ATOM 5289 N N . LEU A 1 683 ? 26.355 71.267 -25.718 1.00 88.84 687 LEU A N 1
ATOM 5290 C CA . LEU A 1 683 ? 25.076 70.571 -25.581 1.00 88.63 687 LEU A CA 1
ATOM 5291 C C . LEU A 1 683 ? 24.005 71.448 -24.936 1.00 82.85 687 LEU A C 1
ATOM 5292 O O . LEU A 1 683 ? 22.847 71.429 -25.370 1.00 83.34 687 LEU A O 1
ATOM 5297 N N . ALA A 1 684 ? 24.365 72.204 -23.895 1.00 72.50 688 ALA A N 1
ATOM 5298 C CA . ALA A 1 684 ? 23.396 73.012 -23.168 1.00 72.71 688 ALA A CA 1
ATOM 5299 C C . ALA A 1 684 ? 22.506 73.829 -24.092 1.00 83.09 688 ALA A C 1
ATOM 5300 O O . ALA A 1 684 ? 21.303 73.560 -24.213 1.00 82.95 688 ALA A O 1
ATOM 5302 N N . LYS A 1 685 ? 23.102 74.792 -24.792 1.00 86.58 689 LYS A N 1
ATOM 5303 C CA . LYS A 1 685 ? 22.294 75.716 -25.572 1.00 81.66 689 LYS A CA 1
ATOM 5304 C C . LYS A 1 685 ? 21.714 75.055 -26.812 1.00 82.25 689 LYS A C 1
ATOM 5305 O O . LYS A 1 685 ? 20.649 75.465 -27.287 1.00 84.90 689 LYS A O 1
ATOM 5311 N N . ALA A 1 686 ? 22.351 73.992 -27.305 1.00 79.07 690 ALA A N 1
ATOM 5312 C CA . ALA A 1 686 ? 21.790 73.250 -28.429 1.00 79.55 690 ALA A CA 1
ATOM 5313 C C . ALA A 1 686 ? 20.425 72.673 -28.070 1.00 86.30 690 ALA A C 1
ATOM 5314 O O . ALA A 1 686 ? 19.507 72.643 -28.903 1.00 81.40 690 ALA A O 1
ATOM 5316 N N . LEU A 1 687 ? 20.285 72.169 -26.841 1.00 88.92 691 LEU A N 1
ATOM 5317 C CA . LEU A 1 687 ? 19.000 71.636 -26.404 1.00 84.38 691 LEU A CA 1
ATOM 5318 C C . LEU A 1 687 ? 18.005 72.765 -26.186 1.00 82.17 691 LEU A C 1
ATOM 5319 O O . LEU A 1 687 ? 16.835 72.661 -26.579 1.00 81.69 691 LEU A O 1
ATOM 5324 N N . THR A 1 688 ? 18.475 73.868 -25.596 1.00 83.30 692 THR A N 1
ATOM 5325 C CA . THR A 1 688 ? 17.628 75.030 -25.344 1.00 88.04 692 THR A CA 1
ATOM 5326 C C . THR A 1 688 ? 16.940 75.510 -26.619 1.00 85.21 692 THR A C 1
ATOM 5327 O O . THR A 1 688 ? 15.707 75.483 -26.726 1.00 82.40 692 THR A O 1
ATOM 5331 N N . GLU A 1 689 ? 17.736 75.933 -27.605 1.00 81.19 693 GLU A N 1
ATOM 5332 C CA . GLU A 1 689 ? 17.182 76.515 -28.822 1.00 80.02 693 GLU A CA 1
ATOM 5333 C C . GLU A 1 689 ? 16.206 75.567 -29.521 1.00 80.46 693 GLU A C 1
ATOM 5334 O O . GLU A 1 689 ? 15.152 76.001 -30.004 1.00 75.30 693 GLU A O 1
ATOM 5340 N N . GLN A 1 690 ? 16.515 74.271 -29.565 1.00 83.15 694 GLN A N 1
ATOM 5341 C CA . GLN A 1 690 ? 15.716 73.319 -30.337 1.00 82.08 694 GLN A CA 1
ATOM 5342 C C . GLN A 1 690 ? 14.554 72.747 -29.537 1.00 79.84 694 GLN A C 1
ATOM 5343 O O . GLN A 1 690 ? 13.943 71.760 -29.969 1.00 73.41 694 GLN A O 1
ATOM 5349 N N . GLU A 1 691 ? 14.199 73.399 -28.424 1.00 79.09 695 GLU A N 1
ATOM 5350 C CA . GLU A 1 691 ? 13.270 72.828 -27.458 1.00 71.08 695 GLU A CA 1
ATOM 5351 C C . GLU A 1 691 ? 11.906 72.515 -28.073 1.00 75.89 695 GLU A C 1
ATOM 5352 O O . GLU A 1 691 ? 11.357 71.435 -27.831 1.00 82.47 695 GLU A O 1
ATOM 5358 N N . ALA A 1 692 ? 11.354 73.412 -28.897 1.00 75.07 696 ALA A N 1
ATOM 5359 C CA . ALA A 1 692 ? 9.976 73.213 -29.348 1.00 71.10 696 ALA A CA 1
ATOM 5360 C C . ALA A 1 692 ? 9.838 72.043 -30.334 1.00 74.86 696 ALA A C 1
ATOM 5361 O O . ALA A 1 692 ? 8.813 71.340 -30.320 1.00 71.08 696 ALA A O 1
ATOM 5363 N N . THR A 1 693 ? 10.815 71.838 -31.241 1.00 68.51 697 THR A N 1
ATOM 5364 C CA . THR A 1 693 ? 10.649 70.725 -32.182 1.00 77.04 697 THR A CA 1
ATOM 5365 C C . THR A 1 693 ? 11.121 69.399 -31.587 1.00 77.68 697 THR A C 1
ATOM 5366 O O . THR A 1 693 ? 10.755 68.328 -32.097 1.00 72.26 697 THR A O 1
ATOM 5370 N N . ILE A 1 694 ? 11.934 69.436 -30.529 1.00 79.36 698 ILE A N 1
ATOM 5371 C CA . ILE A 1 694 ? 12.162 68.212 -29.761 1.00 80.75 698 ILE A CA 1
ATOM 5372 C C . ILE A 1 694 ? 10.840 67.738 -29.171 1.00 73.14 698 ILE A C 1
ATOM 5373 O O . ILE A 1 694 ? 10.409 66.598 -29.397 1.00 68.50 698 ILE A O 1
ATOM 5378 N N . VAL A 1 695 ? 10.149 68.640 -28.461 1.00 66.39 699 VAL A N 1
ATOM 5379 C CA . VAL A 1 695 ? 8.861 68.305 -27.864 1.00 63.77 699 VAL A CA 1
ATOM 5380 C C . VAL A 1 695 ? 7.866 67.883 -28.935 1.00 67.07 699 VAL A C 1
ATOM 5381 O O . VAL A 1 695 ? 7.084 66.944 -28.735 1.00 69.41 699 VAL A O 1
ATOM 5385 N N . ALA A 1 696 ? 7.885 68.549 -30.093 1.00 69.39 700 ALA A N 1
ATOM 5386 C CA . ALA A 1 696 ? 6.938 68.192 -31.145 1.00 64.39 700 ALA A CA 1
ATOM 5387 C C . ALA A 1 696 ? 7.246 66.815 -31.713 1.00 65.64 700 ALA A C 1
ATOM 5388 O O . ALA A 1 696 ? 6.328 66.048 -32.044 1.00 59.30 700 ALA A O 1
ATOM 5390 N N . GLU A 1 697 ? 8.537 66.473 -31.799 1.00 69.21 701 GLU A N 1
ATOM 5391 C CA . GLU A 1 697 ? 8.925 65.166 -32.319 1.00 69.76 701 GLU A CA 1
ATOM 5392 C C . GLU A 1 697 ? 8.708 64.064 -31.291 1.00 69.02 701 GLU A C 1
ATOM 5393 O O . GLU A 1 697 ? 8.336 62.941 -31.656 1.00 71.43 701 GLU A O 1
ATOM 5399 N N . LEU A 1 698 ? 8.861 64.380 -29.997 1.00 67.72 702 LEU A N 1
ATOM 5400 C CA . LEU A 1 698 ? 8.432 63.457 -28.950 1.00 61.18 702 LEU A CA 1
ATOM 5401 C C . LEU A 1 698 ? 6.927 63.253 -29.011 1.00 61.52 702 LEU A C 1
ATOM 5402 O O . LEU A 1 698 ? 6.443 62.120 -29.109 1.00 64.03 702 LEU A O 1
ATOM 5407 N N . ASN A 1 699 ? 6.166 64.343 -28.922 1.00 59.85 703 ASN A N 1
ATOM 5408 C CA . ASN A 1 699 ? 4.715 64.230 -28.844 1.00 62.07 703 ASN A CA 1
ATOM 5409 C C . ASN A 1 699 ? 4.060 63.759 -30.145 1.00 65.68 703 ASN A C 1
ATOM 5410 O O . ASN A 1 699 ? 2.873 63.406 -30.117 1.00 63.55 703 ASN A O 1
ATOM 5415 N N . ALA A 1 700 ? 4.786 63.718 -31.271 1.00 64.83 704 ALA A N 1
ATOM 5416 C CA . ALA A 1 700 ? 4.135 63.339 -32.515 1.00 61.00 704 ALA A CA 1
ATOM 5417 C C . ALA A 1 700 ? 3.681 61.884 -32.532 1.00 64.42 704 ALA A C 1
ATOM 5418 O O . ALA A 1 700 ? 2.919 61.499 -33.424 1.00 64.18 704 ALA A O 1
ATOM 5420 N N . VAL A 1 701 ? 4.091 61.071 -31.555 1.00 66.76 705 VAL A N 1
ATOM 5421 C CA . VAL A 1 701 ? 3.809 59.640 -31.577 1.00 60.07 705 VAL A CA 1
ATOM 5422 C C . VAL A 1 701 ? 2.445 59.302 -30.993 1.00 58.93 705 VAL A C 1
ATOM 5423 O O . VAL A 1 701 ? 1.903 58.227 -31.306 1.00 54.74 705 VAL A O 1
ATOM 5427 N N . GLN A 1 702 ? 1.872 60.180 -30.154 1.00 59.09 706 GLN A N 1
ATOM 5428 C CA . GLN A 1 702 ? 0.716 59.817 -29.336 1.00 55.95 706 GLN A CA 1
ATOM 5429 C C . GLN A 1 702 ? -0.484 59.474 -30.205 1.00 54.59 706 GLN A C 1
ATOM 5430 O O . GLN A 1 702 ? -0.809 60.183 -31.162 1.00 63.63 706 GLN A O 1
ATOM 5436 N N . GLY A 1 703 ? -1.196 58.432 -29.825 1.00 56.61 707 GLY A N 1
ATOM 5437 C CA . GLY A 1 703 ? -2.304 58.050 -30.674 1.00 56.04 707 GLY A CA 1
ATOM 5438 C C . GLY A 1 703 ? -2.054 56.694 -31.291 1.00 59.44 707 GLY A C 1
ATOM 5439 O O . GLY A 1 703 ? -2.912 55.807 -31.254 1.00 58.17 707 GLY A O 1
ATOM 5440 N N . LYS A 1 704 ? -0.887 56.545 -31.895 1.00 60.43 708 LYS A N 1
ATOM 5441 C CA . LYS A 1 704 ? -0.485 55.350 -32.622 1.00 61.25 708 LYS A CA 1
ATOM 5442 C C . LYS A 1 704 ? -0.105 54.226 -31.663 1.00 56.50 708 LYS A C 1
ATOM 5443 O O . LYS A 1 704 ? 0.556 54.472 -30.652 1.00 56.57 708 LYS A O 1
ATOM 5449 N N . PRO A 1 705 ? -0.537 53.002 -31.959 1.00 52.87 709 PRO A N 1
ATOM 5450 C CA . PRO A 1 705 ? -0.060 51.841 -31.208 1.00 60.18 709 PRO A CA 1
ATOM 5451 C C . PRO A 1 705 ? 1.424 51.660 -31.443 1.00 66.22 709 PRO A C 1
ATOM 5452 O O . PRO A 1 705 ? 1.947 51.995 -32.510 1.00 71.41 709 PRO A O 1
ATOM 5456 N N . ALA A 1 706 ? 2.109 51.153 -30.425 1.00 62.67 710 ALA A N 1
ATOM 5457 C CA . ALA A 1 706 ? 3.548 50.954 -30.482 1.00 59.01 710 ALA A CA 1
ATOM 5458 C C . ALA A 1 706 ? 3.802 49.459 -30.426 1.00 60.91 710 ALA A C 1
ATOM 5459 O O . ALA A 1 706 ? 3.394 48.794 -29.463 1.00 56.21 710 ALA A O 1
ATOM 5461 N N . GLU A 1 707 ? 4.363 48.914 -31.504 1.00 63.27 711 GLU A N 1
ATOM 5462 C CA . GLU A 1 707 ? 4.704 47.493 -31.534 1.00 62.65 711 GLU A CA 1
ATOM 5463 C C . GLU A 1 707 ? 6.165 47.325 -31.126 1.00 60.14 711 GLU A C 1
ATOM 5464 O O . GLU A 1 707 ? 7.076 47.328 -31.955 1.00 60.84 711 GLU A O 1
ATOM 5470 N N . ILE A 1 708 ? 6.384 47.223 -29.823 1.00 59.63 712 ILE A N 1
ATOM 5471 C CA . ILE A 1 708 ? 7.620 46.671 -29.293 1.00 54.96 712 ILE A CA 1
ATOM 5472 C C . ILE A 1 708 ? 7.429 45.166 -29.355 1.00 55.77 712 ILE A C 1
ATOM 5473 O O . ILE A 1 708 ? 6.302 44.668 -29.263 1.00 63.76 712 ILE A O 1
ATOM 5478 N N . GLY A 1 709 ? 8.473 44.425 -29.644 1.00 49.83 713 GLY A N 1
ATOM 5479 C CA . GLY A 1 709 ? 8.135 43.044 -29.915 1.00 49.00 713 GLY A CA 1
ATOM 5480 C C . GLY A 1 709 ? 8.285 42.179 -28.695 1.00 56.57 713 GLY A C 1
ATOM 5481 O O . GLY A 1 709 ? 9.402 41.748 -28.393 1.00 56.91 713 GLY A O 1
ATOM 5482 N N . GLY A 1 710 ? 7.179 41.873 -28.025 1.00 54.68 714 GLY A N 1
ATOM 5483 C CA . GLY A 1 710 ? 7.213 41.145 -26.771 1.00 51.73 714 GLY A CA 1
ATOM 5484 C C . GLY A 1 710 ? 6.872 42.028 -25.575 1.00 54.42 714 GLY A C 1
ATOM 5485 O O . GLY A 1 710 ? 6.703 43.248 -25.674 1.00 53.68 714 GLY A O 1
ATOM 5486 N N . TYR A 1 711 ? 6.710 41.352 -24.438 1.00 49.18 715 TYR A N 1
ATOM 5487 C CA . TYR A 1 711 ? 6.378 41.974 -23.159 1.00 48.33 715 TYR A CA 1
ATOM 5488 C C . TYR A 1 711 ? 7.503 41.791 -22.148 1.00 45.26 715 TYR A C 1
ATOM 5489 O O . TYR A 1 711 ? 8.101 42.783 -21.726 1.00 47.70 715 TYR A O 1
ATOM 5498 N N . TYR A 1 712 ? 7.846 40.534 -21.806 1.00 46.56 716 TYR A N 1
ATOM 5499 C CA . TYR A 1 712 ? 8.895 40.206 -20.836 1.00 44.24 716 TYR A CA 1
ATOM 5500 C C . TYR A 1 712 ? 10.309 40.239 -21.426 1.00 47.03 716 TYR A C 1
ATOM 5501 O O . TYR A 1 712 ? 11.275 40.525 -20.713 1.00 46.57 716 TYR A O 1
ATOM 5510 N N . ARG A 1 713 ? 10.456 40.008 -22.727 1.00 50.18 717 ARG A N 1
ATOM 5511 C CA . ARG A 1 713 ? 11.743 40.221 -23.421 1.00 48.33 717 ARG A CA 1
ATOM 5512 C C . ARG A 1 713 ? 11.375 40.859 -24.751 1.00 43.06 717 ARG A C 1
ATOM 5513 O O . ARG A 1 713 ? 11.257 40.207 -25.781 1.00 49.56 717 ARG A O 1
ATOM 5521 N N . SER A 1 714 ? 11.126 42.152 -24.667 1.00 48.03 718 SER A N 1
ATOM 5522 C CA . SER A 1 714 ? 10.812 42.980 -25.806 1.00 48.68 718 SER A CA 1
ATOM 5523 C C . SER A 1 714 ? 11.995 43.016 -26.763 1.00 54.24 718 SER A C 1
ATOM 5524 O O . SER A 1 714 ? 13.127 42.670 -26.402 1.00 52.68 718 SER A O 1
ATOM 5527 N N . ASN A 1 715 ? 11.709 43.377 -28.008 1.00 51.37 719 ASN A N 1
ATOM 5528 C CA . ASN A 1 715 ? 12.760 43.529 -28.991 1.00 48.86 719 ASN A CA 1
ATOM 5529 C C . ASN A 1 715 ? 13.534 44.813 -28.739 1.00 47.62 719 ASN A C 1
ATOM 5530 O O . ASN A 1 715 ? 12.943 45.896 -28.779 1.00 47.76 719 ASN A O 1
ATOM 5535 N N . PRO A 1 716 ? 14.840 44.750 -28.536 1.00 49.35 720 PRO A N 1
ATOM 5536 C CA . PRO A 1 716 ? 15.574 45.955 -28.122 1.00 48.23 720 PRO A CA 1
ATOM 5537 C C . PRO A 1 716 ? 15.637 47.051 -29.175 1.00 51.62 720 PRO A C 1
ATOM 5538 O O . PRO A 1 716 ? 15.398 48.226 -28.873 1.00 48.52 720 PRO A O 1
ATOM 5542 N N . GLU A 1 717 ? 15.977 46.682 -30.413 1.00 60.73 721 GLU A N 1
ATOM 5543 C CA . GLU A 1 717 ? 15.971 47.645 -31.514 1.00 62.50 721 GLU A CA 1
ATOM 5544 C C . GLU A 1 717 ? 14.607 48.310 -31.657 1.00 56.03 721 GLU A C 1
ATOM 5545 O O . GLU A 1 717 ? 14.498 49.540 -31.672 1.00 56.62 721 GLU A O 1
ATOM 5551 N N . LEU A 1 718 ? 13.555 47.497 -31.737 1.00 51.25 722 LEU A N 1
ATOM 5552 C CA . LEU A 1 718 ? 12.188 47.998 -31.809 1.00 52.42 722 LEU A CA 1
ATOM 5553 C C . LEU A 1 718 ? 11.832 48.874 -30.599 1.00 59.32 722 LEU A C 1
ATOM 5554 O O . LEU A 1 718 ? 11.293 49.983 -30.744 1.00 55.13 722 LEU A O 1
ATOM 5559 N N . THR A 1 719 ? 12.115 48.376 -29.386 1.00 56.64 723 THR A N 1
ATOM 5560 C CA . THR A 1 719 ? 11.773 49.107 -28.167 1.00 52.08 723 THR A CA 1
ATOM 5561 C C . THR A 1 719 ? 12.544 50.407 -28.058 1.00 49.07 723 THR A C 1
ATOM 5562 O O . THR A 1 719 ? 12.024 51.404 -27.540 1.00 52.06 723 THR A O 1
ATOM 5566 N N . SER A 1 720 ? 13.797 50.410 -28.508 1.00 53.85 724 SER A N 1
ATOM 5567 C CA . SER A 1 720 ? 14.628 51.594 -28.323 1.00 54.20 724 SER A CA 1
ATOM 5568 C C . SER A 1 720 ? 14.196 52.719 -29.247 1.00 55.95 724 SER A C 1
ATOM 5569 O O . SER A 1 720 ? 14.351 53.897 -28.897 1.00 54.23 724 SER A O 1
ATOM 5572 N N . LYS A 1 721 ? 13.668 52.382 -30.430 1.00 56.11 725 LYS A N 1
ATOM 5573 C CA . LYS A 1 721 ? 13.179 53.428 -31.321 1.00 61.95 725 LYS A CA 1
ATOM 5574 C C . LYS A 1 721 ? 11.871 54.016 -30.794 1.00 61.00 725 LYS A C 1
ATOM 5575 O O . LYS A 1 721 ? 11.675 55.240 -30.838 1.00 58.27 725 LYS A O 1
ATOM 5581 N N . VAL A 1 722 ? 10.985 53.160 -30.258 1.00 59.05 726 VAL A N 1
ATOM 5582 C CA . VAL A 1 722 ? 9.753 53.609 -29.604 1.00 53.72 726 VAL A CA 1
ATOM 5583 C C . VAL A 1 722 ? 10.042 54.592 -28.472 1.00 50.97 726 VAL A C 1
ATOM 5584 O O . VAL A 1 722 ? 9.240 55.496 -28.212 1.00 56.95 726 VAL A O 1
ATOM 5588 N N . MET A 1 723 ? 11.185 54.458 -27.799 1.00 48.26 727 MET A N 1
ATOM 5589 C CA . MET A 1 723 ? 11.486 55.306 -26.652 1.00 48.85 727 MET A CA 1
ATOM 5590 C C . MET A 1 723 ? 12.460 56.432 -26.943 1.00 51.34 727 MET A C 1
ATOM 5591 O O . MET A 1 723 ? 12.603 57.328 -26.103 1.00 49.66 727 MET A O 1
ATOM 5596 N N . ARG A 1 724 ? 13.179 56.395 -28.062 1.00 56.97 728 ARG A N 1
ATOM 5597 C CA . ARG A 1 724 ? 14.041 57.541 -28.329 1.00 56.95 728 ARG A CA 1
ATOM 5598 C C . ARG A 1 724 ? 13.650 58.227 -29.641 1.00 61.70 728 ARG A C 1
ATOM 5599 O O . ARG A 1 724 ? 14.537 58.539 -30.444 1.00 61.88 728 ARG A O 1
ATOM 5607 N N . PRO A 1 725 ? 12.364 58.533 -29.879 1.00 66.99 729 PRO A N 1
ATOM 5608 C CA . PRO A 1 725 ? 11.943 58.959 -31.227 1.00 67.02 729 PRO A CA 1
ATOM 5609 C C . PRO A 1 725 ? 12.308 60.378 -31.658 1.00 67.81 729 PRO A C 1
ATOM 5610 O O . PRO A 1 725 ? 12.124 60.694 -32.841 1.00 70.71 729 PRO A O 1
ATOM 5614 N N . SER A 1 726 ? 12.800 61.252 -30.784 1.00 64.05 730 SER A N 1
ATOM 5615 C CA . SER A 1 726 ? 13.287 62.547 -31.256 1.00 62.20 730 SER A CA 1
ATOM 5616 C C . SER A 1 726 ? 14.697 62.393 -31.814 1.00 70.25 730 SER A C 1
ATOM 5617 O O . SER A 1 726 ? 15.699 62.660 -31.139 1.00 65.77 730 SER A O 1
ATOM 5620 N N . ALA A 1 727 ? 14.766 61.974 -33.087 1.00 73.14 731 ALA A N 1
ATOM 5621 C CA . ALA A 1 727 ? 16.041 61.930 -33.807 1.00 70.07 731 ALA A CA 1
ATOM 5622 C C . ALA A 1 727 ? 16.820 63.240 -33.699 1.00 63.17 731 ALA A C 1
ATOM 5623 O O . ALA A 1 727 ? 18.057 63.231 -33.757 1.00 60.97 731 ALA A O 1
ATOM 5625 N N . THR A 1 728 ? 16.128 64.373 -33.542 1.00 60.52 732 THR A N 1
ATOM 5626 C CA . THR A 1 728 ? 16.831 65.619 -33.250 1.00 64.72 732 THR A CA 1
ATOM 5627 C C . THR A 1 728 ? 17.532 65.505 -31.905 1.00 64.28 732 THR A C 1
ATOM 5628 O O . THR A 1 728 ? 18.723 65.810 -31.780 1.00 60.07 732 THR A O 1
ATOM 5632 N N . PHE A 1 729 ? 16.778 65.089 -30.877 1.00 69.98 733 PHE A N 1
ATOM 5633 C CA . PHE A 1 729 ? 17.297 64.981 -29.513 1.00 73.53 733 PHE A CA 1
ATOM 5634 C C . PHE A 1 729 ? 18.383 63.910 -29.417 1.00 67.46 733 PHE A C 1
ATOM 5635 O O . PHE A 1 729 ? 19.418 64.122 -28.770 1.00 65.48 733 PHE A O 1
ATOM 5643 N N . ASN A 1 730 ? 18.182 62.775 -30.094 1.00 59.36 734 ASN A N 1
ATOM 5644 C CA . ASN A 1 730 ? 19.124 61.663 -29.999 1.00 66.61 734 ASN A CA 1
ATOM 5645 C C . ASN A 1 730 ? 20.538 62.064 -30.408 1.00 70.65 734 ASN A C 1
ATOM 5646 O O . ASN A 1 730 ? 21.507 61.717 -29.719 1.00 71.99 734 ASN A O 1
ATOM 5651 N N . ALA A 1 731 ? 20.690 62.803 -31.509 1.00 73.59 735 ALA A N 1
ATOM 5652 C CA . ALA A 1 731 ? 22.043 63.128 -31.935 1.00 72.34 735 ALA A CA 1
ATOM 5653 C C . ALA A 1 731 ? 22.648 64.262 -31.121 1.00 67.87 735 ALA A C 1
ATOM 5654 O O . ALA A 1 731 ? 23.873 64.328 -30.998 1.00 72.17 735 ALA A O 1
ATOM 5656 N N . ALA A 1 732 ? 21.825 65.115 -30.514 1.00 62.07 736 ALA A N 1
ATOM 5657 C CA . ALA A 1 732 ? 22.340 66.016 -29.489 1.00 66.19 736 ALA A CA 1
ATOM 5658 C C . ALA A 1 732 ? 22.969 65.238 -28.344 1.00 76.70 736 ALA A C 1
ATOM 5659 O O . ALA A 1 732 ? 24.021 65.630 -27.820 1.00 76.24 736 ALA A O 1
ATOM 5661 N N . ILE A 1 733 ? 22.329 64.135 -27.937 1.00 75.45 737 ILE A N 1
ATOM 5662 C CA . ILE A 1 733 ? 22.834 63.321 -26.834 1.00 77.11 737 ILE A CA 1
ATOM 5663 C C . ILE A 1 733 ? 23.922 62.363 -27.316 1.00 72.75 737 ILE A C 1
ATOM 5664 O O . ILE A 1 733 ? 24.924 62.148 -26.622 1.00 73.90 737 ILE A O 1
ATOM 5669 N N . ASP A 1 734 ? 23.754 61.788 -28.511 1.00 71.40 738 ASP A N 1
ATOM 5670 C CA . ASP A 1 734 ? 24.785 60.911 -29.064 1.00 75.27 738 ASP A CA 1
ATOM 5671 C C . ASP A 1 734 ? 26.124 61.638 -29.186 1.00 74.60 738 ASP A C 1
ATOM 5672 O O . ASP A 1 734 ? 27.180 61.064 -28.887 1.00 72.69 738 ASP A O 1
ATOM 5677 N N . SER A 1 735 ? 26.094 62.913 -29.597 1.00 74.65 739 SER A N 1
ATOM 5678 C CA . SER A 1 735 ? 27.287 63.702 -29.890 1.00 76.22 739 SER A CA 1
ATOM 5679 C C . SER A 1 735 ? 27.858 64.395 -28.661 1.00 71.83 739 SER A C 1
ATOM 5680 O O . SER A 1 735 ? 28.402 65.502 -28.778 1.00 71.11 739 SER A O 1
ATOM 5683 N N . LEU A 1 736 ? 27.741 63.787 -27.483 1.00 74.50 740 LEU A N 1
ATOM 5684 C CA . LEU A 1 736 ? 28.421 64.296 -26.297 1.00 77.29 740 LEU A CA 1
ATOM 5685 C C . LEU A 1 736 ? 29.700 63.532 -25.990 1.00 82.16 740 LEU A C 1
ATOM 5686 O O . LEU A 1 736 ? 30.682 64.141 -25.549 1.00 82.98 740 LEU A O 1
ATOM 5691 N N . ALA A 1 737 ? 29.713 62.222 -26.222 1.00 82.84 741 ALA A N 1
ATOM 5692 C CA . ALA A 1 737 ? 30.902 61.411 -25.979 1.00 85.32 741 ALA A CA 1
ATOM 5693 C C . ALA A 1 737 ? 30.902 60.194 -26.897 1.00 79.62 741 ALA A C 1
ATOM 5694 O O . ALA A 1 737 ? 29.944 59.978 -27.645 1.00 78.25 741 ALA A O 1
ATOM 5696 N N . SER B 1 1 ? 42.035 17.524 -67.721 1.00 73.69 5 SER B N 1
ATOM 5697 C CA . SER B 1 1 ? 42.081 17.029 -66.348 1.00 75.06 5 SER B CA 1
ATOM 5698 C C . SER B 1 1 ? 40.680 17.032 -65.756 1.00 74.01 5 SER B C 1
ATOM 5699 O O . SER B 1 1 ? 39.912 17.965 -65.980 1.00 72.12 5 SER B O 1
ATOM 5702 N N . LYS B 1 2 ? 40.364 15.987 -64.990 1.00 75.67 6 LYS B N 1
ATOM 5703 C CA . LYS B 1 2 ? 39.036 15.789 -64.418 1.00 80.04 6 LYS B CA 1
ATOM 5704 C C . LYS B 1 2 ? 39.013 15.966 -62.902 1.00 82.78 6 LYS B C 1
ATOM 5705 O O . LYS B 1 2 ? 39.873 15.436 -62.185 1.00 79.74 6 LYS B O 1
ATOM 5711 N N . ILE B 1 3 ? 37.994 16.682 -62.428 1.00 78.30 7 ILE B N 1
ATOM 5712 C CA . ILE B 1 3 ? 37.751 16.923 -61.012 1.00 79.98 7 ILE B CA 1
ATOM 5713 C C . ILE B 1 3 ? 36.517 16.108 -60.674 1.00 80.43 7 ILE B C 1
ATOM 5714 O O . ILE B 1 3 ? 35.427 16.370 -61.195 1.00 82.58 7 ILE B O 1
ATOM 5719 N N . THR B 1 4 ? 36.682 15.116 -59.810 1.00 81.64 8 THR B N 1
ATOM 5720 C CA . THR B 1 4 ? 35.586 14.230 -59.451 1.00 83.83 8 THR B CA 1
ATOM 5721 C C . THR B 1 4 ? 34.939 14.751 -58.174 1.00 79.53 8 THR B C 1
ATOM 5722 O O . THR B 1 4 ? 35.609 14.888 -57.146 1.00 74.26 8 THR B O 1
ATOM 5726 N N . TYR B 1 5 ? 33.640 15.027 -58.245 1.00 77.05 9 TYR B N 1
ATOM 5727 C CA . TYR B 1 5 ? 32.872 15.578 -57.139 1.00 76.57 9 TYR B CA 1
ATOM 5728 C C . TYR B 1 5 ? 31.913 14.504 -56.649 1.00 79.80 9 TYR B C 1
ATOM 5729 O O . TYR B 1 5 ? 31.253 13.845 -57.458 1.00 80.60 9 TYR B O 1
ATOM 5738 N N . THR B 1 6 ? 31.845 14.320 -55.332 1.00 77.89 10 THR B N 1
ATOM 5739 C CA . THR B 1 6 ? 31.076 13.226 -54.756 1.00 80.66 10 THR B CA 1
ATOM 5740 C C . THR B 1 6 ? 29.662 13.687 -54.424 1.00 78.70 10 THR B C 1
ATOM 5741 O O . THR B 1 6 ? 29.459 14.736 -53.800 1.00 76.35 10 THR B O 1
ATOM 5745 N N . PHE B 1 7 ? 28.691 12.902 -54.871 1.00 83.03 11 PHE B N 1
ATOM 5746 C CA . PHE B 1 7 ? 27.292 13.124 -54.549 1.00 88.07 11 PHE B CA 1
ATOM 5747 C C . PHE B 1 7 ? 26.995 12.284 -53.315 1.00 90.35 11 PHE B C 1
ATOM 5748 O O . PHE B 1 7 ? 26.932 11.053 -53.397 1.00 88.85 11 PHE B O 1
ATOM 5756 N N . THR B 1 8 ? 26.751 12.944 -52.183 1.00 90.01 12 THR B N 1
ATOM 5757 C CA . THR B 1 8 ? 26.678 12.221 -50.927 1.00 89.50 12 THR B CA 1
ATOM 5758 C C . THR B 1 8 ? 25.237 12.150 -50.415 1.00 91.43 12 THR B C 1
ATOM 5759 O O . THR B 1 8 ? 24.277 12.277 -51.187 1.00 93.12 12 THR B O 1
ATOM 5763 N N . ASP B 1 9 ? 25.084 11.981 -49.113 1.00 93.51 13 ASP B N 1
ATOM 5764 C CA . ASP B 1 9 ? 23.766 11.825 -48.529 1.00 96.38 13 ASP B CA 1
ATOM 5765 C C . ASP B 1 9 ? 23.344 13.153 -47.918 1.00 100.91 13 ASP B C 1
ATOM 5766 O O . ASP B 1 9 ? 24.171 14.023 -47.625 1.00 100.81 13 ASP B O 1
ATOM 5771 N N . GLU B 1 10 ? 22.032 13.308 -47.759 1.00 107.36 14 GLU B N 1
ATOM 5772 C CA . GLU B 1 10 ? 21.414 14.314 -46.868 1.00 110.16 14 GLU B CA 1
ATOM 5773 C C . GLU B 1 10 ? 21.868 15.736 -47.221 1.00 108.80 14 GLU B C 1
ATOM 5774 O O . GLU B 1 10 ? 21.836 16.100 -48.404 1.00 105.19 14 GLU B O 1
ATOM 5780 N N . ALA B 1 11 ? 22.304 16.553 -46.263 1.00 108.87 15 ALA B N 1
ATOM 5781 C CA . ALA B 1 11 ? 22.440 17.993 -46.498 1.00 109.36 15 ALA B CA 1
ATOM 5782 C C . ALA B 1 11 ? 23.434 18.413 -47.577 1.00 108.54 15 ALA B C 1
ATOM 5783 O O . ALA B 1 11 ? 23.054 19.240 -48.426 1.00 106.56 15 ALA B O 1
ATOM 5785 N N . PRO B 1 12 ? 24.691 17.960 -47.592 1.00 108.87 16 PRO B N 1
ATOM 5786 C CA . PRO B 1 12 ? 25.570 18.383 -48.688 1.00 103.69 16 PRO B CA 1
ATOM 5787 C C . PRO B 1 12 ? 25.009 18.048 -50.064 1.00 99.50 16 PRO B C 1
ATOM 5788 O O . PRO B 1 12 ? 25.178 18.841 -51.003 1.00 90.67 16 PRO B O 1
ATOM 5792 N N . ALA B 1 13 ? 24.235 16.964 -50.176 1.00 104.47 17 ALA B N 1
ATOM 5793 C CA . ALA B 1 13 ? 23.678 16.552 -51.467 1.00 104.47 17 ALA B CA 1
ATOM 5794 C C . ALA B 1 13 ? 22.736 17.605 -52.043 1.00 104.90 17 ALA B C 1
ATOM 5795 O O . ALA B 1 13 ? 22.787 17.907 -53.242 1.00 101.07 17 ALA B O 1
ATOM 5797 N N . LEU B 1 14 ? 21.849 18.159 -51.212 1.00 102.95 18 LEU B N 1
ATOM 5798 C CA . LEU B 1 14 ? 20.970 19.202 -51.720 1.00 100.67 18 LEU B CA 1
ATOM 5799 C C . LEU B 1 14 ? 21.752 20.479 -51.984 1.00 99.41 18 LEU B C 1
ATOM 5800 O O . LEU B 1 14 ? 21.417 21.237 -52.903 1.00 105.55 18 LEU B O 1
ATOM 5805 N N . ALA B 1 15 ? 22.814 20.722 -51.216 1.00 94.10 19 ALA B N 1
ATOM 5806 C CA . ALA B 1 15 ? 23.660 21.878 -51.492 1.00 99.42 19 ALA B CA 1
ATOM 5807 C C . ALA B 1 15 ? 24.325 21.764 -52.863 1.00 95.12 19 ALA B C 1
ATOM 5808 O O . ALA B 1 15 ? 24.499 22.769 -53.567 1.00 87.44 19 ALA B O 1
ATOM 5810 N N . THR B 1 16 ? 24.710 20.543 -53.255 1.00 95.31 20 THR B N 1
ATOM 5811 C CA . THR B 1 16 ? 25.413 20.351 -54.521 1.00 93.85 20 THR B CA 1
ATOM 5812 C C . THR B 1 16 ? 24.516 20.646 -55.715 1.00 93.16 20 THR B C 1
ATOM 5813 O O . THR B 1 16 ? 25.017 21.032 -56.779 1.00 91.17 20 THR B O 1
ATOM 5817 N N . TYR B 1 17 ? 23.199 20.462 -55.563 1.00 92.09 21 TYR B N 1
ATOM 5818 C CA . TYR B 1 17 ? 22.275 20.800 -56.641 1.00 93.46 21 TYR B CA 1
ATOM 5819 C C . TYR B 1 17 ? 22.396 22.267 -57.033 1.00 91.59 21 TYR B C 1
ATOM 5820 O O . TYR B 1 17 ? 22.398 22.605 -58.222 1.00 94.14 21 TYR B O 1
ATOM 5829 N N . SER B 1 18 ? 22.496 23.158 -56.054 1.00 87.31 22 SER B N 1
ATOM 5830 C CA . SER B 1 18 ? 22.743 24.550 -56.397 1.00 87.93 22 SER B CA 1
ATOM 5831 C C . SER B 1 18 ? 24.194 24.763 -56.826 1.00 89.33 22 SER B C 1
ATOM 5832 O O . SER B 1 18 ? 24.457 25.432 -57.833 1.00 86.33 22 SER B O 1
ATOM 5835 N N . LEU B 1 19 ? 25.148 24.173 -56.094 1.00 89.74 23 LEU B N 1
ATOM 5836 C CA . LEU B 1 19 ? 26.555 24.543 -56.242 1.00 87.37 23 LEU B CA 1
ATOM 5837 C C . LEU B 1 19 ? 27.246 23.876 -57.432 1.00 85.40 23 LEU B C 1
ATOM 5838 O O . LEU B 1 19 ? 28.179 24.459 -57.993 1.00 82.08 23 LEU B O 1
ATOM 5843 N N . LEU B 1 20 ? 26.886 22.651 -57.810 1.00 84.23 24 LEU B N 1
ATOM 5844 C CA . LEU B 1 20 ? 27.651 22.016 -58.881 1.00 85.54 24 LEU B CA 1
ATOM 5845 C C . LEU B 1 20 ? 27.522 22.734 -60.224 1.00 88.27 24 LEU B C 1
ATOM 5846 O O . LEU B 1 20 ? 28.555 22.901 -60.897 1.00 88.39 24 LEU B O 1
ATOM 5851 N N . PRO B 1 21 ? 26.336 23.159 -60.683 1.00 87.34 25 PRO B N 1
ATOM 5852 C CA . PRO B 1 21 ? 26.282 23.914 -61.951 1.00 86.25 25 PRO B CA 1
ATOM 5853 C C . PRO B 1 21 ? 27.206 25.124 -62.015 1.00 86.55 25 PRO B C 1
ATOM 5854 O O . PRO B 1 21 ? 27.874 25.313 -63.040 1.00 85.35 25 PRO B O 1
ATOM 5858 N N . ILE B 1 22 ? 27.269 25.946 -60.959 1.00 88.98 26 ILE B N 1
ATOM 5859 C CA . ILE B 1 22 ? 28.162 27.107 -60.971 1.00 85.97 26 ILE B CA 1
ATOM 5860 C C . ILE B 1 22 ? 29.618 26.658 -61.085 1.00 87.14 26 ILE B C 1
ATOM 5861 O O . ILE B 1 22 ? 30.441 27.322 -61.728 1.00 83.51 26 ILE B O 1
ATOM 5866 N N . VAL B 1 23 ? 29.959 25.528 -60.458 1.00 88.10 27 VAL B N 1
ATOM 5867 C CA . VAL B 1 23 ? 31.334 25.029 -60.511 1.00 84.86 27 VAL B CA 1
ATOM 5868 C C . VAL B 1 23 ? 31.712 24.645 -61.942 1.00 87.41 27 VAL B C 1
ATOM 5869 O O . VAL B 1 23 ? 32.772 25.040 -62.444 1.00 84.32 27 VAL B O 1
ATOM 5873 N N . LYS B 1 24 ? 30.840 23.893 -62.632 1.00 85.82 28 LYS B N 1
ATOM 5874 C CA . LYS B 1 24 ? 31.171 23.417 -63.979 1.00 83.45 28 LYS B CA 1
ATOM 5875 C C . LYS B 1 24 ? 31.426 24.576 -64.943 1.00 82.49 28 LYS B C 1
ATOM 5876 O O . LYS B 1 24 ? 32.313 24.495 -65.801 1.00 78.15 28 LYS B O 1
ATOM 5882 N N . ALA B 1 25 ? 30.643 25.654 -64.833 1.00 83.81 29 ALA B N 1
ATOM 5883 C CA . ALA B 1 25 ? 30.839 26.820 -65.691 1.00 80.67 29 ALA B CA 1
ATOM 5884 C C . ALA B 1 25 ? 32.191 27.486 -65.433 1.00 82.42 29 ALA B C 1
ATOM 5885 O O . ALA B 1 25 ? 33.005 27.643 -66.352 1.00 83.81 29 ALA B O 1
ATOM 5887 N N . PHE B 1 26 ? 32.436 27.907 -64.184 1.00 80.47 30 PHE B N 1
ATOM 5888 C CA . PHE B 1 26 ? 33.701 28.555 -63.829 1.00 78.81 30 PHE B CA 1
ATOM 5889 C C . PHE B 1 26 ? 34.896 27.666 -64.138 1.00 82.16 30 PHE B C 1
ATOM 5890 O O . PHE B 1 26 ? 35.924 28.138 -64.639 1.00 80.33 30 PHE B O 1
ATOM 5898 N N . ALA B 1 27 ? 34.787 26.377 -63.813 1.00 87.74 31 ALA B N 1
ATOM 5899 C CA . ALA B 1 27 ? 35.896 25.444 -63.987 1.00 84.76 31 ALA B CA 1
ATOM 5900 C C . ALA B 1 27 ? 36.235 25.222 -65.458 1.00 84.40 31 ALA B C 1
ATOM 5901 O O . ALA B 1 27 ? 37.417 25.138 -65.815 1.00 84.95 31 ALA B O 1
ATOM 5903 N N . ALA B 1 28 ? 35.206 25.144 -66.322 1.00 86.51 32 ALA B N 1
ATOM 5904 C CA . ALA B 1 28 ? 35.392 24.889 -67.754 1.00 85.67 32 ALA B CA 1
ATOM 5905 C C . ALA B 1 28 ? 36.313 25.917 -68.409 1.00 83.51 32 ALA B C 1
ATOM 5906 O O . ALA B 1 28 ? 37.038 25.576 -69.353 1.00 79.75 32 ALA B O 1
ATOM 5908 N N . SER B 1 29 ? 36.306 27.169 -67.937 1.00 84.89 33 SER B N 1
ATOM 5909 C CA . SER B 1 29 ?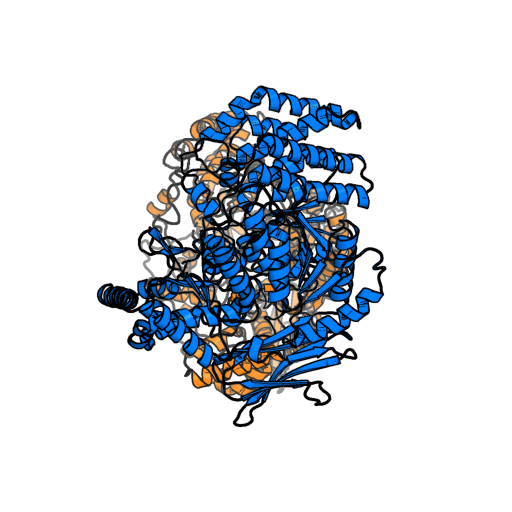 37.215 28.173 -68.482 1.00 82.05 33 SER B CA 1
ATOM 5910 C C . SER B 1 29 ? 38.666 27.815 -68.247 1.00 88.85 33 SER B C 1
ATOM 5911 O O . SER B 1 29 ? 39.554 28.488 -68.791 1.00 91.30 33 SER B O 1
ATOM 5914 N N . ALA B 1 30 ? 38.930 26.801 -67.420 1.00 84.93 34 ALA B N 1
ATOM 5915 C CA . ALA B 1 30 ? 40.283 26.280 -67.208 1.00 82.84 34 ALA B CA 1
ATOM 5916 C C . ALA B 1 30 ? 40.498 24.917 -67.854 1.00 82.77 34 ALA B C 1
ATOM 5917 O O . ALA B 1 30 ? 41.444 24.219 -67.488 1.00 87.03 34 ALA B O 1
ATOM 5919 N N . GLY B 1 31 ? 39.652 24.534 -68.806 1.00 79.98 35 GLY B N 1
ATOM 5920 C CA . GLY B 1 31 ? 39.790 23.262 -69.486 1.00 74.49 35 GLY B CA 1
ATOM 5921 C C . GLY B 1 31 ? 39.684 22.056 -68.578 1.00 82.12 35 GLY B C 1
ATOM 5922 O O . GLY B 1 31 ? 40.383 21.062 -68.810 1.00 84.21 35 GLY B O 1
ATOM 5923 N N . ILE B 1 32 ? 38.849 22.125 -67.535 1.00 79.79 36 ILE B N 1
ATOM 5924 C CA . ILE B 1 32 ? 38.715 21.083 -66.516 1.00 81.12 36 ILE B CA 1
ATOM 5925 C C . ILE B 1 32 ? 37.291 20.519 -66.569 1.00 83.88 36 ILE B C 1
ATOM 5926 O O . ILE B 1 32 ? 36.322 21.278 -66.708 1.00 81.75 36 ILE B O 1
ATOM 5931 N N . ASP B 1 33 ? 37.180 19.189 -66.564 1.00 81.54 37 ASP B N 1
ATOM 5932 C CA . ASP B 1 33 ? 35.911 18.468 -66.559 1.00 78.90 37 ASP B CA 1
ATOM 5933 C C . ASP B 1 33 ? 35.496 18.112 -65.137 1.00 82.52 37 ASP B C 1
ATOM 5934 O O . ASP B 1 33 ? 36.326 17.700 -64.322 1.00 83.67 37 ASP B O 1
ATOM 5939 N N . VAL B 1 34 ? 34.209 18.284 -64.841 1.00 84.04 38 VAL B N 1
ATOM 5940 C CA . VAL B 1 34 ? 33.673 18.129 -63.491 1.00 79.54 38 VAL B CA 1
ATOM 5941 C C . VAL B 1 34 ? 32.633 17.010 -63.495 1.00 80.42 38 VAL B C 1
ATOM 5942 O O . VAL B 1 34 ? 31.468 17.230 -63.846 1.00 81.56 38 VAL B O 1
ATOM 5946 N N . GLU B 1 35 ? 33.045 15.814 -63.075 1.00 84.31 39 GLU B N 1
ATOM 5947 C CA . GLU B 1 35 ? 32.202 14.629 -62.957 1.00 85.77 39 GLU B CA 1
ATOM 5948 C C . GLU B 1 35 ? 31.485 14.580 -61.601 1.00 83.03 39 GLU B C 1
ATOM 5949 O O . GLU B 1 35 ? 31.864 15.260 -60.643 1.00 81.78 39 GLU B O 1
ATOM 5955 N N . THR B 1 36 ? 30.403 13.795 -61.551 1.00 86.64 40 THR B N 1
ATOM 5956 C CA . THR B 1 36 ? 29.647 13.514 -60.327 1.00 84.26 40 THR B CA 1
ATOM 5957 C C . THR B 1 36 ? 29.690 12.022 -60.022 1.00 87.93 40 THR B C 1
ATOM 5958 O O . THR B 1 36 ? 29.294 11.205 -60.861 1.00 89.07 40 THR B O 1
ATOM 5962 N N . SER B 1 37 ? 30.171 11.668 -58.828 1.00 90.93 41 SER B N 1
ATOM 5963 C CA . SER B 1 37 ? 30.216 10.282 -58.365 1.00 95.03 41 SER B CA 1
ATOM 5964 C C . SER B 1 37 ? 29.237 10.067 -57.210 1.00 91.48 41 SER B C 1
ATOM 5965 O O . SER B 1 37 ? 29.279 10.798 -56.216 1.00 94.32 41 SER B O 1
ATOM 5968 N N . ASP B 1 38 ? 28.360 9.066 -57.337 1.00 90.45 42 ASP B N 1
ATOM 5969 C CA . ASP B 1 38 ? 27.343 8.785 -56.315 1.00 98.32 42 ASP B CA 1
ATOM 5970 C C . ASP B 1 38 ? 27.934 7.808 -55.299 1.00 100.08 42 ASP B C 1
ATOM 5971 O O . ASP B 1 38 ? 28.024 6.603 -55.554 1.00 97.83 42 ASP B O 1
ATOM 5976 N N . ILE B 1 39 ? 28.299 8.323 -54.124 1.00 100.34 43 ILE B N 1
ATOM 5977 C CA . ILE B 1 39 ? 28.901 7.522 -53.062 1.00 101.79 43 ILE B CA 1
ATOM 5978 C C . ILE B 1 39 ? 27.941 7.320 -51.886 1.00 102.85 43 ILE B C 1
ATOM 5979 O O . ILE B 1 39 ? 28.353 6.850 -50.817 1.00 100.47 43 ILE B O 1
ATOM 5984 N N . SER B 1 40 ? 26.653 7.615 -52.079 1.00 102.95 44 SER B N 1
ATOM 5985 C CA . SER B 1 40 ? 25.623 7.485 -51.049 1.00 102.17 44 SER B CA 1
ATOM 5986 C C . SER B 1 40 ? 25.124 6.051 -50.899 1.00 107.51 44 SER B C 1
ATOM 5987 O O . SER B 1 40 ? 25.888 5.089 -51.063 1.00 110.43 44 SER B O 1
ATOM 5990 N N . LEU B 1 41 ? 23.843 5.906 -50.525 1.00 108.96 45 LEU B N 1
ATOM 5991 C CA . LEU B 1 41 ? 23.175 4.609 -50.434 1.00 110.20 45 LEU B CA 1
ATOM 5992 C C . LEU B 1 41 ? 22.837 4.025 -51.821 1.00 115.50 45 LEU B C 1
ATOM 5993 O O . LEU B 1 41 ? 21.897 3.232 -51.947 1.00 114.48 45 LEU B O 1
ATOM 5998 N N . ALA B 1 42 ? 23.543 4.476 -52.865 1.00 117.73 46 ALA B N 1
ATOM 5999 C CA . ALA B 1 42 ? 23.541 3.774 -54.140 1.00 115.32 46 ALA B CA 1
ATOM 6000 C C . ALA B 1 42 ? 24.216 2.420 -53.981 1.00 120.55 46 ALA B C 1
ATOM 6001 O O . ALA B 1 42 ? 23.926 1.485 -54.735 1.00 125.26 46 ALA B O 1
ATOM 6003 N N . GLY B 1 43 ? 25.166 2.329 -53.041 1.00 117.97 47 GLY B N 1
ATOM 6004 C CA . GLY B 1 43 ? 25.724 1.043 -52.662 1.00 118.86 47 GLY B CA 1
ATOM 6005 C C . GLY B 1 43 ? 24.669 0.079 -52.154 1.00 122.56 47 GLY B C 1
ATOM 6006 O O . GLY B 1 43 ? 24.804 -1.136 -52.327 1.00 126.98 47 GLY B O 1
ATOM 6007 N N . ARG B 1 44 ? 23.630 0.603 -51.483 1.00 122.09 48 ARG B N 1
ATOM 6008 C CA . ARG B 1 44 ? 22.485 -0.221 -51.095 1.00 122.25 48 ARG B CA 1
ATOM 6009 C C . ARG B 1 44 ? 21.796 -0.757 -52.345 1.00 124.92 48 ARG B C 1
ATOM 6010 O O . ARG B 1 44 ? 21.324 -1.901 -52.365 1.00 125.41 48 ARG B O 1
ATOM 6018 N N . ILE B 1 45 ? 21.751 0.056 -53.406 1.00 124.22 49 ILE B N 1
ATOM 6019 C CA . ILE B 1 45 ? 21.333 -0.406 -54.722 1.00 121.94 49 ILE B CA 1
ATOM 6020 C C . ILE B 1 45 ? 22.457 -1.198 -55.387 1.00 126.56 49 ILE B C 1
ATOM 6021 O O . ILE B 1 45 ? 22.206 -2.227 -56.024 1.00 133.29 49 ILE B O 1
ATOM 6026 N N . LEU B 1 46 ? 23.718 -0.746 -55.259 1.00 130.61 50 LEU B N 1
ATOM 6027 C CA . LEU B 1 46 ? 24.806 -1.414 -55.995 1.00 134.95 50 LEU B CA 1
ATOM 6028 C C . LEU B 1 46 ? 25.167 -2.794 -55.449 1.00 135.42 50 LEU B C 1
ATOM 6029 O O . LEU B 1 46 ? 25.195 -3.760 -56.217 1.00 135.77 50 LEU B O 1
ATOM 6034 N N . ALA B 1 47 ? 25.444 -2.916 -54.142 1.00 132.67 51 ALA B N 1
ATOM 6035 C CA . ALA B 1 47 ? 26.014 -4.167 -53.646 1.00 126.35 51 ALA B CA 1
ATOM 6036 C C . ALA B 1 47 ? 25.111 -5.330 -54.001 1.00 127.43 51 ALA B C 1
ATOM 6037 O O . ALA B 1 47 ? 25.585 -6.431 -54.300 1.00 124.16 51 ALA B O 1
ATOM 6039 N N . ASN B 1 48 ? 23.804 -5.091 -54.006 1.00 129.44 52 ASN B N 1
ATOM 6040 C CA . ASN B 1 48 ? 22.812 -6.081 -54.404 1.00 131.41 52 ASN B CA 1
ATOM 6041 C C . ASN B 1 48 ? 22.128 -5.684 -55.719 1.00 132.03 52 ASN B C 1
ATOM 6042 O O . ASN B 1 48 ? 20.965 -5.293 -55.736 1.00 129.50 52 ASN B O 1
ATOM 6047 N N . PHE B 1 49 ? 22.826 -5.861 -56.852 1.00 137.45 53 PHE B N 1
ATOM 6048 C CA . PHE B 1 49 ? 22.238 -5.674 -58.184 1.00 137.68 53 PHE B CA 1
ATOM 6049 C C . PHE B 1 49 ? 21.694 -6.968 -58.743 1.00 138.15 53 PHE B C 1
ATOM 6050 O O . PHE B 1 49 ? 20.591 -6.995 -59.299 1.00 138.65 53 PHE B O 1
ATOM 6058 N N . ALA B 1 50 ? 22.514 -8.019 -58.647 1.00 138.02 54 ALA B N 1
ATOM 6059 C CA . ALA B 1 50 ? 22.202 -9.315 -59.234 1.00 135.76 54 ALA B CA 1
ATOM 6060 C C . ALA B 1 50 ? 20.742 -9.684 -59.012 1.00 139.67 54 ALA B C 1
ATOM 6061 O O . ALA B 1 50 ? 20.126 -10.350 -59.856 1.00 139.80 54 ALA B O 1
ATOM 6063 N N . ASP B 1 51 ? 20.180 -9.269 -57.877 1.00 139.96 55 ASP B N 1
ATOM 6064 C CA . ASP B 1 51 ? 18.818 -9.647 -57.527 1.00 134.97 55 ASP B CA 1
ATOM 6065 C C . ASP B 1 51 ? 17.744 -8.918 -58.348 1.00 135.74 55 ASP B C 1
ATOM 6066 O O . ASP B 1 51 ? 16.716 -9.522 -58.680 1.00 138.33 55 ASP B O 1
ATOM 6071 N N . ARG B 1 52 ? 17.953 -7.650 -58.727 1.00 132.62 56 ARG B N 1
ATOM 6072 C CA . ARG B 1 52 ? 16.838 -6.866 -59.270 1.00 129.95 56 ARG B CA 1
ATOM 6073 C C . ARG B 1 52 ? 17.089 -6.196 -60.623 1.00 130.66 56 ARG B C 1
ATOM 6074 O O . ARG B 1 52 ? 18.011 -5.385 -60.770 1.00 131.38 56 ARG B O 1
ATOM 6082 N N . LEU B 1 53 ? 16.194 -6.503 -61.577 1.00 132.24 57 LEU B N 1
ATOM 6083 C CA . LEU B 1 53 ? 16.035 -5.993 -62.947 1.00 128.87 57 LEU B CA 1
ATOM 6084 C C . LEU B 1 53 ? 17.303 -5.582 -63.697 1.00 124.21 57 LEU B C 1
ATOM 6085 O O . LEU B 1 53 ? 17.792 -4.455 -63.571 1.00 121.83 57 LEU B O 1
ATOM 6090 N N . GLU B 1 54 ? 17.783 -6.503 -64.539 1.00 127.26 58 GLU B N 1
ATOM 6091 C CA . GLU B 1 54 ? 18.991 -6.310 -65.341 1.00 132.74 58 GLU B CA 1
ATOM 6092 C C . GLU B 1 54 ? 18.841 -5.246 -66.435 1.00 134.09 58 GLU B C 1
ATOM 6093 O O . GLU B 1 54 ? 19.810 -4.541 -66.747 1.00 133.23 58 GLU B O 1
ATOM 6099 N N . ALA B 1 55 ? 17.661 -5.144 -67.059 1.00 134.03 59 ALA B N 1
ATOM 6100 C CA . ALA B 1 55 ? 17.547 -4.415 -68.327 1.00 130.53 59 ALA B CA 1
ATOM 6101 C C . ALA B 1 55 ? 17.941 -2.940 -68.218 1.00 128.58 59 ALA B C 1
ATOM 6102 O O . ALA B 1 55 ? 18.759 -2.450 -69.008 1.00 123.14 59 ALA B O 1
ATOM 6104 N N . ASP B 1 56 ? 17.419 -2.222 -67.211 1.00 126.92 60 ASP B N 1
ATOM 6105 C CA . ASP B 1 56 ? 17.601 -0.771 -67.211 1.00 123.40 60 ASP B CA 1
ATOM 6106 C C . ASP B 1 56 ? 17.702 -0.155 -65.816 1.00 116.36 60 ASP B C 1
ATOM 6107 O O . ASP B 1 56 ? 17.536 1.063 -65.685 1.00 111.04 60 ASP B O 1
ATOM 6112 N N . GLN B 1 57 ? 17.878 -0.950 -64.764 1.00 117.62 61 GLN B N 1
ATOM 6113 C CA . GLN B 1 57 ? 17.913 -0.416 -63.408 1.00 120.42 61 GLN B CA 1
ATOM 6114 C C . GLN B 1 57 ? 19.288 -0.518 -62.743 1.00 123.19 61 GLN B C 1
ATOM 6115 O O . GLN B 1 57 ? 19.388 -0.327 -61.525 1.00 119.65 61 GLN B O 1
ATOM 6121 N N . ARG B 1 58 ? 20.343 -0.825 -63.502 1.00 124.97 62 ARG B N 1
ATOM 6122 C CA . ARG B 1 58 ? 21.701 -0.858 -62.967 1.00 124.96 62 ARG B CA 1
ATOM 6123 C C . ARG B 1 58 ? 22.320 0.545 -62.921 1.00 124.97 62 ARG B C 1
ATOM 6124 O O . ARG B 1 58 ? 21.940 1.445 -63.678 1.00 127.10 62 ARG B O 1
ATOM 6132 N N . ILE B 1 59 ? 23.287 0.725 -62.012 1.00 122.05 63 ILE B N 1
ATOM 6133 C CA . ILE B 1 59 ? 24.115 1.927 -61.940 1.00 120.72 63 ILE B CA 1
ATOM 6134 C C . ILE B 1 59 ? 25.568 1.485 -61.767 1.00 123.79 63 ILE B C 1
ATOM 6135 O O . ILE B 1 59 ? 25.847 0.377 -61.307 1.00 125.42 63 ILE B O 1
ATOM 6140 N N . GLU B 1 60 ? 26.510 2.350 -62.164 1.00 119.57 64 GLU B N 1
ATOM 6141 C CA . GLU B 1 60 ? 27.905 1.902 -62.180 1.00 119.73 64 GLU B CA 1
ATOM 6142 C C . GLU B 1 60 ? 28.876 2.667 -61.277 1.00 124.11 64 GLU B C 1
ATOM 6143 O O . GLU B 1 60 ? 29.774 2.037 -60.706 1.00 124.53 64 GLU B O 1
ATOM 6149 N N . ASP B 1 61 ? 28.738 3.992 -61.108 1.00 124.82 65 ASP B N 1
ATOM 6150 C CA . ASP B 1 61 ? 29.798 4.829 -60.511 1.00 116.94 65 ASP B CA 1
ATOM 6151 C C . ASP B 1 61 ? 29.788 4.761 -58.983 1.00 114.21 65 ASP B C 1
ATOM 6152 O O . ASP B 1 61 ? 29.104 5.532 -58.304 1.00 111.52 65 ASP B O 1
ATOM 6157 N N . ASP B 1 62 ? 30.608 3.848 -58.444 1.00 112.89 66 ASP B N 1
ATOM 6158 C CA . ASP B 1 62 ? 30.630 3.503 -57.025 1.00 110.10 66 ASP B CA 1
ATOM 6159 C C . ASP B 1 62 ? 32.018 3.474 -56.397 1.00 105.65 66 ASP B C 1
ATOM 6160 O O . ASP B 1 62 ? 33.020 3.715 -57.081 1.00 101.36 66 ASP B O 1
ATOM 6165 N N . LEU B 1 63 ? 32.064 3.024 -55.128 1.00 103.88 67 LEU B N 1
ATOM 6166 C CA . LEU B 1 63 ? 33.304 2.935 -54.351 1.00 102.99 67 LEU B CA 1
ATOM 6167 C C . LEU B 1 63 ? 34.448 2.317 -55.151 1.00 101.35 67 LEU B C 1
ATOM 6168 O O . LEU B 1 63 ? 35.589 2.795 -55.084 1.00 94.27 67 LEU B O 1
ATOM 6173 N N . ALA B 1 64 ? 34.170 1.232 -55.886 1.00 99.27 68 ALA B N 1
ATOM 6174 C CA . ALA B 1 64 ? 35.223 0.541 -56.629 1.00 96.82 68 ALA B CA 1
ATOM 6175 C C . ALA B 1 64 ? 35.831 1.431 -57.704 1.00 93.51 68 ALA B C 1
ATOM 6176 O O . ALA B 1 64 ? 37.056 1.456 -57.877 1.00 92.00 68 ALA B O 1
ATOM 6178 N N . ARG B 1 65 ? 34.993 2.153 -58.450 1.00 96.54 69 ARG B N 1
ATOM 6179 C CA . ARG B 1 65 ? 35.522 3.098 -59.426 1.00 96.64 69 ARG B CA 1
ATOM 6180 C C . ARG B 1 65 ? 36.258 4.237 -58.728 1.00 93.93 69 ARG B C 1
ATOM 6181 O O . ARG B 1 65 ? 37.309 4.678 -59.207 1.00 89.26 69 ARG B O 1
ATOM 6189 N N . LEU B 1 66 ? 35.717 4.739 -57.602 1.00 97.79 70 LEU B N 1
ATOM 6190 C CA . LEU B 1 66 ? 36.454 5.721 -56.803 1.00 92.93 70 LEU B CA 1
ATOM 6191 C C . LEU B 1 66 ? 37.735 5.121 -56.234 1.00 85.47 70 LEU B C 1
ATOM 6192 O O . LEU B 1 66 ? 38.760 5.806 -56.161 1.00 79.28 70 LEU B O 1
ATOM 6197 N N . ALA B 1 67 ? 37.708 3.832 -55.859 1.00 87.89 71 ALA B N 1
ATOM 6198 C CA . ALA B 1 67 ? 38.900 3.182 -55.304 1.00 88.34 71 ALA B CA 1
ATOM 6199 C C . ALA B 1 67 ? 39.986 2.970 -56.357 1.00 86.98 71 ALA B C 1
ATOM 6200 O O . ALA B 1 67 ? 41.182 3.008 -56.035 1.00 80.05 71 ALA B O 1
ATOM 6202 N N . VAL B 1 68 ? 39.601 2.723 -57.608 1.00 88.11 72 VAL B N 1
ATOM 6203 C CA . VAL B 1 68 ? 40.613 2.625 -58.650 1.00 87.92 72 VAL B CA 1
ATOM 6204 C C . VAL B 1 68 ? 41.071 4.013 -59.087 1.00 85.08 72 VAL B C 1
ATOM 6205 O O . VAL B 1 68 ? 42.262 4.214 -59.349 1.00 85.75 72 VAL B O 1
ATOM 6209 N N . LEU B 1 69 ? 40.163 4.999 -59.129 1.00 83.52 73 LEU B N 1
ATOM 6210 C CA . LEU B 1 69 ? 40.572 6.360 -59.479 1.00 83.72 73 LEU B CA 1
ATOM 6211 C C . LEU B 1 69 ? 41.646 6.865 -58.524 1.00 88.39 73 LEU B C 1
ATOM 6212 O O . LEU B 1 69 ? 42.565 7.589 -58.933 1.00 87.29 73 LEU B O 1
ATOM 6217 N N . ALA B 1 70 ? 41.546 6.481 -57.243 1.00 88.82 74 ALA B N 1
ATOM 6218 C CA . ALA B 1 70 ? 42.545 6.829 -56.240 1.00 81.68 74 ALA B CA 1
ATOM 6219 C C . ALA B 1 70 ? 43.898 6.185 -56.523 1.00 87.02 74 ALA B C 1
ATOM 6220 O O . ALA B 1 70 ? 44.922 6.690 -56.044 1.00 87.66 74 ALA B O 1
ATOM 6222 N N . THR B 1 71 ? 43.929 5.088 -57.291 1.00 84.97 75 THR B N 1
ATOM 6223 C CA . THR B 1 71 ? 45.198 4.475 -57.664 1.00 83.67 75 THR B CA 1
ATOM 6224 C C . THR B 1 71 ? 45.853 5.168 -58.854 1.00 80.08 75 THR B C 1
ATOM 6225 O O . THR B 1 71 ? 47.045 4.957 -59.093 1.00 76.41 75 THR B O 1
ATOM 6229 N N . SER B 1 72 ? 45.098 5.969 -59.618 1.00 81.08 76 SER B N 1
ATOM 6230 C CA . SER B 1 72 ? 45.635 6.734 -60.732 1.00 81.05 76 SER B CA 1
ATOM 6231 C C . SER B 1 72 ? 46.312 8.021 -60.247 1.00 85.99 76 SER B C 1
ATOM 6232 O O . SER B 1 72 ? 45.852 8.652 -59.287 1.00 89.14 76 SER B O 1
ATOM 6235 N N . PRO B 1 73 ? 47.383 8.455 -60.916 1.00 82.94 77 PRO B N 1
ATOM 6236 C CA . PRO B 1 73 ? 47.990 9.753 -60.595 1.00 78.43 77 PRO B CA 1
ATOM 6237 C C . PRO B 1 73 ? 47.228 10.938 -61.162 1.00 79.61 77 PRO B C 1
ATOM 6238 O O . PRO B 1 73 ? 47.715 12.068 -61.074 1.00 77.31 77 PRO B O 1
ATOM 6242 N N . ASP B 1 74 ? 46.068 10.678 -61.766 1.00 82.80 78 ASP B N 1
ATOM 6243 C CA . ASP B 1 74 ? 45.214 11.700 -62.350 1.00 88.18 78 ASP B CA 1
ATOM 6244 C C . ASP B 1 74 ? 43.989 11.987 -61.486 1.00 87.15 78 ASP B C 1
ATOM 6245 O O . ASP B 1 74 ? 43.042 12.626 -61.956 1.00 90.83 78 ASP B O 1
ATOM 6250 N N . ALA B 1 75 ? 43.956 11.471 -60.260 1.00 87.62 79 ALA B N 1
ATOM 6251 C CA . ALA B 1 75 ? 42.797 11.643 -59.393 1.00 87.60 79 ALA B CA 1
ATOM 6252 C C . ALA B 1 75 ? 42.721 13.066 -58.834 1.00 82.69 79 ALA B C 1
ATOM 6253 O O . ALA B 1 75 ? 43.736 13.667 -58.467 1.00 77.92 79 ALA B O 1
ATOM 6255 N N . ASN B 1 76 ? 41.501 13.611 -58.782 1.00 78.93 80 ASN B N 1
ATOM 6256 C CA . ASN B 1 76 ? 41.241 14.919 -58.166 1.00 78.05 80 ASN B CA 1
ATOM 6257 C C . ASN B 1 76 ? 39.791 14.889 -57.683 1.00 76.11 80 ASN B C 1
ATOM 6258 O O . ASN B 1 76 ? 38.869 15.211 -58.434 1.00 75.39 80 ASN B O 1
ATOM 6263 N N . ILE B 1 77 ? 39.609 14.521 -56.419 1.00 78.34 81 ILE B N 1
ATOM 6264 C CA . ILE B 1 77 ? 38.300 14.194 -55.865 1.00 76.21 81 ILE B CA 1
ATOM 6265 C C . ILE B 1 77 ? 37.944 15.271 -54.851 1.00 72.89 81 ILE B C 1
ATOM 6266 O O . ILE B 1 77 ? 38.827 15.958 -54.329 1.00 70.47 81 ILE B O 1
ATOM 6271 N N . ILE B 1 78 ? 36.646 15.522 -54.695 1.00 72.38 82 ILE B N 1
ATOM 6272 C CA . ILE B 1 78 ? 36.116 16.361 -53.624 1.00 68.46 82 ILE B CA 1
ATOM 6273 C C . ILE B 1 78 ? 35.074 15.557 -52.858 1.00 71.08 82 ILE B C 1
ATOM 6274 O O . ILE B 1 78 ? 34.007 15.254 -53.398 1.00 74.57 82 ILE B O 1
ATOM 6279 N N . LYS B 1 79 ? 35.369 15.238 -51.597 1.00 71.77 83 LYS B N 1
ATOM 6280 C CA . LYS B 1 79 ? 34.617 14.285 -50.784 1.00 70.22 83 LYS B CA 1
ATOM 6281 C C . LYS B 1 79 ? 33.888 15.060 -49.694 1.00 69.54 83 LYS B C 1
ATOM 6282 O O . LYS B 1 79 ? 34.523 15.738 -48.882 1.00 70.54 83 LYS B O 1
ATOM 6288 N N . LEU B 1 80 ? 32.563 14.982 -49.706 1.00 73.39 84 LEU B N 1
ATOM 6289 C CA . LEU B 1 80 ? 31.646 15.613 -48.763 1.00 75.81 84 LEU B CA 1
ATOM 6290 C C . LEU B 1 80 ? 31.134 14.596 -47.740 1.00 80.30 84 LEU B C 1
ATOM 6291 O O . LEU B 1 80 ? 31.180 13.386 -47.975 1.00 80.70 84 LEU B O 1
ATOM 6296 N N . PRO B 1 81 ? 30.642 15.041 -46.580 1.00 81.48 85 PRO B N 1
ATOM 6297 C CA . PRO B 1 81 ? 30.236 14.078 -45.541 1.00 84.14 85 PRO B CA 1
ATOM 6298 C C . PRO B 1 81 ? 28.982 13.283 -45.913 1.00 86.32 85 PRO B C 1
ATOM 6299 O O . PRO B 1 81 ? 28.050 13.802 -46.529 1.00 89.68 85 PRO B O 1
ATOM 6303 N N . ASN B 1 82 ? 28.966 12.007 -45.514 1.00 91.77 86 ASN B N 1
ATOM 6304 C CA . ASN B 1 82 ? 27.861 11.090 -45.784 1.00 90.70 86 ASN B CA 1
ATOM 6305 C C . ASN B 1 82 ? 27.675 10.162 -44.578 1.00 96.52 86 ASN B C 1
ATOM 6306 O O . ASN B 1 82 ? 28.558 10.054 -43.722 1.00 95.80 86 ASN B O 1
ATOM 6311 N N . ILE B 1 83 ? 26.510 9.494 -44.509 1.00 101.82 87 ILE B N 1
ATOM 6312 C CA . ILE B 1 83 ? 26.133 8.736 -43.309 1.00 103.45 87 ILE B CA 1
ATOM 6313 C C . ILE B 1 83 ? 27.059 7.537 -43.096 1.00 101.87 87 ILE B C 1
ATOM 6314 O O . ILE B 1 83 ? 27.380 6.790 -44.034 1.00 95.65 87 ILE B O 1
ATOM 6319 N N . SER B 1 84 ? 27.489 7.344 -41.838 1.00 108.05 88 SER B N 1
ATOM 6320 C CA . SER B 1 84 ? 28.361 6.234 -41.446 1.00 112.16 88 SER B CA 1
ATOM 6321 C C . SER B 1 84 ? 27.878 5.369 -40.273 1.00 114.98 88 SER B C 1
ATOM 6322 O O . SER B 1 84 ? 26.672 5.172 -40.076 1.00 109.60 88 SER B O 1
ATOM 6325 N N . ALA B 1 85 ? 28.852 4.851 -39.504 1.00 121.35 89 ALA B N 1
ATOM 6326 C CA . ALA B 1 85 ? 28.671 3.797 -38.499 1.00 117.27 89 ALA B CA 1
ATOM 6327 C C . ALA B 1 85 ? 28.201 4.310 -37.133 1.00 122.78 89 ALA B C 1
ATOM 6328 O O . ALA B 1 85 ? 28.666 5.349 -36.644 1.00 114.94 89 ALA B O 1
ATOM 6330 N N . SER B 1 86 ? 27.321 3.527 -36.496 1.00 127.57 90 SER B N 1
ATOM 6331 C CA . SER B 1 86 ? 26.911 3.636 -35.091 1.00 133.70 90 SER B CA 1
ATOM 6332 C C . SER B 1 86 ? 26.043 2.412 -34.796 1.00 137.33 90 SER B C 1
ATOM 6333 O O . SER B 1 86 ? 25.860 1.550 -35.661 1.00 133.99 90 SER B O 1
ATOM 6336 N N . VAL B 1 87 ? 25.524 2.317 -33.572 1.00 143.52 91 VAL B N 1
ATOM 6337 C CA . VAL B 1 87 ? 24.712 1.145 -33.235 1.00 149.14 91 VAL B CA 1
ATOM 6338 C C . VAL B 1 87 ? 23.200 1.422 -33.219 1.00 152.59 91 VAL B C 1
ATOM 6339 O O . VAL B 1 87 ? 22.532 1.014 -34.178 1.00 153.97 91 VAL B O 1
ATOM 6343 N N . PRO B 1 88 ? 22.587 2.069 -32.205 1.00 156.06 92 PRO B N 1
ATOM 6344 C CA . PRO B 1 88 ? 21.110 2.193 -32.231 1.00 157.24 92 PRO B CA 1
ATOM 6345 C C . PRO B 1 88 ? 20.522 2.974 -33.401 1.00 158.72 92 PRO B C 1
ATOM 6346 O O . PRO B 1 88 ? 19.395 2.666 -33.801 1.00 159.44 92 PRO B O 1
ATOM 6350 N N . GLN B 1 89 ? 21.203 3.996 -33.935 1.00 158.46 93 GLN B N 1
ATOM 6351 C CA . GLN B 1 89 ? 20.614 4.778 -35.027 1.00 158.85 93 GLN B CA 1
ATOM 6352 C C . GLN B 1 89 ? 20.369 3.916 -36.266 1.00 157.89 93 GLN B C 1
ATOM 6353 O O . GLN B 1 89 ? 19.477 4.221 -37.068 1.00 154.68 93 GLN B O 1
ATOM 6359 N N . LEU B 1 90 ? 21.192 2.884 -36.478 1.00 157.91 94 LEU B N 1
ATOM 6360 C CA . LEU B 1 90 ? 20.898 1.890 -37.509 1.00 154.62 94 LEU B CA 1
ATOM 6361 C C . LEU B 1 90 ? 19.522 1.275 -37.301 1.00 154.53 94 LEU B C 1
ATOM 6362 O O . LEU B 1 90 ? 18.797 1.012 -38.269 1.00 152.77 94 LEU B O 1
ATOM 6367 N N . LYS B 1 91 ? 19.177 0.972 -36.044 1.00 155.98 95 LYS B N 1
ATOM 6368 C CA . LYS B 1 91 ? 17.819 0.546 -35.727 1.00 157.78 95 LYS B CA 1
ATOM 6369 C C . LYS B 1 91 ? 16.822 1.622 -36.133 1.00 159.76 95 LYS B C 1
ATOM 6370 O O . LYS B 1 91 ? 15.673 1.314 -36.465 1.00 158.83 95 LYS B O 1
ATOM 6376 N N . GLY B 1 92 ? 17.227 2.894 -36.054 1.00 159.94 96 GLY B N 1
ATOM 6377 C CA . GLY B 1 92 ? 16.432 3.961 -36.634 1.00 156.65 96 GLY B CA 1
ATOM 6378 C C . GLY B 1 92 ? 16.448 3.930 -38.150 1.00 155.13 96 GLY B C 1
ATOM 6379 O O . GLY B 1 92 ? 15.479 4.348 -38.792 1.00 152.77 96 GLY B O 1
ATOM 6380 N N . ALA B 1 93 ? 17.552 3.461 -38.746 1.00 154.84 97 ALA B N 1
ATOM 6381 C CA . ALA B 1 93 ? 17.589 3.306 -40.197 1.00 153.76 97 ALA B CA 1
ATOM 6382 C C . ALA B 1 93 ? 16.617 2.224 -40.644 1.00 153.98 97 ALA B C 1
ATOM 6383 O O . ALA B 1 93 ? 15.884 2.410 -41.620 1.00 151.48 97 ALA B O 1
ATOM 6385 N N . ILE B 1 94 ? 16.611 1.077 -39.956 1.00 156.91 98 ILE B N 1
ATOM 6386 C CA . ILE B 1 94 ? 15.619 0.047 -40.260 1.00 156.48 98 ILE B CA 1
ATOM 6387 C C . ILE B 1 94 ? 14.211 0.524 -39.890 1.00 154.08 98 ILE B C 1
ATOM 6388 O O . ILE B 1 94 ? 13.254 0.289 -40.635 1.00 154.59 98 ILE B O 1
ATOM 6393 N N . ALA B 1 95 ? 14.055 1.201 -38.741 1.00 152.66 99 ALA B N 1
ATOM 6394 C CA . ALA B 1 95 ? 12.716 1.567 -38.274 1.00 151.20 99 ALA B CA 1
ATOM 6395 C C . ALA B 1 95 ? 12.080 2.660 -39.131 1.00 153.05 99 ALA B C 1
ATOM 6396 O O . ALA B 1 95 ? 10.857 2.664 -39.317 1.00 150.90 99 ALA B O 1
ATOM 6398 N N . GLU B 1 96 ? 12.876 3.611 -39.644 1.00 152.63 100 GLU B N 1
ATOM 6399 C CA . GLU B 1 96 ? 12.300 4.628 -40.526 1.00 148.14 100 GLU B CA 1
ATOM 6400 C C . GLU B 1 96 ? 12.072 4.086 -41.933 1.00 150.23 100 GLU B C 1
ATOM 6401 O O . GLU B 1 96 ? 11.041 4.380 -42.550 1.00 151.58 100 GLU B O 1
ATOM 6407 N N . LEU B 1 97 ? 13.025 3.311 -42.464 1.00 148.70 101 LEU B N 1
ATOM 6408 C CA . LEU B 1 97 ? 12.837 2.704 -43.779 1.00 144.95 101 LEU B CA 1
ATOM 6409 C C . LEU B 1 97 ? 11.637 1.757 -43.777 1.00 144.64 101 LEU B C 1
ATOM 6410 O O . LEU B 1 97 ? 10.899 1.684 -44.765 1.00 143.65 101 LEU B O 1
ATOM 6415 N N . GLN B 1 98 ? 11.437 1.013 -42.679 1.00 146.97 102 GLN B N 1
ATOM 6416 C CA . GLN B 1 98 ? 10.276 0.127 -42.561 1.00 147.82 102 GLN B CA 1
ATOM 6417 C C . GLN B 1 98 ? 8.961 0.905 -42.610 1.00 149.01 102 GLN B C 1
ATOM 6418 O O . GLN B 1 98 ? 7.974 0.433 -43.190 1.00 145.66 102 GLN B O 1
ATOM 6424 N N . GLY B 1 99 ? 8.913 2.079 -41.976 1.00 150.05 103 GLY B N 1
ATOM 6425 C CA . GLY B 1 99 ? 7.727 2.921 -42.005 1.00 149.73 103 GLY B CA 1
ATOM 6426 C C . GLY B 1 99 ? 7.457 3.623 -43.323 1.00 153.26 103 GLY B C 1
ATOM 6427 O O . GLY B 1 99 ? 6.456 4.340 -43.426 1.00 151.19 103 GLY B O 1
ATOM 6428 N N . LEU B 1 100 ? 8.337 3.462 -44.320 1.00 155.85 104 LEU B N 1
ATOM 6429 C CA . LEU B 1 100 ? 8.137 3.972 -45.675 1.00 154.74 104 LEU B CA 1
ATOM 6430 C C . LEU B 1 100 ? 7.762 2.881 -46.679 1.00 149.36 104 LEU B C 1
ATOM 6431 O O . LEU B 1 100 ? 7.405 3.208 -47.819 1.00 144.52 104 LEU B O 1
ATOM 6436 N N . GLY B 1 101 ? 7.826 1.607 -46.283 1.00 146.93 105 GLY B N 1
ATOM 6437 C CA . GLY B 1 101 ? 7.501 0.474 -47.141 1.00 140.41 105 GLY B CA 1
ATOM 6438 C C . GLY B 1 101 ? 8.644 -0.487 -47.446 1.00 136.20 105 GLY B C 1
ATOM 6439 O O . GLY B 1 101 ? 8.382 -1.556 -48.017 1.00 134.77 105 GLY B O 1
ATOM 6440 N N . TYR B 1 102 ? 9.893 -0.177 -47.081 1.00 138.23 106 TYR B N 1
ATOM 6441 C CA . TYR B 1 102 ? 11.040 -1.051 -47.340 1.00 133.21 106 TYR B CA 1
ATOM 6442 C C . TYR B 1 102 ? 11.174 -2.158 -46.290 1.00 137.89 106 TYR B C 1
ATOM 6443 O O . TYR B 1 102 ? 11.061 -1.906 -45.087 1.00 139.35 106 TYR B O 1
ATOM 6452 N N . LYS B 1 103 ? 11.385 -3.395 -46.752 1.00 141.40 107 LYS B N 1
ATOM 6453 C CA . LYS B 1 103 ? 11.517 -4.575 -45.881 1.00 142.38 107 LYS B CA 1
ATOM 6454 C C . LYS B 1 103 ? 12.960 -5.096 -45.828 1.00 141.60 107 LYS B C 1
ATOM 6455 O O . LYS B 1 103 ? 13.306 -6.086 -46.477 1.00 141.48 107 LYS B O 1
ATOM 6461 N N . VAL B 1 104 ? 13.808 -4.423 -45.051 1.00 141.35 108 VAL B N 1
ATOM 6462 C CA . VAL B 1 104 ? 15.161 -4.906 -44.753 1.00 140.35 108 VAL B CA 1
ATOM 6463 C C . VAL B 1 104 ? 15.149 -5.515 -43.351 1.00 140.48 108 VAL B C 1
ATOM 6464 O O . VAL B 1 104 ? 14.444 -4.995 -42.472 1.00 138.06 108 VAL B O 1
ATOM 6468 N N . PRO B 1 105 ? 15.910 -6.581 -43.075 1.00 136.23 109 PRO B N 1
ATOM 6469 C CA . PRO B 1 105 ? 15.694 -7.330 -41.826 1.00 133.88 109 PRO B CA 1
ATOM 6470 C C . PRO B 1 105 ? 16.019 -6.521 -40.574 1.00 139.37 109 PRO B C 1
ATOM 6471 O O . PRO B 1 105 ? 16.894 -5.651 -40.572 1.00 143.36 109 PRO B O 1
ATOM 6475 N N . ASP B 1 106 ? 15.275 -6.815 -39.502 1.00 141.56 110 ASP B N 1
ATOM 6476 C CA . ASP B 1 106 ? 15.482 -6.191 -38.197 1.00 143.85 110 ASP B CA 1
ATOM 6477 C C . ASP B 1 106 ? 16.857 -6.549 -37.632 1.00 142.70 110 ASP B C 1
ATOM 6478 O O . ASP B 1 106 ? 17.438 -7.590 -37.954 1.00 139.56 110 ASP B O 1
ATOM 6483 N N . PHE B 1 107 ? 17.366 -5.693 -36.740 1.00 144.24 111 PHE B N 1
ATOM 6484 C CA . PHE B 1 107 ? 18.640 -5.996 -36.088 1.00 146.79 111 PHE B CA 1
ATOM 6485 C C . PHE B 1 107 ? 18.425 -6.989 -34.953 1.00 147.78 111 PHE B C 1
ATOM 6486 O O . PHE B 1 107 ? 17.614 -6.726 -34.056 1.00 144.27 111 PHE B O 1
ATOM 6494 N N . PRO B 1 108 ? 19.116 -8.127 -34.957 1.00 150.02 112 PRO B N 1
ATOM 6495 C CA . PRO B 1 108 ? 18.943 -9.116 -33.887 1.00 152.90 112 PRO B CA 1
ATOM 6496 C C . PRO B 1 108 ? 19.959 -8.955 -32.765 1.00 154.07 112 PRO B C 1
ATOM 6497 O O . PRO B 1 108 ? 21.125 -9.327 -32.933 1.00 155.25 112 PRO B O 1
ATOM 6501 N N . GLU B 1 109 ? 19.565 -8.371 -31.630 1.00 151.73 113 GLU B N 1
ATOM 6502 C CA . GLU B 1 109 ? 20.505 -8.317 -30.518 1.00 147.76 113 GLU B CA 1
ATOM 6503 C C . GLU B 1 109 ? 20.795 -9.711 -29.977 1.00 153.90 113 GLU B C 1
ATOM 6504 O O . GLU B 1 109 ? 21.912 -9.958 -29.500 1.00 155.51 113 GLU B O 1
ATOM 6510 N N . ASP B 1 110 ? 19.834 -10.629 -30.061 1.00 156.45 114 ASP B N 1
ATOM 6511 C CA . ASP B 1 110 ? 20.122 -12.054 -29.913 1.00 156.40 114 ASP B CA 1
ATOM 6512 C C . ASP B 1 110 ? 19.695 -12.749 -31.199 1.00 158.87 114 ASP B C 1
ATOM 6513 O O . ASP B 1 110 ? 18.483 -12.898 -31.447 1.00 154.78 114 ASP B O 1
ATOM 6518 N N . PRO B 1 111 ? 20.632 -13.194 -32.043 1.00 163.42 115 PRO B N 1
ATOM 6519 C CA . PRO B 1 111 ? 20.266 -13.823 -33.321 1.00 160.97 115 PRO B CA 1
ATOM 6520 C C . PRO B 1 111 ? 20.034 -15.312 -33.129 1.00 157.93 115 PRO B C 1
ATOM 6521 O O . PRO B 1 111 ? 20.978 -16.083 -32.928 1.00 153.96 115 PRO B O 1
ATOM 6525 N N . GLN B 1 112 ? 18.762 -15.720 -33.179 1.00 153.79 116 GLN B N 1
ATOM 6526 C CA . GLN B 1 112 ? 18.361 -17.109 -32.995 1.00 147.41 116 GLN B CA 1
ATOM 6527 C C . GLN B 1 112 ? 18.208 -17.853 -34.326 1.00 148.41 116 GLN B C 1
ATOM 6528 O O . GLN B 1 112 ? 18.712 -18.973 -34.467 1.00 143.89 116 GLN B O 1
ATOM 6534 N N . THR B 1 113 ? 17.528 -17.255 -35.309 1.00 149.20 117 THR B N 1
ATOM 6535 C CA . THR B 1 113 ? 17.310 -17.893 -36.605 1.00 149.12 117 THR B CA 1
ATOM 6536 C C . THR B 1 113 ? 18.454 -17.584 -37.581 1.00 146.41 117 THR B C 1
ATOM 6537 O O . THR B 1 113 ? 19.216 -16.629 -37.404 1.00 146.30 117 THR B O 1
ATOM 6541 N N . ASP B 1 114 ? 18.535 -18.386 -38.654 1.00 143.56 118 ASP B N 1
ATOM 6542 C CA . ASP B 1 114 ? 19.727 -18.389 -39.504 1.00 143.81 118 ASP B CA 1
ATOM 6543 C C . ASP B 1 114 ? 19.377 -18.623 -40.981 1.00 144.53 118 ASP B C 1
ATOM 6544 O O . ASP B 1 114 ? 20.013 -19.437 -41.658 1.00 141.58 118 ASP B O 1
ATOM 6549 N N . GLU B 1 115 ? 18.365 -17.919 -41.495 1.00 147.72 119 GLU B N 1
ATOM 6550 C CA . GLU B 1 115 ? 17.962 -18.055 -42.898 1.00 149.42 119 GLU B CA 1
ATOM 6551 C C . GLU B 1 115 ? 18.842 -17.223 -43.835 1.00 149.94 119 GLU B C 1
ATOM 6552 O O . GLU B 1 115 ? 18.865 -15.990 -43.734 1.00 147.30 119 GLU B O 1
ATOM 6558 N N . GLU B 1 116 ? 19.533 -17.901 -44.760 1.00 152.47 120 GLU B N 1
ATOM 6559 C CA . GLU B 1 116 ? 20.267 -17.303 -45.892 1.00 148.42 120 GLU B CA 1
ATOM 6560 C C . GLU B 1 116 ? 21.105 -16.087 -45.495 1.00 146.14 120 GLU B C 1
ATOM 6561 O O . GLU B 1 116 ? 20.878 -14.967 -45.957 1.00 142.91 120 GLU B O 1
ATOM 6567 N N . LYS B 1 117 ? 22.111 -16.327 -44.660 1.00 145.89 121 LYS B N 1
ATOM 6568 C CA . LYS B 1 117 ? 22.930 -15.229 -44.155 1.00 143.57 121 LYS B CA 1
ATOM 6569 C C . LYS B 1 117 ? 23.881 -14.639 -45.203 1.00 142.30 121 LYS B C 1
ATOM 6570 O O . LYS B 1 117 ? 24.604 -13.696 -44.863 1.00 142.11 121 LYS B O 1
ATOM 6576 N N . GLU B 1 118 ? 23.950 -15.164 -46.436 1.00 142.12 122 GLU B N 1
ATOM 6577 C CA . GLU B 1 118 ? 24.825 -14.533 -47.427 1.00 138.07 122 GLU B CA 1
ATOM 6578 C C . GLU B 1 118 ? 24.290 -13.165 -47.842 1.00 135.56 122 GLU B C 1
ATOM 6579 O O . GLU B 1 118 ? 25.076 -12.260 -48.150 1.00 133.24 122 GLU B O 1
ATOM 6585 N N . VAL B 1 119 ? 22.967 -12.992 -47.855 1.00 135.75 123 VAL B N 1
ATOM 6586 C CA . VAL B 1 119 ? 22.401 -11.656 -48.017 1.00 137.68 123 VAL B CA 1
ATOM 6587 C C . VAL B 1 119 ? 22.758 -10.789 -46.813 1.00 136.84 123 VAL B C 1
ATOM 6588 O O . VAL B 1 119 ? 23.017 -9.585 -46.947 1.00 133.98 123 VAL B O 1
ATOM 6592 N N . ARG B 1 120 ? 22.759 -11.387 -45.617 1.00 137.73 124 ARG B N 1
ATOM 6593 C CA . ARG B 1 120 ? 23.191 -10.688 -44.407 1.00 135.06 124 ARG B CA 1
ATOM 6594 C C . ARG B 1 120 ? 24.613 -10.154 -44.549 1.00 134.31 124 ARG B C 1
ATOM 6595 O O . ARG B 1 120 ? 24.884 -8.989 -44.233 1.00 130.49 124 ARG B O 1
ATOM 6603 N N . ALA B 1 121 ? 25.543 -11.008 -44.994 1.00 138.00 125 ALA B N 1
ATOM 6604 C CA . ALA B 1 121 ? 26.943 -10.604 -45.129 1.00 137.59 125 ALA B CA 1
ATOM 6605 C C . ALA B 1 121 ? 27.136 -9.548 -46.218 1.00 135.90 125 ALA B C 1
ATOM 6606 O O . ALA B 1 121 ? 27.968 -8.645 -46.065 1.00 134.91 125 ALA B O 1
ATOM 6608 N N . ARG B 1 122 ? 26.387 -9.643 -47.324 1.00 131.53 126 ARG B N 1
ATOM 6609 C CA . ARG B 1 122 ? 26.498 -8.626 -48.367 1.00 127.47 126 ARG B CA 1
ATOM 6610 C C . ARG B 1 122 ? 26.077 -7.265 -47.844 1.00 125.54 126 ARG B C 1
ATOM 6611 O O . ARG B 1 122 ? 26.719 -6.255 -48.144 1.00 124.48 126 ARG B O 1
ATOM 6619 N N . TYR B 1 123 ? 24.993 -7.215 -47.070 1.00 127.37 127 TYR B N 1
ATOM 6620 C CA . TYR B 1 123 ? 24.592 -5.946 -46.477 1.00 128.53 127 TYR B CA 1
ATOM 6621 C C . TYR B 1 123 ? 25.620 -5.466 -45.456 1.00 129.67 127 TYR B C 1
ATOM 6622 O O . TYR B 1 123 ? 25.995 -4.289 -45.461 1.00 127.46 127 TYR B O 1
ATOM 6631 N N . ALA B 1 124 ? 26.189 -6.394 -44.675 1.00 128.53 128 ALA B N 1
ATOM 6632 C CA . ALA B 1 124 ? 27.062 -6.032 -43.559 1.00 124.85 128 ALA B CA 1
ATOM 6633 C C . ALA B 1 124 ? 28.232 -5.151 -43.982 1.00 123.04 128 ALA B C 1
ATOM 6634 O O . ALA B 1 124 ? 28.654 -4.279 -43.215 1.00 122.07 128 ALA B O 1
ATOM 6636 N N . LYS B 1 125 ? 28.766 -5.359 -45.189 1.00 123.75 129 LYS B N 1
ATOM 6637 C CA . LYS B 1 125 ? 29.930 -4.593 -45.633 1.00 122.92 129 LYS B CA 1
ATOM 6638 C C . LYS B 1 125 ? 29.640 -3.096 -45.742 1.00 120.29 129 LYS B C 1
ATOM 6639 O O . LYS B 1 125 ? 30.528 -2.274 -45.487 1.00 118.06 129 LYS B O 1
ATOM 6645 N N . ILE B 1 126 ? 28.408 -2.721 -46.102 1.00 119.28 130 ILE B N 1
ATOM 6646 C CA . ILE B 1 126 ? 28.046 -1.317 -46.310 1.00 113.47 130 ILE B CA 1
ATOM 6647 C C . ILE B 1 126 ? 27.535 -0.623 -45.054 1.00 114.32 130 ILE B C 1
ATOM 6648 O O . ILE B 1 126 ? 27.486 0.618 -45.021 1.00 111.52 130 ILE B O 1
ATOM 6653 N N . LEU B 1 127 ? 27.207 -1.370 -43.998 1.00 118.82 131 LEU B N 1
ATOM 6654 C CA . LEU B 1 127 ? 26.410 -0.791 -42.919 1.00 118.07 131 LEU B CA 1
ATOM 6655 C C . LEU B 1 127 ? 27.189 0.241 -42.102 1.00 117.39 131 LEU B C 1
ATOM 6656 O O . LEU B 1 127 ? 26.651 1.300 -41.761 1.00 115.43 131 LEU B O 1
ATOM 6661 N N . GLY B 1 128 ? 28.456 -0.020 -41.796 1.00 112.35 132 GLY B N 1
ATOM 6662 C CA . GLY B 1 128 ? 29.263 0.914 -41.028 1.00 113.55 132 GLY B CA 1
ATOM 6663 C C . GLY B 1 128 ? 29.777 2.100 -41.823 1.00 110.35 132 GLY B C 1
ATOM 6664 O O . GLY B 1 128 ? 29.167 2.544 -42.803 1.00 107.92 132 GLY B O 1
ATOM 6665 N N . SER B 1 129 ? 30.912 2.639 -41.372 1.00 106.51 133 SER B N 1
ATOM 6666 C CA . SER B 1 129 ? 31.594 3.731 -42.065 1.00 102.04 133 SER B CA 1
ATOM 6667 C C . SER B 1 129 ? 32.454 3.074 -43.139 1.00 95.75 133 SER B C 1
ATOM 6668 O O . SER B 1 129 ? 33.664 2.885 -43.001 1.00 94.41 133 SER B O 1
ATOM 6671 N N . ALA B 1 130 ? 31.802 2.748 -44.244 1.00 91.01 134 ALA B N 1
ATOM 6672 C CA . ALA B 1 130 ? 32.415 2.005 -45.329 1.00 90.13 134 ALA B CA 1
ATOM 6673 C C . ALA B 1 130 ? 33.108 2.882 -46.358 1.00 89.12 134 ALA B C 1
ATOM 6674 O O . ALA B 1 130 ? 33.718 2.343 -47.287 1.00 84.04 134 ALA B O 1
ATOM 6676 N N . VAL B 1 131 ? 32.980 4.203 -46.276 1.00 89.40 135 VAL B N 1
ATOM 6677 C CA . VAL B 1 131 ? 33.558 5.046 -47.319 1.00 81.67 135 VAL B CA 1
ATOM 6678 C C . VAL B 1 131 ? 34.969 5.488 -46.958 1.00 73.82 135 VAL B C 1
ATOM 6679 O O . VAL B 1 131 ? 35.893 5.304 -47.756 1.00 67.52 135 VAL B O 1
ATOM 6683 N N . ASN B 1 132 ? 35.151 6.082 -45.769 1.00 72.13 136 ASN B N 1
ATOM 6684 C CA . ASN B 1 132 ? 36.439 6.680 -45.414 1.00 66.42 136 ASN B CA 1
ATOM 6685 C C . ASN B 1 132 ? 37.609 5.696 -45.435 1.00 65.70 136 ASN B C 1
ATOM 6686 O O . ASN B 1 132 ? 38.666 6.041 -45.992 1.00 60.26 136 ASN B O 1
ATOM 6691 N N . PRO B 1 133 ? 37.516 4.489 -44.871 1.00 65.69 137 PRO B N 1
ATOM 6692 C CA . PRO B 1 133 ? 38.661 3.573 -44.987 1.00 65.98 137 PRO B CA 1
ATOM 6693 C C . PRO B 1 133 ? 38.959 3.144 -46.413 1.00 63.76 137 PRO B C 1
ATOM 6694 O O . PRO B 1 133 ? 40.116 2.833 -46.727 1.00 62.22 137 PRO B O 1
ATOM 6698 N N . VAL B 1 134 ? 37.952 3.110 -47.286 1.00 68.72 138 VAL B N 1
ATOM 6699 C CA . VAL B 1 134 ? 38.201 2.720 -48.671 1.00 70.01 138 VAL B CA 1
ATOM 6700 C C . VAL B 1 134 ? 38.679 3.892 -49.520 1.00 62.74 138 VAL B C 1
ATOM 6701 O O . VAL B 1 134 ? 39.453 3.694 -50.459 1.00 65.80 138 VAL B O 1
ATOM 6705 N N . LEU B 1 135 ? 38.246 5.118 -49.207 1.00 65.78 139 LEU B N 1
ATOM 6706 C CA . LEU B 1 135 ? 38.622 6.305 -49.974 1.00 64.50 139 LEU B CA 1
ATOM 6707 C C . LEU B 1 135 ? 39.939 6.932 -49.527 1.00 62.92 139 LEU B C 1
ATOM 6708 O O . LEU B 1 135 ? 40.655 7.496 -50.369 1.00 58.01 139 LEU B O 1
ATOM 6713 N N . ARG B 1 136 ? 40.284 6.849 -48.231 1.00 62.07 140 ARG B N 1
ATOM 6714 C CA . ARG B 1 136 ? 41.481 7.507 -47.686 1.00 56.71 140 ARG B CA 1
ATOM 6715 C C . ARG B 1 136 ? 42.710 6.656 -47.999 1.00 59.64 140 ARG B C 1
ATOM 6716 O O . ARG B 1 136 ? 43.233 5.915 -47.154 1.00 58.80 140 ARG B O 1
ATOM 6724 N N . GLU B 1 137 ? 43.219 6.835 -49.225 1.00 61.49 141 GLU B N 1
ATOM 6725 C CA . GLU B 1 137 ? 44.366 6.082 -49.699 1.00 59.33 141 GLU B CA 1
ATOM 6726 C C . GLU B 1 137 ? 45.555 7.007 -49.902 1.00 55.57 141 GLU B C 1
ATOM 6727 O O . GLU B 1 137 ? 46.367 6.819 -50.809 1.00 59.93 141 GLU B O 1
ATOM 6733 N N . GLY B 1 138 ? 45.688 7.939 -48.971 1.00 59.37 142 GLY B N 1
ATOM 6734 C CA . GLY B 1 138 ? 46.861 8.748 -48.732 1.00 54.87 142 GLY B CA 1
ATOM 6735 C C . GLY B 1 138 ? 46.759 9.232 -47.303 1.00 50.22 142 GLY B C 1
ATOM 6736 O O . GLY B 1 138 ? 45.826 8.885 -46.579 1.00 46.70 142 GLY B O 1
ATOM 6737 N N . ASN B 1 139 ? 47.741 10.021 -46.887 1.00 43.60 143 ASN B N 1
ATOM 6738 C CA . ASN B 1 139 ? 47.767 10.513 -45.519 1.00 39.89 143 ASN B CA 1
ATOM 6739 C C . ASN B 1 139 ? 47.007 11.841 -45.408 1.00 43.21 143 ASN B C 1
ATOM 6740 O O . ASN B 1 139 ? 46.317 12.261 -46.335 1.00 44.47 143 ASN B O 1
ATOM 6745 N N . SER B 1 140 ? 47.054 12.475 -44.231 1.00 44.70 144 SER B N 1
ATOM 6746 C CA . SER B 1 140 ? 46.242 13.658 -43.947 1.00 39.11 144 SER B CA 1
ATOM 6747 C C . SER B 1 140 ? 47.084 14.916 -43.742 1.00 33.21 144 SER B C 1
ATOM 6748 O O . SER B 1 140 ? 47.997 14.930 -42.916 1.00 35.04 144 SER B O 1
ATOM 6751 N N . ASP B 1 141 ? 46.732 15.985 -44.447 1.00 33.89 145 ASP B N 1
ATOM 6752 C CA . ASP B 1 141 ? 47.294 17.320 -44.237 1.00 36.46 145 ASP B CA 1
ATOM 6753 C C . ASP B 1 141 ? 46.125 18.224 -43.857 1.00 37.10 145 ASP B C 1
ATOM 6754 O O . ASP B 1 141 ? 45.368 18.651 -44.730 1.00 41.74 145 ASP B O 1
ATOM 6759 N N . ARG B 1 142 ? 46.006 18.560 -42.574 1.00 36.04 146 ARG B N 1
ATOM 6760 C CA . ARG B 1 142 ? 44.838 19.239 -42.023 1.00 35.64 146 ARG B CA 1
ATOM 6761 C C . ARG B 1 142 ? 45.307 20.503 -41.328 1.00 40.35 146 ARG B C 1
ATOM 6762 O O . ARG B 1 142 ? 46.222 20.454 -40.505 1.00 40.10 146 ARG B O 1
ATOM 6770 N N . ARG B 1 143 ? 44.703 21.634 -41.667 1.00 39.78 147 ARG B N 1
ATOM 6771 C CA . ARG B 1 143 ? 45.208 22.892 -41.143 1.00 37.70 147 ARG B CA 1
ATOM 6772 C C . ARG B 1 143 ? 44.147 23.966 -41.330 1.00 48.40 147 ARG B C 1
ATOM 6773 O O . ARG B 1 143 ? 43.275 23.862 -42.198 1.00 46.87 147 ARG B O 1
ATOM 6781 N N . ALA B 1 144 ? 44.243 25.008 -40.517 1.00 49.41 148 ALA B N 1
ATOM 6782 C CA . ALA B 1 144 ? 43.269 26.092 -40.614 1.00 51.90 148 ALA B CA 1
ATOM 6783 C C . ALA B 1 144 ? 43.614 26.998 -41.794 1.00 47.58 148 ALA B C 1
ATOM 6784 O O . ALA B 1 144 ? 44.765 27.408 -41.941 1.00 41.08 148 ALA B O 1
ATOM 6786 N N . PRO B 1 145 ? 42.664 27.287 -42.674 1.00 52.50 149 PRO B N 1
ATOM 6787 C CA . PRO B 1 145 ? 42.947 28.216 -43.771 1.00 48.36 149 PRO B CA 1
ATOM 6788 C C . PRO B 1 145 ? 43.166 29.622 -43.239 1.00 52.71 149 PRO B C 1
ATOM 6789 O O . PRO B 1 145 ? 42.526 30.044 -42.272 1.00 54.65 149 PRO B O 1
ATOM 6793 N N . ALA B 1 146 ? 44.082 30.346 -43.886 1.00 47.84 150 ALA B N 1
ATOM 6794 C CA . ALA B 1 146 ? 44.428 31.693 -43.441 1.00 52.02 150 ALA B CA 1
ATOM 6795 C C . ALA B 1 146 ? 43.199 32.589 -43.303 1.00 58.39 150 ALA B C 1
ATOM 6796 O O . ALA B 1 146 ? 43.122 33.410 -42.377 1.00 56.47 150 ALA B O 1
ATOM 6798 N N . ALA B 1 147 ? 42.242 32.471 -44.235 1.00 56.93 151 ALA B N 1
ATOM 6799 C CA . ALA B 1 147 ? 41.065 33.334 -44.202 1.00 51.79 151 ALA B CA 1
ATOM 6800 C C . ALA B 1 147 ? 40.240 33.101 -42.944 1.00 52.23 151 ALA B C 1
ATOM 6801 O O . ALA B 1 147 ? 39.747 34.057 -42.329 1.00 46.21 151 ALA B O 1
ATOM 6803 N N . VAL B 1 148 ? 40.090 31.835 -42.539 1.00 49.48 152 VAL B N 1
ATOM 6804 C CA . VAL B 1 148 ? 39.311 31.520 -41.344 1.00 50.50 152 VAL B CA 1
ATOM 6805 C C . VAL B 1 148 ? 40.065 31.953 -40.086 1.00 51.19 152 VAL B C 1
ATOM 6806 O O . VAL B 1 148 ? 39.470 32.448 -39.119 1.00 43.75 152 VAL B O 1
ATOM 6810 N N . LYS B 1 149 ? 41.387 31.775 -40.087 1.00 49.75 153 LYS B N 1
ATOM 6811 C CA . LYS B 1 149 ? 42.227 32.233 -38.986 1.00 48.36 153 LYS B CA 1
ATOM 6812 C C . LYS B 1 149 ? 42.169 33.752 -38.829 1.00 49.41 153 LYS B C 1
ATOM 6813 O O . LYS B 1 149 ? 41.987 34.265 -37.718 1.00 50.76 153 LYS B O 1
ATOM 6819 N N . ALA B 1 150 ? 42.348 34.493 -39.931 1.00 50.43 154 ALA B N 1
ATOM 6820 C CA . ALA B 1 150 ? 42.269 35.957 -39.877 1.00 49.89 154 ALA B CA 1
ATOM 6821 C C . ALA B 1 150 ? 40.916 36.436 -39.358 1.00 46.13 154 ALA B C 1
ATOM 6822 O O . ALA B 1 150 ? 40.838 37.401 -38.588 1.00 49.53 154 ALA B O 1
ATOM 6824 N N . TYR B 1 151 ? 39.837 35.792 -39.790 1.00 43.44 155 TYR B N 1
ATOM 6825 C CA . TYR B 1 151 ? 38.518 36.160 -39.301 1.00 45.01 155 TYR B CA 1
ATOM 6826 C C . TYR B 1 151 ? 38.422 35.952 -37.790 1.00 52.20 155 TYR B C 1
ATOM 6827 O O . TYR B 1 151 ? 37.871 36.794 -37.068 1.00 53.26 155 TYR B O 1
ATOM 6836 N N . ALA B 1 152 ? 38.960 34.836 -37.294 1.00 49.96 156 ALA B N 1
ATOM 6837 C CA . ALA B 1 152 ? 38.880 34.513 -35.873 1.00 45.12 156 ALA B CA 1
ATOM 6838 C C . ALA B 1 152 ? 39.603 35.539 -35.004 1.00 48.12 156 ALA B C 1
ATOM 6839 O O . ALA B 1 152 ? 39.215 35.754 -33.844 1.00 41.18 156 ALA B O 1
ATOM 6841 N N . ARG B 1 153 ? 40.687 36.133 -35.522 1.00 48.61 157 ARG B N 1
ATOM 6842 C CA . ARG B 1 153 ? 41.399 37.185 -34.796 1.00 46.08 157 ARG B CA 1
ATOM 6843 C C . ARG B 1 153 ? 40.549 38.448 -34.688 1.00 47.81 157 ARG B C 1
ATOM 6844 O O . ARG B 1 153 ? 40.545 39.115 -33.644 1.00 47.79 157 ARG B O 1
ATOM 6852 N N . LYS B 1 154 ? 39.820 38.789 -35.767 1.00 52.38 158 LYS B N 1
ATOM 6853 C CA . LYS B 1 154 ? 38.916 39.937 -35.750 1.00 54.39 158 LYS B CA 1
ATOM 6854 C C . LYS B 1 154 ? 37.631 39.659 -34.982 1.00 49.86 158 LYS B C 1
ATOM 6855 O O . LYS B 1 154 ? 37.009 40.591 -34.468 1.00 46.02 158 LYS B O 1
ATOM 6861 N N . HIS B 1 155 ? 37.188 38.409 -34.931 1.00 45.76 159 HIS B N 1
ATOM 6862 C CA . HIS B 1 155 ? 35.920 38.055 -34.305 1.00 47.69 159 HIS B CA 1
ATOM 6863 C C . HIS B 1 155 ? 36.159 36.860 -33.394 1.00 45.50 159 HIS B C 1
ATOM 6864 O O . HIS B 1 155 ? 35.851 35.714 -33.748 1.00 49.25 159 HIS B O 1
ATOM 6871 N N . PRO B 1 156 ? 36.727 37.091 -32.213 1.00 46.39 160 PRO B N 1
ATOM 6872 C CA . PRO B 1 156 ? 37.051 35.972 -31.319 1.00 41.76 160 PRO B CA 1
ATOM 6873 C C . PRO B 1 156 ? 35.794 35.346 -30.754 1.00 36.73 160 PRO B C 1
ATOM 6874 O O . PRO B 1 156 ? 34.840 36.042 -30.415 1.00 37.09 160 PRO B O 1
ATOM 6878 N N . HIS B 1 157 ? 35.790 34.021 -30.680 1.00 38.95 161 HIS B N 1
ATOM 6879 C CA . HIS B 1 157 ? 34.732 33.275 -30.011 1.00 36.54 161 HIS B CA 1
ATOM 6880 C C . HIS B 1 157 ? 34.973 33.275 -28.493 1.00 36.02 161 HIS B C 1
ATOM 6881 O O . HIS B 1 157 ? 36.080 33.536 -28.011 1.00 29.84 161 HIS B O 1
ATOM 6888 N N . SER B 1 158 ? 33.919 33.000 -27.734 1.00 29.76 162 SER B N 1
ATOM 6889 C CA . SER B 1 158 ? 34.059 32.977 -26.289 1.00 31.80 162 SER B CA 1
ATOM 6890 C C . SER B 1 158 ? 34.921 31.794 -25.841 1.00 37.56 162 SER B C 1
ATOM 6891 O O . SER B 1 158 ? 34.869 30.705 -26.425 1.00 31.50 162 SER B O 1
ATOM 6894 N N . MET B 1 159 ? 35.714 32.027 -24.790 1.00 31.73 163 MET B N 1
ATOM 6895 C CA . MET B 1 159 ? 36.562 31.021 -24.156 1.00 30.88 163 MET B CA 1
ATOM 6896 C C . MET B 1 159 ? 36.406 31.163 -22.649 1.00 27.75 163 MET B C 1
ATOM 6897 O O . MET B 1 159 ? 36.646 32.247 -22.111 1.00 28.85 163 MET B O 1
ATOM 6902 N N . GLY B 1 160 ? 36.042 30.077 -21.969 1.00 26.18 164 GLY B N 1
ATOM 6903 C CA . GLY B 1 160 ? 35.808 30.153 -20.534 1.00 21.39 164 GLY B CA 1
ATOM 6904 C C . GLY B 1 160 ? 37.056 30.526 -19.741 1.00 23.49 164 GLY B C 1
ATOM 6905 O O . GLY B 1 160 ? 38.169 30.060 -20.005 1.00 22.17 164 GLY B O 1
ATOM 6906 N N . LYS B 1 161 ? 36.846 31.356 -18.730 1.00 24.13 165 LYS B N 1
ATOM 6907 C CA . LYS B 1 161 ? 37.910 31.746 -17.819 1.00 25.44 165 LYS B CA 1
ATOM 6908 C C . LYS B 1 161 ? 38.349 30.535 -16.979 1.00 29.53 165 LYS B C 1
ATOM 6909 O O . LYS B 1 161 ? 37.518 29.736 -16.534 1.00 27.48 165 LYS B O 1
ATOM 6915 N N . TRP B 1 162 ? 39.659 30.374 -16.778 1.00 22.76 166 TRP B N 1
ATOM 6916 C CA . TRP B 1 162 ? 40.184 29.243 -16.022 1.00 21.85 166 TRP B CA 1
ATOM 6917 C C . TRP B 1 162 ? 40.697 29.700 -14.654 1.00 27.14 166 TRP B C 1
ATOM 6918 O O . TRP B 1 162 ? 41.363 30.734 -14.542 1.00 28.79 166 TRP B O 1
ATOM 6929 N N . SER B 1 163 ? 40.403 28.913 -13.621 1.00 22.37 167 SER B N 1
ATOM 6930 C CA . SER B 1 163 ? 40.869 29.164 -12.266 1.00 17.69 167 SER B CA 1
ATOM 6931 C C . SER B 1 163 ? 42.097 28.313 -11.926 1.00 27.59 167 SER B C 1
ATOM 6932 O O . SER B 1 163 ? 42.182 27.133 -12.288 1.00 29.37 167 SER B O 1
ATOM 6935 N N . MET B 1 164 ? 43.065 28.918 -11.235 1.00 24.89 168 MET B N 1
ATOM 6936 C CA . MET B 1 164 ? 44.203 28.143 -10.766 1.00 23.04 168 MET B CA 1
ATOM 6937 C C . MET B 1 164 ? 43.794 27.121 -9.712 1.00 23.94 168 MET B C 1
ATOM 6938 O O . MET B 1 164 ? 44.576 26.205 -9.419 1.00 20.82 168 MET B O 1
ATOM 6943 N N . ALA B 1 165 ? 42.607 27.274 -9.117 1.00 18.38 169 ALA B N 1
ATOM 6944 C CA . ALA B 1 165 ? 42.128 26.362 -8.084 1.00 24.03 169 ALA B CA 1
ATOM 6945 C C . ALA B 1 165 ? 41.179 25.297 -8.631 1.00 22.70 169 ALA B C 1
ATOM 6946 O O . ALA B 1 165 ? 40.594 24.544 -7.846 1.00 25.54 169 ALA B O 1
ATOM 6948 N N . SER B 1 166 ? 40.994 25.225 -9.943 1.00 19.88 170 SER B N 1
ATOM 6949 C CA . SER B 1 166 ? 40.149 24.180 -10.498 1.00 23.19 170 SER B CA 1
ATOM 6950 C C . SER B 1 166 ? 40.610 22.793 -10.042 1.00 20.81 170 SER B C 1
ATOM 6951 O O . SER B 1 166 ? 41.803 22.502 -9.968 1.00 24.26 170 SER B O 1
ATOM 6954 N N . ARG B 1 167 ? 39.653 21.932 -9.758 1.00 21.87 171 ARG B N 1
ATOM 6955 C CA . ARG B 1 167 ? 39.924 20.554 -9.393 1.00 23.90 171 ARG B CA 1
ATOM 6956 C C . ARG B 1 167 ? 39.729 19.593 -10.559 1.00 23.13 171 ARG B C 1
ATOM 6957 O O . ARG B 1 167 ? 39.912 18.382 -10.380 1.00 19.46 171 ARG B O 1
ATOM 6965 N N . SER B 1 168 ? 39.389 20.107 -11.745 1.00 19.91 172 SER B N 1
ATOM 6966 C CA . SER B 1 168 ? 39.217 19.249 -12.909 1.00 22.04 172 SER B CA 1
ATOM 6967 C C . SER B 1 168 ? 40.534 18.566 -13.264 1.00 20.80 172 SER B C 1
ATOM 6968 O O . SER B 1 168 ? 41.611 19.089 -12.994 1.00 26.25 172 SER B O 1
ATOM 6971 N N . HIS B 1 169 ? 40.447 17.360 -13.811 1.00 19.04 173 HIS B N 1
ATOM 6972 C CA . HIS B 1 169 ? 41.627 16.614 -14.248 1.00 18.80 173 HIS B CA 1
ATOM 6973 C C . HIS B 1 169 ? 41.167 15.403 -15.054 1.00 21.93 173 HIS B C 1
ATOM 6974 O O . HIS B 1 169 ? 39.989 15.030 -15.035 1.00 22.47 173 HIS B O 1
ATOM 6981 N N . ALA B 1 170 ? 42.112 14.776 -15.746 1.00 19.40 174 ALA B N 1
ATOM 6982 C CA . ALA B 1 170 ? 41.858 13.529 -16.458 1.00 19.43 174 ALA B CA 1
ATOM 6983 C C . ALA B 1 170 ? 42.405 12.346 -15.663 1.00 20.03 174 ALA B C 1
ATOM 6984 O O . ALA B 1 170 ? 43.523 12.405 -15.145 1.00 25.55 174 ALA B O 1
ATOM 6986 N N . ASP B 1 171 ? 41.626 11.269 -15.574 1.00 18.78 175 ASP B N 1
ATOM 6987 C CA . ASP B 1 171 ? 42.033 10.058 -14.857 1.00 20.41 175 ASP B CA 1
ATOM 6988 C C . ASP B 1 171 ? 42.016 8.877 -15.821 1.00 24.95 175 ASP B C 1
ATOM 6989 O O . ASP B 1 171 ? 41.150 8.802 -16.707 1.00 27.61 175 ASP B O 1
ATOM 6994 N N . TYR B 1 172 ? 42.994 7.983 -15.677 1.00 21.55 176 TYR B N 1
ATOM 6995 C CA . TYR B 1 172 ? 43.197 6.893 -16.627 1.00 21.35 176 TYR B CA 1
ATOM 6996 C C . TYR B 1 172 ? 43.926 5.754 -15.923 1.00 24.30 176 TYR B C 1
ATOM 6997 O O . TYR B 1 172 ? 44.455 5.913 -14.816 1.00 26.75 176 TYR B O 1
ATOM 7006 N N . MET B 1 173 ? 43.948 4.596 -16.577 1.00 23.94 177 MET B N 1
ATOM 7007 C CA . MET B 1 173 ? 44.457 3.397 -15.926 1.00 23.06 177 MET B CA 1
ATOM 7008 C C . MET B 1 173 ? 45.979 3.426 -15.789 1.00 27.01 177 MET B C 1
ATOM 7009 O O . MET B 1 173 ? 46.691 3.866 -16.696 1.00 24.82 177 MET B O 1
ATOM 7014 N N . ARG B 1 174 ? 46.471 2.932 -14.644 1.00 26.23 178 ARG B N 1
ATOM 7015 C CA . ARG B 1 174 ? 47.898 2.746 -14.365 1.00 23.24 178 ARG B CA 1
ATOM 7016 C C . ARG B 1 174 ? 48.083 1.245 -14.201 1.00 30.20 178 ARG B C 1
ATOM 7017 O O . ARG B 1 174 ? 47.934 0.712 -13.100 1.00 33.94 178 ARG B O 1
ATOM 7025 N N . GLY B 1 175 ? 48.387 0.558 -15.300 1.00 32.13 179 GLY B N 1
ATOM 7026 C CA . GLY B 1 175 ? 48.436 -0.893 -15.314 1.00 20.95 179 GLY B CA 1
ATOM 7027 C C . GLY B 1 175 ? 47.128 -1.471 -15.820 1.00 28.83 179 GLY B C 1
ATOM 7028 O O . GLY B 1 175 ? 46.056 -0.942 -15.494 1.00 27.60 179 GLY B O 1
ATOM 7029 N N . GLY B 1 176 ? 47.195 -2.522 -16.644 1.00 27.99 180 GLY B N 1
ATOM 7030 C CA . GLY B 1 176 ? 46.019 -3.296 -17.035 1.00 24.15 180 GLY B CA 1
ATOM 7031 C C . GLY B 1 176 ? 45.278 -2.837 -18.276 1.00 26.25 180 GLY B C 1
ATOM 7032 O O . GLY B 1 176 ? 44.216 -3.401 -18.590 1.00 21.98 180 GLY B O 1
ATOM 7033 N N . ASP B 1 177 ? 45.811 -1.865 -19.012 1.00 23.64 181 ASP B N 1
ATOM 7034 C CA . ASP B 1 177 ? 45.181 -1.386 -20.232 1.00 23.81 181 ASP B CA 1
ATOM 7035 C C . ASP B 1 177 ? 46.107 -1.721 -21.406 1.00 24.80 181 ASP B C 1
ATOM 7036 O O . ASP B 1 177 ? 47.095 -2.437 -21.237 1.00 24.78 181 ASP B O 1
ATOM 7041 N N . PHE B 1 178 ? 45.772 -1.225 -22.604 1.00 24.61 182 PHE B N 1
ATOM 7042 C CA . PHE B 1 178 ? 46.565 -1.560 -23.795 1.00 26.54 182 PHE B CA 1
ATOM 7043 C C . PHE B 1 178 ? 48.018 -1.112 -23.643 1.00 29.58 182 PHE B C 1
ATOM 7044 O O . PHE B 1 178 ? 48.949 -1.909 -23.835 1.00 29.71 182 PHE B O 1
ATOM 7052 N N . PHE B 1 179 ? 48.229 0.154 -23.258 1.00 28.26 183 PHE B N 1
ATOM 7053 C CA . PHE B 1 179 ? 49.576 0.674 -23.019 1.00 26.22 183 PHE B CA 1
ATOM 7054 C C . PHE B 1 179 ? 50.416 -0.278 -22.157 1.00 26.07 183 PHE B C 1
ATOM 7055 O O . PHE B 1 179 ? 51.619 -0.428 -22.377 1.00 26.96 183 PHE B O 1
ATOM 7063 N N . SER B 1 180 ? 49.795 -0.918 -21.160 1.00 27.72 184 SER B N 1
ATOM 7064 C CA . SER B 1 180 ? 50.496 -1.855 -20.277 1.00 24.80 184 SER B CA 1
ATOM 7065 C C . SER B 1 180 ? 50.994 -3.101 -20.992 1.00 29.79 184 SER B C 1
ATOM 7066 O O . SER B 1 180 ? 51.939 -3.740 -20.508 1.00 28.15 184 SER B O 1
ATOM 7069 N N . SER B 1 181 ? 50.275 -3.563 -22.022 1.00 24.43 185 SER B N 1
ATOM 7070 C CA . SER B 1 181 ? 50.543 -4.872 -22.596 1.00 25.61 185 SER B CA 1
ATOM 7071 C C . SER B 1 181 ? 50.995 -4.806 -24.044 1.00 31.85 185 SER B C 1
ATOM 7072 O O . SER B 1 181 ? 51.147 -5.854 -24.674 1.00 34.48 185 SER B O 1
ATOM 7075 N N . GLU B 1 182 ? 51.197 -3.618 -24.596 1.00 30.37 186 GLU B N 1
ATOM 7076 C CA . GLU B 1 182 ? 51.495 -3.518 -26.012 1.00 30.94 186 GLU B CA 1
ATOM 7077 C C . GLU B 1 182 ? 52.804 -4.247 -26.336 1.00 37.62 186 GLU B C 1
ATOM 7078 O O . GLU B 1 182 ? 53.798 -4.131 -25.604 1.00 32.73 186 GLU B O 1
ATOM 7084 N N . GLN B 1 183 ? 52.771 -5.047 -27.412 1.00 34.34 187 GLN B N 1
ATOM 7085 C CA . GLN B 1 183 ? 53.946 -5.647 -28.043 1.00 34.43 187 GLN B CA 1
ATOM 7086 C C . GLN B 1 183 ? 53.849 -5.388 -29.544 1.00 33.10 187 GLN B C 1
ATOM 7087 O O . GLN B 1 183 ? 52.763 -5.137 -30.073 1.00 37.60 187 GLN B O 1
ATOM 7093 N N . SER B 1 184 ? 54.979 -5.423 -30.244 1.00 31.56 188 SER B N 1
ATOM 7094 C CA . SER B 1 184 ? 54.930 -5.055 -31.655 1.00 34.08 188 SER B CA 1
ATOM 7095 C C . SER B 1 184 ? 56.148 -5.589 -32.405 1.00 33.03 188 SER B C 1
ATOM 7096 O O . SER B 1 184 ? 57.259 -5.526 -31.875 1.00 33.57 188 SER B O 1
ATOM 7099 N N . ILE B 1 185 ? 55.944 -6.041 -33.665 1.00 34.66 189 ILE B N 1
ATOM 7100 C CA . ILE B 1 185 ? 57.004 -6.575 -34.537 1.00 35.41 189 ILE B CA 1
ATOM 7101 C C . ILE B 1 185 ? 56.965 -5.960 -35.947 1.00 35.10 189 ILE B C 1
ATOM 7102 O O . ILE B 1 185 ? 55.948 -5.429 -36.397 1.00 38.55 189 ILE B O 1
ATOM 7107 N N . THR B 1 186 ? 58.104 -6.029 -36.639 1.00 37.11 190 THR B N 1
ATOM 7108 C CA . THR B 1 186 ? 58.243 -5.649 -38.052 1.00 39.42 190 THR B CA 1
ATOM 7109 C C . THR B 1 186 ? 58.736 -6.843 -38.871 1.00 41.65 190 THR B C 1
ATOM 7110 O O . THR B 1 186 ? 59.825 -7.364 -38.610 1.00 42.72 190 THR B O 1
ATOM 7114 N N . MET B 1 187 ? 57.986 -7.222 -39.911 1.00 50.93 191 MET B N 1
ATOM 7115 C CA . MET B 1 187 ? 58.335 -8.399 -40.715 1.00 47.51 191 MET B CA 1
ATOM 7116 C C . MET B 1 187 ? 59.598 -8.172 -41.548 1.00 48.45 191 MET B C 1
ATOM 7117 O O . MET B 1 187 ? 59.684 -7.229 -42.339 1.00 40.18 191 MET B O 1
ATOM 7122 N N . ALA B 1 188 ? 60.570 -9.078 -41.404 1.00 56.76 192 ALA B N 1
ATOM 7123 C CA . ALA B 1 188 ? 61.813 -8.928 -42.153 1.00 53.63 192 ALA B CA 1
ATOM 7124 C C . ALA B 1 188 ? 61.581 -9.208 -43.624 1.00 57.92 192 ALA B C 1
ATOM 7125 O O . ALA B 1 188 ? 62.177 -8.556 -44.489 1.00 63.41 192 ALA B O 1
ATOM 7127 N N . LYS B 1 189 ? 60.685 -10.155 -43.911 1.00 56.30 193 LYS B N 1
ATOM 7128 C CA . LYS B 1 189 ? 60.293 -10.576 -45.246 1.00 56.31 193 LYS B CA 1
ATOM 7129 C C . LYS B 1 189 ? 58.805 -10.872 -45.188 1.00 55.61 193 LYS B C 1
ATOM 7130 O O . LYS B 1 189 ? 58.281 -11.219 -44.127 1.00 55.79 193 LYS B O 1
ATOM 7136 N N . ALA B 1 190 ? 58.127 -10.737 -46.331 1.00 59.16 194 ALA B N 1
ATOM 7137 C CA . ALA B 1 190 ? 56.705 -11.058 -46.440 1.00 49.33 194 ALA B CA 1
ATOM 7138 C C . ALA B 1 190 ? 56.437 -12.471 -45.947 1.00 42.69 194 ALA B C 1
ATOM 7139 O O . ALA B 1 190 ? 57.355 -13.293 -45.872 1.00 54.50 194 ALA B O 1
ATOM 7141 N N . GLY B 1 191 ? 55.206 -12.748 -45.552 1.00 41.23 195 GLY B N 1
ATOM 7142 C CA . GLY B 1 191 ? 54.867 -14.060 -45.043 1.00 37.80 195 GLY B CA 1
ATOM 7143 C C . GLY B 1 191 ? 53.522 -14.016 -44.359 1.00 46.47 195 GLY B C 1
ATOM 7144 O O . GLY B 1 191 ? 52.973 -12.948 -44.068 1.00 49.33 195 GLY B O 1
ATOM 7145 N N . ASP B 1 192 ? 52.999 -15.203 -44.093 1.00 43.64 196 ASP B N 1
ATOM 7146 C CA . ASP B 1 192 ? 51.745 -15.363 -43.377 1.00 47.41 196 ASP B CA 1
ATOM 7147 C C . ASP B 1 192 ? 51.990 -15.475 -41.868 1.00 48.35 196 ASP B C 1
ATOM 7148 O O . ASP B 1 192 ? 53.095 -15.793 -41.423 1.00 46.53 196 ASP B O 1
ATOM 7153 N N . VAL B 1 193 ? 50.943 -15.175 -41.083 1.00 43.05 197 VAL B N 1
ATOM 7154 C CA . VAL B 1 193 ? 50.947 -15.334 -39.628 1.00 40.92 197 VAL B CA 1
ATOM 7155 C C . VAL B 1 193 ? 49.530 -15.707 -39.216 1.00 39.79 197 VAL B C 1
ATOM 7156 O O . VAL B 1 193 ? 48.578 -15.478 -39.959 1.00 43.86 197 VAL B O 1
ATOM 7160 N N . ARG B 1 194 ? 49.396 -16.368 -38.060 1.00 37.71 198 ARG B N 1
ATOM 7161 C CA . ARG B 1 194 ? 48.084 -16.714 -37.516 1.00 41.70 198 ARG B CA 1
ATOM 7162 C C . ARG B 1 194 ? 47.993 -16.305 -36.045 1.00 45.42 198 ARG B C 1
ATOM 7163 O O . ARG B 1 194 ? 48.974 -16.413 -35.297 1.00 42.46 198 ARG B O 1
ATOM 7171 N N . ILE B 1 195 ? 46.801 -15.851 -35.641 1.00 37.07 199 ILE B N 1
ATOM 7172 C CA . ILE B 1 195 ? 46.517 -15.368 -34.292 1.00 36.27 199 ILE B CA 1
ATOM 7173 C C . ILE B 1 195 ? 45.892 -16.522 -33.511 1.00 40.12 199 ILE B C 1
ATOM 7174 O O . ILE B 1 195 ? 44.740 -16.877 -33.746 1.00 41.67 199 ILE B O 1
ATOM 7179 N N . GLU B 1 196 ? 46.594 -17.090 -32.535 1.00 42.04 200 GLU B N 1
ATOM 7180 C CA . GLU B 1 196 ? 46.159 -18.343 -31.927 1.00 43.28 200 GLU B CA 1
ATOM 7181 C C . GLU B 1 196 ? 45.727 -18.131 -30.487 1.00 39.21 200 GLU B C 1
ATOM 7182 O O . GLU B 1 196 ? 46.169 -17.192 -29.822 1.00 40.41 200 GLU B O 1
ATOM 7188 N N . PHE B 1 197 ? 44.862 -19.021 -30.012 1.00 37.52 201 PHE B N 1
ATOM 7189 C CA . PHE B 1 197 ? 44.429 -19.050 -28.620 1.00 41.17 201 PHE B CA 1
ATOM 7190 C C . PHE B 1 197 ? 44.689 -20.429 -28.030 1.00 44.93 201 PHE B C 1
ATOM 7191 O O . PHE B 1 197 ? 44.166 -21.433 -28.535 1.00 42.05 201 PHE B O 1
ATOM 7199 N N . VAL B 1 198 ? 45.400 -20.468 -26.907 1.00 39.34 202 VAL B N 1
ATOM 7200 C CA . VAL B 1 198 ? 45.761 -21.723 -26.252 1.00 42.20 202 VAL B CA 1
ATOM 7201 C C . VAL B 1 198 ? 45.096 -21.783 -24.883 1.00 40.06 202 VAL B C 1
ATOM 7202 O O . VAL B 1 198 ? 45.454 -21.017 -23.974 1.00 38.34 202 VAL B O 1
ATOM 7206 N N . GLY B 1 199 ? 44.135 -22.702 -24.736 1.00 35.94 203 GLY B N 1
ATOM 7207 C CA . GLY B 1 199 ? 43.400 -22.899 -23.501 1.00 37.14 203 GLY B CA 1
ATOM 7208 C C . GLY B 1 199 ? 44.191 -23.679 -22.456 1.00 39.97 203 GLY B C 1
ATOM 7209 O O . GLY B 1 199 ? 45.334 -24.084 -22.665 1.00 40.21 203 GLY B O 1
ATOM 7210 N N . LYS B 1 200 ? 43.540 -23.924 -21.317 1.00 39.16 204 LYS B N 1
ATOM 7211 C CA . LYS B 1 200 ? 44.246 -24.499 -20.173 1.00 42.52 204 LYS B CA 1
ATOM 7212 C C . LYS B 1 200 ? 44.631 -25.955 -20.420 1.00 48.15 204 LYS B C 1
ATOM 7213 O O . LYS B 1 200 ? 45.700 -26.405 -19.983 1.00 44.59 204 LYS B O 1
ATOM 7219 N N . ASP B 1 201 ? 43.778 -26.710 -21.109 1.00 43.13 205 ASP B N 1
ATOM 7220 C CA . ASP B 1 201 ? 44.145 -28.075 -21.462 1.00 44.96 205 ASP B CA 1
ATOM 7221 C C . ASP B 1 201 ? 45.280 -28.147 -22.486 1.00 47.84 205 ASP B C 1
ATOM 7222 O O . ASP B 1 201 ? 45.962 -29.173 -22.568 1.00 49.20 205 ASP B O 1
ATOM 7227 N N . GLY B 1 202 ? 45.511 -27.087 -23.255 1.00 48.03 206 GLY B N 1
ATOM 7228 C CA . GLY B 1 202 ? 46.576 -27.070 -24.241 1.00 46.74 206 GLY B CA 1
ATOM 7229 C C . GLY B 1 202 ? 46.097 -27.059 -25.680 1.00 43.09 206 GLY B C 1
ATOM 7230 O O . GLY B 1 202 ? 46.937 -27.014 -26.590 1.00 38.38 206 GLY B O 1
ATOM 7231 N N . LYS B 1 203 ? 44.776 -27.071 -25.900 1.00 43.19 207 LYS B N 1
ATOM 7232 C CA . LYS B 1 203 ? 44.187 -27.098 -27.234 1.00 46.83 207 LYS B CA 1
ATOM 7233 C C . LYS B 1 203 ? 44.350 -25.752 -27.939 1.00 44.91 207 LYS B C 1
ATOM 7234 O O . LYS B 1 203 ? 44.059 -24.699 -27.366 1.00 50.12 207 LYS B O 1
ATOM 7240 N N . VAL B 1 204 ? 44.745 -25.794 -29.212 1.00 41.62 208 VAL B N 1
ATOM 7241 C CA . VAL B 1 204 ? 45.058 -24.604 -30.002 1.00 47.35 208 VAL B CA 1
ATOM 7242 C C . VAL B 1 204 ? 43.931 -24.341 -30.990 1.00 45.25 208 VAL B C 1
ATOM 7243 O O . VAL B 1 204 ? 43.519 -25.250 -31.718 1.00 51.89 208 VAL B O 1
ATOM 7247 N N . GLU B 1 205 ? 43.460 -23.084 -31.027 1.00 47.80 209 GLU B N 1
ATOM 7248 C CA . GLU B 1 205 ? 42.382 -22.588 -31.888 1.00 44.96 209 GLU B CA 1
ATOM 7249 C C . GLU B 1 205 ? 42.881 -21.350 -32.628 1.00 45.62 209 GLU B C 1
ATOM 7250 O O . GLU B 1 205 ? 43.361 -20.407 -31.989 1.00 47.68 209 GLU B O 1
ATOM 7256 N N . VAL B 1 206 ? 42.764 -21.336 -33.964 1.00 47.10 210 VAL B N 1
ATOM 7257 C CA . VAL B 1 206 ? 43.461 -20.306 -34.752 1.00 47.21 210 VAL B CA 1
ATOM 7258 C C . VAL B 1 206 ? 42.800 -18.927 -34.852 1.00 46.18 210 VAL B C 1
ATOM 7259 O O . VAL B 1 206 ? 43.464 -17.987 -35.296 1.00 47.52 210 VAL B O 1
ATOM 7263 N N . LYS B 1 207 ? 41.519 -18.761 -34.558 1.00 43.57 211 LYS B N 1
ATOM 7264 C CA . LYS B 1 207 ? 40.908 -17.422 -34.615 1.00 43.91 211 LYS B CA 1
ATOM 7265 C C . LYS B 1 207 ? 41.056 -16.615 -35.915 1.00 33.74 211 LYS B C 1
ATOM 7266 O O . LYS B 1 207 ? 40.059 -16.078 -36.394 1.00 36.99 211 LYS B O 1
ATOM 7272 N N . LYS B 1 208 ? 42.259 -16.461 -36.472 1.00 33.60 212 LYS B N 1
ATOM 7273 C CA . LYS B 1 208 ? 42.419 -15.726 -37.728 1.00 33.75 212 LYS B CA 1
ATOM 7274 C C . LYS B 1 208 ? 43.784 -16.002 -38.339 1.00 34.71 212 LYS B C 1
ATOM 7275 O O . LYS B 1 208 ? 44.753 -16.248 -37.624 1.00 37.65 212 LYS B O 1
ATOM 7281 N N . GLN B 1 209 ? 43.864 -15.906 -39.674 1.00 44.17 213 GLN B N 1
ATOM 7282 C CA . GLN B 1 209 ? 45.137 -15.950 -40.386 1.00 40.32 213 GLN B CA 1
ATOM 7283 C C . GLN B 1 209 ? 45.260 -14.724 -41.291 1.00 41.97 213 GLN B C 1
ATOM 7284 O O . GLN B 1 209 ? 44.256 -14.193 -41.773 1.00 41.01 213 GLN B O 1
ATOM 7290 N N . LEU B 1 210 ? 46.503 -14.303 -41.556 1.00 44.97 214 LEU B N 1
ATOM 7291 C CA . LEU B 1 210 ? 46.789 -13.025 -42.202 1.00 43.93 214 LEU B CA 1
ATOM 7292 C C . LEU B 1 210 ? 47.986 -13.133 -43.132 1.00 41.76 214 LEU B C 1
ATOM 7293 O O . LEU B 1 210 ? 48.933 -13.871 -42.861 1.00 46.07 214 LEU B O 1
ATOM 7298 N N . SER B 1 211 ? 47.968 -12.348 -44.201 1.00 35.45 215 SER B N 1
ATOM 7299 C CA . SER B 1 211 ? 49.122 -12.219 -45.075 1.00 41.42 215 SER B CA 1
ATOM 7300 C C . SER B 1 211 ? 49.668 -10.806 -44.952 1.00 43.11 215 SER B C 1
ATOM 7301 O O . SER B 1 211 ? 48.927 -9.832 -45.137 1.00 48.25 215 SER B O 1
ATOM 7304 N N . LEU B 1 212 ? 50.970 -10.688 -44.694 1.00 40.17 216 LEU B N 1
ATOM 7305 C CA . LEU B 1 212 ? 51.562 -9.397 -44.393 1.00 42.53 216 LEU B CA 1
ATOM 7306 C C . LEU B 1 212 ? 52.688 -9.067 -45.351 1.00 44.98 216 LEU B C 1
ATOM 7307 O O . LEU B 1 212 ? 53.503 -9.931 -45.685 1.00 48.91 216 LEU B O 1
ATOM 7312 N N . GLN B 1 213 ? 52.764 -7.788 -45.720 1.00 41.43 217 GLN B N 1
ATOM 7313 C CA . GLN B 1 213 ? 53.768 -7.299 -46.647 1.00 42.47 217 GLN B CA 1
ATOM 7314 C C . GLN B 1 213 ? 55.135 -7.311 -45.973 1.00 48.61 217 GLN B C 1
ATOM 7315 O O . GLN B 1 213 ? 55.281 -7.732 -44.824 1.00 48.69 217 GLN B O 1
ATOM 7321 N N . GLU B 1 214 ? 56.168 -6.896 -46.715 1.00 55.96 218 GLU B N 1
ATOM 7322 C CA . GLU B 1 214 ? 57.510 -7.036 -46.170 1.00 53.12 218 GLU B CA 1
ATOM 7323 C C . GLU B 1 214 ? 57.657 -6.164 -44.932 1.00 55.19 218 GLU B C 1
ATOM 7324 O O . GLU B 1 214 ? 57.692 -6.669 -43.804 1.00 57.77 218 GLU B O 1
ATOM 7330 N N . GLY B 1 215 ? 57.686 -4.859 -45.101 1.00 45.37 219 GLY B N 1
ATOM 7331 C CA . GLY B 1 215 ? 58.044 -4.057 -43.944 1.00 47.33 219 GLY B CA 1
ATOM 7332 C C . GLY B 1 215 ? 56.906 -3.761 -42.985 1.00 39.04 219 GLY B C 1
ATOM 7333 O O . GLY B 1 215 ? 56.825 -2.649 -42.464 1.00 38.61 219 GLY B O 1
ATOM 7334 N N . GLU B 1 216 ? 56.002 -4.709 -42.778 1.00 34.70 220 GLU B N 1
ATOM 7335 C CA . GLU B 1 216 ? 54.762 -4.414 -42.080 1.00 38.31 220 GLU B CA 1
ATOM 7336 C C . GLU B 1 216 ? 54.948 -4.487 -40.572 1.00 43.36 220 GLU B C 1
ATOM 7337 O O . GLU B 1 216 ? 55.545 -5.437 -40.051 1.00 42.00 220 GLU B O 1
ATOM 7343 N N . VAL B 1 217 ? 54.374 -3.500 -39.872 1.00 37.12 221 VAL B N 1
ATOM 7344 C CA . VAL B 1 217 ? 54.378 -3.429 -38.416 1.00 35.77 221 VAL B CA 1
ATOM 7345 C C . VAL B 1 217 ? 53.082 -4.040 -37.923 1.00 33.17 221 VAL B C 1
ATOM 7346 O O . VAL B 1 217 ? 51.997 -3.642 -38.366 1.00 36.01 221 VAL B O 1
ATOM 7350 N N . LEU B 1 218 ? 53.183 -4.970 -36.977 1.00 31.37 222 LEU B N 1
ATOM 7351 C CA . LEU B 1 218 ? 52.012 -5.651 -36.440 1.00 31.42 222 LEU B CA 1
ATOM 7352 C C . LEU B 1 218 ? 52.054 -5.579 -34.917 1.00 34.62 222 LEU B C 1
ATOM 7353 O O . LEU B 1 218 ? 53.053 -5.977 -34.300 1.00 35.45 222 LEU B O 1
ATOM 7358 N N . ASP B 1 219 ? 50.955 -5.127 -34.313 1.00 30.29 223 ASP B N 1
ATOM 7359 C CA . ASP B 1 219 ? 50.891 -4.909 -32.874 1.00 30.78 223 ASP B CA 1
ATOM 7360 C C . ASP B 1 219 ? 49.897 -5.863 -32.258 1.00 27.77 223 ASP B C 1
ATOM 7361 O O . ASP B 1 219 ? 49.035 -6.419 -32.930 1.00 30.17 223 ASP B O 1
ATOM 7366 N N . SER B 1 220 ? 49.991 -5.968 -30.946 1.00 29.26 224 SER B N 1
ATOM 7367 C CA . SER B 1 220 ? 49.180 -6.883 -30.170 1.00 30.97 224 SER B CA 1
ATOM 7368 C C . SER B 1 220 ? 49.019 -6.291 -28.765 1.00 31.01 224 SER B C 1
ATOM 7369 O O . SER B 1 220 ? 49.969 -5.705 -28.235 1.00 32.00 224 SER B O 1
ATOM 7372 N N . MET B 1 221 ? 47.837 -6.436 -28.163 1.00 27.31 225 MET B N 1
ATOM 7373 C CA . MET B 1 221 ? 47.590 -5.839 -26.847 1.00 32.15 225 MET B CA 1
ATOM 7374 C C . MET B 1 221 ? 46.330 -6.430 -26.211 1.00 29.66 225 MET B C 1
ATOM 7375 O O . MET B 1 221 ? 45.519 -7.073 -26.875 1.00 32.95 225 MET B O 1
ATOM 7380 N N . PHE B 1 222 ? 46.171 -6.209 -24.909 1.00 28.83 226 PHE B N 1
ATOM 7381 C CA . PHE B 1 222 ? 44.933 -6.629 -24.257 1.00 28.51 226 PHE B CA 1
ATOM 7382 C C . PHE B 1 222 ? 44.601 -5.742 -23.063 1.00 27.73 226 PHE B C 1
ATOM 7383 O O . PHE B 1 222 ? 45.474 -5.084 -22.487 1.00 27.92 226 PHE B O 1
ATOM 7391 N N . MET B 1 223 ? 43.321 -5.783 -22.668 1.00 25.63 227 MET B N 1
ATOM 7392 C CA . MET B 1 223 ? 42.805 -5.073 -21.504 1.00 22.95 227 MET B CA 1
ATOM 7393 C C . MET B 1 223 ? 42.244 -6.084 -20.527 1.00 26.99 227 MET B C 1
ATOM 7394 O O . MET B 1 223 ? 41.483 -6.968 -20.916 1.00 31.14 227 MET B O 1
ATOM 7399 N N . SER B 1 224 ? 42.623 -5.948 -19.260 1.00 32.88 228 SER B N 1
ATOM 7400 C CA . SER B 1 224 ? 42.141 -6.817 -18.193 1.00 25.49 228 SER B CA 1
ATOM 7401 C C . SER B 1 224 ? 40.811 -6.282 -17.692 1.00 27.15 228 SER B C 1
ATOM 7402 O O . SER B 1 224 ? 40.779 -5.260 -17.004 1.00 28.41 228 SER B O 1
ATOM 7405 N N . CYS B 1 225 ? 39.722 -7.003 -17.955 1.00 24.22 229 CYS B N 1
ATOM 7406 C CA . CYS B 1 225 ? 38.426 -6.506 -17.515 1.00 25.26 229 CYS B CA 1
ATOM 7407 C C . CYS B 1 225 ? 38.307 -6.470 -15.986 1.00 27.72 229 CYS B C 1
ATOM 7408 O O . CYS B 1 225 ? 37.527 -5.669 -15.458 1.00 25.39 229 CYS B O 1
ATOM 7411 N N . GLY B 1 226 ? 39.041 -7.325 -15.262 1.00 22.92 230 GLY B N 1
ATOM 7412 C CA . GLY B 1 226 ? 39.032 -7.241 -13.807 1.00 20.62 230 GLY B CA 1
ATOM 7413 C C . GLY B 1 226 ? 39.618 -5.934 -13.291 1.00 30.92 230 GLY B C 1
ATOM 7414 O O . GLY B 1 226 ? 39.008 -5.235 -12.472 1.00 30.93 230 GLY B O 1
ATOM 7415 N N . LYS B 1 227 ? 40.810 -5.578 -13.772 1.00 25.36 231 LYS B N 1
ATOM 7416 C CA . LYS B 1 227 ? 41.405 -4.312 -13.376 1.00 26.34 231 LYS B CA 1
ATOM 7417 C C . LYS B 1 227 ? 40.583 -3.124 -13.869 1.00 31.62 231 LYS B C 1
ATOM 7418 O O . LYS B 1 227 ? 40.618 -2.046 -13.249 1.00 29.03 231 LYS B O 1
ATOM 7424 N N . LEU B 1 228 ? 39.862 -3.292 -14.991 1.00 28.50 232 LEU B N 1
ATOM 7425 C CA . LEU B 1 228 ? 39.044 -2.207 -15.523 1.00 24.94 232 LEU B CA 1
ATOM 7426 C C . LEU B 1 228 ? 37.938 -1.849 -14.548 1.00 29.20 232 LEU B C 1
ATOM 7427 O O . LEU B 1 228 ? 37.699 -0.664 -14.255 1.00 29.24 232 LEU B O 1
ATOM 7432 N N . ARG B 1 229 ? 37.236 -2.877 -14.059 1.00 28.04 233 ARG B N 1
ATOM 7433 C CA . ARG B 1 229 ? 36.153 -2.694 -13.107 1.00 23.21 233 ARG B CA 1
ATOM 7434 C C . ARG B 1 229 ? 36.670 -2.124 -11.787 1.00 27.95 233 ARG B C 1
ATOM 7435 O O . ARG B 1 229 ? 36.043 -1.229 -11.210 1.00 28.15 233 ARG B O 1
ATOM 7443 N N . ASP B 1 230 ? 37.822 -2.609 -11.300 1.00 24.95 234 ASP B N 1
ATOM 7444 C CA . ASP B 1 230 ? 38.426 -2.010 -10.115 1.00 22.95 234 ASP B CA 1
ATOM 7445 C C . ASP B 1 230 ? 38.685 -0.527 -10.320 1.00 30.15 234 ASP B C 1
ATOM 7446 O O . ASP B 1 230 ? 38.307 0.303 -9.481 1.00 29.20 234 ASP B O 1
ATOM 7451 N N . PHE B 1 231 ? 39.330 -0.178 -11.438 1.00 28.48 235 PHE B N 1
ATOM 7452 C CA . PHE B 1 231 ? 39.631 1.215 -11.728 1.00 26.10 235 PHE B CA 1
ATOM 7453 C C . PHE B 1 231 ? 38.368 2.069 -11.667 1.00 28.48 235 PHE B C 1
ATOM 7454 O O . PHE B 1 231 ? 38.341 3.113 -10.997 1.00 26.66 235 PHE B O 1
ATOM 7462 N N . PHE B 1 232 ? 37.300 1.627 -12.341 1.00 24.56 236 PHE B N 1
ATOM 7463 C CA . PHE B 1 232 ? 36.052 2.376 -12.269 1.00 25.69 236 PHE B CA 1
ATOM 7464 C C . PHE B 1 232 ? 35.610 2.550 -10.823 1.00 27.55 236 PHE B C 1
ATOM 7465 O O . PHE B 1 232 ? 35.257 3.654 -10.403 1.00 30.21 236 PHE B O 1
ATOM 7473 N N . GLU B 1 233 ? 35.686 1.484 -10.030 1.00 28.01 237 GLU B N 1
ATOM 7474 C CA . GLU B 1 233 ? 35.248 1.560 -8.645 1.00 24.00 237 GLU B CA 1
ATOM 7475 C C . GLU B 1 233 ? 36.079 2.594 -7.879 1.00 29.84 237 GLU B C 1
ATOM 7476 O O . GLU B 1 233 ? 35.525 3.465 -7.192 1.00 31.12 237 GLU B O 1
ATOM 7482 N N . LYS B 1 234 ? 37.409 2.565 -8.047 1.00 29.97 238 LYS B N 1
ATOM 7483 C CA . LYS B 1 234 ? 38.279 3.531 -7.371 1.00 27.34 238 LYS B CA 1
ATOM 7484 C C . LYS B 1 234 ? 38.014 4.951 -7.855 1.00 28.16 238 LYS B C 1
ATOM 7485 O O . LYS B 1 234 ? 38.190 5.917 -7.106 1.00 26.24 238 LYS B O 1
ATOM 7491 N N . THR B 1 235 ? 37.678 5.102 -9.125 1.00 29.60 239 THR B N 1
ATOM 7492 C CA . THR B 1 235 ? 37.429 6.428 -9.651 1.00 24.19 239 THR B CA 1
ATOM 7493 C C . THR B 1 235 ? 36.126 7.008 -9.102 1.00 25.33 239 THR B C 1
ATOM 7494 O O . THR B 1 235 ? 36.039 8.210 -8.854 1.00 27.76 239 THR B O 1
ATOM 7498 N N . LEU B 1 236 ? 35.114 6.170 -8.868 1.00 29.90 240 LEU B N 1
ATOM 7499 C CA . LEU B 1 236 ? 33.854 6.654 -8.313 1.00 26.17 240 LEU B CA 1
ATOM 7500 C C . LEU B 1 236 ? 33.992 6.994 -6.833 1.00 27.51 240 LEU B C 1
ATOM 7501 O O . LEU B 1 236 ? 33.501 8.034 -6.375 1.00 29.33 240 LEU B O 1
ATOM 7506 N N . GLN B 1 237 ? 34.660 6.132 -6.066 1.00 26.71 241 GLN B N 1
ATOM 7507 C CA . GLN B 1 237 ? 34.889 6.438 -4.661 1.00 23.92 241 GLN B CA 1
ATOM 7508 C C . GLN B 1 237 ? 35.684 7.734 -4.511 1.00 31.15 241 GLN B C 1
ATOM 7509 O O . GLN B 1 237 ? 35.387 8.557 -3.638 1.00 32.35 241 GLN B O 1
ATOM 7515 N N . ASP B 1 238 ? 36.684 7.950 -5.367 1.00 32.26 242 ASP B N 1
ATOM 7516 C CA . ASP B 1 238 ? 37.463 9.178 -5.277 1.00 29.05 242 ASP B CA 1
ATOM 7517 C C . ASP B 1 238 ? 36.605 10.409 -5.536 1.00 30.55 242 ASP B C 1
ATOM 7518 O O . ASP B 1 238 ? 36.767 11.433 -4.862 1.00 29.12 242 ASP B O 1
ATOM 7523 N N . CYS B 1 239 ? 35.713 10.351 -6.527 1.00 28.08 243 CYS B N 1
ATOM 7524 C CA . CYS B 1 239 ? 34.814 11.480 -6.750 1.00 28.72 243 CYS B CA 1
ATOM 7525 C C . CYS B 1 239 ? 33.889 11.700 -5.558 1.00 32.01 243 CYS B C 1
ATOM 7526 O O . CYS B 1 239 ? 33.535 12.836 -5.232 1.00 32.95 243 CYS B O 1
ATOM 7529 N N . LYS B 1 240 ? 33.452 10.624 -4.919 1.00 31.41 244 LYS B N 1
ATOM 7530 C CA . LYS B 1 240 ? 32.569 10.777 -3.776 1.00 33.25 244 LYS B CA 1
ATOM 7531 C C . LYS B 1 240 ? 33.287 11.453 -2.610 1.00 31.12 244 LYS B C 1
ATOM 7532 O O . LYS B 1 240 ? 32.784 12.424 -2.042 1.00 31.77 244 LYS B O 1
ATOM 7538 N N . GLU B 1 241 ? 34.486 10.981 -2.274 1.00 28.55 245 GLU B N 1
ATOM 7539 C CA . GLU B 1 241 ? 35.235 11.559 -1.164 1.00 32.57 245 GLU B CA 1
ATOM 7540 C C . GLU B 1 241 ? 35.521 13.023 -1.391 1.00 34.11 245 GLU B C 1
ATOM 7541 O O . GLU B 1 241 ? 35.607 13.810 -0.442 1.00 35.51 245 GLU B O 1
ATOM 7547 N N . THR B 1 242 ? 35.744 13.377 -2.628 1.00 32.20 246 THR B N 1
ATOM 7548 C CA . THR B 1 242 ? 36.306 14.653 -2.980 1.00 29.78 246 THR B CA 1
ATOM 7549 C C . THR B 1 242 ? 35.254 15.700 -3.307 1.00 28.08 246 THR B C 1
ATOM 7550 O O . THR B 1 242 ? 35.558 16.894 -3.237 1.00 31.00 246 THR B O 1
ATOM 7554 N N . GLY B 1 243 ? 34.027 15.291 -3.626 1.00 24.81 247 GLY B N 1
ATOM 7555 C CA . GLY B 1 243 ? 33.018 16.225 -4.103 1.00 23.29 247 GLY B CA 1
ATOM 7556 C C . GLY B 1 243 ? 33.096 16.632 -5.567 1.00 26.26 247 GLY B C 1
ATOM 7557 O O . GLY B 1 243 ? 32.368 17.546 -5.982 1.00 28.06 247 GLY B O 1
ATOM 7558 N N . VAL B 1 244 ? 33.916 15.965 -6.379 1.00 28.78 248 VAL B N 1
ATOM 7559 C CA . VAL B 1 244 ? 34.088 16.309 -7.788 1.00 25.04 248 VAL B CA 1
ATOM 7560 C C . VAL B 1 244 ? 33.211 15.407 -8.656 1.00 24.61 248 VAL B C 1
ATOM 7561 O O . VAL B 1 244 ? 33.087 14.203 -8.411 1.00 27.40 248 VAL B O 1
ATOM 7565 N N . MET B 1 245 ? 32.598 16.001 -9.674 1.00 25.86 249 MET B N 1
ATOM 7566 C CA . MET B 1 245 ? 31.670 15.296 -10.549 1.00 24.91 249 MET B CA 1
ATOM 7567 C C . MET B 1 245 ? 32.408 14.312 -11.468 1.00 27.96 249 MET B C 1
ATOM 7568 O O . MET B 1 245 ? 33.423 14.649 -12.092 1.00 22.03 249 MET B O 1
ATOM 7573 N N . TRP B 1 246 ? 31.838 13.108 -11.604 1.00 28.90 250 TRP B N 1
ATOM 7574 C CA . TRP B 1 246 ? 32.393 12.020 -12.409 1.00 26.66 250 TRP B CA 1
ATOM 7575 C C . TRP B 1 246 ? 31.896 12.116 -13.846 1.00 24.36 250 TRP B C 1
ATOM 7576 O O . TRP B 1 246 ? 30.748 12.485 -14.086 1.00 28.00 250 TRP B O 1
ATOM 7587 N N . SER B 1 247 ? 32.761 11.794 -14.804 1.00 23.38 251 SER B N 1
ATOM 7588 C CA . SER B 1 247 ? 32.331 11.741 -16.206 1.00 26.05 251 SER B CA 1
ATOM 7589 C C . SER B 1 247 ? 33.151 10.686 -16.944 1.00 25.55 251 SER B C 1
ATOM 7590 O O . SER B 1 247 ? 34.225 10.284 -16.492 1.00 27.97 251 SER B O 1
ATOM 7593 N N . LEU B 1 248 ? 32.622 10.215 -18.077 1.00 26.20 252 LEU B N 1
ATOM 7594 C CA . LEU B 1 248 ? 33.250 9.158 -18.870 1.00 23.59 252 LEU B CA 1
ATOM 7595 C C . LEU B 1 248 ? 33.378 9.617 -20.311 1.00 24.74 252 LEU B C 1
ATOM 7596 O O . LEU B 1 248 ? 32.390 10.070 -20.897 1.00 23.77 252 LEU B O 1
ATOM 7601 N N . HIS B 1 249 ? 34.584 9.470 -20.893 1.00 26.54 253 HIS B N 1
ATOM 7602 C CA . HIS B 1 249 ? 34.900 9.927 -22.265 1.00 24.14 253 HIS B CA 1
ATOM 7603 C C . HIS B 1 249 ? 35.541 8.812 -23.112 1.00 30.19 253 HIS B C 1
ATOM 7604 O O . HIS B 1 249 ? 36.772 8.686 -23.154 1.00 29.75 253 HIS B O 1
ATOM 7611 N N . VAL B 1 250 ? 34.713 8.042 -23.838 1.00 36.21 254 VAL B N 1
ATOM 7612 C CA . VAL B 1 250 ? 35.209 7.030 -24.777 1.00 36.35 254 VAL B CA 1
ATOM 7613 C C . VAL B 1 250 ? 34.677 7.313 -26.178 1.00 37.17 254 VAL B C 1
ATOM 7614 O O . VAL B 1 250 ? 34.058 8.360 -26.412 1.00 34.05 254 VAL B O 1
ATOM 7618 N N . LYS B 1 251 ? 34.954 6.393 -27.130 1.00 35.95 255 LYS B N 1
ATOM 7619 C CA . LYS B 1 251 ? 34.453 6.467 -28.514 1.00 43.79 255 LYS B CA 1
ATOM 7620 C C . LYS B 1 251 ? 33.705 5.175 -28.881 1.00 45.82 255 LYS B C 1
ATOM 7621 O O . LYS B 1 251 ? 34.181 4.370 -29.682 1.00 48.21 255 LYS B O 1
ATOM 7627 N N . ALA B 1 252 ? 32.512 4.996 -28.302 1.00 51.45 256 ALA B N 1
ATOM 7628 C CA . ALA B 1 252 ? 31.695 3.809 -28.550 1.00 46.12 256 ALA B CA 1
ATOM 7629 C C . ALA B 1 252 ? 31.195 3.701 -29.993 1.00 63.95 256 ALA B C 1
ATOM 7630 O O . ALA B 1 252 ? 30.674 2.647 -30.375 1.00 79.80 256 ALA B O 1
ATOM 7632 N N . THR B 1 253 ? 31.266 4.775 -30.780 1.00 65.07 257 THR B N 1
ATOM 7633 C CA . THR B 1 253 ? 30.907 4.742 -32.196 1.00 64.29 257 THR B CA 1
ATOM 7634 C C . THR B 1 253 ? 31.926 4.039 -33.097 1.00 80.30 257 THR B C 1
ATOM 7635 O O . THR B 1 253 ? 31.621 2.989 -33.667 1.00 88.70 257 THR B O 1
ATOM 7639 N N . MET B 1 254 ? 33.141 4.577 -33.218 1.00 82.76 258 MET B N 1
ATOM 7640 C CA . MET B 1 254 ? 34.065 4.122 -34.258 1.00 82.67 258 MET B CA 1
ATOM 7641 C C . MET B 1 254 ? 34.532 2.689 -34.055 1.00 82.38 258 MET B C 1
ATOM 7642 O O . MET B 1 254 ? 34.458 1.853 -34.969 1.00 90.84 258 MET B O 1
ATOM 7647 N N . MET B 1 255 ? 35.072 2.403 -32.882 1.00 76.93 259 MET B N 1
ATOM 7648 C CA . MET B 1 255 ? 35.557 1.063 -32.599 1.00 82.56 259 MET B CA 1
ATOM 7649 C C . MET B 1 255 ? 34.386 0.289 -32.013 1.00 77.85 259 MET B C 1
ATOM 7650 O O . MET B 1 255 ? 34.164 0.257 -30.797 1.00 71.99 259 MET B O 1
ATOM 7655 N N . LYS B 1 256 ? 33.632 -0.334 -32.919 1.00 75.70 260 LYS B N 1
ATOM 7656 C CA . LYS B 1 256 ? 32.407 -1.025 -32.574 1.00 65.72 260 LYS B CA 1
ATOM 7657 C C . LYS B 1 256 ? 32.627 -2.067 -31.480 1.00 61.14 260 LYS B C 1
ATOM 7658 O O . LYS B 1 256 ? 31.656 -2.440 -30.815 1.00 64.00 260 LYS B O 1
ATOM 7664 N N . ILE B 1 257 ? 33.856 -2.578 -31.289 1.00 55.66 261 ILE B N 1
ATOM 7665 C CA . ILE B 1 257 ? 34.008 -3.753 -30.427 1.00 57.44 261 ILE B CA 1
ATOM 7666 C C . ILE B 1 257 ? 34.467 -3.424 -29.000 1.00 52.20 261 ILE B C 1
ATOM 7667 O O . ILE B 1 257 ? 33.733 -3.707 -28.041 1.00 44.72 261 ILE B O 1
ATOM 7672 N N . SER B 1 258 ? 35.661 -2.829 -28.826 1.00 48.40 262 SER B N 1
ATOM 7673 C CA . SER B 1 258 ? 36.196 -2.670 -27.468 1.00 45.85 262 SER B CA 1
ATOM 7674 C C . SER B 1 258 ? 35.463 -1.573 -26.669 1.00 41.44 262 SER B C 1
ATOM 7675 O O . SER B 1 258 ? 35.019 -1.810 -25.538 1.00 32.87 262 SER B O 1
ATOM 7678 N N . HIS B 1 259 ? 35.298 -0.381 -27.234 1.00 46.34 263 HIS B N 1
ATOM 7679 C CA . HIS B 1 259 ? 34.757 0.685 -26.386 1.00 43.22 263 HIS B CA 1
ATOM 7680 C C . HIS B 1 259 ? 33.313 0.446 -25.940 1.00 40.12 263 HIS B C 1
ATOM 7681 O O . HIS B 1 259 ? 32.954 0.901 -24.846 1.00 38.23 263 HIS B O 1
ATOM 7688 N N . PRO B 1 260 ? 32.452 -0.244 -26.718 1.00 42.96 264 PRO B N 1
ATOM 7689 C CA . PRO B 1 260 ? 31.144 -0.650 -26.151 1.00 36.46 264 PRO B CA 1
ATOM 7690 C C . PRO B 1 260 ? 31.259 -1.595 -24.967 1.00 36.35 264 PRO B C 1
ATOM 7691 O O . PRO B 1 260 ? 30.464 -1.507 -24.019 1.00 33.01 264 PRO B O 1
ATOM 7695 N N . ILE B 1 261 ? 32.231 -2.509 -24.999 1.00 35.83 265 ILE B N 1
ATOM 7696 C CA . ILE B 1 261 ? 32.466 -3.367 -23.845 1.00 33.87 265 ILE B CA 1
ATOM 7697 C C . ILE B 1 261 ? 32.901 -2.533 -22.645 1.00 30.87 265 ILE B C 1
ATOM 7698 O O . ILE B 1 261 ? 32.350 -2.668 -21.548 1.00 33.45 265 ILE B O 1
ATOM 7703 N N . VAL B 1 262 ? 33.865 -1.629 -22.847 1.00 29.51 266 VAL B N 1
ATOM 7704 C CA . VAL B 1 262 ? 34.318 -0.764 -21.761 1.00 27.66 266 VAL B CA 1
ATOM 7705 C C . VAL B 1 262 ? 33.144 0.021 -21.199 1.00 32.11 266 VAL B C 1
ATOM 7706 O O . VAL B 1 262 ? 32.942 0.085 -19.981 1.00 29.67 266 VAL B O 1
ATOM 7710 N N . PHE B 1 263 ? 32.335 0.601 -22.093 1.00 32.31 267 PHE B N 1
ATOM 7711 C CA . PHE B 1 263 ? 31.162 1.359 -21.681 1.00 28.56 267 PHE B CA 1
ATOM 7712 C C . PHE B 1 263 ? 30.193 0.516 -20.852 1.00 33.08 267 PHE B C 1
ATOM 7713 O O . PHE B 1 263 ? 29.674 0.982 -19.825 1.00 33.55 267 PHE B O 1
ATOM 7721 N N . GLY B 1 264 ? 29.940 -0.726 -21.270 1.00 27.76 268 GLY B N 1
ATOM 7722 C CA . GLY B 1 264 ? 29.018 -1.556 -20.521 1.00 24.87 268 GLY B CA 1
ATOM 7723 C C . GLY B 1 264 ? 29.505 -1.825 -19.113 1.00 31.82 268 GLY B C 1
ATOM 7724 O O . GLY B 1 264 ? 28.710 -1.882 -18.169 1.00 34.76 268 GLY B O 1
ATOM 7725 N N . HIS B 1 265 ? 30.823 -1.977 -18.944 1.00 33.78 269 HIS B N 1
ATOM 7726 C CA . HIS B 1 265 ? 31.386 -2.157 -17.604 1.00 29.99 269 HIS B CA 1
ATOM 7727 C C . HIS B 1 265 ? 31.204 -0.911 -16.733 1.00 30.40 269 HIS B C 1
ATOM 7728 O O . HIS B 1 265 ? 30.979 -1.031 -15.522 1.00 29.84 269 HIS B O 1
ATOM 7735 N N . ALA B 1 266 ? 31.313 0.294 -17.314 1.00 26.69 270 ALA B N 1
ATOM 7736 C CA . ALA B 1 266 ? 31.054 1.494 -16.523 1.00 26.89 270 ALA B CA 1
ATOM 7737 C C . ALA B 1 266 ? 29.604 1.525 -16.048 1.00 33.38 270 ALA B C 1
ATOM 7738 O O . ALA B 1 266 ? 29.329 1.806 -14.870 1.00 30.12 270 ALA B O 1
ATOM 7740 N N . VAL B 1 267 ? 28.670 1.184 -16.946 1.00 33.43 271 VAL B N 1
ATOM 7741 C CA . VAL B 1 267 ? 27.261 1.072 -16.580 1.00 28.32 271 VAL B CA 1
ATOM 7742 C C . VAL B 1 267 ? 27.074 -0.001 -15.524 1.00 33.30 271 VAL B C 1
ATOM 7743 O O . VAL B 1 267 ? 26.513 0.248 -14.451 1.00 34.09 271 VAL B O 1
ATOM 7747 N N . SER B 1 268 ? 27.561 -1.212 -15.813 1.00 34.42 272 SER B N 1
ATOM 7748 C CA . SER B 1 268 ? 27.446 -2.331 -14.881 1.00 32.02 272 SER B CA 1
ATOM 7749 C C . SER B 1 268 ? 28.078 -2.012 -13.517 1.00 34.56 272 SER B C 1
ATOM 7750 O O . SER B 1 268 ? 27.517 -2.372 -12.471 1.00 36.98 272 SER B O 1
ATOM 7753 N N . VAL B 1 269 ? 29.247 -1.355 -13.496 1.00 32.35 273 VAL B N 1
ATOM 7754 C CA . VAL B 1 269 ? 29.876 -1.005 -12.215 1.00 36.21 273 VAL B CA 1
ATOM 7755 C C . VAL B 1 269 ? 29.111 0.127 -11.513 1.00 33.29 273 VAL B C 1
ATOM 7756 O O . VAL B 1 269 ? 28.884 0.083 -10.299 1.00 25.94 273 VAL B O 1
ATOM 7760 N N . TYR B 1 270 ? 28.739 1.178 -12.249 1.00 32.43 274 TYR B N 1
ATOM 7761 C CA . TYR B 1 270 ? 28.104 2.323 -11.585 1.00 37.84 274 TYR B CA 1
ATOM 7762 C C . TYR B 1 270 ? 26.807 1.905 -10.904 1.00 41.33 274 TYR B C 1
ATOM 7763 O O . TYR B 1 270 ? 26.584 2.200 -9.719 1.00 43.64 274 TYR B O 1
ATOM 7772 N N . TYR B 1 271 ? 25.937 1.216 -11.642 1.00 37.20 275 TYR B N 1
ATOM 7773 C CA . TYR B 1 271 ? 24.687 0.703 -11.105 1.00 40.19 275 TYR B CA 1
ATOM 7774 C C . TYR B 1 271 ? 24.834 -0.707 -10.528 1.00 39.82 275 TYR B C 1
ATOM 7775 O O . TYR B 1 271 ? 23.921 -1.536 -10.654 1.00 40.84 275 TYR B O 1
ATOM 7784 N N . LYS B 1 272 ? 25.979 -0.998 -9.916 1.00 36.92 276 LYS B N 1
ATOM 7785 C CA . LYS B 1 272 ? 26.253 -2.333 -9.400 1.00 39.88 276 LYS B CA 1
ATOM 7786 C C . LYS B 1 272 ? 25.201 -2.786 -8.389 1.00 44.37 276 LYS B C 1
ATOM 7787 O O . LYS B 1 272 ? 24.817 -3.959 -8.378 1.00 49.99 276 LYS B O 1
ATOM 7793 N N . ASP B 1 273 ? 24.730 -1.883 -7.525 1.00 46.42 277 ASP B N 1
ATOM 7794 C CA . ASP B 1 273 ? 23.737 -2.277 -6.525 1.00 47.58 277 ASP B CA 1
ATOM 7795 C C . ASP B 1 273 ? 22.396 -2.643 -7.163 1.00 46.69 277 ASP B C 1
ATOM 7796 O O . ASP B 1 273 ? 21.665 -3.486 -6.626 1.00 44.13 277 ASP B O 1
ATOM 7801 N N . VAL B 1 274 ? 22.054 -2.021 -8.291 1.00 40.84 278 VAL B N 1
ATOM 7802 C CA . VAL B 1 274 ? 20.837 -2.384 -9.005 1.00 42.47 278 VAL B CA 1
ATOM 7803 C C . VAL B 1 274 ? 21.012 -3.703 -9.758 1.00 47.02 278 VAL B C 1
ATOM 7804 O O . VAL B 1 274 ? 20.166 -4.596 -9.660 1.00 50.88 278 VAL B O 1
ATOM 7808 N N . PHE B 1 275 ? 22.115 -3.869 -10.498 1.00 44.13 279 PHE B N 1
ATOM 7809 C CA . PHE B 1 275 ? 22.317 -5.110 -11.249 1.00 43.82 279 PHE B CA 1
ATOM 7810 C C . PHE B 1 275 ? 22.472 -6.336 -10.344 1.00 44.00 279 PHE B C 1
ATOM 7811 O O . PHE B 1 275 ? 22.196 -7.456 -10.784 1.00 44.28 279 PHE B O 1
ATOM 7819 N N . ASP B 1 276 ? 22.897 -6.157 -9.094 1.00 45.05 280 ASP B N 1
ATOM 7820 C CA . ASP B 1 276 ? 22.992 -7.286 -8.173 1.00 40.98 280 ASP B CA 1
ATOM 7821 C C . ASP B 1 276 ? 21.610 -7.739 -7.686 1.00 45.66 280 ASP B C 1
ATOM 7822 O O . ASP B 1 276 ? 21.364 -8.939 -7.538 1.00 43.95 280 ASP B O 1
ATOM 7827 N N . LYS B 1 277 ? 20.700 -6.805 -7.399 1.00 42.95 281 LYS B N 1
ATOM 7828 C CA . LYS B 1 277 ? 19.386 -7.224 -6.921 1.00 47.88 281 LYS B CA 1
ATOM 7829 C C . LYS B 1 277 ? 18.526 -7.771 -8.055 1.00 53.08 281 LYS B C 1
ATOM 7830 O O . LYS B 1 277 ? 17.933 -8.845 -7.918 1.00 62.22 281 LYS B O 1
ATOM 7836 N N . TRP B 1 278 ? 18.454 -7.065 -9.186 1.00 44.70 282 TRP B N 1
ATOM 7837 C CA . TRP B 1 278 ? 17.589 -7.445 -10.295 1.00 38.49 282 TRP B CA 1
ATOM 7838 C C . TRP B 1 278 ? 18.369 -8.115 -11.417 1.00 48.15 282 TRP B C 1
ATOM 7839 O O . TRP B 1 278 ? 17.993 -8.000 -12.590 1.00 47.30 282 TRP B O 1
ATOM 7850 N N . GLY B 1 279 ? 19.479 -8.781 -11.079 1.00 49.52 283 GLY B N 1
ATOM 7851 C CA . GLY B 1 279 ? 20.311 -9.408 -12.102 1.00 51.47 283 GLY B CA 1
ATOM 7852 C C . GLY B 1 279 ? 19.589 -10.476 -12.905 1.00 49.64 283 GLY B C 1
ATOM 7853 O O . GLY B 1 279 ? 19.586 -10.448 -14.142 1.00 51.57 283 GLY B O 1
ATOM 7854 N N . GLN B 1 280 ? 18.949 -11.429 -12.214 1.00 49.82 284 GLN B N 1
ATOM 7855 C CA . GLN B 1 280 ? 18.274 -12.512 -12.928 1.00 54.20 284 GLN B CA 1
ATOM 7856 C C . GLN B 1 280 ? 17.127 -11.966 -13.772 1.00 55.82 284 GLN B C 1
ATOM 7857 O O . GLN B 1 280 ? 17.052 -12.223 -14.984 1.00 50.69 284 GLN B O 1
ATOM 7863 N N . LEU B 1 281 ? 16.279 -11.128 -13.154 1.00 52.09 285 LEU B N 1
ATOM 7864 C CA . LEU B 1 281 ? 15.149 -10.523 -13.852 1.00 52.71 285 LEU B CA 1
ATOM 7865 C C . LEU B 1 281 ? 15.612 -9.722 -15.059 1.00 50.32 285 LEU B C 1
ATOM 7866 O O . LEU B 1 281 ? 14.936 -9.693 -16.094 1.00 45.29 285 LEU B O 1
ATOM 7871 N N . PHE B 1 282 ? 16.765 -9.060 -14.941 1.00 53.72 286 PHE B N 1
ATOM 7872 C CA . PHE B 1 282 ? 17.279 -8.258 -16.048 1.00 57.32 286 PHE B CA 1
ATOM 7873 C C . PHE B 1 282 ? 17.700 -9.131 -17.227 1.00 55.74 286 PHE B C 1
ATOM 7874 O O . PHE B 1 282 ? 17.412 -8.793 -18.382 1.00 55.71 286 PHE B O 1
ATOM 7882 N N . GLU B 1 283 ? 18.371 -10.263 -16.972 1.00 53.08 287 GLU B N 1
ATOM 7883 C CA . GLU B 1 283 ? 18.821 -11.075 -18.102 1.00 61.14 287 GLU B CA 1
ATOM 7884 C C . GLU B 1 283 ? 17.652 -11.622 -18.910 1.00 58.00 287 GLU B C 1
ATOM 7885 O O . GLU B 1 283 ? 17.732 -11.713 -20.145 1.00 51.59 287 GLU B O 1
ATOM 7891 N N . GLU B 1 284 ? 16.560 -11.992 -18.236 1.00 50.73 288 GLU B N 1
ATOM 7892 C CA . GLU B 1 284 ? 15.374 -12.443 -18.957 1.00 59.11 288 GLU B CA 1
ATOM 7893 C C . GLU B 1 284 ? 14.804 -11.349 -19.859 1.00 60.93 288 GLU B C 1
ATOM 7894 O O . GLU B 1 284 ? 14.348 -11.635 -20.974 1.00 62.29 288 GLU B O 1
ATOM 7900 N N . LEU B 1 285 ? 14.775 -10.097 -19.384 1.00 56.98 289 LEU B N 1
ATOM 7901 C CA . LEU B 1 285 ? 14.177 -9.035 -20.187 1.00 52.38 289 LEU B CA 1
ATOM 7902 C C . LEU B 1 285 ? 15.048 -8.636 -21.378 1.00 53.62 289 LEU B C 1
ATOM 7903 O O . LEU B 1 285 ? 14.549 -7.982 -22.299 1.00 54.10 289 LEU B O 1
ATOM 7908 N N . GLY B 1 286 ? 16.304 -9.075 -21.421 1.00 55.66 290 GLY B N 1
ATOM 7909 C CA . GLY B 1 286 ? 17.190 -8.800 -22.539 1.00 56.26 290 GLY B CA 1
ATOM 7910 C C . GLY B 1 286 ? 18.019 -7.533 -22.468 1.00 57.80 290 GLY B C 1
ATOM 7911 O O . GLY B 1 286 ? 18.540 -7.101 -23.509 1.00 48.74 290 GLY B O 1
ATOM 7912 N N . VAL B 1 287 ? 18.209 -6.958 -21.273 1.00 51.77 291 VAL B N 1
ATOM 7913 C CA . VAL B 1 287 ? 18.952 -5.703 -21.130 1.00 58.24 291 VAL B CA 1
ATOM 7914 C C . VAL B 1 287 ? 20.443 -5.905 -21.410 1.00 53.87 291 VAL B C 1
ATOM 7915 O O . VAL B 1 287 ? 21.080 -6.827 -20.880 1.00 50.44 291 VAL B O 1
ATOM 7919 N N . ASN B 1 288 ? 21.015 -5.007 -22.212 1.00 46.64 292 ASN B N 1
ATOM 7920 C CA . ASN B 1 288 ? 22.433 -5.046 -22.568 1.00 44.15 292 ASN B CA 1
ATOM 7921 C C . ASN B 1 288 ? 23.116 -3.787 -22.054 1.00 45.46 292 ASN B C 1
ATOM 7922 O O . ASN B 1 288 ? 22.984 -2.721 -22.686 1.00 46.80 292 ASN B O 1
ATOM 7927 N N . PRO B 1 289 ? 23.913 -3.858 -20.983 1.00 44.47 293 PRO B N 1
ATOM 7928 C CA . PRO B 1 289 ? 24.513 -2.627 -20.440 1.00 38.25 293 PRO B CA 1
ATOM 7929 C C . PRO B 1 289 ? 25.424 -1.931 -21.414 1.00 36.61 293 PRO B C 1
ATOM 7930 O O . PRO B 1 289 ? 25.584 -0.713 -21.308 1.00 39.88 293 PRO B O 1
ATOM 7934 N N . ASN B 1 290 ? 25.968 -2.640 -22.406 1.00 40.00 294 ASN B N 1
ATOM 7935 C CA . ASN B 1 290 ? 26.735 -1.974 -23.456 1.00 37.39 294 ASN B CA 1
ATOM 7936 C C . ASN B 1 290 ? 25.891 -0.967 -24.225 1.00 38.16 294 ASN B C 1
ATOM 7937 O O . ASN B 1 290 ? 26.434 -0.206 -25.033 1.00 36.97 294 ASN B O 1
ATOM 7942 N N . ASN B 1 291 ? 24.578 -0.968 -24.009 1.00 42.60 295 ASN B N 1
ATOM 7943 C CA . ASN B 1 291 ? 23.660 -0.011 -24.597 1.00 45.72 295 ASN B CA 1
ATOM 7944 C C . ASN B 1 291 ? 23.323 1.129 -23.639 1.00 47.21 295 ASN B C 1
ATOM 7945 O O . ASN B 1 291 ? 22.497 1.980 -23.976 1.00 46.48 295 ASN B O 1
ATOM 7950 N N . GLY B 1 292 ? 23.926 1.154 -22.450 1.00 41.15 296 GLY B N 1
ATOM 7951 C CA . GLY B 1 292 ? 23.681 2.196 -21.478 1.00 39.96 296 GLY B CA 1
ATOM 7952 C C . GLY B 1 292 ? 22.610 1.813 -20.473 1.00 41.97 296 GLY B C 1
ATOM 7953 O O . GLY B 1 292 ? 21.962 0.778 -20.565 1.00 42.20 296 GLY B O 1
ATOM 7954 N N . ILE B 1 293 ? 22.412 2.685 -19.483 1.00 40.03 297 ILE B N 1
ATOM 7955 C CA . ILE B 1 293 ? 21.304 2.489 -18.561 1.00 36.29 297 ILE B CA 1
ATOM 7956 C C . ILE B 1 293 ? 19.969 2.673 -19.263 1.00 43.67 297 ILE B C 1
ATOM 7957 O O . ILE B 1 293 ? 18.930 2.307 -18.710 1.00 44.33 297 ILE B O 1
ATOM 7962 N N . SER B 1 294 ? 19.965 3.248 -20.470 1.00 43.12 298 SER B N 1
ATOM 7963 C CA . SER B 1 294 ? 18.718 3.341 -21.210 1.00 41.16 298 SER B CA 1
ATOM 7964 C C . SER B 1 294 ? 18.123 1.961 -21.449 1.00 45.98 298 SER B C 1
ATOM 7965 O O . SER B 1 294 ? 16.899 1.795 -21.399 1.00 47.48 298 SER B O 1
ATOM 7968 N N . SER B 1 295 ? 18.979 0.953 -21.637 1.00 50.25 299 SER B N 1
ATOM 7969 C CA . SER B 1 295 ? 18.528 -0.418 -21.842 1.00 43.12 299 SER B CA 1
ATOM 7970 C C . SER B 1 295 ? 17.599 -0.859 -20.721 1.00 45.15 299 SER B C 1
ATOM 7971 O O . SER B 1 295 ? 16.554 -1.468 -20.971 1.00 48.95 299 SER B O 1
ATOM 7974 N N . VAL B 1 296 ? 17.968 -0.573 -19.471 1.00 43.45 300 VAL B N 1
ATOM 7975 C CA . VAL B 1 296 ? 17.071 -0.882 -18.358 1.00 42.70 300 VAL B CA 1
ATOM 7976 C C . VAL B 1 296 ? 15.785 -0.071 -18.456 1.00 48.71 300 VAL B C 1
ATOM 7977 O O . VAL B 1 296 ? 14.687 -0.606 -18.280 1.00 49.83 300 VAL B O 1
ATOM 7981 N N . TYR B 1 297 ? 15.899 1.235 -18.726 1.00 53.78 301 TYR B N 1
ATOM 7982 C CA . TYR B 1 297 ? 14.708 2.083 -18.796 1.00 52.07 301 TYR B CA 1
ATOM 7983 C C . TYR B 1 297 ? 13.737 1.579 -19.851 1.00 55.85 301 TYR B C 1
ATOM 7984 O O . TYR B 1 297 ? 12.519 1.585 -19.639 1.00 59.51 301 TYR B O 1
ATOM 7993 N N . ASP B 1 298 ? 14.262 1.076 -20.965 1.00 52.67 302 ASP B N 1
ATOM 7994 C CA . ASP B 1 298 ? 13.405 0.612 -22.048 1.00 53.95 302 ASP B CA 1
ATOM 7995 C C . ASP B 1 298 ? 12.704 -0.696 -21.679 1.00 57.72 302 ASP B C 1
ATOM 7996 O O . ASP B 1 298 ? 11.473 -0.775 -21.676 1.00 61.99 302 ASP B O 1
ATOM 8001 N N . LYS B 1 299 ? 13.468 -1.735 -21.345 1.00 54.90 303 LYS B N 1
ATOM 8002 C CA . LYS B 1 299 ? 12.864 -3.054 -21.212 1.00 52.93 303 LYS B CA 1
ATOM 8003 C C . LYS B 1 299 ? 11.984 -3.189 -19.976 1.00 53.29 303 LYS B C 1
ATOM 8004 O O . LYS B 1 299 ? 11.142 -4.091 -19.925 1.00 56.06 303 LYS B O 1
ATOM 8010 N N . ILE B 1 300 ? 12.129 -2.321 -18.976 1.00 49.28 304 ILE B N 1
ATOM 8011 C CA . ILE B 1 300 ? 11.216 -2.431 -17.843 1.00 52.74 304 ILE B CA 1
ATOM 8012 C C . ILE B 1 300 ? 9.830 -1.897 -18.161 1.00 56.75 304 ILE B C 1
ATOM 8013 O O . ILE B 1 300 ? 8.936 -1.989 -17.308 1.00 49.53 304 ILE B O 1
ATOM 8018 N N . LYS B 1 301 ? 9.623 -1.338 -19.362 1.00 59.94 305 LYS B N 1
ATOM 8019 C CA . LYS B 1 301 ? 8.320 -0.780 -19.710 1.00 58.67 305 LYS B CA 1
ATOM 8020 C C . LYS B 1 301 ? 7.254 -1.861 -19.800 1.00 64.50 305 LYS B C 1
ATOM 8021 O O . LYS B 1 301 ? 6.103 -1.625 -19.404 1.00 65.07 305 LYS B O 1
ATOM 8027 N N . SER B 1 302 ? 7.631 -3.064 -20.249 1.00 58.90 306 SER B N 1
ATOM 8028 C CA . SER B 1 302 ? 6.697 -4.177 -20.381 1.00 59.34 306 SER B CA 1
ATOM 8029 C C . SER B 1 302 ? 6.209 -4.724 -19.040 1.00 57.73 306 SER B C 1
ATOM 8030 O O . SER B 1 302 ? 5.432 -5.682 -19.037 1.00 64.72 306 SER B O 1
ATOM 8033 N N . LEU B 1 303 ? 6.616 -4.161 -17.922 1.00 49.28 307 LEU B N 1
ATOM 8034 C CA . LEU B 1 303 ? 6.251 -4.652 -16.605 1.00 53.97 307 LEU B CA 1
ATOM 8035 C C . LEU B 1 303 ? 5.118 -3.821 -16.006 1.00 59.49 307 LEU B C 1
ATOM 8036 O O . LEU B 1 303 ? 4.733 -2.773 -16.535 1.00 58.08 307 LEU B O 1
ATOM 8041 N N . PRO B 1 304 ? 4.508 -4.298 -14.926 1.00 60.22 308 PRO B N 1
ATOM 8042 C CA . PRO B 1 304 ? 3.458 -3.517 -14.271 1.00 59.46 308 PRO B CA 1
ATOM 8043 C C . PRO B 1 304 ? 4.016 -2.427 -13.381 1.00 62.56 308 PRO B C 1
ATOM 8044 O O . PRO B 1 304 ? 5.032 -2.597 -12.698 1.00 61.94 308 PRO B O 1
ATOM 8048 N N . ALA B 1 305 ? 3.298 -1.315 -13.359 1.00 59.82 309 ALA B N 1
ATOM 8049 C CA . ALA B 1 305 ? 3.748 -0.157 -12.613 1.00 53.69 309 ALA B CA 1
ATOM 8050 C C . ALA B 1 305 ? 4.204 -0.487 -11.181 1.00 53.55 309 ALA B C 1
ATOM 8051 O O . ALA B 1 305 ? 5.064 0.217 -10.652 1.00 61.41 309 ALA B O 1
ATOM 8053 N N . SER B 1 306 ? 3.635 -1.488 -10.491 1.00 56.71 310 SER B N 1
ATOM 8054 C CA . SER B 1 306 ? 4.143 -1.726 -9.130 1.00 64.32 310 SER B CA 1
ATOM 8055 C C . SER B 1 306 ? 5.645 -1.978 -9.104 1.00 70.16 310 SER B C 1
ATOM 8056 O O . SER B 1 306 ? 6.378 -1.373 -8.307 1.00 71.23 310 SER B O 1
ATOM 8059 N N . GLN B 1 307 ? 6.112 -2.911 -9.918 1.00 67.64 311 GLN B N 1
ATOM 8060 C CA . GLN B 1 307 ? 7.506 -3.279 -9.811 1.00 66.98 311 GLN B CA 1
ATOM 8061 C C . GLN B 1 307 ? 8.377 -2.349 -10.644 1.00 63.32 311 GLN B C 1
ATOM 8062 O O . GLN B 1 307 ? 9.545 -2.139 -10.296 1.00 60.63 311 GLN B O 1
ATOM 8068 N N . GLN B 1 308 ? 7.806 -1.720 -11.674 1.00 59.95 312 GLN B N 1
ATOM 8069 C CA . GLN B 1 308 ? 8.513 -0.642 -12.350 1.00 62.73 312 GLN B CA 1
ATOM 8070 C C . GLN B 1 308 ? 8.906 0.453 -11.361 1.00 62.00 312 GLN B C 1
ATOM 8071 O O . GLN B 1 308 ? 10.034 0.955 -11.400 1.00 63.59 312 GLN B O 1
ATOM 8077 N N . GLU B 1 309 ? 7.998 0.815 -10.450 1.00 63.32 313 GLU B N 1
ATOM 8078 C CA . GLU B 1 309 ? 8.326 1.764 -9.390 1.00 64.79 313 GLU B CA 1
ATOM 8079 C C . GLU B 1 309 ? 9.387 1.207 -8.458 1.00 62.21 313 GLU B C 1
ATOM 8080 O O . GLU B 1 309 ? 10.254 1.949 -7.983 1.00 69.55 313 GLU B O 1
ATOM 8086 N N . GLU B 1 310 ? 9.341 -0.098 -8.189 1.00 65.05 314 GLU B N 1
ATOM 8087 C CA . GLU B 1 310 ? 10.312 -0.703 -7.281 1.00 64.98 314 GLU B CA 1
ATOM 8088 C C . GLU B 1 310 ? 11.739 -0.558 -7.791 1.00 63.73 314 GLU B C 1
ATOM 8089 O O . GLU B 1 310 ? 12.669 -0.373 -6.991 1.00 60.12 314 GLU B O 1
ATOM 8095 N N . ILE B 1 311 ? 11.924 -0.613 -9.114 1.00 61.95 315 ILE B N 1
ATOM 8096 C CA . ILE B 1 311 ? 13.257 -0.537 -9.699 1.00 63.32 315 ILE B CA 1
ATOM 8097 C C . ILE B 1 311 ? 13.757 0.900 -9.687 1.00 59.41 315 ILE B C 1
ATOM 8098 O O . ILE B 1 311 ? 14.861 1.188 -9.202 1.00 56.66 315 ILE B O 1
ATOM 8103 N N . LEU B 1 312 ? 12.920 1.831 -10.153 1.00 53.09 316 LEU B N 1
ATOM 8104 C CA . LEU B 1 312 ? 13.342 3.219 -10.189 1.00 50.39 316 LEU B CA 1
ATOM 8105 C C . LEU B 1 312 ? 13.646 3.749 -8.801 1.00 51.29 316 LEU B C 1
ATOM 8106 O O . LEU B 1 312 ? 14.511 4.614 -8.653 1.00 49.85 316 LEU B O 1
ATOM 8111 N N . HIS B 1 313 ? 13.055 3.171 -7.769 1.00 52.94 317 HIS B N 1
ATOM 8112 C CA . HIS B 1 313 ? 13.395 3.642 -6.438 1.00 55.53 317 HIS B CA 1
ATOM 8113 C C . HIS B 1 313 ? 14.771 3.139 -6.028 1.00 59.39 317 HIS B C 1
ATOM 8114 O O . HIS B 1 313 ? 15.534 3.863 -5.370 1.00 58.88 317 HIS B O 1
ATOM 8121 N N . ASP B 1 314 ? 15.105 1.903 -6.416 1.00 63.90 318 ASP B N 1
ATOM 8122 C CA . ASP B 1 314 ? 16.435 1.368 -6.135 1.00 61.11 318 ASP B CA 1
ATOM 8123 C C . ASP B 1 314 ? 17.509 2.088 -6.937 1.00 53.63 318 ASP B C 1
ATOM 8124 O O . ASP B 1 314 ? 18.656 2.188 -6.481 1.00 47.39 318 ASP B O 1
ATOM 8129 N N . ILE B 1 315 ? 17.145 2.597 -8.119 1.00 45.13 319 ILE B N 1
ATOM 8130 C CA . ILE B 1 315 ? 18.059 3.416 -8.901 1.00 48.24 319 ILE B CA 1
ATOM 8131 C C . ILE B 1 315 ? 18.299 4.757 -8.205 1.00 57.32 319 ILE B C 1
ATOM 8132 O O . ILE B 1 315 ? 19.447 5.203 -8.056 1.00 51.03 319 ILE B O 1
ATOM 8137 N N . HIS B 1 316 ? 17.210 5.421 -7.782 1.00 56.67 320 HIS B N 1
ATOM 8138 C CA . HIS B 1 316 ? 17.298 6.609 -6.938 1.00 43.09 320 HIS B CA 1
ATOM 8139 C C . HIS B 1 316 ? 18.264 6.382 -5.780 1.00 50.34 320 HIS B C 1
ATOM 8140 O O . HIS B 1 316 ? 19.023 7.282 -5.400 1.00 52.38 320 HIS B O 1
ATOM 8147 N N . GLU B 1 317 ? 18.272 5.175 -5.222 1.00 50.28 321 GLU B N 1
ATOM 8148 C CA . GLU B 1 317 ? 19.189 4.884 -4.127 1.00 50.46 321 GLU B CA 1
ATOM 8149 C C . GLU B 1 317 ? 20.624 4.717 -4.613 1.00 54.40 321 GLU B C 1
ATOM 8150 O O . GLU B 1 317 ? 21.560 4.820 -3.806 1.00 55.82 321 GLU B O 1
ATOM 8156 N N . VAL B 1 318 ? 20.815 4.430 -5.905 1.00 50.04 322 VAL B N 1
ATOM 8157 C CA . VAL B 1 318 ? 22.161 4.398 -6.473 1.00 53.20 322 VAL B CA 1
ATOM 8158 C C . VAL B 1 318 ? 22.712 5.814 -6.589 1.00 49.70 322 VAL B C 1
ATOM 8159 O O . VAL B 1 318 ? 23.850 6.099 -6.192 1.00 42.99 322 VAL B O 1
ATOM 8163 N N . TYR B 1 319 ? 21.882 6.730 -7.083 1.00 45.36 323 TYR B N 1
ATOM 8164 C CA . TYR B 1 319 ? 22.245 8.123 -7.231 1.00 37.76 323 TYR B CA 1
ATOM 8165 C C . TYR B 1 319 ? 22.504 8.820 -5.901 1.00 43.69 323 TYR B C 1
ATOM 8166 O O . TYR B 1 319 ? 23.037 9.929 -5.902 1.00 48.33 323 TYR B O 1
ATOM 8175 N N . SER B 1 320 ? 22.150 8.217 -4.776 1.00 41.78 324 SER B N 1
ATOM 8176 C CA . SER B 1 320 ? 22.454 8.808 -3.486 1.00 42.19 324 SER B CA 1
ATOM 8177 C C . SER B 1 320 ? 23.654 8.167 -2.800 1.00 49.90 324 SER B C 1
ATOM 8178 O O . SER B 1 320 ? 24.100 8.667 -1.758 1.00 43.80 324 SER B O 1
ATOM 8181 N N . HIS B 1 321 ? 24.179 7.071 -3.352 1.00 52.28 325 HIS B N 1
ATOM 8182 C CA . HIS B 1 321 ? 25.379 6.433 -2.832 1.00 48.57 325 HIS B CA 1
ATOM 8183 C C . HIS B 1 321 ? 26.576 6.633 -3.746 1.00 47.37 325 HIS B C 1
ATOM 8184 O O . HIS B 1 321 ? 27.713 6.496 -3.286 1.00 53.81 325 HIS B O 1
ATOM 8191 N N . ARG B 1 322 ? 26.341 6.923 -5.031 1.00 37.38 326 ARG B N 1
ATOM 8192 C CA . ARG B 1 322 ? 27.350 7.212 -6.029 1.00 41.66 326 ARG B CA 1
ATOM 8193 C C . ARG B 1 322 ? 27.556 8.713 -6.158 1.00 43.14 326 ARG B C 1
ATOM 8194 O O . ARG B 1 322 ? 26.678 9.507 -5.805 1.00 43.28 326 ARG B O 1
ATOM 8202 N N . PRO B 1 323 ? 28.701 9.135 -6.686 1.00 38.76 327 PRO B N 1
ATOM 8203 C CA . PRO B 1 323 ? 28.906 10.561 -6.953 1.00 34.71 327 PRO B CA 1
ATOM 8204 C C . PRO B 1 323 ? 28.010 11.035 -8.075 1.00 34.51 327 PRO B C 1
ATOM 8205 O O . PRO B 1 323 ? 27.527 10.248 -8.884 1.00 44.88 327 PRO B O 1
ATOM 8209 N N . GLU B 1 324 ? 27.793 12.345 -8.109 1.00 33.85 328 GLU B N 1
ATOM 8210 C CA . GLU B 1 324 ? 27.100 12.977 -9.221 1.00 32.49 328 GLU B CA 1
ATOM 8211 C C . GLU B 1 324 ? 27.869 12.730 -10.518 1.00 31.31 328 GLU B C 1
ATOM 8212 O O . GLU B 1 324 ? 29.082 12.545 -10.506 1.00 33.98 328 GLU B O 1
ATOM 8218 N N . MET B 1 325 ? 27.165 12.680 -11.647 1.00 28.63 329 MET B N 1
ATOM 8219 C CA . MET B 1 325 ? 27.843 12.527 -12.928 1.00 31.60 329 MET B CA 1
ATOM 8220 C C . MET B 1 325 ? 27.325 13.538 -13.952 1.00 30.09 329 MET B C 1
ATOM 8221 O O . MET B 1 325 ? 26.246 14.111 -13.801 1.00 34.96 329 MET B O 1
ATOM 8226 N N . ALA B 1 326 ? 28.116 13.764 -15.000 1.00 27.99 330 ALA B N 1
ATOM 8227 C CA . ALA B 1 326 ? 27.814 14.823 -15.957 1.00 29.38 330 ALA B CA 1
ATOM 8228 C C . ALA B 1 326 ? 26.567 14.475 -16.741 1.00 30.64 330 ALA B C 1
ATOM 8229 O O . ALA B 1 326 ? 26.249 13.301 -16.933 1.00 36.17 330 ALA B O 1
ATOM 8231 N N . MET B 1 327 ? 25.875 15.511 -17.231 1.00 38.31 331 MET B N 1
ATOM 8232 C CA . MET B 1 327 ? 24.550 15.371 -17.841 1.00 39.20 331 MET B CA 1
ATOM 8233 C C . MET B 1 327 ? 24.548 15.702 -19.325 1.00 35.14 331 MET B C 1
ATOM 8234 O O . MET B 1 327 ? 24.975 16.785 -19.725 1.00 38.03 331 MET B O 1
ATOM 8239 N N . VAL B 1 328 ? 23.958 14.810 -20.116 1.00 38.02 332 VAL B N 1
ATOM 8240 C CA . VAL B 1 328 ? 23.738 15.074 -21.532 1.00 37.32 332 VAL B CA 1
ATOM 8241 C C . VAL B 1 328 ? 22.563 16.027 -21.732 1.00 38.38 332 VAL B C 1
ATOM 8242 O O . VAL B 1 328 ? 22.611 16.918 -22.583 1.00 39.19 332 VAL B O 1
ATOM 8246 N N . ASP B 1 329 ? 21.501 15.865 -20.950 1.00 39.89 333 ASP B N 1
ATOM 8247 C CA . ASP B 1 329 ? 20.366 16.786 -20.961 1.00 39.94 333 ASP B CA 1
ATOM 8248 C C . ASP B 1 329 ? 19.863 16.876 -19.530 1.00 43.65 333 ASP B C 1
ATOM 8249 O O . ASP B 1 329 ? 19.190 15.952 -19.063 1.00 45.08 333 ASP B O 1
ATOM 8254 N N . SER B 1 330 ? 20.141 17.999 -18.858 1.00 47.11 334 SER B N 1
ATOM 8255 C CA . SER B 1 330 ? 19.852 18.100 -17.426 1.00 48.34 334 SER B CA 1
ATOM 8256 C C . SER B 1 330 ? 18.356 18.019 -17.139 1.00 47.10 334 SER B C 1
ATOM 8257 O O . SER B 1 330 ? 17.926 17.244 -16.275 1.00 43.75 334 SER B O 1
ATOM 8260 N N . VAL B 1 331 ? 17.552 18.768 -17.906 1.00 43.34 335 VAL B N 1
ATOM 8261 C CA . VAL B 1 331 ? 16.095 18.810 -17.742 1.00 45.83 335 VAL B CA 1
ATOM 8262 C C . VAL B 1 331 ? 15.484 17.417 -17.844 1.00 45.83 335 VAL B C 1
ATOM 8263 O O . VAL B 1 331 ? 14.731 16.986 -16.963 1.00 49.09 335 VAL B O 1
ATOM 8267 N N . LYS B 1 332 ? 15.783 16.702 -18.929 1.00 46.99 336 LYS B N 1
ATOM 8268 C CA . LYS B 1 332 ? 15.189 15.399 -19.207 1.00 44.86 336 LYS B CA 1
ATOM 8269 C C . LYS B 1 332 ? 15.848 14.236 -18.466 1.00 45.23 336 LYS B C 1
ATOM 8270 O O . LYS B 1 332 ? 15.392 13.101 -18.636 1.00 42.66 336 LYS B O 1
ATOM 8276 N N . GLY B 1 333 ? 16.898 14.472 -17.671 1.00 44.77 337 GLY B N 1
ATOM 8277 C CA . GLY B 1 333 ? 17.512 13.420 -16.872 1.00 40.45 337 GLY B CA 1
ATOM 8278 C C . GLY B 1 333 ? 18.428 12.443 -17.589 1.00 41.97 337 GLY B C 1
ATOM 8279 O O . GLY B 1 333 ? 18.724 11.375 -17.032 1.00 31.90 337 GLY B O 1
ATOM 8280 N N . ILE B 1 334 ? 18.889 12.773 -18.796 1.00 37.35 338 ILE B N 1
ATOM 8281 C CA . ILE B 1 334 ? 19.783 11.902 -19.550 1.00 40.06 338 ILE B CA 1
ATOM 8282 C C . ILE B 1 334 ? 21.215 12.073 -19.048 1.00 43.19 338 ILE B C 1
ATOM 8283 O O . ILE B 1 334 ? 21.803 13.161 -19.137 1.00 39.69 338 ILE B O 1
ATOM 8288 N N . THR B 1 335 ? 21.789 10.979 -18.562 1.00 42.88 339 THR B N 1
ATOM 8289 C CA . THR B 1 335 ? 23.099 10.921 -17.939 1.00 38.42 339 THR B CA 1
ATOM 8290 C C . THR B 1 335 ? 24.165 10.612 -18.989 1.00 37.82 339 THR B C 1
ATOM 8291 O O . THR B 1 335 ? 23.869 10.249 -20.132 1.00 35.47 339 THR B O 1
ATOM 8295 N N . ASN B 1 336 ? 25.424 10.802 -18.578 1.00 37.39 340 ASN B N 1
ATOM 8296 C CA . ASN B 1 336 ? 26.581 10.424 -19.388 1.00 38.46 340 ASN B CA 1
ATOM 8297 C C . ASN B 1 336 ? 26.500 8.952 -19.794 1.00 38.52 340 ASN B C 1
ATOM 8298 O O . ASN B 1 336 ? 26.782 8.590 -20.949 1.00 35.45 340 ASN B O 1
ATOM 8303 N N . LEU B 1 337 ? 26.056 8.105 -18.864 1.00 34.12 341 LEU B N 1
ATOM 8304 C CA . LEU B 1 337 ? 25.928 6.673 -19.035 1.00 34.47 341 LEU B CA 1
ATOM 8305 C C . LEU B 1 337 ? 24.587 6.255 -19.623 1.00 38.65 341 LEU B C 1
ATOM 8306 O O . LEU B 1 337 ? 24.220 5.081 -19.529 1.00 46.15 341 LEU B O 1
ATOM 8311 N N . HIS B 1 338 ? 23.827 7.179 -20.199 1.00 44.80 342 HIS B N 1
ATOM 8312 C CA . HIS B 1 338 ? 22.504 6.806 -20.691 1.00 43.90 342 HIS B CA 1
ATOM 8313 C C . HIS B 1 338 ? 22.598 6.014 -21.995 1.00 45.20 342 HIS B C 1
ATOM 8314 O O . HIS B 1 338 ? 22.087 4.895 -22.089 1.00 47.15 342 HIS B O 1
ATOM 8321 N N . ILE B 1 339 ? 23.241 6.577 -23.016 1.00 40.06 343 ILE B N 1
ATOM 8322 C CA . ILE B 1 339 ? 23.499 5.833 -24.249 1.00 44.12 343 ILE B CA 1
ATOM 8323 C C . ILE B 1 339 ? 24.922 6.111 -24.723 1.00 50.91 343 ILE B C 1
ATOM 8324 O O . ILE B 1 339 ? 25.444 7.227 -24.606 1.00 54.68 343 ILE B O 1
ATOM 8329 N N . PRO B 1 340 ? 25.565 5.094 -25.306 1.00 48.26 344 PRO B N 1
ATOM 8330 C CA . PRO B 1 340 ? 27.023 5.155 -25.485 1.00 46.01 344 PRO B CA 1
ATOM 8331 C C . PRO B 1 340 ? 27.509 6.189 -26.481 1.00 44.58 344 PRO B C 1
ATOM 8332 O O . PRO B 1 340 ? 28.687 6.559 -26.422 1.00 43.83 344 PRO B O 1
ATOM 8336 N N . SER B 1 341 ? 26.694 6.611 -27.431 1.00 43.05 345 SER B N 1
ATOM 8337 C CA . SER B 1 341 ? 27.182 7.491 -28.481 1.00 48.19 345 SER B CA 1
ATOM 8338 C C . SER B 1 341 ? 26.961 8.971 -28.176 1.00 46.05 345 SER B C 1
ATOM 8339 O O . SER B 1 341 ? 27.267 9.809 -29.032 1.00 43.21 345 SER B O 1
ATOM 8342 N N . ASP B 1 342 ? 26.445 9.307 -26.985 1.00 48.51 346 ASP B N 1
ATOM 8343 C CA . ASP B 1 342 ? 26.222 10.706 -26.613 1.00 43.13 346 ASP B CA 1
ATOM 8344 C C . ASP B 1 342 ? 27.536 11.466 -26.562 1.00 43.38 346 ASP B C 1
ATOM 8345 O O . ASP B 1 342 ? 27.736 12.453 -27.279 1.00 40.53 346 ASP B O 1
ATOM 8350 N N . VAL B 1 343 ? 28.456 10.977 -25.732 1.00 39.78 347 VAL B N 1
ATOM 8351 C CA . VAL B 1 343 ? 29.680 11.657 -25.331 1.00 38.12 347 VAL B CA 1
ATOM 8352 C C . VAL B 1 343 ? 30.837 10.973 -26.042 1.00 35.07 347 VAL B C 1
ATOM 8353 O O . VAL B 1 343 ? 31.235 9.865 -25.656 1.00 29.75 347 VAL B O 1
ATOM 8357 N N . ILE B 1 344 ? 31.397 11.623 -27.064 1.00 32.20 348 ILE B N 1
ATOM 8358 C CA . ILE B 1 344 ? 32.516 11.051 -27.818 1.00 37.23 348 ILE B CA 1
ATOM 8359 C C . ILE B 1 344 ? 33.802 11.849 -27.560 1.00 39.72 348 ILE B C 1
ATOM 8360 O O . ILE B 1 344 ? 33.952 12.983 -28.040 1.00 35.02 348 ILE B O 1
ATOM 8365 N N . VAL B 1 345 ? 34.771 11.186 -26.903 1.00 37.84 349 VAL B N 1
ATOM 8366 C CA . VAL B 1 345 ? 36.034 11.726 -26.381 1.00 37.17 349 VAL B CA 1
ATOM 8367 C C . VAL B 1 345 ? 36.649 12.812 -27.268 1.00 35.28 349 VAL B C 1
ATOM 8368 O O . VAL B 1 345 ? 37.049 13.865 -26.758 1.00 34.31 349 VAL B O 1
ATOM 8372 N N . ASP B 1 346 ? 36.738 12.577 -28.591 1.00 34.75 350 ASP B N 1
ATOM 8373 C CA . ASP B 1 346 ? 37.439 13.529 -29.461 1.00 31.09 350 ASP B CA 1
ATOM 8374 C C . ASP B 1 346 ? 36.709 14.870 -29.569 1.00 35.13 350 ASP B C 1
ATOM 8375 O O . ASP B 1 346 ? 37.358 15.892 -29.823 1.00 33.04 350 ASP B O 1
ATOM 8380 N N . ALA B 1 347 ? 35.373 14.893 -29.417 1.00 33.07 351 ALA B N 1
ATOM 8381 C CA . ALA B 1 347 ? 34.605 16.139 -29.352 1.00 30.83 351 ALA B CA 1
ATOM 8382 C C . ALA B 1 347 ? 34.338 16.626 -27.914 1.00 33.74 351 ALA B C 1
ATOM 8383 O O . ALA B 1 347 ? 34.337 17.842 -27.661 1.00 27.58 351 ALA B O 1
ATOM 8385 N N . SER B 1 348 ? 34.117 15.703 -26.965 1.00 27.76 352 SER B N 1
ATOM 8386 C CA . SER B 1 348 ? 33.696 16.090 -25.624 1.00 26.77 352 SER B CA 1
ATOM 8387 C C . SER B 1 348 ? 34.844 16.714 -24.805 1.00 33.62 352 SER B C 1
ATOM 8388 O O . SER B 1 348 ? 34.619 17.672 -24.049 1.00 31.64 352 SER B O 1
ATOM 8391 N N . MET B 1 349 ? 36.083 16.186 -24.924 1.00 29.56 353 MET B N 1
ATOM 8392 C CA . MET B 1 349 ? 37.214 16.689 -24.148 1.00 26.91 353 MET B CA 1
ATOM 8393 C C . MET B 1 349 ? 37.605 18.107 -24.580 1.00 28.81 353 MET B C 1
ATOM 8394 O O . MET B 1 349 ? 37.952 18.944 -23.732 1.00 26.46 353 MET B O 1
ATOM 8399 N N . PRO B 1 350 ? 37.610 18.420 -25.879 1.00 28.13 354 PRO B N 1
ATOM 8400 C CA . PRO B 1 350 ? 37.764 19.830 -26.259 1.00 25.40 354 PRO B CA 1
ATOM 8401 C C . PRO B 1 350 ? 36.648 20.713 -25.729 1.00 29.90 354 PRO B C 1
ATOM 8402 O O . PRO B 1 350 ? 36.897 21.838 -25.267 1.00 30.40 354 PRO B O 1
ATOM 8406 N N . ALA B 1 351 ? 35.406 20.237 -25.819 1.00 28.43 355 ALA B N 1
ATOM 8407 C CA . ALA B 1 351 ? 34.284 20.989 -25.279 1.00 26.93 355 ALA B CA 1
ATOM 8408 C C . ALA B 1 351 ? 34.484 21.294 -23.798 1.00 26.95 355 ALA B C 1
ATOM 8409 O O . ALA B 1 351 ? 34.254 22.422 -23.359 1.00 29.90 355 ALA B O 1
ATOM 8411 N N . MET B 1 352 ? 34.931 20.301 -23.021 1.00 27.99 356 MET B N 1
ATOM 8412 C CA . MET B 1 352 ? 35.125 20.474 -21.584 1.00 24.59 356 MET B CA 1
ATOM 8413 C C . MET B 1 352 ? 36.227 21.493 -21.306 1.00 28.12 356 MET B C 1
ATOM 8414 O O . MET B 1 352 ? 36.062 22.413 -20.494 1.00 25.04 356 MET B O 1
ATOM 8419 N N . ILE B 1 353 ? 37.354 21.358 -22.003 1.00 26.24 357 ILE B N 1
ATOM 8420 C CA . ILE B 1 353 ? 38.495 22.229 -21.755 1.00 24.27 357 ILE B CA 1
ATOM 8421 C C . ILE B 1 353 ? 38.160 23.681 -22.099 1.00 25.92 357 ILE B C 1
ATOM 8422 O O . ILE B 1 353 ? 38.476 24.606 -21.339 1.00 22.05 357 ILE B O 1
ATOM 8427 N N . ARG B 1 354 ? 37.540 23.906 -23.260 1.00 26.39 358 ARG B N 1
ATOM 8428 C CA . ARG B 1 354 ? 37.165 25.265 -23.657 1.00 26.36 358 ARG B CA 1
ATOM 8429 C C . ARG B 1 354 ? 36.201 25.899 -22.662 1.00 27.04 358 ARG B C 1
ATOM 8430 O O . ARG B 1 354 ? 36.232 27.115 -22.448 1.00 28.10 358 ARG B O 1
ATOM 8438 N N . ASN B 1 355 ? 35.334 25.092 -22.060 1.00 27.19 359 ASN B N 1
ATOM 8439 C CA . ASN B 1 355 ? 34.354 25.531 -21.076 1.00 25.53 359 ASN B CA 1
ATOM 8440 C C . ASN B 1 355 ? 34.913 25.519 -19.640 1.00 24.14 359 ASN B C 1
ATOM 8441 O O . ASN B 1 355 ? 34.335 24.937 -18.719 1.00 25.23 359 ASN B O 1
ATOM 8446 N N . SER B 1 356 ? 36.057 26.158 -19.427 1.00 20.13 360 SER B N 1
ATOM 8447 C CA . SER B 1 356 ? 36.665 26.278 -18.096 1.00 22.52 360 SER B CA 1
ATOM 8448 C C . SER B 1 356 ? 36.981 24.926 -17.440 1.00 25.68 360 SER B C 1
ATOM 8449 O O . SER B 1 356 ? 37.149 24.856 -16.211 1.00 24.20 360 SER B O 1
ATOM 8452 N N . GLY B 1 357 ? 37.079 23.853 -18.228 1.00 26.34 361 GLY B N 1
ATOM 8453 C CA . GLY B 1 357 ? 37.306 22.519 -17.696 1.00 23.39 361 GLY B CA 1
ATOM 8454 C C . GLY B 1 357 ? 36.120 21.912 -16.985 1.00 26.59 361 GLY B C 1
ATOM 8455 O O . GLY B 1 357 ? 36.306 21.036 -16.131 1.00 23.93 361 GLY B O 1
ATOM 8456 N N . GLN B 1 358 ? 34.897 22.323 -17.348 1.00 28.46 362 GLN B N 1
ATOM 8457 C CA . GLN B 1 358 ? 33.686 21.969 -16.622 1.00 27.60 362 GLN B CA 1
ATOM 8458 C C . GLN B 1 358 ? 32.623 21.381 -17.546 1.00 33.40 362 GLN B C 1
ATOM 8459 O O . GLN B 1 358 ? 32.568 21.674 -18.752 1.00 31.90 362 GLN B O 1
ATOM 8465 N N . MET B 1 359 ? 31.780 20.536 -16.952 1.00 28.03 363 MET B N 1
ATOM 8466 C CA . MET B 1 359 ? 30.639 19.930 -17.622 1.00 28.06 363 MET B CA 1
ATOM 8467 C C . MET B 1 359 ? 29.392 20.219 -16.787 1.00 32.96 363 MET B C 1
ATOM 8468 O O . MET B 1 359 ? 29.476 20.741 -15.669 1.00 31.25 363 MET B O 1
ATOM 8473 N N . TRP B 1 360 ? 28.222 19.928 -17.355 1.00 34.71 364 TRP B N 1
ATOM 8474 C CA . TRP B 1 360 ? 26.939 20.220 -16.713 1.00 32.99 364 TRP B CA 1
ATOM 8475 C C . TRP B 1 360 ? 26.487 19.073 -15.814 1.00 37.76 364 TRP B C 1
ATOM 8476 O O . TRP B 1 360 ? 26.687 17.903 -16.145 1.00 41.41 364 TRP B O 1
ATOM 8487 N N . GLY B 1 361 ? 25.904 19.413 -14.658 1.00 39.43 365 GLY B N 1
ATOM 8488 C CA . GLY B 1 361 ? 25.393 18.446 -13.715 1.00 34.38 365 GLY B CA 1
ATOM 8489 C C . GLY B 1 361 ? 23.870 18.435 -13.651 1.00 41.30 365 GLY B C 1
ATOM 8490 O O . GLY B 1 361 ? 23.178 19.055 -14.469 1.00 35.10 365 GLY B O 1
ATOM 8491 N N . LYS B 1 362 ? 23.354 17.715 -12.629 1.00 44.61 366 LYS B N 1
ATOM 8492 C CA . LYS B 1 362 ? 21.905 17.595 -12.389 1.00 42.24 366 LYS B CA 1
ATOM 8493 C C . LYS B 1 362 ? 21.180 18.915 -12.348 1.00 41.52 366 LYS B C 1
ATOM 8494 O O . LYS B 1 362 ? 20.110 19.065 -12.959 1.00 42.09 366 LYS B O 1
ATOM 8500 N N . ASP B 1 363 ? 21.745 19.888 -11.649 1.00 44.66 367 ASP B N 1
ATOM 8501 C CA . ASP B 1 363 ? 21.012 21.122 -11.443 1.00 38.40 367 ASP B CA 1
ATOM 8502 C C . ASP B 1 363 ? 21.123 22.071 -12.606 1.00 29.97 367 ASP B C 1
ATOM 8503 O O . ASP B 1 363 ? 20.525 23.132 -12.541 1.00 36.01 367 ASP B O 1
ATOM 8508 N N . GLY B 1 364 ? 21.799 21.699 -13.686 1.00 35.93 368 GLY B N 1
ATOM 8509 C CA . GLY B 1 364 ? 21.995 22.628 -14.786 1.00 39.36 368 GLY B CA 1
ATOM 8510 C C . GLY B 1 364 ? 23.152 23.586 -14.623 1.00 35.90 368 GLY B C 1
ATOM 8511 O O . GLY B 1 364 ? 23.238 24.554 -15.386 1.00 34.52 368 GLY B O 1
ATOM 8512 N N . LYS B 1 365 ? 24.035 23.350 -13.649 1.00 38.02 369 LYS B N 1
ATOM 8513 C CA . LYS B 1 365 ? 25.220 24.163 -13.391 1.00 41.69 369 LYS B CA 1
ATOM 8514 C C . LYS B 1 365 ? 26.489 23.494 -13.917 1.00 39.99 369 LYS B C 1
ATOM 8515 O O . LYS B 1 365 ? 26.617 22.266 -13.896 1.00 35.98 369 LYS B O 1
ATOM 8521 N N . GLN B 1 366 ? 27.458 24.320 -14.321 1.00 37.23 370 GLN B N 1
ATOM 8522 C CA . GLN B 1 366 ? 28.779 23.812 -14.667 1.00 33.92 370 GLN B CA 1
ATOM 8523 C C . GLN B 1 366 ? 29.610 23.622 -13.403 1.00 32.61 370 GLN B C 1
ATOM 8524 O O . GLN B 1 366 ? 29.603 24.474 -12.515 1.00 35.96 370 GLN B O 1
ATOM 8530 N N . LYS B 1 367 ? 30.364 22.529 -13.338 1.00 28.86 371 LYS B N 1
ATOM 8531 C CA . LYS B 1 367 ? 31.211 22.283 -12.181 1.00 23.35 371 LYS B CA 1
ATOM 8532 C C . LYS B 1 367 ? 32.425 21.467 -12.609 1.00 23.66 371 LYS B C 1
ATOM 8533 O O . LYS B 1 367 ? 32.450 20.866 -13.681 1.00 32.06 371 LYS B O 1
ATOM 8539 N N . ASP B 1 368 ? 33.446 21.460 -11.768 1.00 23.30 372 ASP B N 1
ATOM 8540 C CA . ASP B 1 368 ? 34.669 20.762 -12.123 1.00 22.51 372 ASP B CA 1
ATOM 8541 C C . ASP B 1 368 ? 34.407 19.261 -12.246 1.00 26.51 372 ASP B C 1
ATOM 8542 O O . ASP B 1 368 ? 33.413 18.740 -11.731 1.00 28.90 372 ASP B O 1
ATOM 8547 N N . THR B 1 369 ? 35.253 18.570 -13.007 1.00 22.87 373 THR B N 1
ATOM 8548 C CA . THR B 1 369 ? 34.988 17.152 -13.223 1.00 26.57 373 THR B CA 1
ATOM 8549 C C . THR B 1 369 ? 36.285 16.360 -13.375 1.00 24.14 373 THR B C 1
ATOM 8550 O O . THR B 1 369 ? 37.300 16.875 -13.846 1.00 28.73 373 THR B O 1
ATOM 8554 N N . LYS B 1 370 ? 36.239 15.109 -12.922 1.00 21.27 374 LYS B N 1
ATOM 8555 C CA . LYS B 1 370 ? 37.233 14.088 -13.240 1.00 21.38 374 LYS B CA 1
ATOM 8556 C C . LYS B 1 370 ? 36.808 13.428 -14.546 1.00 22.08 374 LYS B C 1
ATOM 8557 O O . LYS B 1 370 ? 35.826 12.685 -14.573 1.00 23.77 374 LYS B O 1
ATOM 8563 N N . ALA B 1 371 ? 37.525 13.699 -15.633 1.00 20.72 375 ALA B N 1
ATOM 8564 C CA . ALA B 1 371 ? 37.210 13.092 -16.925 1.00 20.05 375 ALA B CA 1
ATOM 8565 C C . ALA B 1 371 ? 37.894 11.728 -17.000 1.00 20.08 375 ALA B C 1
ATOM 8566 O O . ALA B 1 371 ? 39.108 11.641 -17.189 1.00 21.17 375 ALA B O 1
ATOM 8568 N N . VAL B 1 372 ? 37.119 10.655 -16.818 1.00 18.40 376 VAL B N 1
ATOM 8569 C CA . VAL B 1 372 ? 37.658 9.296 -16.856 1.00 22.16 376 VAL B CA 1
ATOM 8570 C C . VAL B 1 372 ? 37.829 8.834 -18.302 1.00 20.76 376 VAL B C 1
ATOM 8571 O O . VAL B 1 372 ? 36.889 8.887 -19.102 1.00 24.96 376 VAL B O 1
ATOM 8575 N N . MET B 1 373 ? 39.030 8.369 -18.635 1.00 19.31 377 MET B N 1
ATOM 8576 C CA . MET B 1 373 ? 39.333 7.777 -19.941 1.00 20.20 377 MET B CA 1
ATOM 8577 C C . MET B 1 373 ? 40.191 6.545 -19.654 1.00 19.25 377 MET B C 1
ATOM 8578 O O . MET B 1 373 ? 41.413 6.668 -19.484 1.00 18.86 377 MET B O 1
ATOM 8583 N N . PRO B 1 374 ? 39.595 5.348 -19.583 1.00 18.26 378 PRO B N 1
ATOM 8584 C CA . PRO B 1 374 ? 40.355 4.187 -19.083 1.00 16.77 378 PRO B CA 1
ATOM 8585 C C . PRO B 1 374 ? 41.679 3.929 -19.780 1.00 21.11 378 PRO B C 1
ATOM 8586 O O . PRO B 1 374 ? 42.685 3.687 -19.097 1.00 21.77 378 PRO B O 1
ATOM 8590 N N . GLU B 1 375 ? 41.720 3.985 -21.113 1.00 20.62 379 GLU B N 1
ATOM 8591 C CA . GLU B 1 375 ? 42.947 3.704 -21.848 1.00 20.94 379 GLU B CA 1
ATOM 8592 C C . GLU B 1 375 ? 43.890 4.898 -21.723 1.00 21.63 379 GLU B C 1
ATOM 8593 O O . GLU B 1 375 ? 43.540 6.016 -22.121 1.00 17.27 379 GLU B O 1
ATOM 8599 N N . SER B 1 376 ? 45.060 4.655 -21.114 1.00 21.26 380 SER B N 1
ATOM 8600 C CA . SER B 1 376 ? 46.049 5.693 -20.847 1.00 20.85 380 SER B CA 1
ATOM 8601 C C . SER B 1 376 ? 46.808 6.131 -22.098 1.00 23.37 380 SER B C 1
ATOM 8602 O O . SER B 1 376 ? 47.425 7.210 -22.085 1.00 22.28 380 SER B O 1
ATOM 8605 N N . THR B 1 377 ? 46.791 5.319 -23.163 1.00 24.57 381 THR B N 1
ATOM 8606 C CA . THR B 1 377 ? 47.649 5.588 -24.312 1.00 23.78 381 THR B CA 1
ATOM 8607 C C . THR B 1 377 ? 47.491 7.032 -24.768 1.00 22.70 381 THR B C 1
ATOM 8608 O O . THR B 1 377 ? 48.484 7.746 -24.946 1.00 25.72 381 THR B O 1
ATOM 8612 N N . TYR B 1 378 ? 46.250 7.489 -24.933 1.00 17.96 382 TYR B N 1
ATOM 8613 C CA . TYR B 1 378 ? 46.005 8.849 -25.395 1.00 20.52 382 TYR B CA 1
ATOM 8614 C C . TYR B 1 378 ? 45.390 9.747 -24.330 1.00 26.69 382 TYR B C 1
ATOM 8615 O O . TYR B 1 378 ? 45.211 10.948 -24.582 1.00 25.08 382 TYR B O 1
ATOM 8624 N N . ALA B 1 379 ? 45.107 9.216 -23.134 1.00 20.20 383 ALA B N 1
ATOM 8625 C CA . ALA B 1 379 ? 44.497 10.029 -22.094 1.00 18.52 383 ALA B CA 1
ATOM 8626 C C . ALA B 1 379 ? 45.435 11.144 -21.608 1.00 23.28 383 ALA B C 1
ATOM 8627 O O . ALA B 1 379 ? 44.984 12.263 -21.331 1.00 22.52 383 ALA B O 1
ATOM 8629 N N . ARG B 1 380 ? 46.743 10.864 -21.522 1.00 23.18 384 ARG B N 1
ATOM 8630 C CA . ARG B 1 380 ? 47.651 11.725 -20.767 1.00 23.85 384 ARG B CA 1
ATOM 8631 C C . ARG B 1 380 ? 47.771 13.127 -21.376 1.00 23.20 384 ARG B C 1
ATOM 8632 O O . ARG B 1 380 ? 47.924 14.101 -20.622 1.00 26.35 384 ARG B O 1
ATOM 8640 N N . ILE B 1 381 ? 47.671 13.264 -22.708 1.00 18.76 385 ILE B N 1
ATOM 8641 C CA . ILE B 1 381 ? 47.863 14.578 -23.330 1.00 18.93 385 ILE B CA 1
ATOM 8642 C C . ILE B 1 381 ? 46.773 15.533 -22.866 1.00 19.60 385 ILE B C 1
ATOM 8643 O O . ILE B 1 381 ? 47.004 16.739 -22.752 1.00 20.54 385 ILE B O 1
ATOM 8648 N N . TYR B 1 382 ? 45.594 15.011 -22.546 1.00 18.53 386 TYR B N 1
ATOM 8649 C CA . TYR B 1 382 ? 44.546 15.861 -21.994 1.00 22.35 386 TYR B CA 1
ATOM 8650 C C . TYR B 1 382 ? 44.908 16.388 -20.605 1.00 23.67 386 TYR B C 1
ATOM 8651 O O . TYR B 1 382 ? 44.614 17.552 -20.284 1.00 27.03 386 TYR B O 1
ATOM 8660 N N . GLN B 1 383 ? 45.540 15.569 -19.758 1.00 21.70 387 GLN B N 1
ATOM 8661 C CA . GLN B 1 383 ? 45.958 16.099 -18.458 1.00 20.57 387 GLN B CA 1
ATOM 8662 C C . GLN B 1 383 ? 46.996 17.210 -18.624 1.00 24.62 387 GLN B C 1
ATOM 8663 O O . GLN B 1 383 ? 47.046 18.142 -17.813 1.00 23.68 387 GLN B O 1
ATOM 8669 N N . GLU B 1 384 ? 47.859 17.112 -19.647 1.00 24.10 388 GLU B N 1
ATOM 8670 C CA . GLU B 1 384 ? 48.862 18.145 -19.848 1.00 18.97 388 GLU B CA 1
ATOM 8671 C C . GLU B 1 384 ? 48.225 19.460 -20.280 1.00 21.71 388 GLU B C 1
ATOM 8672 O O . GLU B 1 384 ? 48.711 20.538 -19.915 1.00 23.81 388 GLU B O 1
ATOM 8678 N N . MET B 1 385 ? 47.140 19.398 -21.052 1.00 24.90 389 MET B N 1
ATOM 8679 C CA . MET B 1 385 ? 46.476 20.630 -21.461 1.00 23.32 389 MET B CA 1
ATOM 8680 C C . MET B 1 385 ? 45.647 21.233 -20.330 1.00 23.63 389 MET B C 1
ATOM 8681 O O . MET B 1 385 ? 45.586 22.458 -20.202 1.00 22.09 389 MET B O 1
ATOM 8686 N N . ILE B 1 386 ? 44.969 20.395 -19.532 1.00 23.58 390 ILE B N 1
ATOM 8687 C CA . ILE B 1 386 ? 44.260 20.882 -18.346 1.00 21.52 390 ILE B CA 1
ATOM 8688 C C . ILE B 1 386 ? 45.222 21.599 -17.392 1.00 21.17 390 ILE B C 1
ATOM 8689 O O . ILE B 1 386 ? 44.948 22.706 -16.912 1.00 21.05 390 ILE B O 1
ATOM 8694 N N . ASN B 1 387 ? 46.364 20.984 -17.106 1.00 20.37 391 ASN B N 1
ATOM 8695 C CA . ASN B 1 387 ? 47.350 21.677 -16.292 1.00 21.51 391 ASN B CA 1
ATOM 8696 C C . ASN B 1 387 ? 47.845 22.950 -16.977 1.00 23.82 391 ASN B C 1
ATOM 8697 O O . ASN B 1 387 ? 48.137 23.939 -16.298 1.00 26.80 391 ASN B O 1
ATOM 8702 N N . PHE B 1 388 ? 47.932 22.961 -18.311 1.00 22.69 392 PHE B N 1
ATOM 8703 C CA . PHE B 1 388 ? 48.430 24.151 -18.992 1.00 21.41 392 PHE B CA 1
ATOM 8704 C C . PHE B 1 388 ? 47.462 25.327 -18.871 1.00 25.90 392 PHE B C 1
ATOM 8705 O O . PHE B 1 388 ? 47.884 26.480 -18.696 1.00 28.00 392 PHE B O 1
ATOM 8713 N N . CYS B 1 389 ? 46.169 25.067 -18.973 1.00 20.15 393 CYS B N 1
ATOM 8714 C CA . CYS B 1 389 ? 45.222 26.157 -18.830 1.00 23.13 393 CYS B CA 1
ATOM 8715 C C . CYS B 1 389 ? 45.070 26.597 -17.370 1.00 26.04 393 CYS B C 1
ATOM 8716 O O . CYS B 1 389 ? 44.894 27.793 -17.104 1.00 26.48 393 CYS B O 1
ATOM 8719 N N . LYS B 1 390 ? 45.105 25.657 -16.412 1.00 22.60 394 LYS B N 1
ATOM 8720 C CA . LYS B 1 390 ? 45.067 26.047 -15.001 1.00 22.47 394 LYS B CA 1
ATOM 8721 C C . LYS B 1 390 ? 46.184 27.035 -14.692 1.00 26.64 394 LYS B C 1
ATOM 8722 O O . LYS B 1 390 ? 45.961 28.035 -14.003 1.00 30.95 394 LYS B O 1
ATOM 8728 N N . THR B 1 391 ? 47.388 26.796 -15.247 1.00 27.86 395 THR B N 1
ATOM 8729 C CA . THR B 1 391 ? 48.573 27.610 -14.974 1.00 26.61 395 THR B CA 1
ATOM 8730 C C . THR B 1 391 ? 48.613 28.903 -15.797 1.00 25.19 395 THR B C 1
ATOM 8731 O O . THR B 1 391 ? 48.977 29.950 -15.269 1.00 26.78 395 THR B O 1
ATOM 8735 N N . ASN B 1 392 ? 48.277 28.868 -17.085 1.00 26.25 396 ASN B N 1
ATOM 8736 C CA . ASN B 1 392 ? 48.433 30.037 -17.949 1.00 25.37 396 ASN B CA 1
ATOM 8737 C C . ASN B 1 392 ? 47.123 30.717 -18.328 1.00 30.40 396 ASN B C 1
ATOM 8738 O O . ASN B 1 392 ? 47.159 31.709 -19.070 1.00 25.93 396 ASN B O 1
ATOM 8743 N N . GLY B 1 393 ? 45.969 30.204 -17.874 1.00 23.78 397 GLY B N 1
ATOM 8744 C CA . GLY B 1 393 ? 44.708 30.793 -18.248 1.00 20.85 397 GLY B CA 1
ATOM 8745 C C . GLY B 1 393 ? 44.211 30.276 -19.581 1.00 25.53 397 GLY B C 1
ATOM 8746 O O . GLY B 1 393 ? 44.820 29.436 -20.229 1.00 30.01 397 GLY B O 1
ATOM 8747 N N . ALA B 1 394 ? 43.065 30.800 -19.995 1.00 24.87 398 ALA B N 1
ATOM 8748 C CA . ALA B 1 394 ? 42.439 30.363 -21.229 1.00 26.97 398 ALA B CA 1
ATOM 8749 C C . ALA B 1 394 ? 43.257 30.787 -22.453 1.00 29.87 398 ALA B C 1
ATOM 8750 O O . ALA B 1 394 ? 43.987 31.784 -22.421 1.00 27.73 398 ALA B O 1
ATOM 8752 N N . PHE B 1 395 ? 43.138 30.008 -23.540 1.00 30.25 399 PHE B N 1
ATOM 8753 C CA . PHE B 1 395 ? 43.772 30.399 -24.799 1.00 30.97 399 PHE B CA 1
ATOM 8754 C C . PHE B 1 395 ? 43.089 31.647 -25.363 1.00 33.91 399 PHE B C 1
ATOM 8755 O O . PHE B 1 395 ? 41.909 31.915 -25.099 1.00 30.28 399 PHE B O 1
ATOM 8763 N N . ASP B 1 396 ? 43.857 32.417 -26.138 1.00 33.54 400 ASP B N 1
ATOM 8764 C CA . ASP B 1 396 ? 43.419 33.702 -26.677 1.00 33.24 400 ASP B CA 1
ATOM 8765 C C . ASP B 1 396 ? 43.441 33.682 -28.197 1.00 34.79 400 ASP B C 1
ATOM 8766 O O . ASP B 1 396 ? 44.484 33.977 -28.807 1.00 30.90 400 ASP B O 1
ATOM 8771 N N . PRO B 1 397 ? 42.301 33.448 -28.852 1.00 37.29 401 PRO B N 1
ATOM 8772 C CA . PRO B 1 397 ? 42.293 33.406 -30.328 1.00 36.83 401 PRO B CA 1
ATOM 8773 C C . PRO B 1 397 ? 42.764 34.707 -30.961 1.00 35.97 401 PRO B C 1
ATOM 8774 O O . PRO B 1 397 ? 43.154 34.730 -32.133 1.00 38.41 401 PRO B O 1
ATOM 8778 N N . THR B 1 398 ? 42.730 35.799 -30.213 1.00 41.23 402 THR B N 1
ATOM 8779 C CA . THR B 1 398 ? 43.260 37.058 -30.711 1.00 39.20 402 THR B CA 1
ATOM 8780 C C . THR B 1 398 ? 44.760 36.964 -31.010 1.00 40.84 402 THR B C 1
ATOM 8781 O O . THR B 1 398 ? 45.233 37.562 -31.988 1.00 40.85 402 THR B O 1
ATOM 8785 N N . THR B 1 399 ? 45.536 36.232 -30.176 1.00 34.50 403 THR B N 1
ATOM 8786 C CA . THR B 1 399 ? 46.990 36.157 -30.341 1.00 30.91 403 THR B CA 1
ATOM 8787 C C . THR B 1 399 ? 47.617 34.765 -30.524 1.00 33.77 403 THR B C 1
ATOM 8788 O O . THR B 1 399 ? 48.821 34.710 -30.804 1.00 31.99 403 THR B O 1
ATOM 8792 N N . MET B 1 400 ? 46.878 33.650 -30.376 1.00 31.34 404 MET B N 1
ATOM 8793 C CA . MET B 1 400 ? 47.500 32.318 -30.453 1.00 31.80 404 MET B CA 1
ATOM 8794 C C . MET B 1 400 ? 48.118 32.029 -31.817 1.00 32.09 404 MET B C 1
ATOM 8795 O O . MET B 1 400 ? 47.686 32.542 -32.847 1.00 32.50 404 MET B O 1
ATOM 8800 N N . GLY B 1 401 ? 49.082 31.107 -31.815 1.00 29.87 405 GLY B N 1
ATOM 8801 C CA . GLY B 1 401 ? 49.547 30.468 -33.033 1.00 29.71 405 GLY B CA 1
ATOM 8802 C C . GLY B 1 401 ? 48.636 29.348 -33.518 1.00 30.96 405 GLY B C 1
ATOM 8803 O O . GLY B 1 401 ? 47.426 29.334 -33.263 1.00 27.44 405 GLY B O 1
ATOM 8804 N N . SER B 1 402 ? 49.219 28.401 -34.253 1.00 27.01 406 SER B N 1
ATOM 8805 C CA . SER B 1 402 ? 48.452 27.316 -34.847 1.00 28.40 406 SER B CA 1
ATOM 8806 C C . SER B 1 402 ? 49.249 26.030 -34.775 1.00 31.37 406 SER B C 1
ATOM 8807 O O . SER B 1 402 ? 50.478 26.036 -34.927 1.00 31.77 406 SER B O 1
ATOM 8810 N N . VAL B 1 403 ? 48.536 24.932 -34.553 1.00 28.08 407 VAL B N 1
ATOM 8811 C CA . VAL B 1 403 ? 49.150 23.613 -34.552 1.00 27.18 407 VAL B CA 1
ATOM 8812 C C . VAL B 1 403 ? 48.460 22.779 -35.623 1.00 26.59 407 VAL B C 1
ATOM 8813 O O . VAL B 1 403 ? 47.479 22.080 -35.333 1.00 27.62 407 VAL B O 1
ATOM 8817 N N . PRO B 1 404 ? 48.929 22.829 -36.864 1.00 27.54 408 PRO B N 1
ATOM 8818 C CA . PRO B 1 404 ? 48.390 21.937 -37.899 1.00 27.92 408 PRO B CA 1
ATOM 8819 C C . PRO B 1 404 ? 48.897 20.515 -37.699 1.00 29.09 408 PRO B C 1
ATOM 8820 O O . PRO B 1 404 ? 49.845 20.280 -36.952 1.00 33.97 408 PRO B O 1
ATOM 8824 N N . ASN B 1 405 ? 48.325 19.569 -38.454 1.00 27.61 409 ASN B N 1
ATOM 8825 C CA . ASN B 1 405 ? 48.631 18.153 -38.273 1.00 27.85 409 ASN B CA 1
ATOM 8826 C C . ASN B 1 405 ? 48.920 17.448 -39.599 1.00 37.09 409 ASN B C 1
ATOM 8827 O O . ASN B 1 405 ? 48.195 17.618 -40.591 1.00 35.07 409 ASN B O 1
ATOM 8832 N N . VAL B 1 406 ? 49.995 16.656 -39.591 1.00 34.08 410 VAL B N 1
ATOM 8833 C CA . VAL B 1 406 ? 50.376 15.733 -40.652 1.00 29.91 410 VAL B CA 1
ATOM 8834 C C . VAL B 1 406 ? 50.169 14.338 -40.080 1.00 31.94 410 VAL B C 1
ATOM 8835 O O . VAL B 1 406 ? 50.919 13.917 -39.185 1.00 30.55 410 VAL B O 1
ATOM 8839 N N . GLY B 1 407 ? 49.178 13.614 -40.615 1.00 31.18 411 GLY B N 1
ATOM 8840 C CA . GLY B 1 407 ? 48.672 12.408 -39.981 1.00 30.34 411 GLY B CA 1
ATOM 8841 C C . GLY B 1 407 ? 48.682 11.122 -40.790 1.00 34.39 411 GLY B C 1
ATOM 8842 O O . GLY B 1 407 ? 48.160 11.066 -41.904 1.00 37.22 411 GLY B O 1
ATOM 8843 N N . LEU B 1 408 ? 49.193 10.063 -40.171 1.00 35.64 412 LEU B N 1
ATOM 8844 C CA . LEU B 1 408 ? 49.374 8.733 -40.756 1.00 39.00 412 LEU B CA 1
ATOM 8845 C C . LEU B 1 408 ? 48.066 7.947 -40.758 1.00 39.15 412 LEU B C 1
ATOM 8846 O O . LEU B 1 408 ? 47.682 7.386 -39.733 1.00 38.22 412 LEU B O 1
ATOM 8851 N N . MET B 1 409 ? 47.417 7.815 -41.929 1.00 43.51 413 MET B N 1
ATOM 8852 C CA . MET B 1 409 ? 46.157 7.069 -41.983 1.00 42.37 413 MET B CA 1
ATOM 8853 C C . MET B 1 409 ? 45.974 6.171 -43.191 1.00 41.92 413 MET B C 1
ATOM 8854 O O . MET B 1 409 ? 45.027 5.380 -43.186 1.00 43.14 413 MET B O 1
ATOM 8859 N N . ALA B 1 410 ? 46.823 6.251 -44.207 1.00 44.39 414 ALA B N 1
ATOM 8860 C CA . ALA B 1 410 ? 46.574 5.540 -45.455 1.00 48.29 414 ALA B CA 1
ATOM 8861 C C . ALA B 1 410 ? 46.505 4.025 -45.243 1.00 49.62 414 ALA B C 1
ATOM 8862 O O . ALA B 1 410 ? 47.319 3.439 -44.519 1.00 48.05 414 ALA B O 1
ATOM 8864 N N . GLN B 1 411 ? 45.529 3.393 -45.909 1.00 50.27 415 GLN B N 1
ATOM 8865 C CA . GLN B 1 411 ? 45.338 1.934 -45.909 1.00 50.90 415 GLN B CA 1
ATOM 8866 C C . GLN B 1 411 ? 45.002 1.382 -44.519 1.00 46.98 415 GLN B C 1
ATOM 8867 O O . GLN B 1 411 ? 45.529 0.353 -44.099 1.00 53.86 415 GLN B O 1
ATOM 8873 N N . LYS B 1 412 ? 44.056 2.039 -43.838 1.00 45.07 416 LYS B N 1
ATOM 8874 C CA . LYS B 1 412 ? 43.576 1.642 -42.506 1.00 44.29 416 LYS B CA 1
ATOM 8875 C C . LYS B 1 412 ? 44.739 1.483 -41.511 1.00 45.30 416 LYS B C 1
ATOM 8876 O O . LYS B 1 412 ? 44.866 0.479 -40.797 1.00 40.97 416 LYS B O 1
ATOM 8882 N N . ALA B 1 413 ? 45.565 2.526 -41.430 1.00 41.55 417 ALA B N 1
ATOM 8883 C CA . ALA B 1 413 ? 46.758 2.481 -40.599 1.00 38.64 417 ALA B CA 1
ATOM 8884 C C . ALA B 1 413 ? 46.414 2.315 -39.115 1.00 44.56 417 ALA B C 1
ATOM 8885 O O . ALA B 1 413 ? 45.388 2.815 -38.624 1.00 40.65 417 ALA B O 1
ATOM 8887 N N . GLU B 1 414 ? 47.294 1.594 -38.410 1.00 37.35 418 GLU B N 1
ATOM 8888 C CA . GLU B 1 414 ? 47.310 1.456 -36.940 1.00 35.19 418 GLU B CA 1
ATOM 8889 C C . GLU B 1 414 ? 45.951 0.942 -36.481 1.00 37.80 418 GLU B C 1
ATOM 8890 O O . GLU B 1 414 ? 45.403 0.032 -37.121 1.00 42.76 418 GLU B O 1
ATOM 8896 N N . GLU B 1 415 ? 45.356 1.525 -35.441 1.00 40.83 419 GLU B N 1
ATOM 8897 C CA . GLU B 1 415 ? 44.176 0.956 -34.801 1.00 42.35 419 GLU B CA 1
ATOM 8898 C C . GLU B 1 415 ? 42.969 0.861 -35.722 1.00 40.46 419 GLU B C 1
ATOM 8899 O O . GLU B 1 415 ? 42.048 0.100 -35.418 1.00 50.61 419 GLU B O 1
ATOM 8905 N N . TYR B 1 416 ? 42.973 1.548 -36.861 1.00 40.39 420 TYR B N 1
ATOM 8906 C CA . TYR B 1 416 ? 41.737 1.743 -37.617 1.00 42.96 420 TYR B CA 1
ATOM 8907 C C . TYR B 1 416 ? 41.288 0.530 -38.423 1.00 46.32 420 TYR B C 1
ATOM 8908 O O . TYR B 1 416 ? 40.115 0.455 -38.804 1.00 53.03 420 TYR B O 1
ATOM 8917 N N . GLY B 1 417 ? 42.168 -0.390 -38.751 1.00 40.90 421 GLY B N 1
ATOM 8918 C CA . GLY B 1 417 ? 41.635 -1.535 -39.448 1.00 51.34 421 GLY B CA 1
ATOM 8919 C C . GLY B 1 417 ? 41.500 -2.760 -38.571 1.00 52.68 421 GLY B C 1
ATOM 8920 O O . GLY B 1 417 ? 41.417 -3.880 -39.084 1.00 49.32 421 GLY B O 1
ATOM 8921 N N . SER B 1 418 ? 41.476 -2.569 -37.254 1.00 50.80 422 SER B N 1
ATOM 8922 C CA . SER B 1 418 ? 41.714 -3.661 -36.316 1.00 42.60 422 SER B CA 1
ATOM 8923 C C . SER B 1 418 ? 40.446 -4.408 -35.897 1.00 39.07 422 SER B C 1
ATOM 8924 O O . SER B 1 418 ? 40.534 -5.341 -35.095 1.00 37.35 422 SER B O 1
ATOM 8927 N N . HIS B 1 419 ? 39.285 -4.068 -36.456 1.00 40.18 423 HIS B N 1
ATOM 8928 C CA . HIS B 1 419 ? 38.030 -4.635 -35.969 1.00 41.40 423 HIS B CA 1
ATOM 8929 C C . HIS B 1 419 ? 37.879 -6.122 -36.328 1.00 42.70 423 HIS B C 1
ATOM 8930 O O . HIS B 1 419 ? 37.329 -6.894 -35.535 1.00 41.20 423 HIS B O 1
ATOM 8937 N N . ASP B 1 420 ? 38.405 -6.568 -37.476 1.00 41.70 424 ASP B N 1
ATOM 8938 C CA . ASP B 1 420 ? 38.429 -8.012 -37.706 1.00 39.15 424 ASP B CA 1
ATOM 8939 C C . ASP B 1 420 ? 39.477 -8.743 -36.857 1.00 39.80 424 ASP B C 1
ATOM 8940 O O . ASP B 1 420 ? 39.575 -9.973 -36.941 1.00 39.14 424 ASP B O 1
ATOM 8945 N N . LYS B 1 421 ? 40.262 -8.033 -36.049 1.00 39.69 425 LYS B N 1
ATOM 8946 C CA . LYS B 1 421 ? 41.329 -8.635 -35.259 1.00 36.41 425 LYS B CA 1
ATOM 8947 C C . LYS B 1 421 ? 41.116 -8.454 -33.755 1.00 34.46 425 LYS B C 1
ATOM 8948 O O . LYS B 1 421 ? 42.088 -8.385 -32.999 1.00 32.63 425 LYS B O 1
ATOM 8954 N N . THR B 1 422 ? 39.860 -8.348 -33.306 1.00 33.12 426 THR B N 1
ATOM 8955 C CA . THR B 1 422 ? 39.537 -7.999 -31.924 1.00 32.01 426 THR B CA 1
ATOM 8956 C C . THR B 1 422 ? 38.586 -9.035 -31.351 1.00 30.60 426 THR B C 1
ATOM 8957 O O . THR B 1 422 ? 37.520 -9.276 -31.918 1.00 30.73 426 THR B O 1
ATOM 8961 N N . PHE B 1 423 ? 38.951 -9.616 -30.212 1.00 32.79 427 PHE B N 1
ATOM 8962 C CA . PHE B 1 423 ? 38.152 -10.661 -29.589 1.00 31.17 427 PHE B CA 1
ATOM 8963 C C . PHE B 1 423 ? 38.001 -10.418 -28.094 1.00 32.82 427 PHE B C 1
ATOM 8964 O O . PHE B 1 423 ? 38.929 -9.936 -27.436 1.00 33.17 427 PHE B O 1
ATOM 8972 N N . GLU B 1 424 ? 36.821 -10.778 -27.570 1.00 34.57 428 GLU B N 1
ATOM 8973 C CA . GLU B 1 424 ? 36.503 -10.761 -26.143 1.00 27.63 428 GLU B CA 1
ATOM 8974 C C . GLU B 1 424 ? 36.559 -12.189 -25.606 1.00 28.15 428 GLU B C 1
ATOM 8975 O O . GLU B 1 424 ? 35.687 -13.006 -25.922 1.00 29.38 428 GLU B O 1
ATOM 8981 N N . MET B 1 425 ? 37.580 -12.482 -24.793 1.00 29.86 429 MET B N 1
ATOM 8982 C CA . MET B 1 425 ? 37.840 -13.829 -24.258 1.00 32.54 429 MET B CA 1
ATOM 8983 C C . MET B 1 425 ? 36.652 -14.516 -23.564 1.00 32.79 429 MET B C 1
ATOM 8984 O O . MET B 1 425 ? 36.064 -13.991 -22.616 1.00 32.29 429 MET B O 1
ATOM 8989 N N . THR B 1 426 ? 36.368 -15.753 -23.970 1.00 37.73 430 THR B N 1
ATOM 8990 C CA . THR B 1 426 ? 35.346 -16.551 -23.294 1.00 34.54 430 THR B CA 1
ATOM 8991 C C . THR B 1 426 ? 35.955 -17.561 -22.336 1.00 35.76 430 THR B C 1
ATOM 8992 O O . THR B 1 426 ? 35.212 -18.246 -21.630 1.00 39.41 430 THR B O 1
ATOM 8996 N N . ALA B 1 427 ? 37.286 -17.634 -22.260 1.00 32.45 431 ALA B N 1
ATOM 8997 C CA . ALA B 1 427 ? 37.945 -18.617 -21.416 1.00 39.52 431 ALA B CA 1
ATOM 8998 C C . ALA B 1 427 ? 39.308 -18.088 -20.981 1.00 42.03 431 ALA B C 1
ATOM 8999 O O . ALA B 1 427 ? 39.836 -17.135 -21.568 1.00 37.41 431 ALA B O 1
ATOM 9001 N N . ASP B 1 428 ? 39.864 -18.714 -19.929 1.00 36.24 432 ASP B N 1
ATOM 9002 C CA . ASP B 1 428 ? 41.231 -18.442 -19.478 1.00 35.52 432 ASP B CA 1
ATOM 9003 C C . ASP B 1 428 ? 42.241 -19.119 -20.394 1.00 41.92 432 ASP B C 1
ATOM 9004 O O . ASP B 1 428 ? 42.072 -20.286 -20.762 1.00 46.16 432 ASP B O 1
ATOM 9009 N N . GLY B 1 429 ? 43.320 -18.414 -20.725 1.00 33.20 433 GLY B N 1
ATOM 9010 C CA . GLY B 1 429 ? 44.305 -19.032 -21.595 1.00 29.10 433 GLY B CA 1
ATOM 9011 C C . GLY B 1 429 ? 45.366 -18.058 -22.047 1.00 32.79 433 GLY B C 1
ATOM 9012 O O . GLY B 1 429 ? 45.726 -17.137 -21.322 1.00 38.56 433 GLY B O 1
ATOM 9013 N N . THR B 1 430 ? 45.878 -18.291 -23.251 1.00 33.10 434 THR B N 1
ATOM 9014 C CA . THR B 1 430 ? 46.924 -17.476 -23.845 1.00 31.79 434 THR B CA 1
ATOM 9015 C C . THR B 1 430 ? 46.493 -17.081 -25.253 1.00 37.07 434 THR B C 1
ATOM 9016 O O . THR B 1 430 ? 45.744 -17.804 -25.915 1.00 41.73 434 THR B O 1
ATOM 9020 N N . MET B 1 431 ? 46.903 -15.896 -25.682 1.00 33.16 435 MET B N 1
ATOM 9021 C CA . MET B 1 431 ? 46.743 -15.462 -27.060 1.00 33.63 435 MET B CA 1
ATOM 9022 C C . MET B 1 431 ? 48.138 -15.172 -27.586 1.00 37.87 435 MET B C 1
ATOM 9023 O O . MET B 1 431 ? 48.921 -14.495 -26.908 1.00 36.55 435 MET B O 1
ATOM 9028 N N . ARG B 1 432 ? 48.447 -15.664 -28.787 1.00 33.94 436 ARG B N 1
ATOM 9029 C CA . ARG B 1 432 ? 49.770 -15.468 -29.359 1.00 35.68 436 ARG B CA 1
ATOM 9030 C C . ARG B 1 432 ? 49.660 -15.224 -30.861 1.00 39.42 436 ARG B C 1
ATOM 9031 O O . ARG B 1 432 ? 48.601 -15.387 -31.471 1.00 37.80 436 ARG B O 1
ATOM 9039 N N . VAL B 1 433 ? 50.786 -14.822 -31.448 1.00 37.45 437 VAL B N 1
ATOM 9040 C CA . VAL B 1 433 ? 50.926 -14.592 -32.879 1.00 39.21 437 VAL B CA 1
ATOM 9041 C C . VAL B 1 433 ? 52.175 -15.345 -33.340 1.00 46.59 437 VAL B C 1
ATOM 9042 O O . VAL B 1 433 ? 53.278 -15.099 -32.828 1.00 39.74 437 VAL B O 1
ATOM 9046 N N . VAL B 1 434 ? 51.995 -16.300 -34.263 1.00 46.97 438 VAL B N 1
ATOM 9047 C CA . VAL B 1 434 ? 53.075 -17.166 -34.728 1.00 44.82 438 VAL B CA 1
ATOM 9048 C C . VAL B 1 434 ? 53.265 -17.005 -36.229 1.00 52.27 438 VAL B C 1
ATOM 9049 O O . VAL B 1 434 ? 52.333 -16.647 -36.960 1.00 52.41 438 VAL B O 1
ATOM 9053 N N . LEU B 1 435 ? 54.503 -17.264 -36.681 1.00 51.94 439 LEU B N 1
ATOM 9054 C CA . LEU B 1 435 ? 54.945 -17.076 -38.061 1.00 47.88 439 LEU B CA 1
ATOM 9055 C C . LEU B 1 435 ? 54.447 -18.152 -39.017 1.00 56.21 439 LEU B C 1
ATOM 9056 O O . LEU B 1 435 ? 54.791 -18.073 -40.206 1.00 68.90 439 LEU B O 1
ATOM 9061 N N . ALA B 1 436 ? 53.721 -19.171 -38.549 1.00 52.09 440 ALA B N 1
ATOM 9062 C CA . ALA B 1 436 ? 53.172 -20.299 -39.315 1.00 65.85 440 ALA B CA 1
ATOM 9063 C C . ALA B 1 436 ? 54.227 -21.365 -39.575 1.00 60.92 440 ALA B C 1
ATOM 9064 O O . ALA B 1 436 ? 53.866 -22.505 -39.847 1.00 53.43 440 ALA B O 1
ATOM 9066 N N . ASP B 1 437 ? 55.509 -21.062 -39.392 1.00 60.85 441 ASP B N 1
ATOM 9067 C CA . ASP B 1 437 ? 56.514 -22.091 -39.172 1.00 61.32 441 ASP B CA 1
ATOM 9068 C C . ASP B 1 437 ? 56.614 -22.421 -37.695 1.00 58.75 441 ASP B C 1
ATOM 9069 O O . ASP B 1 437 ? 57.578 -23.070 -37.275 1.00 56.39 441 ASP B O 1
ATOM 9074 N N . GLY B 1 438 ? 55.663 -21.902 -36.903 1.00 59.23 442 GLY B N 1
ATOM 9075 C CA . GLY B 1 438 ? 55.547 -22.131 -35.488 1.00 56.72 442 GLY B CA 1
ATOM 9076 C C . GLY B 1 438 ? 56.197 -21.074 -34.620 1.00 51.24 442 GLY B C 1
ATOM 9077 O O . GLY B 1 438 ? 55.822 -20.953 -33.447 1.00 46.15 442 GLY B O 1
ATOM 9078 N N . SER B 1 439 ? 57.146 -20.300 -35.171 1.00 48.02 443 SER B N 1
ATOM 9079 C CA . SER B 1 439 ? 57.889 -19.312 -34.393 1.00 49.42 443 SER B CA 1
ATOM 9080 C C . SER B 1 439 ? 56.945 -18.278 -33.793 1.00 49.75 443 SER B C 1
ATOM 9081 O O . SER B 1 439 ? 56.154 -17.652 -34.501 1.00 50.26 443 SER B O 1
ATOM 9084 N N . VAL B 1 440 ? 57.065 -18.080 -32.489 1.00 53.17 444 VAL B N 1
ATOM 9085 C CA . VAL B 1 440 ? 56.181 -17.195 -31.743 1.00 47.59 444 VAL B CA 1
ATOM 9086 C C . VAL B 1 440 ? 56.675 -15.759 -31.848 1.00 49.00 444 VAL B C 1
ATOM 9087 O O . VAL B 1 440 ? 57.852 -15.469 -31.582 1.00 51.68 444 VAL B O 1
ATOM 9091 N N . LEU B 1 441 ? 55.770 -14.856 -32.245 1.00 42.13 445 LEU B N 1
ATOM 9092 C CA . LEU B 1 441 ? 56.066 -13.434 -32.425 1.00 43.57 445 LEU B CA 1
ATOM 9093 C C . LEU B 1 441 ? 55.670 -12.569 -31.218 1.00 41.79 445 LEU B C 1
ATOM 9094 O O . LEU B 1 441 ? 56.430 -11.674 -30.823 1.00 32.76 445 LEU B O 1
ATOM 9099 N N . MET B 1 442 ? 54.505 -12.829 -30.614 1.00 40.17 446 MET B N 1
ATOM 9100 C CA . MET B 1 442 ? 53.969 -12.064 -29.492 1.00 38.17 446 MET B CA 1
ATOM 9101 C C . MET B 1 442 ? 53.091 -12.993 -28.667 1.00 39.09 446 MET B C 1
ATOM 9102 O O . MET B 1 442 ? 52.618 -14.019 -29.161 1.00 37.53 446 MET B O 1
ATOM 9107 N N . GLN B 1 443 ? 52.873 -12.626 -27.400 1.00 40.32 447 GLN B N 1
ATOM 9108 C CA . GLN B 1 443 ? 52.337 -13.555 -26.413 1.00 34.13 447 GLN B CA 1
ATOM 9109 C C . GLN B 1 443 ? 51.668 -12.780 -25.275 1.00 35.98 447 GLN B C 1
ATOM 9110 O O . GLN B 1 443 ? 52.187 -11.744 -24.853 1.00 36.92 447 GLN B O 1
ATOM 9116 N N . HIS B 1 444 ? 50.522 -13.280 -24.790 1.00 31.28 448 HIS B N 1
ATOM 9117 C CA . HIS B 1 444 ? 49.788 -12.684 -23.674 1.00 27.94 448 HIS B CA 1
ATOM 9118 C C . HIS B 1 444 ? 48.979 -13.731 -22.915 1.00 32.59 448 HIS B C 1
ATOM 9119 O O . HIS B 1 444 ? 48.104 -14.377 -23.497 1.00 31.03 448 HIS B O 1
ATOM 9126 N N . LYS B 1 445 ? 49.168 -13.818 -21.605 1.00 32.84 449 LYS B N 1
ATOM 9127 C CA . LYS B 1 445 ? 48.234 -14.581 -20.799 1.00 31.44 449 LYS B CA 1
ATOM 9128 C C . LYS B 1 445 ? 47.012 -13.710 -20.551 1.00 34.31 449 LYS B C 1
ATOM 9129 O O . LYS B 1 445 ? 47.140 -12.499 -20.318 1.00 31.68 449 LYS B O 1
ATOM 9135 N N . VAL B 1 446 ? 45.821 -14.315 -20.669 1.00 28.37 450 VAL B N 1
ATOM 9136 C CA . VAL B 1 446 ? 44.565 -13.574 -20.662 1.00 28.93 450 VAL B CA 1
ATOM 9137 C C . VAL B 1 446 ? 43.521 -14.292 -19.812 1.00 31.15 450 VAL B C 1
ATOM 9138 O O . VAL B 1 446 ? 43.576 -15.504 -19.604 1.00 33.47 450 VAL B O 1
ATOM 9142 N N . GLU B 1 447 ? 42.507 -13.536 -19.392 1.00 30.61 451 GLU B N 1
ATOM 9143 C CA . GLU B 1 447 ? 41.424 -14.081 -18.586 1.00 35.31 451 GLU B CA 1
ATOM 9144 C C . GLU B 1 447 ? 40.076 -13.793 -19.240 1.00 37.13 451 GLU B C 1
ATOM 9145 O O . GLU B 1 447 ? 39.952 -12.936 -20.124 1.00 33.15 451 GLU B O 1
ATOM 9151 N N . THR B 1 448 ? 39.064 -14.526 -18.770 1.00 33.30 452 THR B N 1
ATOM 9152 C CA . THR B 1 448 ? 37.705 -14.417 -19.298 1.00 33.67 452 THR B CA 1
ATOM 9153 C C . THR B 1 448 ? 37.171 -12.986 -19.184 1.00 31.63 452 THR B C 1
ATOM 9154 O O . THR B 1 448 ? 37.250 -12.358 -18.122 1.00 37.42 452 THR B O 1
ATOM 9158 N N . GLY B 1 449 ? 36.614 -12.476 -20.282 1.00 26.23 453 GLY B N 1
ATOM 9159 C CA . GLY B 1 449 ? 36.109 -11.126 -20.342 1.00 24.30 453 GLY B CA 1
ATOM 9160 C C . GLY B 1 449 ? 37.086 -10.078 -20.860 1.00 28.84 453 GLY B C 1
ATOM 9161 O O . GLY B 1 449 ? 36.684 -8.921 -21.043 1.00 28.95 453 GLY B O 1
ATOM 9162 N N . ASP B 1 450 ? 38.355 -10.429 -21.069 1.00 30.11 454 ASP B N 1
ATOM 9163 C CA . ASP B 1 450 ? 39.382 -9.477 -21.469 1.00 25.15 454 ASP B CA 1
ATOM 9164 C C . ASP B 1 450 ? 39.233 -9.150 -22.943 1.00 30.28 454 ASP B C 1
ATOM 9165 O O . ASP B 1 450 ? 38.578 -9.874 -23.695 1.00 34.22 454 ASP B O 1
ATOM 9170 N N . ILE B 1 451 ? 39.807 -8.022 -23.349 1.00 26.48 455 ILE B N 1
ATOM 9171 C CA . ILE B 1 451 ? 39.742 -7.576 -24.731 1.00 25.66 455 ILE B CA 1
ATOM 9172 C C . ILE B 1 451 ? 41.145 -7.658 -25.284 1.00 28.63 455 ILE B C 1
ATOM 9173 O O . ILE B 1 451 ? 42.051 -7.013 -24.756 1.00 28.09 455 ILE B O 1
ATOM 9178 N N . TRP B 1 452 ? 41.326 -8.463 -26.331 1.00 33.20 456 TRP B N 1
ATOM 9179 C CA . TRP B 1 452 ? 42.600 -8.640 -27.015 1.00 30.00 456 TRP B CA 1
ATOM 9180 C C . TRP B 1 452 ? 42.431 -8.209 -28.464 1.00 29.90 456 TRP B C 1
ATOM 9181 O O . TRP B 1 452 ? 41.351 -8.378 -29.036 1.00 30.52 456 TRP B O 1
ATOM 9192 N N . ARG B 1 453 ? 43.469 -7.616 -29.054 1.00 29.05 457 ARG B N 1
ATOM 9193 C CA . ARG B 1 453 ? 43.356 -7.189 -30.444 1.00 28.57 457 ARG B CA 1
ATOM 9194 C C . ARG B 1 453 ? 44.733 -6.944 -31.051 1.00 28.70 457 ARG B C 1
ATOM 9195 O O . ARG B 1 453 ? 45.713 -6.735 -30.337 1.00 33.95 457 ARG B O 1
ATOM 9203 N N . ALA B 1 454 ? 44.791 -6.968 -32.389 1.00 28.91 458 ALA B N 1
ATOM 9204 C CA . ALA B 1 454 ? 46.017 -6.722 -33.150 1.00 24.94 458 ALA B CA 1
ATOM 9205 C C . ALA B 1 454 ? 45.770 -5.659 -34.223 1.00 27.02 458 ALA B C 1
ATOM 9206 O O . ALA B 1 454 ? 44.626 -5.384 -34.598 1.00 29.07 458 ALA B O 1
ATOM 9208 N N . CYS B 1 455 ? 46.857 -5.049 -34.713 1.00 23.65 459 CYS B N 1
ATOM 9209 C CA . CYS B 1 455 ? 46.769 -3.895 -35.609 1.00 27.48 459 CYS B CA 1
ATOM 9210 C C . CYS B 1 455 ? 47.869 -3.954 -36.655 1.00 29.58 459 CYS B C 1
ATOM 9211 O O . CYS B 1 455 ? 48.979 -4.409 -36.363 1.00 31.12 459 CYS B O 1
ATOM 9214 N N . GLN B 1 456 ? 47.568 -3.465 -37.872 1.00 29.69 460 GLN B N 1
ATOM 9215 C CA . GLN B 1 456 ? 48.509 -3.492 -38.993 1.00 27.55 460 GLN B CA 1
ATOM 9216 C C . GLN B 1 456 ? 48.788 -2.112 -39.549 1.00 28.11 460 GLN B C 1
ATOM 9217 O O . GLN B 1 456 ? 47.864 -1.331 -39.767 1.00 33.17 460 GLN B O 1
ATOM 9223 N N . THR B 1 457 ? 50.056 -1.855 -39.863 1.00 28.73 461 THR B N 1
ATOM 9224 C CA . THR B 1 457 ? 50.456 -0.627 -40.540 1.00 35.51 461 THR B CA 1
ATOM 9225 C C . THR B 1 457 ? 51.501 -0.958 -41.600 1.00 38.33 461 THR B C 1
ATOM 9226 O O . THR B 1 457 ? 52.490 -1.633 -41.305 1.00 39.74 461 THR B O 1
ATOM 9230 N N . LYS B 1 458 ? 51.307 -0.447 -42.813 1.00 36.29 462 LYS B N 1
ATOM 9231 C CA . LYS B 1 458 ? 52.102 -0.843 -43.965 1.00 34.18 462 LYS B CA 1
ATOM 9232 C C . LYS B 1 458 ? 53.211 0.168 -44.255 1.00 36.68 462 LYS B C 1
ATOM 9233 O O . LYS B 1 458 ? 53.070 1.371 -44.019 1.00 39.17 462 LYS B O 1
ATOM 9239 N N . ASP B 1 459 ? 54.319 -0.337 -44.796 1.00 40.05 463 ASP B N 1
ATOM 9240 C CA . ASP B 1 459 ? 55.529 0.470 -44.918 1.00 35.24 463 ASP B CA 1
ATOM 9241 C C . ASP B 1 459 ? 55.381 1.565 -45.952 1.00 39.90 463 ASP B C 1
ATOM 9242 O O . ASP B 1 459 ? 56.033 2.610 -45.840 1.00 45.76 463 ASP B O 1
ATOM 9247 N N . ALA B 1 460 ? 54.578 1.340 -46.987 1.00 40.02 464 ALA B N 1
ATOM 9248 C CA . ALA B 1 460 ? 54.411 2.382 -47.994 1.00 39.86 464 ALA B CA 1
ATOM 9249 C C . ALA B 1 460 ? 53.739 3.622 -47.416 1.00 42.48 464 ALA B C 1
ATOM 9250 O O . ALA B 1 460 ? 54.282 4.728 -47.599 1.00 39.50 464 ALA B O 1
ATOM 9252 N N . PRO B 1 461 ? 52.582 3.533 -46.732 1.00 44.38 465 PRO B N 1
ATOM 9253 C CA . PRO B 1 461 ? 52.028 4.736 -46.082 1.00 44.22 465 PRO B CA 1
ATOM 9254 C C . PRO B 1 461 ? 52.992 5.403 -45.122 1.00 40.69 465 PRO B C 1
ATOM 9255 O O . PRO B 1 461 ? 52.984 6.636 -45.002 1.00 41.08 465 PRO B O 1
ATOM 9259 N N . ILE B 1 462 ? 53.824 4.632 -44.427 1.00 38.06 466 ILE B N 1
ATOM 9260 C CA . ILE B 1 462 ? 54.761 5.251 -43.500 1.00 41.93 466 ILE B CA 1
ATOM 9261 C C . ILE B 1 462 ? 55.766 6.098 -44.266 1.00 45.82 466 ILE B C 1
ATOM 9262 O O . ILE B 1 462 ? 56.010 7.258 -43.913 1.00 46.54 466 ILE B O 1
ATOM 9267 N N . ARG B 1 463 ? 56.317 5.550 -45.361 1.00 46.29 467 ARG B N 1
ATOM 9268 C CA . ARG B 1 463 ? 57.256 6.308 -46.182 1.00 43.09 467 ARG B CA 1
ATOM 9269 C C . ARG B 1 463 ? 56.623 7.596 -46.688 1.00 42.77 467 ARG B C 1
ATOM 9270 O O . ARG B 1 463 ? 57.244 8.665 -46.628 1.00 46.21 467 ARG B O 1
ATOM 9278 N N . ASP B 1 464 ? 55.377 7.514 -47.167 1.00 40.04 468 ASP B N 1
ATOM 9279 C CA . ASP B 1 464 ? 54.668 8.706 -47.632 1.00 44.94 468 ASP B CA 1
ATOM 9280 C C . ASP B 1 464 ? 54.431 9.680 -46.488 1.00 43.95 468 ASP B C 1
ATOM 9281 O O . ASP B 1 464 ? 54.571 10.899 -46.654 1.00 40.93 468 ASP B O 1
ATOM 9286 N N . TRP B 1 465 ? 54.083 9.151 -45.315 1.00 44.65 469 TRP B N 1
ATOM 9287 C CA . TRP B 1 465 ? 53.880 9.976 -44.133 1.00 43.47 469 TRP B CA 1
ATOM 9288 C C . TRP B 1 465 ? 55.103 10.844 -43.856 1.00 39.81 469 TRP B C 1
ATOM 9289 O O . TRP B 1 465 ? 55.005 12.075 -43.806 1.00 41.85 469 TRP B O 1
ATOM 9300 N N . VAL B 1 466 ? 56.270 10.211 -43.697 1.00 35.49 470 VAL B N 1
ATOM 9301 C CA . VAL B 1 466 ? 57.501 10.954 -43.437 1.00 37.84 470 VAL B CA 1
ATOM 9302 C C . VAL B 1 466 ? 57.740 11.983 -44.529 1.00 43.64 470 VAL B C 1
ATOM 9303 O O . VAL B 1 466 ? 58.138 13.119 -44.254 1.00 48.95 470 VAL B O 1
ATOM 9307 N N . LYS B 1 467 ? 57.456 11.624 -45.780 1.00 45.85 471 LYS B N 1
ATOM 9308 C CA . LYS B 1 467 ? 57.679 12.565 -46.868 1.00 44.41 471 LYS B CA 1
ATOM 9309 C C . LYS B 1 467 ? 56.813 13.806 -46.719 1.00 43.21 471 LYS B C 1
ATOM 9310 O O . LYS B 1 467 ? 57.305 14.933 -46.860 1.00 42.31 471 LYS B O 1
ATOM 9316 N N . LEU B 1 468 ? 55.532 13.621 -46.380 1.00 47.98 472 LEU B N 1
ATOM 9317 C CA . LEU B 1 468 ? 54.604 14.747 -46.248 1.00 44.78 472 LEU B CA 1
ATOM 9318 C C . LEU B 1 468 ? 54.968 15.639 -45.069 1.00 44.28 472 LEU B C 1
ATOM 9319 O O . LEU B 1 468 ? 54.751 16.855 -45.117 1.00 47.75 472 LEU B O 1
ATOM 9324 N N . ALA B 1 469 ? 55.512 15.057 -44.003 1.00 42.61 473 ALA B N 1
ATOM 9325 C CA . ALA B 1 469 ? 55.961 15.870 -42.884 1.00 41.85 473 ALA B CA 1
ATOM 9326 C C . ALA B 1 469 ? 57.087 16.809 -43.296 1.00 41.89 473 ALA B C 1
ATOM 9327 O O . ALA B 1 469 ? 57.105 17.973 -42.891 1.00 49.48 473 ALA B O 1
ATOM 9329 N N . VAL B 1 470 ? 58.047 16.328 -44.088 1.00 46.67 474 VAL B N 1
ATOM 9330 C CA . VAL B 1 470 ? 59.176 17.188 -44.446 1.00 45.77 474 VAL B CA 1
ATOM 9331 C C . VAL B 1 470 ? 58.747 18.278 -45.430 1.00 46.72 474 VAL B C 1
ATOM 9332 O O . VAL B 1 470 ? 59.202 19.428 -45.331 1.00 45.12 474 VAL B O 1
ATOM 9336 N N . THR B 1 471 ? 57.881 17.939 -46.398 1.00 42.55 475 THR B N 1
ATOM 9337 C CA . THR B 1 471 ? 57.383 18.944 -47.343 1.00 42.71 475 THR B CA 1
ATOM 9338 C C . THR B 1 471 ? 56.678 20.087 -46.620 1.00 45.81 475 THR B C 1
ATOM 9339 O O . THR B 1 471 ? 56.895 21.267 -46.936 1.00 45.92 475 THR B O 1
ATOM 9343 N N . ARG B 1 472 ? 55.794 19.752 -45.672 1.00 48.19 476 ARG B N 1
ATOM 9344 C CA . ARG B 1 472 ? 55.066 20.778 -44.922 1.00 44.12 476 ARG B CA 1
ATOM 9345 C C . ARG B 1 472 ? 56.012 21.643 -44.088 1.00 41.96 476 ARG B C 1
ATOM 9346 O O . ARG B 1 472 ? 55.842 22.867 -44.016 1.00 38.65 476 ARG B O 1
ATOM 9354 N N . ALA B 1 473 ? 57.028 21.032 -43.467 1.00 39.44 477 ALA B N 1
ATOM 9355 C CA . ALA B 1 473 ? 58.014 21.812 -42.721 1.00 41.31 477 ALA B CA 1
ATOM 9356 C C . ALA B 1 473 ? 58.725 22.817 -43.616 1.00 45.31 477 ALA B C 1
ATOM 9357 O O . ALA B 1 473 ? 58.841 24.001 -43.281 1.00 39.99 477 ALA B O 1
ATOM 9359 N N . ARG B 1 474 ? 59.149 22.372 -44.799 1.00 55.86 478 ARG B N 1
ATOM 9360 C CA . ARG B 1 474 ? 59.886 23.243 -45.711 1.00 51.27 478 ARG B CA 1
ATOM 9361 C C . ARG B 1 474 ? 58.995 24.343 -46.257 1.00 45.44 478 ARG B C 1
ATOM 9362 O O . ARG B 1 474 ? 59.396 25.512 -46.311 1.00 48.51 478 ARG B O 1
ATOM 9370 N N . GLN B 1 475 ? 57.775 23.981 -46.658 1.00 45.93 479 GLN B N 1
ATOM 9371 C CA . GLN B 1 475 ? 56.906 24.905 -47.376 1.00 42.94 479 GLN B CA 1
ATOM 9372 C C . GLN B 1 475 ? 56.357 26.002 -46.477 1.00 44.17 479 GLN B C 1
ATOM 9373 O O . GLN B 1 475 ? 56.301 27.165 -46.883 1.00 51.80 479 GLN B O 1
ATOM 9379 N N . SER B 1 476 ? 55.928 25.669 -45.264 1.00 49.73 480 SER B N 1
ATOM 9380 C CA . SER B 1 476 ? 55.455 26.692 -44.336 1.00 44.33 480 SER B CA 1
ATOM 9381 C C . SER B 1 476 ? 56.547 27.279 -43.441 1.00 42.76 480 SER B C 1
ATOM 9382 O O . SER B 1 476 ? 56.270 28.235 -42.710 1.00 39.01 480 SER B O 1
ATOM 9385 N N . ASP B 1 477 ? 57.774 26.763 -43.498 1.00 44.03 481 ASP B N 1
ATOM 9386 C CA . ASP B 1 477 ? 58.892 27.287 -42.706 1.00 44.42 481 ASP B CA 1
ATOM 9387 C C . ASP B 1 477 ? 58.517 27.320 -41.223 1.00 47.91 481 ASP B C 1
ATOM 9388 O O . ASP B 1 477 ? 58.438 28.370 -40.580 1.00 48.66 481 ASP B O 1
ATOM 9393 N N . THR B 1 478 ? 58.294 26.123 -40.687 1.00 40.99 482 THR B N 1
ATOM 9394 C CA . THR B 1 478 ? 57.704 25.911 -39.399 1.00 38.35 482 THR B CA 1
ATOM 9395 C C . THR B 1 478 ? 58.312 24.630 -38.846 1.00 35.46 482 THR B C 1
ATOM 9396 O O . THR B 1 478 ? 58.376 23.636 -39.580 1.00 42.26 482 THR B O 1
ATOM 9400 N N . PRO B 1 479 ? 58.753 24.599 -37.593 1.00 31.30 483 PRO B N 1
ATOM 9401 C CA . PRO B 1 479 ? 59.246 23.335 -37.031 1.00 28.55 483 PRO B CA 1
ATOM 9402 C C . PRO B 1 479 ? 58.143 22.288 -36.958 1.00 33.33 483 PRO B C 1
ATOM 9403 O O . PRO B 1 479 ? 56.959 22.606 -36.810 1.00 37.53 483 PRO B O 1
ATOM 9407 N N . ALA B 1 480 ? 58.537 21.020 -37.041 1.00 29.90 484 ALA B N 1
ATOM 9408 C CA . ALA B 1 480 ? 57.594 19.915 -36.946 1.00 29.08 484 ALA B CA 1
ATOM 9409 C C . ALA B 1 480 ? 58.125 18.880 -35.971 1.00 32.80 484 ALA B C 1
ATOM 9410 O O . ALA B 1 480 ? 59.316 18.557 -35.991 1.00 36.35 484 ALA B O 1
ATOM 9412 N N . ILE B 1 481 ? 57.238 18.317 -35.151 1.00 31.34 485 ILE B N 1
ATOM 9413 C CA . ILE B 1 481 ? 57.631 17.348 -34.135 1.00 27.85 485 ILE B CA 1
ATOM 9414 C C . ILE B 1 481 ? 56.933 16.036 -34.439 1.00 29.93 485 ILE B C 1
ATOM 9415 O O . ILE B 1 481 ? 55.708 16.005 -34.616 1.00 31.15 485 ILE B O 1
ATOM 9420 N N . PHE B 1 482 ? 57.714 14.959 -34.485 1.00 27.58 486 PHE B N 1
ATOM 9421 C CA . PHE B 1 482 ? 57.189 13.606 -34.590 1.00 27.99 486 PHE B CA 1
ATOM 9422 C C . PHE B 1 482 ? 56.749 13.181 -33.193 1.00 29.67 486 PHE B C 1
ATOM 9423 O O . PHE B 1 482 ? 57.585 13.067 -32.288 1.00 29.27 486 PHE B O 1
ATOM 9431 N N . TRP B 1 483 ? 55.442 12.994 -32.992 1.00 27.07 487 TRP B N 1
ATOM 9432 C CA . TRP B 1 483 ? 54.932 12.540 -31.701 1.00 26.41 487 TRP B CA 1
ATOM 9433 C C . TRP B 1 483 ? 55.084 11.029 -31.623 1.00 30.76 487 TRP B C 1
ATOM 9434 O O . TRP B 1 483 ? 54.229 10.294 -32.122 1.00 28.03 487 TRP B O 1
ATOM 9445 N N . LEU B 1 484 ? 56.165 10.553 -30.983 1.00 28.85 488 LEU B N 1
ATOM 9446 C CA . LEU B 1 484 ? 56.389 9.123 -30.780 1.00 29.52 488 LEU B CA 1
ATOM 9447 C C . LEU B 1 484 ? 56.767 8.838 -29.327 1.00 28.86 488 LEU B C 1
ATOM 9448 O O . LEU B 1 484 ? 57.699 9.442 -28.794 1.00 26.79 488 LEU B O 1
ATOM 9453 N N . ASP B 1 485 ? 56.056 7.899 -28.704 1.00 28.40 489 ASP B N 1
ATOM 9454 C CA . ASP B 1 485 ? 56.220 7.583 -27.282 1.00 29.74 489 ASP B CA 1
ATOM 9455 C C . ASP B 1 485 ? 57.286 6.507 -27.085 1.00 31.39 489 ASP B C 1
ATOM 9456 O O . ASP B 1 485 ? 57.075 5.363 -27.510 1.00 32.79 489 ASP B O 1
ATOM 9461 N N . PRO B 1 486 ? 58.389 6.789 -26.380 1.00 31.55 490 PRO B N 1
ATOM 9462 C CA . PRO B 1 486 ? 59.445 5.773 -26.226 1.00 28.35 490 PRO B CA 1
ATOM 9463 C C . PRO B 1 486 ? 59.051 4.569 -25.390 1.00 31.66 490 PRO B C 1
ATOM 9464 O O . PRO B 1 486 ? 59.764 3.562 -25.439 1.00 37.36 490 PRO B O 1
ATOM 9468 N N . GLU B 1 487 ? 57.944 4.609 -24.653 1.00 31.38 491 GLU B N 1
ATOM 9469 C CA . GLU B 1 487 ? 57.534 3.480 -23.829 1.00 32.33 491 GLU B CA 1
ATOM 9470 C C . GLU B 1 487 ? 56.494 2.596 -24.514 1.00 35.20 491 GLU B C 1
ATOM 9471 O O . GLU B 1 487 ? 55.931 1.696 -23.874 1.00 35.63 491 GLU B O 1
ATOM 9477 N N . ARG B 1 488 ? 56.214 2.846 -25.790 1.00 36.93 492 ARG B N 1
ATOM 9478 C CA . ARG B 1 488 ? 55.272 2.061 -26.578 1.00 33.20 492 ARG B CA 1
ATOM 9479 C C . ARG B 1 488 ? 56.046 1.249 -27.605 1.00 35.80 492 ARG B C 1
ATOM 9480 O O . ARG B 1 488 ? 56.762 1.823 -28.432 1.00 31.09 492 ARG B O 1
ATOM 9488 N N . ALA B 1 489 ? 55.860 -0.077 -27.583 1.00 36.39 493 ALA B N 1
ATOM 9489 C CA . ALA B 1 489 ? 56.549 -0.949 -28.535 1.00 33.36 493 ALA B CA 1
ATOM 9490 C C . ALA B 1 489 ? 56.233 -0.542 -29.982 1.00 36.35 493 ALA B C 1
ATOM 9491 O O . ALA B 1 489 ? 57.133 -0.442 -30.833 1.00 35.25 493 ALA B O 1
ATOM 9493 N N . HIS B 1 490 ? 54.956 -0.276 -30.272 1.00 31.11 494 HIS B N 1
ATOM 9494 C CA . HIS B 1 490 ? 54.591 0.150 -31.614 1.00 31.30 494 HIS B CA 1
ATOM 9495 C C . HIS B 1 490 ? 55.339 1.414 -32.017 1.00 35.57 494 HIS B C 1
ATOM 9496 O O . HIS B 1 490 ? 55.870 1.500 -33.128 1.00 39.56 494 HIS B O 1
ATOM 9503 N N . ASP B 1 491 ? 55.435 2.399 -31.124 1.00 32.85 495 ASP B N 1
ATOM 9504 C CA . ASP B 1 491 ? 56.130 3.618 -31.531 1.00 33.64 495 ASP B CA 1
ATOM 9505 C C . ASP B 1 491 ? 57.639 3.396 -31.659 1.00 33.65 495 ASP B C 1
ATOM 9506 O O . ASP B 1 491 ? 58.306 4.129 -32.398 1.00 31.26 495 ASP B O 1
ATOM 9511 N N . ARG B 1 492 ? 58.188 2.394 -30.966 1.00 30.80 496 ARG B N 1
ATOM 9512 C CA . ARG B 1 492 ? 59.582 2.040 -31.186 1.00 32.95 496 ARG B CA 1
ATOM 9513 C C . ARG B 1 492 ? 59.782 1.454 -32.582 1.00 38.50 496 ARG B C 1
ATOM 9514 O O . ARG B 1 492 ? 60.765 1.785 -33.261 1.00 38.83 496 ARG B O 1
ATOM 9522 N N . GLU B 1 493 ? 58.854 0.607 -33.045 1.00 36.46 497 GLU B N 1
ATOM 9523 C CA . GLU B 1 493 ? 58.908 0.171 -34.438 1.00 34.55 497 GLU B CA 1
ATOM 9524 C C . GLU B 1 493 ? 58.786 1.358 -35.386 1.00 33.75 497 GLU B C 1
ATOM 9525 O O . GLU B 1 493 ? 59.565 1.496 -36.333 1.00 35.41 497 GLU B O 1
ATOM 9531 N N . LEU B 1 494 ? 57.823 2.240 -35.137 1.00 31.87 498 LEU B N 1
ATOM 9532 C CA . LEU B 1 494 ? 57.675 3.398 -36.003 1.00 32.32 498 LEU B CA 1
ATOM 9533 C C . LEU B 1 494 ? 58.933 4.253 -36.015 1.00 36.97 498 LEU B C 1
ATOM 9534 O O . LEU B 1 494 ? 59.279 4.839 -37.047 1.00 41.33 498 LEU B O 1
ATOM 9539 N N . ARG B 1 495 ? 59.620 4.367 -34.871 1.00 40.45 499 ARG B N 1
ATOM 9540 C CA . ARG B 1 495 ? 60.727 5.319 -34.784 1.00 40.07 499 ARG B CA 1
ATOM 9541 C C . ARG B 1 495 ? 61.943 4.841 -35.579 1.00 41.71 499 ARG B C 1
ATOM 9542 O O . ARG B 1 495 ? 62.643 5.660 -36.194 1.00 42.48 499 ARG B O 1
ATOM 9550 N N . LYS B 1 496 ? 62.199 3.523 -35.592 1.00 34.89 500 LYS B N 1
ATOM 9551 C CA . LYS B 1 496 ? 63.234 2.967 -36.458 1.00 33.99 500 LYS B CA 1
ATOM 9552 C C . LYS B 1 496 ? 63.031 3.427 -37.894 1.00 38.57 500 LYS B C 1
ATOM 9553 O O . LYS B 1 496 ? 63.969 3.891 -38.551 1.00 41.91 500 LYS B O 1
ATOM 9559 N N . LYS B 1 497 ? 61.800 3.312 -38.397 1.00 33.58 501 LYS B N 1
ATOM 9560 C CA . LYS B 1 497 ? 61.537 3.723 -39.768 1.00 41.49 501 LYS B CA 1
ATOM 9561 C C . LYS B 1 497 ? 61.732 5.225 -39.950 1.00 46.17 501 LYS B C 1
ATOM 9562 O O . LYS B 1 497 ? 62.336 5.662 -40.940 1.00 46.53 501 LYS B O 1
ATOM 9568 N N . VAL B 1 498 ? 61.256 6.031 -38.998 1.00 41.49 502 VAL B N 1
ATOM 9569 C CA . VAL B 1 498 ? 61.343 7.481 -39.159 1.00 43.13 502 VAL B CA 1
ATOM 9570 C C . VAL B 1 498 ? 62.805 7.919 -39.207 1.00 43.45 502 VAL B C 1
ATOM 9571 O O . VAL B 1 498 ? 63.215 8.684 -40.088 1.00 41.47 502 VAL B O 1
ATOM 9575 N N . GLU B 1 499 ? 63.618 7.417 -38.277 1.00 45.80 503 GLU B N 1
ATOM 9576 C CA . GLU B 1 499 ? 65.034 7.779 -38.267 1.00 51.23 503 GLU B CA 1
ATOM 9577 C C . GLU B 1 499 ? 65.729 7.370 -39.567 1.00 53.97 503 GLU B C 1
ATOM 9578 O O . GLU B 1 499 ? 66.607 8.087 -40.070 1.00 49.88 503 GLU B O 1
ATOM 9584 N N . LEU B 1 500 ? 65.359 6.209 -40.108 1.00 52.01 504 LEU B N 1
ATOM 9585 C CA . LEU B 1 500 ? 65.896 5.741 -41.380 1.00 45.76 504 LEU B CA 1
ATOM 9586 C C . LEU B 1 500 ? 65.468 6.657 -42.521 1.00 50.31 504 LEU B C 1
ATOM 9587 O O . LEU B 1 500 ? 66.302 7.160 -43.279 1.00 55.53 504 LEU B O 1
ATOM 9592 N N . TYR B 1 501 ? 64.161 6.841 -42.698 1.00 49.25 505 TYR B N 1
ATOM 9593 C CA . TYR B 1 501 ? 63.687 7.566 -43.868 1.00 47.42 505 TYR B CA 1
ATOM 9594 C C . TYR B 1 501 ? 63.886 9.075 -43.807 1.00 47.57 505 TYR B C 1
ATOM 9595 O O . TYR B 1 501 ? 63.682 9.720 -44.829 1.00 50.77 505 TYR B O 1
ATOM 9604 N N . LEU B 1 502 ? 64.182 9.712 -42.666 1.00 51.24 506 LEU B N 1
ATOM 9605 C CA . LEU B 1 502 ? 64.490 11.136 -42.839 1.00 52.07 506 LEU B CA 1
ATOM 9606 C C . LEU B 1 502 ? 65.825 11.307 -43.555 1.00 53.90 506 LEU B C 1
ATOM 9607 O O . LEU B 1 502 ? 66.087 12.357 -44.153 1.00 58.76 506 LEU B O 1
ATOM 9612 N N . LYS B 1 503 ? 66.712 10.319 -43.428 1.00 52.46 507 LYS B N 1
ATOM 9613 C CA . LYS B 1 503 ? 68.003 10.392 -44.088 1.00 55.21 507 LYS B CA 1
ATOM 9614 C C . LYS B 1 503 ? 67.845 10.384 -45.600 1.00 59.86 507 LYS B C 1
ATOM 9615 O O . LYS B 1 503 ? 68.734 10.879 -46.294 1.00 61.74 507 LYS B O 1
ATOM 9621 N N . ASP B 1 504 ? 66.733 9.853 -46.124 1.00 57.78 508 ASP B N 1
ATOM 9622 C CA . ASP B 1 504 ? 66.452 9.981 -47.553 1.00 58.47 508 ASP B CA 1
ATOM 9623 C C . ASP B 1 504 ? 66.053 11.391 -47.957 1.00 59.26 508 ASP B C 1
ATOM 9624 O O . ASP B 1 504 ? 65.723 11.589 -49.129 1.00 68.59 508 ASP B O 1
ATOM 9629 N N . HIS B 1 505 ? 66.063 12.367 -47.053 1.00 57.64 509 HIS B N 1
ATOM 9630 C CA . HIS B 1 505 ? 65.592 13.710 -47.368 1.00 61.51 509 HIS B CA 1
ATOM 9631 C C . HIS B 1 505 ? 66.580 14.743 -46.846 1.00 64.33 509 HIS B C 1
ATOM 9632 O O . HIS B 1 505 ? 67.404 14.467 -45.964 1.00 65.21 509 HIS B O 1
ATOM 9639 N N . ASP B 1 506 ? 66.501 15.938 -47.433 1.00 60.42 510 ASP B N 1
ATOM 9640 C CA . ASP B 1 506 ? 67.416 17.036 -47.139 1.00 62.08 510 ASP B CA 1
ATOM 9641 C C . ASP B 1 506 ? 66.768 17.995 -46.141 1.00 58.47 510 ASP B C 1
ATOM 9642 O O . ASP B 1 506 ? 65.748 18.631 -46.443 1.00 52.27 510 ASP B O 1
ATOM 9647 N N . LEU B 1 507 ? 67.376 18.119 -44.967 1.00 57.15 511 LEU B N 1
ATOM 9648 C CA . LEU B 1 507 ? 66.811 18.898 -43.867 1.00 58.50 511 LEU B CA 1
ATOM 9649 C C . LEU B 1 507 ? 67.383 20.307 -43.816 1.00 62.20 511 LEU B C 1
ATOM 9650 O O . LEU B 1 507 ? 67.608 20.850 -42.728 1.00 58.25 511 LEU B O 1
ATOM 9655 N N . THR B 1 508 ? 67.646 20.920 -44.972 1.00 60.11 512 THR B N 1
ATOM 9656 C CA . THR B 1 508 ? 68.371 22.188 -44.978 1.00 68.58 512 THR B CA 1
ATOM 9657 C C . THR B 1 508 ? 67.470 23.308 -44.472 1.00 61.95 512 THR B C 1
ATOM 9658 O O . THR B 1 508 ? 66.459 23.637 -45.104 1.00 59.67 512 THR B O 1
ATOM 9662 N N . GLY B 1 509 ? 67.849 23.907 -43.344 1.00 56.21 513 GLY B N 1
ATOM 9663 C CA . GLY B 1 509 ? 67.054 24.992 -42.801 1.00 62.37 513 GLY B CA 1
ATOM 9664 C C . GLY B 1 509 ? 65.762 24.544 -42.158 1.00 54.69 513 GLY B C 1
ATOM 9665 O O . GLY B 1 509 ? 64.803 25.325 -42.093 1.00 47.87 513 GLY B O 1
ATOM 9666 N N . LEU B 1 510 ? 65.717 23.303 -41.680 1.00 51.39 514 LEU B N 1
ATOM 9667 C CA . LEU B 1 510 ? 64.505 22.671 -41.190 1.00 52.31 514 LEU B CA 1
ATOM 9668 C C . LEU B 1 510 ? 64.729 22.199 -39.763 1.00 43.91 514 LEU B C 1
ATOM 9669 O O . LEU B 1 510 ? 65.783 21.649 -39.445 1.00 53.46 514 LEU B O 1
ATOM 9674 N N . ASP B 1 511 ? 63.698 22.336 -38.937 1.00 44.85 515 ASP B N 1
ATOM 9675 C CA . ASP B 1 511 ? 63.723 22.037 -37.500 1.00 38.23 515 ASP B CA 1
ATOM 9676 C C . ASP B 1 511 ? 62.801 20.833 -37.292 1.00 37.38 515 ASP B C 1
ATOM 9677 O O . ASP B 1 511 ? 61.577 20.980 -37.253 1.00 37.43 515 ASP B O 1
ATOM 9682 N N . ILE B 1 512 ? 63.371 19.639 -37.170 1.00 32.99 516 ILE B N 1
ATOM 9683 C CA . ILE B 1 512 ? 62.574 18.425 -37.056 1.00 32.64 516 ILE B CA 1
ATOM 9684 C C . ILE B 1 512 ? 63.044 17.639 -35.838 1.00 35.09 516 ILE B C 1
ATOM 9685 O O . ILE B 1 512 ? 64.244 17.427 -35.665 1.00 39.34 516 ILE B O 1
ATOM 9690 N N . SER B 1 513 ? 62.102 17.220 -34.983 1.00 35.17 517 SER B N 1
ATOM 9691 C CA . SER B 1 513 ? 62.446 16.522 -33.749 1.00 31.72 517 SER B CA 1
ATOM 9692 C C . SER B 1 513 ? 61.473 15.379 -33.503 1.00 33.24 517 SER B C 1
ATOM 9693 O O . SER B 1 513 ? 60.469 15.225 -34.206 1.00 30.34 517 SER B O 1
ATOM 9696 N N . ILE B 1 514 ? 61.800 14.566 -32.486 1.00 31.85 518 ILE B N 1
ATOM 9697 C CA . ILE B 1 514 ? 61.037 13.378 -32.101 1.00 31.56 518 ILE B CA 1
ATOM 9698 C C . ILE B 1 514 ? 60.891 13.352 -30.575 1.00 30.85 518 ILE B C 1
ATOM 9699 O O . ILE B 1 514 ? 61.893 13.263 -29.860 1.00 30.41 518 ILE B O 1
ATOM 9704 N N . MET B 1 515 ? 59.647 13.332 -30.075 1.00 30.22 519 MET B N 1
ATOM 9705 C CA . MET B 1 515 ? 59.365 13.417 -28.638 1.00 28.61 519 MET B CA 1
ATOM 9706 C C . MET B 1 515 ? 58.183 12.538 -28.254 1.00 25.37 519 MET B C 1
ATOM 9707 O O . MET B 1 515 ? 57.355 12.170 -29.094 1.00 26.92 519 MET B O 1
ATOM 9712 N N . GLY B 1 516 ? 58.097 12.230 -26.951 1.00 21.85 520 GLY B N 1
ATOM 9713 C CA . GLY B 1 516 ? 56.894 11.639 -26.402 1.00 21.93 520 GLY B CA 1
ATOM 9714 C C . GLY B 1 516 ? 55.747 12.636 -26.412 1.00 27.70 520 GLY B C 1
ATOM 9715 O O . GLY B 1 516 ? 55.942 13.846 -26.590 1.00 27.01 520 GLY B O 1
ATOM 9716 N N . TYR B 1 517 ? 54.526 12.109 -26.207 1.00 23.06 521 TYR B N 1
ATOM 9717 C CA . TYR B 1 517 ? 53.309 12.895 -26.445 1.00 22.42 521 TYR B CA 1
ATOM 9718 C C . TYR B 1 517 ? 53.190 14.080 -25.479 1.00 26.28 521 TYR B C 1
ATOM 9719 O O . TYR B 1 517 ? 52.792 15.182 -25.885 1.00 25.75 521 TYR B O 1
ATOM 9728 N N . ASN B 1 518 ? 53.497 13.870 -24.189 1.00 23.57 522 ASN B N 1
ATOM 9729 C CA . ASN B 1 518 ? 53.356 14.952 -23.216 1.00 22.94 522 ASN B CA 1
ATOM 9730 C C . ASN B 1 518 ? 54.284 16.110 -23.542 1.00 23.53 522 ASN B C 1
ATOM 9731 O O . ASN B 1 518 ? 53.873 17.277 -23.522 1.00 20.98 522 ASN B O 1
ATOM 9736 N N . GLU B 1 519 ? 55.556 15.800 -23.807 1.00 22.05 523 GLU B N 1
ATOM 9737 C CA . GLU B 1 519 ? 56.522 16.827 -24.170 1.00 21.53 523 GLU B CA 1
ATOM 9738 C C . GLU B 1 519 ? 56.151 17.486 -25.497 1.00 23.77 523 GLU B C 1
ATOM 9739 O O . GLU B 1 519 ? 56.299 18.705 -25.651 1.00 22.79 523 GLU B O 1
ATOM 9745 N N . ALA B 1 520 ? 55.622 16.712 -26.453 1.00 23.76 524 ALA B N 1
ATOM 9746 C CA . ALA B 1 520 ? 55.300 17.291 -27.757 1.00 24.54 524 ALA B CA 1
ATOM 9747 C C . ALA B 1 520 ? 54.161 18.305 -27.650 1.00 26.76 524 ALA B C 1
ATOM 9748 O O . ALA B 1 520 ? 54.233 19.406 -28.225 1.00 22.74 524 ALA B O 1
ATOM 9750 N N . ILE B 1 521 ? 53.086 17.944 -26.941 1.00 23.12 525 ILE B N 1
ATOM 9751 C CA . ILE B 1 521 ? 51.983 18.883 -26.828 1.00 19.59 525 ILE B CA 1
ATOM 9752 C C . ILE B 1 521 ? 52.384 20.063 -25.942 1.00 21.70 525 ILE B C 1
ATOM 9753 O O . ILE B 1 521 ? 51.929 21.195 -26.149 1.00 21.59 525 ILE B O 1
ATOM 9758 N N . ARG B 1 522 ? 53.299 19.835 -24.996 1.00 23.43 526 ARG B N 1
ATOM 9759 C CA . ARG B 1 522 ? 53.759 20.911 -24.124 1.00 24.40 526 ARG B CA 1
ATOM 9760 C C . ARG B 1 522 ? 54.540 21.970 -24.907 1.00 23.15 526 ARG B C 1
ATOM 9761 O O . ARG B 1 522 ? 54.235 23.167 -24.796 1.00 19.73 526 ARG B O 1
ATOM 9769 N N . VAL B 1 523 ? 55.512 21.541 -25.746 1.00 21.99 527 VAL B N 1
ATOM 9770 C CA . VAL B 1 523 ? 56.288 22.498 -26.548 1.00 22.07 527 VAL B CA 1
ATOM 9771 C C . VAL B 1 523 ? 55.361 23.277 -27.480 1.00 24.05 527 VAL B C 1
ATOM 9772 O O . VAL B 1 523 ? 55.515 24.487 -27.645 1.00 24.72 527 VAL B O 1
ATOM 9776 N N . SER B 1 524 ? 54.372 22.596 -28.082 1.00 22.47 528 SER B N 1
ATOM 9777 C CA . SER B 1 524 ? 53.415 23.254 -28.976 1.00 26.59 528 SER B CA 1
ATOM 9778 C C . SER B 1 524 ? 52.589 24.322 -28.257 1.00 30.02 528 SER B C 1
ATOM 9779 O O . SER B 1 524 ? 52.383 25.424 -28.793 1.00 28.71 528 SER B O 1
ATOM 9782 N N . MET B 1 525 ? 52.066 24.002 -27.062 1.00 25.79 529 MET B N 1
ATOM 9783 C CA . MET B 1 525 ? 51.269 24.986 -26.329 1.00 23.43 529 MET B CA 1
ATOM 9784 C C . MET B 1 525 ? 52.135 26.165 -25.902 1.00 25.87 529 MET B C 1
ATOM 9785 O O . MET B 1 525 ? 51.689 27.322 -25.948 1.00 24.96 529 MET B O 1
ATOM 9790 N N . GLU B 1 526 ? 53.385 25.894 -25.492 1.00 25.26 530 GLU B N 1
ATOM 9791 C CA . GLU B 1 526 ? 54.279 26.986 -25.124 1.00 24.88 530 GLU B CA 1
ATOM 9792 C C . GLU B 1 526 ? 54.534 27.889 -26.318 1.00 29.46 530 GLU B C 1
ATOM 9793 O O . GLU B 1 526 ? 54.576 29.120 -26.173 1.00 33.07 530 GLU B O 1
ATOM 9799 N N . ARG B 1 527 ? 54.670 27.296 -27.518 1.00 27.58 531 ARG B N 1
ATOM 9800 C CA . ARG B 1 527 ? 54.762 28.092 -28.740 1.00 27.17 531 ARG B CA 1
ATOM 9801 C C . ARG B 1 527 ? 53.424 28.763 -29.072 1.00 29.20 531 ARG B C 1
ATOM 9802 O O . ARG B 1 527 ? 53.382 29.947 -29.444 1.00 28.99 531 ARG B O 1
ATOM 9810 N N . LEU B 1 528 ? 52.322 28.037 -28.900 1.00 29.55 532 LEU B N 1
ATOM 9811 C CA . LEU B 1 528 ? 50.995 28.572 -29.178 1.00 27.86 532 LEU B CA 1
ATOM 9812 C C . LEU B 1 528 ? 50.763 29.925 -28.498 1.00 30.02 532 LEU B C 1
ATOM 9813 O O . LEU B 1 528 ? 50.446 30.918 -29.167 1.00 31.33 532 LEU B O 1
ATOM 9818 N N . ILE B 1 529 ? 50.929 30.001 -27.170 1.00 26.97 533 ILE B N 1
ATOM 9819 C CA . ILE B 1 529 ? 50.604 31.259 -26.488 1.00 27.86 533 ILE B CA 1
ATOM 9820 C C . ILE B 1 529 ? 51.593 32.385 -26.789 1.00 28.27 533 ILE B C 1
ATOM 9821 O O . ILE B 1 529 ? 51.329 33.538 -26.441 1.00 26.19 533 ILE B O 1
ATOM 9826 N N . ARG B 1 530 ? 52.732 32.091 -27.409 1.00 31.31 534 ARG B N 1
ATOM 9827 C CA . ARG B 1 530 ? 53.658 33.123 -27.857 1.00 31.89 534 ARG B CA 1
ATOM 9828 C C . ARG B 1 530 ? 53.471 33.467 -29.344 1.00 33.14 534 ARG B C 1
ATOM 9829 O O . ARG B 1 530 ? 54.376 34.050 -29.955 1.00 30.38 534 ARG B O 1
ATOM 9837 N N . GLY B 1 531 ? 52.324 33.107 -29.934 1.00 31.01 535 GLY B N 1
ATOM 9838 C CA . GLY B 1 531 ? 52.002 33.484 -31.299 1.00 28.33 535 GLY B CA 1
ATOM 9839 C C . GLY B 1 531 ? 52.713 32.705 -32.388 1.00 30.26 535 GLY B C 1
ATOM 9840 O O . GLY B 1 531 ? 52.714 33.151 -33.542 1.00 27.57 535 GLY B O 1
ATOM 9841 N N . LYS B 1 532 ? 53.336 31.575 -32.056 1.00 31.03 536 LYS B N 1
ATOM 9842 C CA . LYS B 1 532 ? 54.129 30.771 -32.974 1.00 29.56 536 LYS B CA 1
ATOM 9843 C C . LYS B 1 532 ? 53.396 29.490 -33.373 1.00 31.58 536 LYS B C 1
ATOM 9844 O O . LYS B 1 532 ? 52.396 29.088 -32.767 1.00 26.02 536 LYS B O 1
ATOM 9850 N N . ASP B 1 533 ? 53.900 28.862 -34.433 1.00 30.97 537 ASP B N 1
ATOM 9851 C CA . ASP B 1 533 ? 53.287 27.672 -34.999 1.00 30.20 537 ASP B CA 1
ATOM 9852 C C . ASP B 1 533 ? 54.196 26.470 -34.796 1.00 30.48 537 ASP B C 1
ATOM 9853 O O . ASP B 1 533 ? 55.422 26.602 -34.701 1.00 30.35 537 ASP B O 1
ATOM 9858 N N . THR B 1 534 ? 53.573 25.298 -34.724 1.00 26.76 538 THR B N 1
ATOM 9859 C CA . THR B 1 534 ? 54.263 24.019 -34.660 1.00 30.20 538 THR B CA 1
ATOM 9860 C C . THR B 1 534 ? 53.436 23.025 -35.458 1.00 30.38 538 THR B C 1
ATOM 9861 O O . THR B 1 534 ? 52.206 23.087 -35.430 1.00 30.45 538 THR B O 1
ATOM 9865 N N . ILE B 1 535 ? 54.089 22.148 -36.210 1.00 30.44 539 ILE B N 1
ATOM 9866 C CA . ILE B 1 535 ? 53.372 21.086 -36.910 1.00 31.56 539 ILE B CA 1
ATOM 9867 C C . ILE B 1 535 ? 53.412 19.850 -36.041 1.00 29.68 539 ILE B C 1
ATOM 9868 O O . ILE B 1 535 ? 54.464 19.523 -35.483 1.00 35.39 539 ILE B O 1
ATOM 9873 N N . SER B 1 536 ? 52.276 19.168 -35.911 1.00 26.39 540 SER B N 1
ATOM 9874 C CA . SER B 1 536 ? 52.214 17.891 -35.210 1.00 25.22 540 SER B CA 1
ATOM 9875 C C . SER B 1 536 ? 52.186 16.758 -36.230 1.00 28.79 540 SER B C 1
ATOM 9876 O O . SER B 1 536 ? 51.322 16.736 -37.110 1.00 33.33 540 SER B O 1
ATOM 9879 N N . VAL B 1 537 ? 53.130 15.828 -36.119 1.00 25.69 541 VAL B N 1
ATOM 9880 C CA . VAL B 1 537 ? 53.231 14.678 -37.016 1.00 29.05 541 VAL B CA 1
ATOM 9881 C C . VAL B 1 537 ? 52.910 13.436 -36.191 1.00 29.98 541 VAL B C 1
ATOM 9882 O O . VAL B 1 537 ? 53.713 13.008 -35.352 1.00 27.60 541 VAL B O 1
ATOM 9886 N N . THR B 1 538 ? 51.748 12.835 -36.440 1.00 28.61 542 THR B N 1
ATOM 9887 C CA . THR B 1 538 ? 51.167 11.879 -35.507 1.00 30.90 542 THR B CA 1
ATOM 9888 C C . THR B 1 538 ? 50.562 10.704 -36.261 1.00 32.68 542 THR B C 1
ATOM 9889 O O . THR B 1 538 ? 50.292 10.779 -37.464 1.00 31.63 542 THR B O 1
ATOM 9893 N N . GLY B 1 539 ? 50.293 9.640 -35.510 1.00 28.46 543 GLY B N 1
ATOM 9894 C CA . GLY B 1 539 ? 49.519 8.515 -35.982 1.00 27.99 543 GLY B CA 1
ATOM 9895 C C . GLY B 1 539 ? 48.027 8.824 -36.181 1.00 35.21 543 GLY B C 1
ATOM 9896 O O . GLY B 1 539 ? 47.555 9.959 -36.099 1.00 31.77 543 GLY B O 1
ATOM 9897 N N . ASN B 1 540 ? 47.275 7.748 -36.449 1.00 34.29 544 ASN B N 1
ATOM 9898 C CA . ASN B 1 540 ? 45.908 7.870 -36.939 1.00 26.46 544 ASN B CA 1
ATOM 9899 C C . ASN B 1 540 ? 44.967 8.418 -35.872 1.00 29.68 544 ASN B C 1
ATOM 9900 O O . ASN B 1 540 ? 44.215 9.372 -36.125 1.00 28.54 544 ASN B O 1
ATOM 9905 N N . VAL B 1 541 ? 45.006 7.842 -34.663 1.00 28.37 545 VAL B N 1
ATOM 9906 C CA . VAL B 1 541 ? 44.084 8.272 -33.619 1.00 24.29 545 VAL B CA 1
ATOM 9907 C C . VAL B 1 541 ? 44.372 9.706 -33.188 1.00 26.18 545 VAL B C 1
ATOM 9908 O O . VAL B 1 541 ? 43.446 10.509 -33.029 1.00 28.65 545 VAL B O 1
ATOM 9912 N N . LEU B 1 542 ? 45.649 10.064 -32.999 1.00 25.38 546 LEU B N 1
ATOM 9913 C CA . LEU B 1 542 ? 45.945 11.443 -32.610 1.00 24.52 546 LEU B CA 1
ATOM 9914 C C . LEU B 1 542 ? 45.601 12.443 -33.713 1.00 27.45 546 LEU B C 1
ATOM 9915 O O . LEU B 1 542 ? 45.203 13.576 -33.410 1.00 25.43 546 LEU B O 1
ATOM 9920 N N . ARG B 1 543 ? 45.745 12.056 -34.988 1.00 27.46 547 ARG B N 1
ATOM 9921 C CA . ARG B 1 543 ? 45.293 12.924 -36.072 1.00 30.11 547 ARG B CA 1
ATOM 9922 C C . ARG B 1 543 ? 43.837 13.317 -35.876 1.00 30.48 547 ARG B C 1
ATOM 9923 O O . ARG B 1 543 ? 43.479 14.495 -35.958 1.00 28.74 547 ARG B O 1
ATOM 9931 N N . ASP B 1 544 ? 42.992 12.332 -35.580 1.00 31.29 548 ASP B N 1
ATOM 9932 C CA . ASP B 1 544 ? 41.599 12.591 -35.242 1.00 30.46 548 ASP B CA 1
ATOM 9933 C C . ASP B 1 544 ? 41.488 13.489 -34.008 1.00 35.00 548 ASP B C 1
ATOM 9934 O O . ASP B 1 544 ? 40.865 14.556 -34.062 1.00 33.39 548 ASP B O 1
ATOM 9939 N N . TYR B 1 545 ? 42.077 13.061 -32.880 1.00 28.49 549 TYR B N 1
ATOM 9940 C CA . TYR B 1 545 ? 41.923 13.795 -31.626 1.00 26.44 549 TYR B CA 1
ATOM 9941 C C . TYR B 1 545 ? 42.489 15.220 -31.715 1.00 27.65 549 TYR B C 1
ATOM 9942 O O . TYR B 1 545 ? 41.889 16.166 -31.199 1.00 24.94 549 TYR B O 1
ATOM 9951 N N . LEU B 1 546 ? 43.669 15.395 -32.319 1.00 29.70 550 LEU B N 1
ATOM 9952 C CA . LEU B 1 546 ? 44.299 16.716 -32.305 1.00 28.07 550 LEU B CA 1
ATOM 9953 C C . LEU B 1 546 ? 43.650 17.684 -33.286 1.00 30.74 550 LEU B C 1
ATOM 9954 O O . LEU B 1 546 ? 43.739 18.907 -33.088 1.00 31.09 550 LEU B O 1
ATOM 9959 N N . THR B 1 547 ? 43.045 17.175 -34.362 1.00 30.19 551 THR B N 1
ATOM 9960 C CA . THR B 1 547 ? 42.395 18.067 -35.316 1.00 32.34 551 THR B CA 1
ATOM 9961 C C . THR B 1 547 ? 41.002 18.426 -34.883 1.00 28.55 551 THR B C 1
ATOM 9962 O O . THR B 1 547 ? 40.350 19.198 -35.574 1.00 30.95 551 THR B O 1
ATOM 9966 N N . ASP B 1 548 ? 40.525 17.851 -33.783 1.00 30.18 552 ASP B N 1
ATOM 9967 C CA . ASP B 1 548 ? 39.378 18.389 -33.074 1.00 26.45 552 ASP B CA 1
ATOM 9968 C C . ASP B 1 548 ? 39.800 19.434 -32.050 1.00 30.84 552 ASP B C 1
ATOM 9969 O O . ASP B 1 548 ? 39.227 20.528 -32.018 1.00 32.36 552 ASP B O 1
ATOM 9974 N N . LEU B 1 549 ? 40.852 19.134 -31.279 1.00 29.10 553 LEU B N 1
ATOM 9975 C CA . LEU B 1 549 ? 41.187 19.880 -30.068 1.00 26.58 553 LEU B CA 1
ATOM 9976 C C . LEU B 1 549 ? 41.686 21.294 -30.377 1.00 27.02 553 LEU B C 1
ATOM 9977 O O . LEU B 1 549 ? 41.150 22.277 -29.860 1.00 27.26 553 LEU B O 1
ATOM 9982 N N . PHE B 1 550 ? 42.757 21.423 -31.150 1.00 28.50 554 PHE B N 1
ATOM 9983 C CA . PHE B 1 550 ? 43.296 22.763 -31.379 1.00 25.66 554 PHE B CA 1
ATOM 9984 C C . PHE B 1 550 ? 42.393 23.608 -32.273 1.00 30.19 554 PHE B C 1
ATOM 9985 O O . PHE B 1 550 ? 42.329 24.824 -32.083 1.00 32.16 554 PHE B O 1
ATOM 9993 N N . PRO B 1 551 ? 41.741 23.060 -33.306 1.00 36.78 555 PRO B N 1
ATOM 9994 C CA . PRO B 1 551 ? 40.837 23.925 -34.078 1.00 35.67 555 PRO B CA 1
ATOM 9995 C C . PRO B 1 551 ? 39.717 24.500 -33.236 1.00 35.33 555 PRO B C 1
ATOM 9996 O O . PRO B 1 551 ? 39.284 25.632 -33.490 1.00 35.38 555 PRO B O 1
ATOM 10000 N N . ILE B 1 552 ? 39.244 23.767 -32.228 1.00 31.90 556 ILE B N 1
ATOM 10001 C CA . ILE B 1 552 ? 38.186 24.312 -31.384 1.00 33.78 556 ILE B CA 1
ATOM 10002 C C . ILE B 1 552 ? 38.710 25.476 -30.540 1.00 36.11 556 ILE B C 1
ATOM 10003 O O . ILE B 1 552 ? 38.066 26.530 -30.459 1.00 35.27 556 ILE B O 1
ATOM 10008 N N . MET B 1 553 ? 39.906 25.335 -29.950 1.00 28.69 557 MET B N 1
ATOM 10009 C CA . MET B 1 553 ? 40.528 26.466 -29.267 1.00 31.98 557 MET B CA 1
ATOM 10010 C C . MET B 1 553 ? 40.788 27.628 -30.234 1.00 35.17 557 MET B C 1
ATOM 10011 O O . MET B 1 553 ? 40.515 28.792 -29.908 1.00 32.43 557 MET B O 1
ATOM 10016 N N . GLU B 1 554 ? 41.311 27.334 -31.428 1.00 31.55 558 GLU B N 1
ATOM 10017 C CA . GLU B 1 554 ? 41.767 28.399 -32.321 1.00 34.14 558 GLU B CA 1
ATOM 10018 C C . GLU B 1 554 ? 40.615 29.126 -33.011 1.00 35.99 558 GLU B C 1
ATOM 10019 O O . GLU B 1 554 ? 40.714 30.334 -33.257 1.00 38.20 558 GLU B O 1
ATOM 10025 N N . LEU B 1 555 ? 39.545 28.401 -33.387 1.00 38.85 559 LEU B N 1
ATOM 10026 C CA . LEU B 1 555 ? 38.482 28.941 -34.239 1.00 38.84 559 LEU B CA 1
ATOM 10027 C C . LEU B 1 555 ? 37.070 28.798 -33.687 1.00 40.60 559 LEU B C 1
ATOM 10028 O O . LEU B 1 555 ? 36.154 29.402 -34.256 1.00 41.85 559 LEU B O 1
ATOM 10033 N N . GLY B 1 556 ? 36.856 28.053 -32.604 1.00 35.49 560 GLY B N 1
ATOM 10034 C CA . GLY B 1 556 ? 35.514 27.773 -32.168 1.00 33.22 560 GLY B CA 1
ATOM 10035 C C . GLY B 1 556 ? 34.880 26.524 -32.759 1.00 42.05 560 GLY B C 1
ATOM 10036 O O . GLY B 1 556 ? 33.901 26.023 -32.191 1.00 37.67 560 GLY B O 1
ATOM 10037 N N . THR B 1 557 ? 35.358 26.031 -33.907 1.00 42.76 561 THR B N 1
ATOM 10038 C CA . THR B 1 557 ? 34.749 24.839 -34.483 1.00 44.73 561 THR B CA 1
ATOM 10039 C C . THR B 1 557 ? 35.735 23.968 -35.259 1.00 43.04 561 THR B C 1
ATOM 10040 O O . THR B 1 557 ? 36.619 24.470 -35.960 1.00 46.00 561 THR B O 1
ATOM 10044 N N . SER B 1 558 ? 35.564 22.650 -35.115 1.00 44.52 562 SER B N 1
ATOM 10045 C CA . SER B 1 558 ? 36.168 21.681 -36.034 1.00 49.37 562 SER B CA 1
ATOM 10046 C C . SER B 1 558 ? 35.821 21.948 -37.504 1.00 53.30 562 SER B C 1
ATOM 10047 O O . SER B 1 558 ? 36.641 21.702 -38.392 1.00 54.53 562 SER B O 1
ATOM 10050 N N . ALA B 1 559 ? 34.600 22.436 -37.775 1.00 54.01 563 ALA B N 1
ATOM 10051 C CA . ALA B 1 559 ? 33.990 22.402 -39.109 1.00 50.59 563 ALA B CA 1
ATOM 10052 C C . ALA B 1 559 ? 34.653 23.279 -40.167 1.00 48.23 563 ALA B C 1
ATOM 10053 O O . ALA B 1 559 ? 34.378 23.087 -41.355 1.00 54.80 563 ALA B O 1
ATOM 10055 N N . LYS B 1 560 ? 35.495 24.234 -39.796 1.00 48.87 564 LYS B N 1
ATOM 10056 C CA . LYS B 1 560 ? 36.031 25.151 -40.796 1.00 42.86 564 LYS B CA 1
ATOM 10057 C C . LYS B 1 560 ? 37.488 24.878 -41.153 1.00 43.24 564 LYS B C 1
ATOM 10058 O O . LYS B 1 560 ? 38.315 25.787 -41.066 1.00 46.45 564 LYS B O 1
ATOM 10064 N N . MET B 1 561 ? 37.846 23.650 -41.505 1.00 47.08 565 MET B N 1
ATOM 10065 C CA . MET B 1 561 ? 39.239 23.344 -41.795 1.00 47.02 565 MET B CA 1
ATOM 10066 C C . MET B 1 561 ? 39.457 22.865 -43.228 1.00 47.01 565 MET B C 1
ATOM 10067 O O . MET B 1 561 ? 38.537 22.386 -43.899 1.00 44.05 565 MET B O 1
ATOM 10072 N N . LEU B 1 562 ? 40.707 23.031 -43.682 1.00 45.28 566 LEU B N 1
ATOM 10073 C CA . LEU B 1 562 ? 41.241 22.287 -44.817 1.00 40.74 566 LEU B CA 1
ATOM 10074 C C . LEU B 1 562 ? 41.582 20.872 -44.379 1.00 45.75 566 LEU B C 1
ATOM 10075 O O . LEU B 1 562 ? 42.112 20.649 -43.285 1.00 44.37 566 LEU B O 1
ATOM 10080 N N . SER B 1 563 ? 41.307 19.920 -45.254 1.00 46.38 567 SER B N 1
ATOM 10081 C CA . SER B 1 563 ? 41.416 18.508 -44.929 1.00 42.25 567 SER B CA 1
ATOM 10082 C C . SER B 1 563 ? 41.925 17.801 -46.194 1.00 45.09 567 SER B C 1
ATOM 10083 O O . SER B 1 563 ? 41.201 17.085 -46.888 1.00 44.33 567 SER B O 1
ATOM 10086 N N . ILE B 1 564 ? 43.217 17.950 -46.448 1.00 37.70 568 ILE B N 1
ATOM 10087 C CA . ILE B 1 564 ? 43.827 17.579 -47.721 1.00 43.78 568 ILE B CA 1
ATOM 10088 C C . ILE B 1 564 ? 44.392 16.165 -47.645 1.00 45.17 568 ILE B C 1
ATOM 10089 O O . ILE B 1 564 ? 45.135 15.835 -46.714 1.00 40.65 568 ILE B O 1
ATOM 10094 N N . VAL B 1 565 ? 44.097 15.351 -48.655 1.00 48.30 569 VAL B N 1
ATOM 10095 C CA . VAL B 1 565 ? 44.601 13.980 -48.711 1.00 45.35 569 VAL B CA 1
ATOM 10096 C C . VAL B 1 565 ? 45.441 13.804 -49.971 1.00 49.30 569 VAL B C 1
ATOM 10097 O O . VAL B 1 565 ? 44.904 13.452 -51.030 1.00 54.14 569 VAL B O 1
ATOM 10101 N N . PRO B 1 566 ? 46.755 14.045 -49.916 1.00 50.43 570 PRO B N 1
ATOM 10102 C CA . PRO B 1 566 ? 47.615 13.689 -51.056 1.00 54.57 570 PRO B CA 1
ATOM 10103 C C . PRO B 1 566 ? 47.701 12.185 -51.235 1.00 55.30 570 PRO B C 1
ATOM 10104 O O . PRO B 1 566 ? 48.394 11.519 -50.462 1.00 61.37 570 PRO B O 1
ATOM 10108 N N . LEU B 1 567 ? 46.976 11.638 -52.209 1.00 56.08 571 LEU B N 1
ATOM 10109 C CA . LEU B 1 567 ? 47.008 10.204 -52.471 1.00 58.48 571 LEU B CA 1
ATOM 10110 C C . LEU B 1 567 ? 48.416 9.733 -52.828 1.00 67.27 571 LEU B C 1
ATOM 10111 O O . LEU B 1 567 ? 49.228 10.481 -53.387 1.00 67.76 571 LEU B O 1
ATOM 10116 N N . MET B 1 568 ? 48.709 8.473 -52.477 1.00 68.35 572 MET B N 1
ATOM 10117 C CA . MET B 1 568 ? 50.056 7.932 -52.640 1.00 70.55 572 MET B CA 1
ATOM 10118 C C . MET B 1 568 ? 50.411 7.682 -54.099 1.00 75.30 572 MET B C 1
ATOM 10119 O O . MET B 1 568 ? 51.601 7.610 -54.430 1.00 78.87 572 MET B O 1
ATOM 10124 N N . ALA B 1 569 ? 49.410 7.545 -54.973 1.00 75.90 573 ALA B N 1
ATOM 10125 C CA . ALA B 1 569 ? 49.662 7.379 -56.400 1.00 75.23 573 ALA B CA 1
ATOM 10126 C C . ALA B 1 569 ? 50.079 8.674 -57.096 1.00 71.64 573 ALA B C 1
ATOM 10127 O O . ALA B 1 569 ? 50.665 8.616 -58.184 1.00 75.48 573 ALA B O 1
ATOM 10129 N N . GLY B 1 570 ? 49.829 9.828 -56.483 1.00 67.58 574 GLY B N 1
ATOM 10130 C CA . GLY B 1 570 ? 50.077 11.117 -57.106 1.00 61.12 574 GLY B CA 1
ATOM 10131 C C . GLY B 1 570 ? 48.877 12.045 -57.188 1.00 64.67 574 GLY B C 1
ATOM 10132 O O . GLY B 1 570 ? 49.052 13.183 -57.641 1.00 66.52 574 GLY B O 1
ATOM 10133 N N . GLY B 1 571 ? 47.668 11.628 -56.781 1.00 67.49 575 GLY B N 1
ATOM 10134 C CA . GLY B 1 571 ? 46.482 12.464 -56.830 1.00 71.99 575 GLY B CA 1
ATOM 10135 C C . GLY B 1 571 ? 46.100 13.111 -55.497 1.00 71.70 575 GLY B C 1
ATOM 10136 O O . GLY B 1 571 ? 46.859 13.104 -54.524 1.00 69.92 575 GLY B O 1
ATOM 10137 N N . GLY B 1 572 ? 44.881 13.664 -55.464 1.00 72.67 576 GLY B N 1
ATOM 10138 C CA . GLY B 1 572 ? 44.349 14.331 -54.277 1.00 69.49 576 GLY B CA 1
ATOM 10139 C C . GLY B 1 572 ? 42.862 14.064 -54.092 1.00 74.32 576 GLY B C 1
ATOM 10140 O O . GLY B 1 572 ? 42.140 13.825 -55.062 1.00 74.79 576 GLY B O 1
ATOM 10141 N N . MET B 1 573 ? 42.392 14.095 -52.804 1.00 68.49 577 MET B N 1
ATOM 10142 C CA . MET B 1 573 ? 40.973 13.876 -52.475 1.00 62.65 577 MET B CA 1
ATOM 10143 C C . MET B 1 573 ? 40.238 15.043 -51.813 1.00 63.90 577 MET B C 1
ATOM 10144 O O . MET B 1 573 ? 39.029 15.150 -52.006 1.00 69.81 577 MET B O 1
ATOM 10149 N N . TYR B 1 574 ? 40.892 15.883 -51.010 1.00 55.28 578 TYR B N 1
ATOM 10150 C CA . TYR B 1 574 ? 40.254 17.067 -50.407 1.00 56.61 578 TYR B CA 1
ATOM 10151 C C . TYR B 1 574 ? 38.854 16.893 -49.825 1.00 55.85 578 TYR B C 1
ATOM 10152 O O . TYR B 1 574 ? 37.876 17.192 -50.508 1.00 59.77 578 TYR B O 1
ATOM 10161 N N . GLU B 1 575 ? 38.738 16.542 -48.544 1.00 65.59 579 GLU B N 1
ATOM 10162 C CA . GLU B 1 575 ? 37.436 16.450 -47.886 1.00 60.09 579 GLU B CA 1
ATOM 10163 C C . GLU B 1 575 ? 37.020 17.828 -47.380 1.00 60.58 579 GLU B C 1
ATOM 10164 O O . GLU B 1 575 ? 37.833 18.560 -46.809 1.00 60.62 579 GLU B O 1
ATOM 10170 N N . THR B 1 576 ? 35.761 18.194 -47.612 1.00 67.99 580 THR B N 1
ATOM 10171 C CA . THR B 1 576 ? 35.317 19.545 -47.286 1.00 73.81 580 THR B CA 1
ATOM 10172 C C . THR B 1 576 ? 34.972 19.691 -45.811 1.00 76.01 580 THR B C 1
ATOM 10173 O O . THR B 1 576 ? 35.119 20.780 -45.238 1.00 73.57 580 THR B O 1
ATOM 10177 N N . GLY B 1 577 ? 34.510 18.618 -45.189 1.00 77.48 581 GLY B N 1
ATOM 10178 C CA . GLY B 1 577 ? 34.113 18.701 -43.808 1.00 85.67 581 GLY B CA 1
ATOM 10179 C C . GLY B 1 577 ? 35.157 18.161 -42.858 1.00 93.92 581 GLY B C 1
ATOM 10180 O O . GLY B 1 577 ? 35.302 16.942 -42.720 1.00 96.27 581 GLY B O 1
ATOM 10181 N N . ALA B 1 578 ? 35.873 19.053 -42.175 1.00 93.57 582 ALA B N 1
ATOM 10182 C CA . ALA B 1 578 ? 36.771 18.611 -41.120 1.00 88.43 582 ALA B CA 1
ATOM 10183 C C . ALA B 1 578 ? 35.932 18.516 -39.862 1.00 93.92 582 ALA B C 1
ATOM 10184 O O . ALA B 1 578 ? 35.081 19.374 -39.600 1.00 87.15 582 ALA B O 1
ATOM 10186 N N . GLY B 1 579 ? 36.154 17.457 -39.095 1.00 100.46 583 GLY B N 1
ATOM 10187 C CA . GLY B 1 579 ? 35.079 17.041 -38.224 1.00 99.66 583 GLY B CA 1
ATOM 10188 C C . GLY B 1 579 ? 34.019 16.604 -39.221 1.00 109.48 583 GLY B C 1
ATOM 10189 O O . GLY B 1 579 ? 34.220 15.615 -39.940 1.00 102.43 583 GLY B O 1
ATOM 10190 N N . GLY B 1 580 ? 32.930 17.375 -39.320 1.00 112.85 584 GLY B N 1
ATOM 10191 C CA . GLY B 1 580 ? 31.884 17.163 -40.309 1.00 114.75 584 GLY B CA 1
ATOM 10192 C C . GLY B 1 580 ? 31.522 15.708 -40.508 1.00 116.29 584 GLY B C 1
ATOM 10193 O O . GLY B 1 580 ? 31.649 15.162 -41.609 1.00 111.64 584 GLY B O 1
ATOM 10194 N N . SER B 1 581 ? 31.041 15.078 -39.440 1.00 122.12 585 SER B N 1
ATOM 10195 C CA . SER B 1 581 ? 30.828 13.640 -39.475 1.00 126.52 585 SER B CA 1
ATOM 10196 C C . SER B 1 581 ? 29.523 13.301 -40.172 1.00 124.65 585 SER B C 1
ATOM 10197 O O . SER B 1 581 ? 29.480 12.389 -41.007 1.00 119.11 585 SER B O 1
ATOM 10200 N N . ALA B 1 582 ? 28.470 14.056 -39.877 1.00 124.41 586 ALA B N 1
ATOM 10201 C CA . ALA B 1 582 ? 27.143 13.765 -40.371 1.00 122.82 586 ALA B CA 1
ATOM 10202 C C . ALA B 1 582 ? 26.687 14.809 -41.377 1.00 121.43 586 ALA B C 1
ATOM 10203 O O . ALA B 1 582 ? 27.070 15.979 -41.289 1.00 116.97 586 ALA B O 1
ATOM 10205 N N . PRO B 1 583 ? 25.915 14.396 -42.380 1.00 121.71 587 PRO B N 1
ATOM 10206 C CA . PRO B 1 583 ? 25.367 15.381 -43.318 1.00 120.10 587 PRO B CA 1
ATOM 10207 C C . PRO B 1 583 ? 24.520 16.445 -42.645 1.00 123.94 587 PRO B C 1
ATOM 10208 O O . PRO B 1 583 ? 24.443 17.558 -43.173 1.00 125.27 587 PRO B O 1
ATOM 10212 N N . LYS B 1 584 ? 23.906 16.138 -41.494 1.00 121.27 588 LYS B N 1
ATOM 10213 C CA . LYS B 1 584 ? 23.065 16.992 -40.635 1.00 122.86 588 LYS B CA 1
ATOM 10214 C C . LYS B 1 584 ? 21.590 16.985 -41.023 1.00 124.94 588 LYS B C 1
ATOM 10215 O O . LYS B 1 584 ? 20.800 17.569 -40.274 1.00 126.32 588 LYS B O 1
ATOM 10221 N N . HIS B 1 585 ? 21.174 16.364 -42.136 1.00 126.10 589 HIS B N 1
ATOM 10222 C CA . HIS B 1 585 ? 19.736 16.312 -42.432 1.00 127.00 589 HIS B CA 1
ATOM 10223 C C . HIS B 1 585 ? 18.959 15.678 -41.300 1.00 124.83 589 HIS B C 1
ATOM 10224 O O . HIS B 1 585 ? 17.728 15.771 -41.268 1.00 117.41 589 HIS B O 1
ATOM 10231 N N . VAL B 1 586 ? 19.661 15.008 -40.396 1.00 127.26 590 VAL B N 1
ATOM 10232 C CA . VAL B 1 586 ? 19.031 14.528 -39.184 1.00 127.93 590 VAL B CA 1
ATOM 10233 C C . VAL B 1 586 ? 18.591 15.716 -38.331 1.00 132.16 590 VAL B C 1
ATOM 10234 O O . VAL B 1 586 ? 17.456 15.755 -37.841 1.00 134.27 590 VAL B O 1
ATOM 10238 N N . GLN B 1 587 ? 19.478 16.700 -38.146 1.00 127.43 591 GLN B N 1
ATOM 10239 C CA . GLN B 1 587 ? 19.103 17.977 -37.545 1.00 121.82 591 GLN B CA 1
ATOM 10240 C C . GLN B 1 587 ? 18.223 18.768 -38.516 1.00 129.34 591 GLN B C 1
ATOM 10241 O O . GLN B 1 587 ? 18.359 18.650 -39.738 1.00 129.12 591 GLN B O 1
ATOM 10247 N N . GLN B 1 588 ? 17.305 19.570 -37.957 1.00 131.36 592 GLN B N 1
ATOM 10248 C CA . GLN B 1 588 ? 16.431 20.492 -38.697 1.00 134.75 592 GLN B CA 1
ATOM 10249 C C . GLN B 1 588 ? 15.942 19.951 -40.048 1.00 134.41 592 GLN B C 1
ATOM 10250 O O . GLN B 1 588 ? 15.516 18.793 -40.145 1.00 133.48 592 GLN B O 1
ATOM 10256 N N . LEU B 1 589 ? 16.006 20.792 -41.086 1.00 136.78 593 LEU B N 1
ATOM 10257 C CA . LEU B 1 589 ? 15.537 20.500 -42.452 1.00 132.41 593 LEU B CA 1
ATOM 10258 C C . LEU B 1 589 ? 14.134 19.887 -42.524 1.00 124.52 593 LEU B C 1
ATOM 10259 O O . LEU B 1 589 ? 13.202 20.511 -43.044 1.00 119.19 593 LEU B O 1
ATOM 10264 N N . ARG B 1 596 ? 20.117 25.372 -45.092 1.00 102.68 600 ARG B N 1
ATOM 10265 C CA . ARG B 1 596 ? 20.708 26.107 -43.977 1.00 106.68 600 ARG B CA 1
ATOM 10266 C C . ARG B 1 596 ? 22.155 25.683 -43.721 1.00 106.74 600 ARG B C 1
ATOM 10267 O O . ARG B 1 596 ? 22.851 26.275 -42.896 1.00 106.03 600 ARG B O 1
ATOM 10269 N N . TRP B 1 597 ? 22.595 24.640 -44.420 1.00 103.65 601 TRP B N 1
ATOM 10270 C CA . TRP B 1 597 ? 23.968 24.174 -44.287 1.00 101.68 601 TRP B CA 1
ATOM 10271 C C . TRP B 1 597 ? 24.964 25.187 -44.843 1.00 97.73 601 TRP B C 1
ATOM 10272 O O . TRP B 1 597 ? 24.707 25.851 -45.851 1.00 95.76 601 TRP B O 1
ATOM 10283 N N . ASP B 1 598 ? 26.103 25.303 -44.163 1.00 99.42 602 ASP B N 1
ATOM 10284 C CA . ASP B 1 598 ? 27.199 26.182 -44.556 1.00 96.23 602 ASP B CA 1
ATOM 10285 C C . ASP B 1 598 ? 28.135 25.427 -45.501 1.00 94.26 602 ASP B C 1
ATOM 10286 O O . ASP B 1 598 ? 28.725 24.409 -45.120 1.00 100.00 602 ASP B O 1
ATOM 10291 N N . SER B 1 599 ? 28.277 25.923 -46.730 1.00 80.89 603 SER B N 1
ATOM 10292 C CA . SER B 1 599 ? 29.140 25.294 -47.719 1.00 81.90 603 SER B CA 1
ATOM 10293 C C . SER B 1 599 ? 30.562 25.829 -47.663 1.00 77.34 603 SER B C 1
ATOM 10294 O O . SER B 1 599 ? 31.333 25.625 -48.610 1.00 72.91 603 SER B O 1
ATOM 10297 N N . LEU B 1 600 ? 30.921 26.512 -46.574 1.00 76.87 604 LEU B N 1
ATOM 10298 C CA . LEU B 1 600 ? 32.254 27.091 -46.457 1.00 68.34 604 LEU B CA 1
ATOM 10299 C C . LEU B 1 600 ? 33.333 26.037 -46.652 1.00 62.56 604 LEU B C 1
ATOM 10300 O O . LEU B 1 600 ? 34.351 26.297 -47.303 1.00 56.02 604 LEU B O 1
ATOM 10305 N N . GLY B 1 601 ? 33.135 24.845 -46.079 1.00 62.92 605 GLY B N 1
ATOM 10306 C CA . GLY B 1 601 ? 34.083 23.764 -46.294 1.00 61.91 605 GLY B CA 1
ATOM 10307 C C . GLY B 1 601 ? 34.246 23.413 -47.761 1.00 66.16 605 GLY B C 1
ATOM 10308 O O . GLY B 1 601 ? 35.341 23.063 -48.209 1.00 64.44 605 GLY B O 1
ATOM 10309 N N . GLU B 1 602 ? 33.155 23.509 -48.530 1.00 68.24 606 GLU B N 1
ATOM 10310 C CA . GLU B 1 602 ? 33.212 23.260 -49.969 1.00 65.89 606 GLU B CA 1
ATOM 10311 C C . GLU B 1 602 ? 34.064 24.294 -50.693 1.00 62.59 606 GLU B C 1
ATOM 10312 O O . GLU B 1 602 ? 34.927 23.934 -51.499 1.00 66.11 606 GLU B O 1
ATOM 10318 N N . PHE B 1 603 ? 33.794 25.585 -50.468 1.00 61.16 607 PHE B N 1
ATOM 10319 C CA . PHE B 1 603 ? 34.551 26.638 -51.144 1.00 61.47 607 PHE B CA 1
ATOM 10320 C C . PHE B 1 603 ? 36.046 26.487 -50.890 1.00 64.62 607 PHE B C 1
ATOM 10321 O O . PHE B 1 603 ? 36.867 26.601 -51.813 1.00 64.36 607 PHE B O 1
ATOM 10329 N N . LEU B 1 604 ? 36.416 26.249 -49.629 1.00 63.00 608 LEU B N 1
ATOM 10330 C CA . LEU B 1 604 ? 37.822 26.137 -49.263 1.00 56.51 608 LEU B CA 1
ATOM 10331 C C . LEU B 1 604 ? 38.471 24.956 -49.961 1.00 55.08 608 LEU B C 1
ATOM 10332 O O . LEU B 1 604 ? 39.579 25.069 -50.490 1.00 57.70 608 LEU B O 1
ATOM 10337 N N . ALA B 1 605 ? 37.797 23.803 -49.950 1.00 56.92 609 ALA B N 1
ATOM 10338 C CA . ALA B 1 605 ? 38.317 22.615 -50.625 1.00 58.50 609 ALA B CA 1
ATOM 10339 C C . ALA B 1 605 ? 38.461 22.846 -52.121 1.00 67.24 609 ALA B C 1
ATOM 10340 O O . ALA B 1 605 ? 39.472 22.465 -52.724 1.00 68.34 609 ALA B O 1
ATOM 10342 N N . LEU B 1 606 ? 37.443 23.453 -52.737 1.00 72.10 610 LEU B N 1
ATOM 10343 C CA . LEU B 1 606 ? 37.452 23.703 -54.175 1.00 73.71 610 LEU B CA 1
ATOM 10344 C C . LEU B 1 606 ? 38.618 24.601 -54.577 1.00 71.95 610 LEU B C 1
ATOM 10345 O O . LEU B 1 606 ? 39.323 24.324 -55.555 1.00 72.25 610 LEU B O 1
ATOM 10350 N N . ALA B 1 607 ? 38.840 25.687 -53.830 1.00 65.51 611 ALA B N 1
ATOM 10351 C CA . ALA B 1 607 ? 39.935 26.587 -54.169 1.00 70.12 611 ALA B CA 1
ATOM 10352 C C . ALA B 1 607 ? 41.276 25.870 -54.148 1.00 73.25 611 ALA B C 1
ATOM 10353 O O . ALA B 1 607 ? 42.173 26.205 -54.927 1.00 73.47 611 ALA B O 1
ATOM 10355 N N . VAL B 1 608 ? 41.430 24.889 -53.261 1.00 74.04 612 VAL B N 1
ATOM 10356 C CA . VAL B 1 608 ? 42.683 24.150 -53.160 1.00 73.32 612 VAL B CA 1
ATOM 10357 C C . VAL B 1 608 ? 42.795 23.085 -54.250 1.00 74.73 612 VAL B C 1
ATOM 10358 O O . VAL B 1 608 ? 43.888 22.833 -54.768 1.00 76.28 612 VAL B O 1
ATOM 10362 N N . SER B 1 609 ? 41.677 22.455 -54.629 1.00 75.27 613 SER B N 1
ATOM 10363 C CA . SER B 1 609 ? 41.717 21.448 -55.691 1.00 75.74 613 SER B CA 1
ATOM 10364 C C . SER B 1 609 ? 42.178 22.042 -57.021 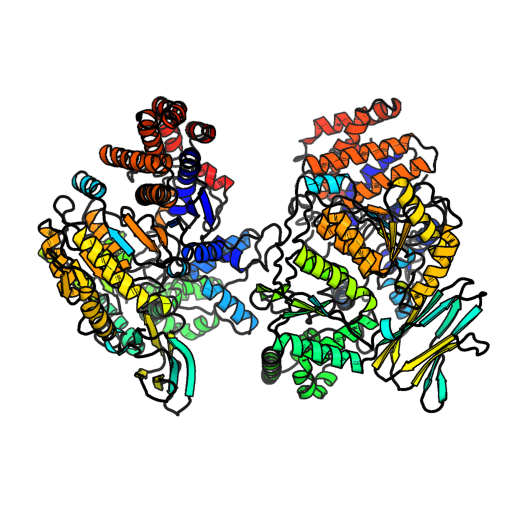1.00 79.19 613 SER B C 1
ATOM 10365 O O . SER B 1 609 ? 42.823 21.346 -57.817 1.00 81.27 613 SER B O 1
ATOM 10368 N N . LEU B 1 610 ? 41.832 23.308 -57.293 1.00 76.49 614 LEU B N 1
ATOM 10369 C CA . LEU B 1 610 ? 42.199 23.943 -58.557 1.00 73.63 614 LEU B CA 1
ATOM 10370 C C . LEU B 1 610 ? 43.669 24.348 -58.588 1.00 77.69 614 LEU B C 1
ATOM 10371 O O . LEU B 1 610 ? 44.316 24.237 -59.635 1.00 80.39 614 LEU B O 1
ATOM 10376 N N . GLU B 1 611 ? 44.205 24.843 -57.462 1.00 80.09 615 GLU B N 1
ATOM 10377 C CA . GLU B 1 611 ? 45.626 25.182 -57.392 1.00 80.71 615 GLU B CA 1
ATOM 10378 C C . GLU B 1 611 ? 46.514 23.958 -57.574 1.00 82.23 615 GLU B C 1
ATOM 10379 O O . GLU B 1 611 ? 47.600 24.061 -58.158 1.00 81.51 615 GLU B O 1
ATOM 10385 N N . GLU B 1 612 ? 46.068 22.793 -57.093 1.00 80.36 616 GLU B N 1
ATOM 10386 C CA . GLU B 1 612 ? 46.852 21.572 -57.248 1.00 79.84 616 GLU B CA 1
ATOM 10387 C C . GLU B 1 612 ? 46.854 21.088 -58.692 1.00 82.13 616 GLU B C 1
ATOM 10388 O O . GLU B 1 612 ? 47.873 20.585 -59.179 1.00 80.78 616 GLU B O 1
ATOM 10394 N N . THR B 1 613 ? 45.707 21.161 -59.372 1.00 84.81 617 THR B N 1
ATOM 10395 C CA . THR B 1 613 ? 45.700 20.893 -60.806 1.00 88.41 617 THR B CA 1
ATOM 10396 C C . THR B 1 613 ? 46.719 21.788 -61.499 1.00 84.47 617 THR B C 1
ATOM 10397 O O . THR B 1 613 ? 47.571 21.317 -62.258 1.00 86.37 617 THR B O 1
ATOM 10401 N N . GLY B 1 614 ? 46.639 23.089 -61.241 1.00 84.97 618 GLY B N 1
ATOM 10402 C CA . GLY B 1 614 ? 47.639 24.057 -61.648 1.00 88.02 618 GLY B CA 1
ATOM 10403 C C . GLY B 1 614 ? 49.097 23.687 -61.441 1.00 86.21 618 GLY B C 1
ATOM 10404 O O . GLY B 1 614 ? 49.921 23.936 -62.323 1.00 84.51 618 GLY B O 1
ATOM 10405 N N . ILE B 1 615 ? 49.451 23.160 -60.266 1.00 85.19 619 ILE B N 1
ATOM 10406 C CA . ILE B 1 615 ? 50.860 22.910 -59.960 1.00 86.89 619 ILE B CA 1
ATOM 10407 C C . ILE B 1 615 ? 51.397 21.732 -60.772 1.00 84.78 619 ILE B C 1
ATOM 10408 O O . ILE B 1 615 ? 52.380 21.875 -61.511 1.00 82.49 619 ILE B O 1
ATOM 10413 N N . LYS B 1 616 ? 50.746 20.560 -60.675 1.00 82.46 620 LYS B N 1
ATOM 10414 C CA . LYS B 1 616 ? 51.272 19.361 -61.337 1.00 85.99 620 LYS B CA 1
ATOM 10415 C C . LYS B 1 616 ? 51.039 19.399 -62.844 1.00 90.48 620 LYS B C 1
ATOM 10416 O O . LYS B 1 616 ? 51.860 18.887 -63.614 1.00 88.67 620 LYS B O 1
ATOM 10422 N N . THR B 1 617 ? 49.932 19.993 -63.277 1.00 92.17 621 THR B N 1
ATOM 10423 C CA . THR B 1 617 ? 49.604 20.162 -64.687 1.00 92.13 621 THR B CA 1
ATOM 10424 C C . THR B 1 617 ? 49.878 21.625 -65.012 1.00 89.90 621 THR B C 1
ATOM 10425 O O . THR B 1 617 ? 49.249 22.512 -64.424 1.00 93.12 621 THR B O 1
ATOM 10429 N N . GLY B 1 618 ? 50.816 21.880 -65.935 1.00 87.47 622 GLY B N 1
ATOM 10430 C CA . GLY B 1 618 ? 51.307 23.224 -66.258 1.00 92.48 622 GLY B CA 1
ATOM 10431 C C . GLY B 1 618 ? 50.203 24.203 -66.641 1.00 93.38 622 GLY B C 1
ATOM 10432 O O . GLY B 1 618 ? 50.305 25.009 -67.573 1.00 92.61 622 GLY B O 1
ATOM 10433 N N . ASN B 1 619 ? 49.115 24.147 -65.902 1.00 93.17 623 ASN B N 1
ATOM 10434 C CA . ASN B 1 619 ? 47.888 24.861 -66.251 1.00 88.05 623 ASN B CA 1
ATOM 10435 C C . ASN B 1 619 ? 47.803 26.194 -65.530 1.00 80.70 623 ASN B C 1
ATOM 10436 O O . ASN B 1 619 ? 47.337 26.253 -64.400 1.00 84.57 623 ASN B O 1
ATOM 10441 N N . ALA B 1 620 ? 48.284 27.255 -66.181 1.00 79.81 624 ALA B N 1
ATOM 10442 C CA . ALA B 1 620 ? 48.327 28.591 -65.581 1.00 84.56 624 ALA B CA 1
ATOM 10443 C C . ALA B 1 620 ? 46.937 29.153 -65.248 1.00 87.78 624 ALA B C 1
ATOM 10444 O O . ALA B 1 620 ? 46.785 29.882 -64.260 1.00 85.02 624 ALA B O 1
ATOM 10446 N N . LYS B 1 621 ? 45.955 28.908 -66.134 1.00 86.46 625 LYS B N 1
ATOM 10447 C CA . LYS B 1 621 ? 44.586 29.398 -66.015 1.00 82.65 625 LYS B CA 1
ATOM 10448 C C . LYS B 1 621 ? 43.991 28.972 -64.670 1.00 88.76 625 LYS B C 1
ATOM 10449 O O . LYS B 1 621 ? 43.432 29.784 -63.918 1.00 88.52 625 LYS B O 1
ATOM 10455 N N . ALA B 1 622 ? 44.080 27.667 -64.382 1.00 87.04 626 ALA B N 1
ATOM 10456 C CA . ALA B 1 622 ? 43.469 27.047 -63.210 1.00 83.15 626 ALA B CA 1
ATOM 10457 C C . ALA B 1 622 ? 44.025 27.629 -61.919 1.00 88.04 626 ALA B C 1
ATOM 10458 O O . ALA B 1 622 ? 43.288 27.761 -60.937 1.00 87.00 626 ALA B O 1
ATOM 10460 N N . LYS B 1 623 ? 45.311 28.003 -61.913 1.00 87.97 627 LYS B N 1
ATOM 10461 C CA . LYS B 1 623 ? 45.891 28.648 -60.745 1.00 84.05 627 LYS B CA 1
ATOM 10462 C C . LYS B 1 623 ? 45.237 29.992 -60.459 1.00 84.07 627 LYS B C 1
ATOM 10463 O O . LYS B 1 623 ? 45.111 30.372 -59.293 1.00 86.57 627 LYS B O 1
ATOM 10469 N N . LEU B 1 624 ? 44.820 30.726 -61.494 1.00 82.40 628 LEU B N 1
ATOM 10470 C CA . LEU B 1 624 ? 44.159 32.007 -61.267 1.00 84.03 628 LEU B CA 1
ATOM 10471 C C . LEU B 1 624 ? 42.721 31.840 -60.796 1.00 81.47 628 LEU B C 1
ATOM 10472 O O . LEU B 1 624 ? 42.216 32.700 -60.066 1.00 84.34 628 LEU B O 1
ATOM 10477 N N . LEU B 1 625 ? 42.037 30.776 -61.230 1.00 77.73 629 LEU B N 1
ATOM 10478 C CA . LEU B 1 625 ? 40.741 30.434 -60.648 1.00 80.09 629 LEU B CA 1
ATOM 10479 C C . LEU B 1 625 ? 40.855 30.191 -59.146 1.00 81.74 629 LEU B C 1
ATOM 10480 O O . LEU B 1 625 ? 39.940 30.525 -58.380 1.00 79.17 629 LEU B O 1
ATOM 10485 N N . GLY B 1 626 ? 41.974 29.598 -58.716 1.00 80.97 630 GLY B N 1
ATOM 10486 C CA . GLY B 1 626 ? 42.169 29.279 -57.309 1.00 78.03 630 GLY B CA 1
ATOM 10487 C C . GLY B 1 626 ? 42.352 30.514 -56.443 1.00 85.07 630 GLY B C 1
ATOM 10488 O O . GLY B 1 626 ? 41.778 30.614 -55.355 1.00 83.22 630 GLY B O 1
ATOM 10489 N N . LYS B 1 627 ? 43.195 31.451 -56.884 1.00 83.16 631 LYS B N 1
ATOM 10490 C CA . LYS B 1 627 ? 43.436 32.630 -56.066 1.00 84.48 631 LYS B CA 1
ATOM 10491 C C . LYS B 1 627 ? 42.311 33.653 -56.194 1.00 84.27 631 LYS B C 1
ATOM 10492 O O . LYS B 1 627 ? 42.140 34.485 -55.299 1.00 88.57 631 LYS B O 1
ATOM 10498 N N . ALA B 1 628 ? 41.523 33.596 -57.272 1.00 81.20 632 ALA B N 1
ATOM 10499 C CA . ALA B 1 628 ? 40.285 34.368 -57.346 1.00 84.98 632 ALA B CA 1
ATOM 10500 C C . ALA B 1 628 ? 39.213 33.836 -56.400 1.00 79.92 632 ALA B C 1
ATOM 10501 O O . ALA B 1 628 ? 38.378 34.609 -55.913 1.00 81.15 632 ALA B O 1
ATOM 10503 N N . LEU B 1 629 ? 39.197 32.524 -56.152 1.00 75.30 633 LEU B N 1
ATOM 10504 C CA . LEU B 1 629 ? 38.235 31.949 -55.218 1.00 75.82 633 LEU B CA 1
ATOM 10505 C C . LEU B 1 629 ? 38.599 32.257 -53.770 1.00 71.32 633 LEU B C 1
ATOM 10506 O O . LEU B 1 629 ? 37.710 32.443 -52.936 1.00 70.13 633 LEU B O 1
ATOM 10511 N N . ASP B 1 630 ? 39.895 32.269 -53.447 1.00 78.22 634 ASP B N 1
ATOM 10512 C CA . ASP B 1 630 ? 40.337 32.648 -52.106 1.00 77.36 634 ASP B CA 1
ATOM 10513 C C . ASP B 1 630 ? 39.830 34.032 -51.731 1.00 75.05 634 ASP B C 1
ATOM 10514 O O . ASP B 1 630 ? 39.238 34.226 -50.664 1.00 73.91 634 ASP B O 1
ATOM 10519 N N . GLU B 1 631 ? 40.066 35.010 -52.606 1.00 78.86 635 GLU B N 1
ATOM 10520 C CA . GLU B 1 631 ? 39.524 36.351 -52.414 1.00 84.05 635 GLU B CA 1
ATOM 10521 C C . GLU B 1 631 ? 38.002 36.335 -52.291 1.00 80.10 635 GLU B C 1
ATOM 10522 O O . GLU B 1 631 ? 37.436 37.077 -51.477 1.00 79.12 635 GLU B O 1
ATOM 10528 N N . ALA B 1 632 ? 37.323 35.519 -53.109 1.00 76.20 636 ALA B N 1
ATOM 10529 C CA . ALA B 1 632 ? 35.862 35.428 -53.050 1.00 76.58 636 ALA B CA 1
ATOM 10530 C C . ALA B 1 632 ? 35.375 34.991 -51.671 1.00 77.08 636 ALA B C 1
ATOM 10531 O O . ALA B 1 632 ? 34.480 35.618 -51.088 1.00 73.14 636 ALA B O 1
ATOM 10533 N N . THR B 1 633 ? 35.973 33.924 -51.118 1.00 74.35 637 THR B N 1
ATOM 10534 C CA . THR B 1 633 ? 35.584 33.469 -49.785 1.00 68.79 637 THR B CA 1
ATOM 10535 C C . THR B 1 633 ? 36.038 34.462 -48.728 1.00 68.65 637 THR B C 1
ATOM 10536 O O . THR B 1 633 ? 35.360 34.652 -47.709 1.00 68.46 637 THR B O 1
ATOM 10540 N N . GLY B 1 634 ? 37.188 35.103 -48.950 1.00 70.00 638 GLY B N 1
ATOM 10541 C CA . GLY B 1 634 ? 37.637 36.120 -48.013 1.00 74.22 638 GLY B CA 1
ATOM 10542 C C . GLY B 1 634 ? 36.590 37.182 -47.739 1.00 72.74 638 GLY B C 1
ATOM 10543 O O . GLY B 1 634 ? 36.257 37.457 -46.581 1.00 72.37 638 GLY B O 1
ATOM 10544 N N . LYS B 1 635 ? 36.050 37.797 -48.798 1.00 72.06 639 LYS B N 1
ATOM 10545 C CA . LYS B 1 635 ? 35.058 38.845 -48.578 1.00 73.32 639 LYS B CA 1
ATOM 10546 C C . LYS B 1 635 ? 33.670 38.294 -48.286 1.00 74.26 639 LYS B C 1
ATOM 10547 O O . LYS B 1 635 ? 32.800 39.039 -47.845 1.00 72.33 639 LYS B O 1
ATOM 10553 N N . LEU B 1 636 ? 33.429 37.017 -48.534 1.00 73.05 640 LEU B N 1
ATOM 10554 C CA . LEU B 1 636 ? 32.186 36.419 -48.055 1.00 71.00 640 LEU B CA 1
ATOM 10555 C C . LEU B 1 636 ? 32.166 36.397 -46.533 1.00 72.48 640 LEU B C 1
ATOM 10556 O O . LEU B 1 636 ? 31.142 36.701 -45.904 1.00 73.46 640 LEU B O 1
ATOM 10561 N N . LEU B 1 637 ? 33.296 36.049 -45.922 1.00 69.57 641 LEU B N 1
ATOM 10562 C CA . LEU B 1 637 ? 33.411 36.170 -44.475 1.00 71.81 641 LEU B CA 1
ATOM 10563 C C . LEU B 1 637 ? 33.369 37.636 -44.058 1.00 70.67 641 LEU B C 1
ATOM 10564 O O . LEU B 1 637 ? 32.592 38.021 -43.175 1.00 65.66 641 LEU B O 1
ATOM 10569 N N . ASP B 1 638 ? 34.197 38.468 -44.701 1.00 66.95 642 ASP B N 1
ATOM 10570 C CA . ASP B 1 638 ? 34.274 39.890 -44.369 1.00 70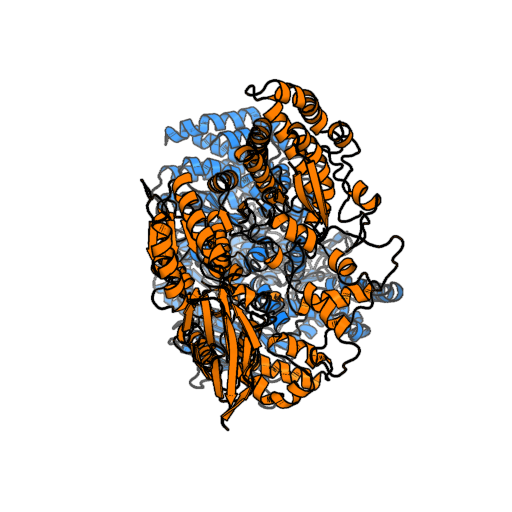.72 642 ASP B CA 1
ATOM 10571 C C . ASP B 1 638 ? 32.910 40.577 -44.407 1.00 76.78 642 ASP B C 1
ATOM 10572 O O . ASP B 1 638 ? 32.619 41.437 -43.568 1.00 82.72 642 ASP B O 1
ATOM 10577 N N . ASN B 1 639 ? 32.078 40.248 -45.392 1.00 78.48 643 ASN B N 1
ATOM 10578 C CA . ASN B 1 639 ? 30.761 40.855 -45.513 1.00 78.72 643 ASN B CA 1
ATOM 10579 C C . ASN B 1 639 ? 29.654 39.954 -44.969 1.00 75.96 643 ASN B C 1
ATOM 10580 O O . ASN B 1 639 ? 28.478 40.214 -45.230 1.00 71.97 643 ASN B O 1
ATOM 10585 N N . ASN B 1 640 ? 30.011 38.911 -44.215 1.00 81.30 644 ASN B N 1
ATOM 10586 C CA . ASN B 1 640 ? 29.055 38.038 -43.534 1.00 80.15 644 ASN B CA 1
ATOM 10587 C C . ASN B 1 640 ? 27.956 37.541 -44.475 1.00 82.10 644 ASN B C 1
ATOM 10588 O O . ASN B 1 640 ? 26.764 37.593 -44.165 1.00 86.75 644 ASN B O 1
ATOM 10593 N N . LYS B 1 641 ? 28.362 37.036 -45.641 1.00 83.23 645 LYS B N 1
ATOM 10594 C CA . LYS B 1 641 ? 27.398 36.530 -46.614 1.00 85.35 645 LYS B CA 1
ATOM 10595 C C . LYS B 1 641 ? 27.188 35.021 -46.526 1.00 79.53 645 LYS B C 1
ATOM 10596 O O . LYS B 1 641 ? 26.548 34.445 -47.408 1.00 79.34 645 LYS B O 1
ATOM 10598 N N . SER B 1 642 ? 27.722 34.373 -45.500 1.00 82.88 646 SER B N 1
ATOM 10599 C CA . SER B 1 642 ? 27.365 33.009 -45.155 1.00 86.49 646 SER B CA 1
ATOM 10600 C C . SER B 1 642 ? 26.112 33.048 -44.292 1.00 92.23 646 SER B C 1
ATOM 10601 O O . SER B 1 642 ? 25.731 34.113 -43.802 1.00 98.19 646 SER B O 1
ATOM 10604 N N . PRO B 1 643 ? 25.428 31.921 -44.103 1.00 94.89 647 PRO B N 1
ATOM 10605 C CA . PRO B 1 643 ? 24.435 31.892 -43.019 1.00 102.44 647 PRO B CA 1
ATOM 10606 C C . PRO B 1 643 ? 25.170 32.166 -41.709 1.00 107.86 647 PRO B C 1
ATOM 10607 O O . PRO B 1 643 ? 26.025 31.386 -41.281 1.00 105.49 647 PRO B O 1
ATOM 10611 N N . SER B 1 644 ? 24.818 33.291 -41.064 1.00 110.81 648 SER B N 1
ATOM 10612 C CA . SER B 1 644 ? 25.528 33.792 -39.883 1.00 110.23 648 SER B CA 1
ATOM 10613 C C . SER B 1 644 ? 25.117 33.053 -38.614 1.00 116.38 648 SER B C 1
ATOM 10614 O O . SER B 1 644 ? 25.769 32.072 -38.256 1.00 119.30 648 SER B O 1
ATOM 10617 N N . ARG B 1 645 ? 24.108 33.485 -37.872 1.00 117.89 649 ARG B N 1
ATOM 10618 C CA . ARG B 1 645 ? 23.734 32.693 -36.695 1.00 120.05 649 ARG B CA 1
ATOM 10619 C C . ARG B 1 645 ? 22.330 32.161 -36.955 1.00 121.17 649 ARG B C 1
ATOM 10620 O O . ARG B 1 645 ? 21.313 32.850 -36.819 1.00 118.67 649 ARG B O 1
ATOM 10628 N N . LYS B 1 646 ? 22.350 30.942 -37.520 1.00 119.91 650 LYS B N 1
ATOM 10629 C CA . LYS B 1 646 ? 21.232 30.123 -38.029 1.00 119.10 650 LYS B CA 1
ATOM 10630 C C . LYS B 1 646 ? 20.383 30.872 -39.060 1.00 115.79 650 LYS B C 1
ATOM 10631 O O . LYS B 1 646 ? 19.177 30.624 -39.216 1.00 112.14 650 LYS B O 1
ATOM 10637 N N . VAL B 1 647 ? 21.064 31.740 -39.807 1.00 113.46 651 VAL B N 1
ATOM 10638 C CA . VAL B 1 647 ? 20.432 32.709 -40.695 1.00 109.99 651 VAL B CA 1
ATOM 10639 C C . VAL B 1 647 ? 20.125 32.023 -42.017 1.00 106.27 651 VAL B C 1
ATOM 10640 O O . VAL B 1 647 ? 21.033 31.553 -42.711 1.00 103.21 651 VAL B O 1
ATOM 10644 N N . GLY B 1 648 ? 18.842 31.940 -42.348 1.00 108.98 652 GLY B N 1
ATOM 10645 C CA . GLY B 1 648 ? 18.400 31.399 -43.613 1.00 105.62 652 GLY B CA 1
ATOM 10646 C C . GLY B 1 648 ? 18.101 29.912 -43.577 1.00 99.48 652 GLY B C 1
ATOM 10647 O O . GLY B 1 648 ? 18.380 29.196 -42.611 1.00 96.27 652 GLY B O 1
ATOM 10648 N N . ASP B 1 649 ? 17.518 29.451 -44.680 1.00 99.46 653 ASP B N 1
ATOM 10649 C CA . ASP B 1 649 ? 17.118 28.062 -44.859 1.00 108.92 653 ASP B CA 1
ATOM 10650 C C . ASP B 1 649 ? 17.680 27.545 -46.183 1.00 110.10 653 ASP B C 1
ATOM 10651 O O . ASP B 1 649 ? 18.591 26.705 -46.202 1.00 105.20 653 ASP B O 1
ATOM 10656 N N . ILE B 1 650 ? 17.122 28.015 -47.300 1.00 110.01 654 ILE B N 1
ATOM 10657 C CA . ILE B 1 650 ? 17.752 27.805 -48.598 1.00 107.97 654 ILE B CA 1
ATOM 10658 C C . ILE B 1 650 ? 18.693 28.985 -48.826 1.00 104.38 654 ILE B C 1
ATOM 10659 O O . ILE B 1 650 ? 19.038 29.307 -49.969 1.00 103.60 654 ILE B O 1
ATOM 10664 N N . ASP B 1 651 ? 19.127 29.627 -47.732 1.00 99.38 655 ASP B N 1
ATOM 10665 C CA . ASP B 1 651 ? 20.104 30.703 -47.832 1.00 93.12 655 ASP B CA 1
ATOM 10666 C C . ASP B 1 651 ? 21.455 30.164 -48.259 1.00 96.60 655 ASP B C 1
ATOM 10667 O O . ASP B 1 651 ? 22.301 30.935 -48.726 1.00 93.23 655 ASP B O 1
ATOM 10672 N N . ASN B 1 652 ? 21.668 28.855 -48.085 1.00 99.22 656 ASN B N 1
ATOM 10673 C CA . ASN B 1 652 ? 22.794 28.162 -48.701 1.00 97.18 656 ASN B CA 1
ATOM 10674 C C . ASN B 1 652 ? 22.907 28.587 -50.165 1.00 92.71 656 ASN B C 1
ATOM 10675 O O . ASN B 1 652 ? 24.000 28.865 -50.668 1.00 88.37 656 ASN B O 1
ATOM 10680 N N . ARG B 1 653 ? 21.763 28.629 -50.859 1.00 97.96 657 ARG B N 1
ATOM 10681 C CA . ARG B 1 653 ? 21.715 29.113 -52.236 1.00 95.28 657 ARG B CA 1
ATOM 10682 C C . ARG B 1 653 ? 22.116 30.585 -52.314 1.00 91.18 657 ARG B C 1
ATOM 10683 O O . ARG B 1 653 ? 22.899 30.979 -53.183 1.00 93.60 657 ARG B O 1
ATOM 10685 N N . GLY B 1 654 ? 21.560 31.420 -51.430 1.00 90.01 658 GLY B N 1
ATOM 10686 C CA . GLY B 1 654 ? 21.942 32.826 -51.403 1.00 92.04 658 GLY B CA 1
ATOM 10687 C C . GLY B 1 654 ? 23.428 33.046 -51.182 1.00 87.78 658 GLY B C 1
ATOM 10688 O O . GLY B 1 654 ? 23.998 34.022 -51.685 1.00 81.70 658 GLY B O 1
ATOM 10689 N N . SER B 1 655 ? 24.062 32.177 -50.389 1.00 87.16 659 SER B N 1
ATOM 10690 C CA . SER B 1 655 ? 25.506 32.255 -50.198 1.00 84.73 659 SER B CA 1
ATOM 10691 C C . SER B 1 655 ? 26.237 31.923 -51.489 1.00 89.98 659 SER B C 1
ATOM 10692 O O . SER B 1 655 ? 27.281 32.519 -51.797 1.00 82.48 659 SER B O 1
ATOM 10695 N N . HIS B 1 656 ? 25.695 30.964 -52.252 1.00 90.43 660 HIS B N 1
ATOM 10696 C CA . HIS B 1 656 ? 26.290 30.582 -53.527 1.00 85.33 660 HIS B CA 1
ATOM 10697 C C . HIS B 1 656 ? 26.267 31.745 -54.518 1.00 84.50 660 HIS B C 1
ATOM 10698 O O . HIS B 1 656 ? 27.249 31.967 -55.235 1.00 84.72 660 HIS B O 1
ATOM 10705 N N . PHE B 1 657 ? 25.165 32.506 -54.575 1.00 87.35 661 PHE B N 1
ATOM 10706 C CA . PHE B 1 657 ? 25.170 33.719 -55.393 1.00 91.06 661 PHE B CA 1
ATOM 10707 C C . PHE B 1 657 ? 26.313 34.637 -54.989 1.00 88.43 661 PHE B C 1
ATOM 10708 O O . PHE B 1 657 ? 27.101 35.086 -55.829 1.00 84.88 661 PHE B O 1
ATOM 10716 N N . TYR B 1 658 ? 26.389 34.954 -53.696 1.00 89.85 662 TYR B N 1
ATOM 10717 C CA . TYR B 1 658 ? 27.410 35.876 -53.230 1.00 88.01 662 TYR B CA 1
ATOM 10718 C C . TYR B 1 658 ? 28.792 35.366 -53.582 1.00 88.61 662 TYR B C 1
ATOM 10719 O O . TYR B 1 658 ? 29.626 36.119 -54.096 1.00 88.54 662 TYR B O 1
ATOM 10728 N N . LEU B 1 659 ? 29.022 34.069 -53.390 1.00 83.86 663 LEU B N 1
ATOM 10729 C CA . LEU B 1 659 ? 30.310 33.494 -53.750 1.00 85.85 663 LEU B CA 1
ATOM 10730 C C . LEU B 1 659 ? 30.563 33.602 -55.253 1.00 87.96 663 LEU B C 1
ATOM 10731 O O . LEU B 1 659 ? 31.665 33.963 -55.682 1.00 88.81 663 LEU B O 1
ATOM 10736 N N . ALA B 1 660 ? 29.557 33.274 -56.071 1.00 89.05 664 ALA B N 1
ATOM 10737 C CA . ALA B 1 660 ? 29.718 33.378 -57.522 1.00 85.28 664 ALA B CA 1
ATOM 10738 C C . ALA B 1 660 ? 29.961 34.820 -57.959 1.00 81.99 664 ALA B C 1
ATOM 10739 O O . ALA B 1 660 ? 30.815 35.085 -58.812 1.00 75.77 664 ALA B O 1
ATOM 10741 N N . MET B 1 661 ? 29.218 35.767 -57.381 1.00 87.14 665 MET B N 1
ATOM 10742 C CA . MET B 1 661 ? 29.399 37.175 -57.725 1.00 93.46 665 MET B CA 1
ATOM 10743 C C . MET B 1 661 ? 30.770 37.667 -57.283 1.00 88.84 665 MET B C 1
ATOM 10744 O O . MET B 1 661 ? 31.411 38.465 -57.984 1.00 82.22 665 MET B O 1
ATOM 10749 N N . TYR B 1 662 ? 31.214 37.214 -56.103 1.00 83.37 666 TYR B N 1
ATOM 10750 C CA . TYR B 1 662 ? 32.527 37.584 -55.599 1.00 87.72 666 TYR B CA 1
ATOM 10751 C C . TYR B 1 662 ? 33.630 36.964 -56.438 1.00 92.80 666 TYR B C 1
ATOM 10752 O O . TYR B 1 662 ? 34.652 37.612 -56.712 1.00 93.33 666 TYR B O 1
ATOM 10761 N N . TRP B 1 663 ? 33.422 35.714 -56.867 1.00 87.60 667 TRP B N 1
ATOM 10762 C CA . TRP B 1 663 ? 34.394 35.000 -57.689 1.00 89.29 667 TRP B CA 1
ATOM 10763 C C . TRP B 1 663 ? 34.447 35.555 -59.115 1.00 94.78 667 TRP B C 1
ATOM 10764 O O . TRP B 1 663 ? 35.526 35.640 -59.720 1.00 94.24 667 TRP B O 1
ATOM 10775 N N . ALA B 1 664 ? 33.287 35.882 -59.689 1.00 88.43 668 ALA B N 1
ATOM 10776 C CA . ALA B 1 664 ? 33.269 36.551 -60.984 1.00 91.93 668 ALA B CA 1
ATOM 10777 C C . ALA B 1 664 ? 34.014 37.885 -60.927 1.00 96.05 668 ALA B C 1
ATOM 10778 O O . ALA B 1 664 ? 34.764 38.226 -61.851 1.00 92.49 668 ALA B O 1
ATOM 10780 N N . GLN B 1 665 ? 33.820 38.651 -59.845 1.00 94.97 669 GLN B N 1
ATOM 10781 C CA . GLN B 1 665 ? 34.396 39.991 -59.754 1.00 95.70 669 GLN B CA 1
ATOM 10782 C C . GLN B 1 665 ? 35.924 39.969 -59.754 1.00 94.64 669 GLN B C 1
ATOM 10783 O O . GLN B 1 665 ? 36.557 40.786 -60.434 1.00 92.95 669 GLN B O 1
ATOM 10789 N N . ALA B 1 666 ? 36.533 39.072 -58.973 1.00 93.62 670 ALA B N 1
ATOM 10790 C CA . ALA B 1 666 ? 37.992 39.036 -58.863 1.00 97.13 670 ALA B CA 1
ATOM 10791 C C . ALA B 1 666 ? 38.690 38.667 -60.175 1.00 97.30 670 ALA B C 1
ATOM 10792 O O . ALA B 1 666 ? 39.860 39.029 -60.361 1.00 92.99 670 ALA B O 1
ATOM 10794 N N . LEU B 1 667 ? 38.006 37.960 -61.085 1.00 96.45 671 LEU B N 1
ATOM 10795 C CA . LEU B 1 667 ? 38.555 37.616 -62.395 1.00 89.40 671 LEU B CA 1
ATOM 10796 C C . LEU B 1 667 ? 38.348 38.717 -63.428 1.00 88.52 671 LEU B C 1
ATOM 10797 O O . LEU B 1 667 ? 39.217 38.930 -64.279 1.00 88.30 671 LEU B O 1
ATOM 10802 N N . ALA B 1 668 ? 37.202 39.406 -63.390 1.00 89.57 672 ALA B N 1
ATOM 10803 C CA . ALA B 1 668 ? 37.008 40.595 -64.217 1.00 88.39 672 ALA B CA 1
ATOM 10804 C C . ALA B 1 668 ? 37.948 41.736 -63.834 1.00 90.78 672 ALA B C 1
ATOM 10805 O O . ALA B 1 668 ? 38.180 42.633 -64.656 1.00 87.32 672 ALA B O 1
ATOM 10807 N N . ALA B 1 669 ? 38.457 41.741 -62.593 1.00 95.06 673 ALA B N 1
ATOM 10808 C CA . ALA B 1 669 ? 39.295 42.804 -62.039 1.00 91.83 673 ALA B CA 1
ATOM 10809 C C . ALA B 1 669 ? 40.777 42.629 -62.367 1.00 91.99 673 ALA B C 1
ATOM 10810 O O . ALA B 1 669 ? 41.436 43.586 -62.793 1.00 88.63 673 ALA B O 1
ATOM 10812 N N . GLN B 1 670 ? 41.319 41.431 -62.142 1.00 92.05 674 GLN B N 1
ATOM 10813 C CA . GLN B 1 670 ? 42.741 41.184 -62.361 1.00 90.84 674 GLN B CA 1
ATOM 10814 C C . GLN B 1 670 ? 43.139 41.466 -63.806 1.00 87.89 674 GLN B C 1
ATOM 10815 O O . GLN B 1 670 ? 42.336 41.332 -64.732 1.00 85.22 674 GLN B O 1
ATOM 10821 N N . ASN B 1 671 ? 44.411 41.833 -63.993 1.00 89.61 675 ASN B N 1
ATOM 10822 C CA . ASN B 1 671 ? 44.969 42.108 -65.315 1.00 89.05 675 ASN B CA 1
ATOM 10823 C C . ASN B 1 671 ? 46.077 41.140 -65.706 1.00 92.59 675 ASN B C 1
ATOM 10824 O O . ASN B 1 671 ? 46.697 41.312 -66.766 1.00 89.30 675 ASN B O 1
ATOM 10829 N N . GLU B 1 672 ? 46.318 40.115 -64.886 1.00 93.87 676 GLU B N 1
ATOM 10830 C CA . GLU B 1 672 ? 47.435 39.196 -65.088 1.00 93.06 676 GLU B CA 1
ATOM 10831 C C . GLU B 1 672 ? 47.235 38.278 -66.299 1.00 86.36 676 GLU B C 1
ATOM 10832 O O . GLU B 1 672 ? 48.217 37.823 -66.895 1.00 79.80 676 GLU B O 1
ATOM 10838 N N . ASP B 1 673 ? 45.988 37.971 -66.661 1.00 92.30 677 ASP B N 1
ATOM 10839 C CA . ASP B 1 673 ? 45.673 37.174 -67.847 1.00 87.92 677 ASP B CA 1
ATOM 10840 C C . ASP B 1 673 ? 44.485 37.843 -68.527 1.00 85.11 677 ASP B C 1
ATOM 10841 O O . ASP B 1 673 ? 43.399 37.914 -67.944 1.00 86.04 677 ASP B O 1
ATOM 10846 N N . ALA B 1 674 ? 44.675 38.293 -69.774 1.00 85.32 678 ALA B N 1
ATOM 10847 C CA . ALA B 1 674 ? 43.686 39.152 -70.421 1.00 81.72 678 ALA B CA 1
ATOM 10848 C C . ALA B 1 674 ? 42.489 38.384 -70.985 1.00 77.47 678 ALA B C 1
ATOM 10849 O O . ALA B 1 674 ? 41.369 38.909 -70.990 1.00 77.67 678 ALA B O 1
ATOM 10851 N N . GLU B 1 675 ? 42.689 37.160 -71.483 1.00 78.37 679 GLU B N 1
ATOM 10852 C CA . GLU B 1 675 ? 41.563 36.431 -72.071 1.00 83.58 679 GLU B CA 1
ATOM 10853 C C . GLU B 1 675 ? 40.554 35.999 -71.012 1.00 87.84 679 GLU B C 1
ATOM 10854 O O . GLU B 1 675 ? 39.338 36.077 -71.235 1.00 86.04 679 GLU B O 1
ATOM 10860 N N . LEU B 1 676 ? 41.036 35.528 -69.857 1.00 86.48 680 LEU B N 1
ATOM 10861 C CA . LEU B 1 676 ? 40.115 35.167 -68.787 1.00 85.97 680 LEU B CA 1
ATOM 10862 C C . LEU B 1 676 ? 39.509 36.400 -68.120 1.00 83.28 680 LEU B C 1
ATOM 10863 O O . LEU B 1 676 ? 38.368 36.344 -67.643 1.00 82.82 680 LEU B O 1
ATOM 10868 N N . LYS B 1 677 ? 40.232 37.523 -68.098 1.00 78.36 681 LYS B N 1
ATOM 10869 C CA . LYS B 1 677 ? 39.612 38.795 -67.727 1.00 79.70 681 LYS B CA 1
ATOM 10870 C C . LYS B 1 677 ? 38.425 39.106 -68.630 1.00 86.65 681 LYS B C 1
ATOM 10871 O O . LYS B 1 677 ? 37.350 39.507 -68.159 1.00 88.25 681 LYS B O 1
ATOM 10877 N N . ALA B 1 678 ? 38.616 38.938 -69.946 1.00 86.23 682 ALA B N 1
ATOM 10878 C CA . ALA B 1 678 ? 37.544 39.161 -70.913 1.00 80.98 682 ALA B CA 1
ATOM 10879 C C . ALA B 1 678 ? 36.511 38.040 -70.887 1.00 85.28 682 ALA B C 1
ATOM 10880 O O . ALA B 1 678 ? 35.342 38.268 -71.220 1.00 89.89 682 ALA B O 1
ATOM 10882 N N . HIS B 1 679 ? 36.922 36.822 -70.530 1.00 84.44 683 HIS B N 1
ATOM 10883 C CA . HIS B 1 679 ? 35.967 35.722 -70.443 1.00 85.99 683 HIS B CA 1
ATOM 10884 C C . HIS B 1 679 ? 34.954 35.953 -69.326 1.00 87.65 683 HIS B C 1
ATOM 10885 O O . HIS B 1 679 ? 33.782 35.579 -69.458 1.00 84.88 683 HIS B O 1
ATOM 10892 N N . PHE B 1 680 ? 35.393 36.542 -68.207 1.00 87.80 684 PHE B N 1
ATOM 10893 C CA . PHE B 1 680 ? 34.557 36.667 -67.020 1.00 88.93 684 PHE B CA 1
ATOM 10894 C C . PHE B 1 680 ? 33.966 38.056 -66.827 1.00 92.15 684 PHE B C 1
ATOM 10895 O O . PHE B 1 680 ? 33.144 38.234 -65.925 1.00 93.18 684 PHE B O 1
ATOM 10903 N N . ALA B 1 681 ? 34.360 39.032 -67.645 1.00 93.43 685 ALA B N 1
ATOM 10904 C CA . ALA B 1 681 ? 33.664 40.317 -67.653 1.00 98.19 685 ALA B CA 1
ATOM 10905 C C . ALA B 1 681 ? 32.181 40.199 -68.016 1.00 101.47 685 ALA B C 1
ATOM 10906 O O . ALA B 1 681 ? 31.379 40.962 -67.447 1.00 97.71 685 ALA B O 1
ATOM 10908 N N . PRO B 1 682 ? 31.751 39.329 -68.951 1.00 100.11 686 PRO B N 1
ATOM 10909 C CA . PRO B 1 682 ? 30.303 39.230 -69.219 1.00 106.09 686 PRO B CA 1
ATOM 10910 C C . PRO B 1 682 ? 29.487 38.731 -68.040 1.00 106.26 686 PRO B C 1
ATOM 10911 O O . PRO B 1 682 ? 28.369 39.218 -67.819 1.00 105.83 686 PRO B O 1
ATOM 10915 N N . LEU B 1 683 ? 30.011 37.775 -67.268 1.00 103.85 687 LEU B N 1
ATOM 10916 C CA . LEU B 1 683 ? 29.274 37.290 -66.105 1.00 103.15 687 LEU B CA 1
ATOM 10917 C C . LEU B 1 683 ? 29.387 38.250 -64.924 1.00 101.66 687 LEU B C 1
ATOM 10918 O O . LEU B 1 683 ? 28.394 38.489 -64.227 1.00 101.90 687 LEU B O 1
ATOM 10923 N N . ALA B 1 684 ? 30.591 38.779 -64.675 1.00 100.90 688 ALA B N 1
ATOM 10924 C CA . ALA B 1 684 ? 30.831 39.689 -63.554 1.00 100.56 688 ALA B CA 1
ATOM 10925 C C . ALA B 1 684 ? 29.807 40.820 -63.512 1.00 103.03 688 ALA B C 1
ATOM 10926 O O . ALA B 1 684 ? 29.071 40.972 -62.532 1.00 102.12 688 ALA B O 1
ATOM 10928 N N . LYS B 1 685 ? 29.769 41.649 -64.561 1.00 105.60 689 LYS B N 1
ATOM 10929 C CA . LYS B 1 685 ? 28.885 42.807 -64.538 1.00 99.29 689 LYS B CA 1
ATOM 10930 C C . LYS B 1 685 ? 27.423 42.405 -64.636 1.00 98.47 689 LYS B C 1
ATOM 10931 O O . LYS B 1 685 ? 26.555 43.185 -64.237 1.00 99.74 689 LYS B O 1
ATOM 10937 N N . ALA B 1 686 ? 27.128 41.213 -65.166 1.00 100.15 690 ALA B N 1
ATOM 10938 C CA . ALA B 1 686 ? 25.754 40.713 -65.161 1.00 100.32 690 ALA B CA 1
ATOM 10939 C C . ALA B 1 686 ? 25.247 40.485 -63.739 1.00 104.89 690 ALA B C 1
ATOM 10940 O O . ALA B 1 686 ? 24.139 40.908 -63.386 1.00 105.00 690 ALA B O 1
ATOM 10942 N N . LEU B 1 687 ? 26.058 39.826 -62.905 1.00 104.18 691 LEU B N 1
ATOM 10943 C CA . LEU B 1 687 ? 25.643 39.474 -61.548 1.00 101.53 691 LEU B CA 1
ATOM 10944 C C . LEU B 1 687 ? 25.662 40.669 -60.592 1.00 100.72 691 LEU B C 1
ATOM 10945 O O . LEU B 1 687 ? 24.820 40.740 -59.687 1.00 97.00 691 LEU B O 1
ATOM 10950 N N . THR B 1 688 ? 26.629 41.583 -60.730 1.00 100.40 692 THR B N 1
ATOM 10951 C CA . THR B 1 688 ? 26.632 42.788 -59.903 1.00 102.47 692 THR B CA 1
ATOM 10952 C C . THR B 1 688 ? 25.298 43.520 -60.015 1.00 110.14 692 THR B C 1
ATOM 10953 O O . THR B 1 688 ? 24.581 43.694 -59.020 1.00 109.14 692 THR B O 1
ATOM 10957 N N . GLU B 1 689 ? 24.955 43.961 -61.234 1.00 110.01 693 GLU B N 1
ATOM 10958 C CA . GLU B 1 689 ? 23.727 44.724 -61.451 1.00 108.95 693 GLU B CA 1
ATOM 10959 C C . GLU B 1 689 ? 22.495 43.970 -60.961 1.00 109.68 693 GLU B C 1
ATOM 10960 O O . GLU B 1 689 ? 21.598 44.560 -60.343 1.00 114.49 693 GLU B O 1
ATOM 10966 N N . GLN B 1 690 ? 22.445 42.662 -61.208 1.00 104.56 694 GLN B N 1
ATOM 10967 C CA . GLN B 1 690 ? 21.245 41.869 -60.993 1.00 102.80 694 GLN B CA 1
ATOM 10968 C C . GLN B 1 690 ? 21.140 41.275 -59.590 1.00 107.99 694 GLN B C 1
ATOM 10969 O O . GLN B 1 690 ? 20.381 40.321 -59.390 1.00 107.93 694 GLN B O 1
ATOM 10975 N N . GLU B 1 691 ? 21.903 41.787 -58.622 1.00 108.14 695 GLU B N 1
ATOM 10976 C CA . GLU B 1 691 ? 21.921 41.161 -57.301 1.00 109.07 695 GLU B CA 1
ATOM 10977 C C . GLU B 1 691 ? 20.570 41.281 -56.591 1.00 116.49 695 GLU B C 1
ATOM 10978 O O . GLU B 1 691 ? 20.085 40.311 -55.996 1.00 115.11 695 GLU B O 1
ATOM 10984 N N . ALA B 1 692 ? 19.938 42.456 -56.660 1.00 115.42 696 ALA B N 1
ATOM 10985 C CA . ALA B 1 692 ? 18.744 42.724 -55.863 1.00 106.29 696 ALA B CA 1
ATOM 10986 C C . ALA B 1 692 ? 17.523 41.940 -56.336 1.00 111.50 696 ALA B C 1
ATOM 10987 O O . ALA B 1 692 ? 16.667 41.593 -55.515 1.00 114.00 696 ALA B O 1
ATOM 10989 N N . THR B 1 693 ? 17.424 41.632 -57.630 1.00 117.01 697 THR B N 1
ATOM 10990 C CA . THR B 1 693 ? 16.203 41.051 -58.178 1.00 123.15 697 THR B CA 1
ATOM 10991 C C . THR B 1 693 ? 16.007 39.643 -57.620 1.00 127.08 697 THR B C 1
ATOM 10992 O O . THR B 1 693 ? 16.950 39.006 -57.161 1.00 127.10 697 THR B O 1
ATOM 10996 N N . ILE B 1 694 ? 14.747 39.200 -57.597 1.00 133.71 698 ILE B N 1
ATOM 10997 C CA . ILE B 1 694 ? 14.336 37.862 -57.169 1.00 135.43 698 ILE B CA 1
ATOM 10998 C C . ILE B 1 694 ? 14.435 37.743 -55.645 1.00 135.23 698 ILE B C 1
ATOM 10999 O O . ILE B 1 694 ? 14.793 36.683 -55.104 1.00 135.05 698 ILE B O 1
ATOM 11001 N N . VAL B 1 695 ? 14.050 38.804 -54.937 1.00 135.19 699 VAL B N 1
ATOM 11002 C CA . VAL B 1 695 ? 14.153 38.800 -53.485 1.00 141.83 699 VAL B CA 1
ATOM 11003 C C . VAL B 1 695 ? 15.617 38.519 -53.145 1.00 141.27 699 VAL B C 1
ATOM 11004 O O . VAL B 1 695 ? 15.934 37.509 -52.507 1.00 141.29 699 VAL B O 1
ATOM 11008 N N . ALA B 1 696 ? 16.516 39.395 -53.613 1.00 136.29 700 ALA B N 1
ATOM 11009 C CA . ALA B 1 696 ? 17.967 39.291 -53.403 1.00 130.11 700 ALA B CA 1
ATOM 11010 C C . ALA B 1 696 ? 18.580 38.079 -54.123 1.00 131.64 700 ALA B C 1
ATOM 11011 O O . ALA B 1 696 ? 19.475 37.419 -53.597 1.00 131.94 700 ALA B O 1
ATOM 11013 N N . GLU B 1 697 ? 18.109 37.817 -55.350 1.00 132.24 701 GLU B N 1
ATOM 11014 C CA . GLU B 1 697 ? 18.515 36.805 -56.346 1.00 133.78 701 GLU B CA 1
ATOM 11015 C C . GLU B 1 697 ? 18.331 35.354 -55.911 1.00 138.71 701 GLU B C 1
ATOM 11016 O O . GLU B 1 697 ? 18.779 34.446 -56.626 1.00 139.83 701 GLU B O 1
ATOM 11022 N N . LEU B 1 698 ? 17.733 35.104 -54.752 1.00 140.90 702 LEU B N 1
ATOM 11023 C CA . LEU B 1 698 ? 17.149 33.809 -54.422 1.00 141.74 702 LEU B CA 1
ATOM 11024 C C . LEU B 1 698 ? 15.806 34.162 -53.810 1.00 142.38 702 LEU B C 1
ATOM 11025 O O . LEU B 1 698 ? 15.765 34.914 -52.833 1.00 143.20 702 LEU B O 1
ATOM 11027 N N . ASN B 1 699 ? 14.720 33.593 -54.339 1.00 141.50 703 ASN B N 1
ATOM 11028 C CA . ASN B 1 699 ? 13.391 34.127 -54.043 1.00 143.38 703 ASN B CA 1
ATOM 11029 C C . ASN B 1 699 ? 13.077 34.193 -52.553 1.00 143.46 703 ASN B C 1
ATOM 11030 O O . ASN B 1 699 ? 12.036 34.757 -52.186 1.00 143.23 703 ASN B O 1
ATOM 11035 N N . ALA B 1 700 ? 13.929 33.617 -51.697 1.00 140.02 704 ALA B N 1
ATOM 11036 C CA . ALA B 1 700 ? 13.732 33.606 -50.252 1.00 142.18 704 ALA B CA 1
ATOM 11037 C C . ALA B 1 700 ? 12.451 32.868 -49.889 1.00 141.30 704 ALA B C 1
ATOM 11038 O O . ALA B 1 700 ? 12.130 32.724 -48.705 1.00 140.00 704 ALA B O 1
ATOM 11040 N N . VAL B 1 701 ? 11.717 32.395 -50.899 1.00 139.27 705 VAL B N 1
ATOM 11041 C CA . VAL B 1 701 ? 10.425 31.753 -50.688 1.00 136.86 705 VAL B CA 1
ATOM 11042 C C . VAL B 1 701 ? 10.713 30.349 -50.182 1.00 131.79 705 VAL B C 1
ATOM 11043 O O . VAL B 1 701 ? 11.860 29.895 -50.213 1.00 133.68 705 VAL B O 1
ATOM 11047 N N . GLN B 1 702 ? 9.672 29.650 -49.748 1.00 131.50 706 GLN B N 1
ATOM 11048 C CA . GLN B 1 702 ? 9.843 28.479 -48.897 1.00 135.32 706 GLN B CA 1
ATOM 11049 C C . GLN B 1 702 ? 10.615 27.361 -49.604 1.00 133.55 706 GLN B C 1
ATOM 11050 O O . GLN B 1 702 ? 10.363 27.042 -50.773 1.00 129.62 706 GLN B O 1
ATOM 11056 N N . GLY B 1 703 ? 11.572 26.772 -48.882 1.00 130.03 707 GLY B N 1
ATOM 11057 C CA . GLY B 1 703 ? 12.359 25.690 -49.430 1.00 123.52 707 GLY B CA 1
ATOM 11058 C C . GLY B 1 703 ? 12.277 24.452 -48.561 1.00 128.69 707 GLY B C 1
ATOM 11059 O O . GLY B 1 703 ? 11.577 23.506 -48.918 1.00 132.52 707 GLY B O 1
ATOM 11060 N N . LYS B 1 704 ? 12.908 24.452 -47.392 1.00 127.15 708 LYS B N 1
ATOM 11061 C CA . LYS B 1 704 ? 12.847 23.257 -46.550 1.00 129.13 708 LYS B CA 1
ATOM 11062 C C . LYS B 1 704 ? 11.526 23.105 -45.784 1.00 133.89 708 LYS B C 1
ATOM 11063 O O . LYS B 1 704 ? 11.098 21.962 -45.560 1.00 127.93 708 LYS B O 1
ATOM 11065 N N . PRO B 1 705 ? 10.854 24.187 -45.341 1.00 136.80 709 PRO B N 1
ATOM 11066 C CA . PRO B 1 705 ? 9.556 23.976 -44.676 1.00 132.96 709 PRO B CA 1
ATOM 11067 C C . PRO B 1 705 ? 8.435 23.537 -45.606 1.00 135.94 709 PRO B C 1
ATOM 11068 O O . PRO B 1 705 ? 7.600 22.720 -45.196 1.00 134.72 709 PRO B O 1
ATOM 11072 N N . ALA B 1 706 ? 8.371 24.067 -46.839 1.00 136.92 710 ALA B N 1
ATOM 11073 C CA . ALA B 1 706 ? 7.231 23.821 -47.716 1.00 130.47 710 ALA B CA 1
ATOM 11074 C C . ALA B 1 706 ? 7.506 23.050 -49.007 1.00 131.55 710 ALA B C 1
ATOM 11075 O O . ALA B 1 706 ? 6.543 22.580 -49.620 1.00 134.37 710 ALA B O 1
ATOM 11077 N N . GLU B 1 707 ? 8.757 22.871 -49.438 1.00 129.41 711 GLU B N 1
ATOM 11078 C CA . GLU B 1 707 ? 8.990 22.178 -50.706 1.00 119.67 711 GLU B CA 1
ATOM 11079 C C . GLU B 1 707 ? 8.993 20.669 -50.494 1.00 119.88 711 GLU B C 1
ATOM 11080 O O . GLU B 1 707 ? 9.561 20.159 -49.523 1.00 121.27 711 GLU B O 1
ATOM 11082 N N . ILE B 1 708 ? 8.317 19.961 -51.399 1.00 119.32 712 ILE B N 1
ATOM 11083 C CA . ILE B 1 708 ? 8.303 18.501 -51.426 1.00 117.24 712 ILE B CA 1
ATOM 11084 C C . ILE B 1 708 ? 9.543 17.974 -52.147 1.00 115.76 712 ILE B C 1
ATOM 11085 O O . ILE B 1 708 ? 9.907 18.456 -53.230 1.00 114.00 712 ILE B O 1
ATOM 11090 N N . GLY B 1 709 ? 10.155 16.939 -51.571 1.00 113.40 713 GLY B N 1
ATOM 11091 C CA . GLY B 1 709 ? 11.435 16.420 -52.013 1.00 113.86 713 GLY B CA 1
ATOM 11092 C C . GLY B 1 709 ? 11.716 15.077 -51.371 1.00 117.13 713 GLY B C 1
ATOM 11093 O O . GLY B 1 709 ? 12.013 15.017 -50.173 1.00 110.83 713 GLY B O 1
ATOM 11094 N N . GLY B 1 710 ? 11.584 13.992 -52.144 1.00 121.15 714 GLY B N 1
ATOM 11095 C CA . GLY B 1 710 ? 11.711 12.642 -51.618 1.00 114.73 714 GLY B CA 1
ATOM 11096 C C . GLY B 1 710 ? 12.965 12.422 -50.796 1.00 111.03 714 GLY B C 1
ATOM 11097 O O . GLY B 1 710 ? 13.911 13.210 -50.880 1.00 116.42 714 GLY B O 1
ATOM 11098 N N . TYR B 1 711 ? 13.007 11.342 -50.026 1.00 105.34 715 TYR B N 1
ATOM 11099 C CA . TYR B 1 711 ? 14.108 11.094 -49.108 1.00 106.31 715 TYR B CA 1
ATOM 11100 C C . TYR B 1 711 ? 14.863 9.823 -49.487 1.00 106.69 715 TYR B C 1
ATOM 11101 O O . TYR B 1 711 ? 14.285 8.869 -50.024 1.00 104.61 715 TYR B O 1
ATOM 11110 N N . TYR B 1 712 ? 16.173 9.854 -49.213 1.00 103.58 716 TYR B N 1
ATOM 11111 C CA . TYR B 1 712 ? 17.156 8.783 -49.400 1.00 99.82 716 TYR B CA 1
ATOM 11112 C C . TYR B 1 712 ? 17.488 8.406 -50.844 1.00 104.52 716 TYR B C 1
ATOM 11113 O O . TYR B 1 712 ? 18.619 7.984 -51.104 1.00 103.62 716 TYR B O 1
ATOM 11122 N N . ARG B 1 713 ? 16.557 8.530 -51.789 1.00 110.73 717 ARG B N 1
ATOM 11123 C CA . ARG B 1 713 ? 16.947 8.377 -53.196 1.00 111.68 717 ARG B CA 1
ATOM 11124 C C . ARG B 1 713 ? 16.037 9.194 -54.117 1.00 112.78 717 ARG B C 1
ATOM 11125 O O . ARG B 1 713 ? 15.254 8.666 -54.897 1.00 111.33 717 ARG B O 1
ATOM 11133 N N . SER B 1 714 ? 16.177 10.515 -54.112 1.00 116.70 718 SER B N 1
ATOM 11134 C CA . SER B 1 714 ? 15.431 11.373 -55.022 1.00 117.63 718 SER B CA 1
ATOM 11135 C C . SER B 1 714 ? 16.409 12.089 -55.943 1.00 119.80 718 SER B C 1
ATOM 11136 O O . SER B 1 714 ? 17.204 12.917 -55.489 1.00 117.40 718 SER B O 1
ATOM 11139 N N . ASN B 1 715 ? 16.307 11.798 -57.233 1.00 122.27 719 ASN B N 1
ATOM 11140 C CA . ASN B 1 715 ? 17.024 12.394 -58.367 1.00 124.18 719 ASN B CA 1
ATOM 11141 C C . ASN B 1 715 ? 16.236 12.998 -59.525 1.00 119.71 719 ASN B C 1
ATOM 11142 O O . ASN B 1 715 ? 16.863 13.390 -60.526 1.00 119.31 719 ASN B O 1
ATOM 11147 N N . PRO B 1 716 ? 14.905 13.163 -59.444 1.00 121.11 720 PRO B N 1
ATOM 11148 C CA . PRO B 1 716 ? 14.214 13.672 -60.633 1.00 123.87 720 PRO B CA 1
ATOM 11149 C C . PRO B 1 716 ? 14.525 15.136 -60.918 1.00 121.56 720 PRO B C 1
ATOM 11150 O O . PRO B 1 716 ? 15.343 15.778 -60.246 1.00 116.19 720 PRO B O 1
ATOM 11154 N N . GLU B 1 717 ? 13.862 15.639 -61.962 1.00 117.65 721 GLU B N 1
ATOM 11155 C CA . GLU B 1 717 ? 13.819 17.066 -62.259 1.00 116.33 721 GLU B CA 1
ATOM 11156 C C . GLU B 1 717 ? 13.293 17.873 -61.071 1.00 112.92 721 GLU B C 1
ATOM 11157 O O . GLU B 1 717 ? 13.794 18.965 -60.781 1.00 109.82 721 GLU B O 1
ATOM 11163 N N . LEU B 1 718 ? 12.250 17.364 -60.403 1.00 113.60 722 LEU B N 1
ATOM 11164 C CA . LEU B 1 718 ? 11.644 18.056 -59.264 1.00 117.72 722 LEU B CA 1
ATOM 11165 C C . LEU B 1 718 ? 12.671 18.434 -58.197 1.00 117.49 722 LEU B C 1
ATOM 11166 O O . LEU B 1 718 ? 12.624 19.543 -57.647 1.00 112.17 722 LEU B O 1
ATOM 11171 N N . THR B 1 719 ? 13.589 17.518 -57.871 1.00 120.44 723 THR B N 1
ATOM 11172 C CA . THR B 1 719 ? 14.599 17.808 -56.856 1.00 116.51 723 THR B CA 1
ATOM 11173 C C . THR B 1 719 ? 15.461 18.995 -57.267 1.00 113.81 723 THR B C 1
ATOM 11174 O O . THR B 1 719 ? 15.811 19.838 -56.431 1.00 112.58 723 THR B O 1
ATOM 11178 N N . SER B 1 720 ? 15.805 19.081 -58.555 1.00 112.25 724 SER B N 1
ATOM 11179 C CA . SER B 1 720 ? 16.708 20.122 -59.034 1.00 111.58 724 SER B CA 1
ATOM 11180 C C . SER B 1 720 ? 16.038 21.487 -59.178 1.00 115.11 724 SER B C 1
ATOM 11181 O O . SER B 1 720 ? 16.710 22.509 -59.028 1.00 114.99 724 SER B O 1
ATOM 11184 N N . LYS B 1 721 ? 14.739 21.535 -59.489 1.00 120.67 725 LYS B N 1
ATOM 11185 C CA . LYS B 1 721 ? 14.053 22.823 -59.615 1.00 117.98 725 LYS B CA 1
ATOM 11186 C C . LYS B 1 721 ? 13.823 23.473 -58.253 1.00 113.37 725 LYS B C 1
ATOM 11187 O O . LYS B 1 721 ? 13.839 24.705 -58.142 1.00 109.50 725 LYS B O 1
ATOM 11193 N N . VAL B 1 722 ? 13.547 22.667 -57.219 1.00 114.48 726 VAL B N 1
ATOM 11194 C CA . VAL B 1 722 ? 13.471 23.183 -55.848 1.00 117.19 726 VAL B CA 1
ATOM 11195 C C . VAL B 1 722 ? 14.770 23.893 -55.459 1.00 113.09 726 VAL B C 1
ATOM 11196 O O . VAL B 1 722 ? 14.754 24.873 -54.700 1.00 110.81 726 VAL B O 1
ATOM 11200 N N . MET B 1 723 ? 15.906 23.436 -55.992 1.00 113.85 727 MET B N 1
ATOM 11201 C CA . MET B 1 723 ? 17.219 23.997 -55.689 1.00 111.16 727 MET B CA 1
ATOM 11202 C C . MET B 1 723 ? 17.729 24.938 -56.773 1.00 112.83 727 MET B C 1
ATOM 11203 O O . MET B 1 723 ? 18.696 25.672 -56.528 1.00 107.62 727 MET B O 1
ATOM 11208 N N . ARG B 1 724 ? 17.078 24.960 -57.949 1.00 118.77 728 ARG B N 1
ATOM 11209 C CA . ARG B 1 724 ? 17.441 25.845 -59.051 1.00 116.24 728 ARG B CA 1
ATOM 11210 C C . ARG B 1 724 ? 16.384 26.913 -59.361 1.00 115.96 728 ARG B C 1
ATOM 11211 O O . ARG B 1 724 ? 15.944 27.016 -60.515 1.00 115.21 728 ARG B O 1
ATOM 11219 N N . PRO B 1 725 ? 15.956 27.728 -58.381 1.00 113.00 729 PRO B N 1
ATOM 11220 C CA . PRO B 1 725 ? 15.449 29.064 -58.728 1.00 113.77 729 PRO B CA 1
ATOM 11221 C C . PRO B 1 725 ? 16.554 29.919 -59.302 1.00 117.03 729 PRO B C 1
ATOM 11222 O O . PRO B 1 725 ? 16.349 31.103 -59.584 1.00 109.07 729 PRO B O 1
ATOM 11226 N N . SER B 1 726 ? 17.742 29.323 -59.414 1.00 121.89 730 SER B N 1
ATOM 11227 C CA . SER B 1 726 ? 18.824 29.911 -60.178 1.00 121.01 730 SER B CA 1
ATOM 11228 C C . SER B 1 726 ? 18.469 29.903 -61.652 1.00 118.95 730 SER B C 1
ATOM 11229 O O . SER B 1 726 ? 18.743 30.876 -62.361 1.00 118.30 730 SER B O 1
ATOM 11232 N N . ALA B 1 727 ? 17.807 28.833 -62.116 1.00 116.37 731 ALA B N 1
ATOM 11233 C CA . ALA B 1 727 ? 17.228 28.799 -63.458 1.00 120.19 731 ALA B CA 1
ATOM 11234 C C . ALA B 1 727 ? 16.404 30.052 -63.778 1.00 125.81 731 ALA B C 1
ATOM 11235 O O . ALA B 1 727 ? 16.231 30.379 -64.962 1.00 120.22 731 ALA B O 1
ATOM 11237 N N . THR B 1 728 ? 15.900 30.760 -62.754 1.00 126.14 732 THR B N 1
ATOM 11238 C CA . THR B 1 728 ? 15.124 31.986 -62.969 1.00 119.78 732 THR B CA 1
ATOM 11239 C C . THR B 1 728 ? 15.958 33.110 -63.595 1.00 115.27 732 THR B C 1
ATOM 11240 O O . THR B 1 728 ? 15.692 33.538 -64.725 1.00 118.00 732 THR B O 1
ATOM 11244 N N . PHE B 1 729 ? 16.988 33.581 -62.886 1.00 118.57 733 PHE B N 1
ATOM 11245 C CA . PHE B 1 729 ? 17.837 34.689 -63.330 1.00 117.96 733 PHE B CA 1
ATOM 11246 C C . PHE B 1 729 ? 19.308 34.348 -63.175 1.00 115.49 733 PHE B C 1
ATOM 11247 O O . PHE B 1 729 ? 20.118 34.676 -64.045 1.00 110.22 733 PHE B O 1
ATOM 11255 N N . ASN B 1 730 ? 19.667 33.676 -62.078 1.00 117.11 734 ASN B N 1
ATOM 11256 C CA . ASN B 1 730 ? 21.049 33.261 -61.877 1.00 116.06 734 ASN B CA 1
ATOM 11257 C C . ASN B 1 730 ? 21.482 32.322 -62.996 1.00 111.57 734 ASN B C 1
ATOM 11258 O O . ASN B 1 730 ? 22.478 32.583 -63.682 1.00 110.72 734 ASN B O 1
ATOM 11263 N N . ALA B 1 731 ? 20.652 31.316 -63.304 1.00 111.35 735 ALA B N 1
ATOM 11264 C CA . ALA B 1 731 ? 21.048 30.328 -64.303 1.00 109.69 735 ALA B CA 1
ATOM 11265 C C . ALA B 1 731 ? 20.872 30.792 -65.734 1.00 106.40 735 ALA B C 1
ATOM 11266 O O . ALA B 1 731 ? 21.454 30.182 -66.637 1.00 106.34 735 ALA B O 1
ATOM 11268 N N . ALA B 1 732 ? 20.086 31.833 -65.976 1.00 107.76 736 ALA B N 1
ATOM 11269 C CA . ALA B 1 732 ? 20.202 32.499 -67.265 1.00 106.38 736 ALA B CA 1
ATOM 11270 C C . ALA B 1 732 ? 21.637 32.956 -67.485 1.00 107.83 736 ALA B C 1
ATOM 11271 O O . ALA B 1 732 ? 22.207 32.755 -68.564 1.00 106.63 736 ALA B O 1
ATOM 11273 N N . ILE B 1 733 ? 22.255 33.520 -66.448 1.00 106.06 737 ILE B N 1
ATOM 11274 C CA . ILE B 1 733 ? 23.655 33.938 -66.523 1.00 109.37 737 ILE B CA 1
ATOM 11275 C C . ILE B 1 733 ? 24.581 32.751 -66.259 1.00 110.90 737 ILE B C 1
ATOM 11276 O O . ILE B 1 733 ? 25.677 32.646 -66.824 1.00 107.86 737 ILE B O 1
ATOM 11278 N N . ASP B 1 734 ? 24.139 31.867 -65.370 1.00 111.76 738 ASP B N 1
ATOM 11279 C CA . ASP B 1 734 ? 24.913 30.722 -64.912 1.00 106.55 738 ASP B CA 1
ATOM 11280 C C . ASP B 1 734 ? 25.265 29.809 -66.091 1.00 106.53 738 ASP B C 1
ATOM 11281 O O . ASP B 1 734 ? 26.417 29.375 -66.259 1.00 108.35 738 ASP B O 1
ATOM 11286 N N . SER B 1 735 ? 24.266 29.542 -66.945 1.00 105.29 739 SER B N 1
ATOM 11287 C CA . SER B 1 735 ? 24.343 28.606 -68.061 1.00 101.97 739 SER B CA 1
ATOM 11288 C C . SER B 1 735 ? 24.816 29.272 -69.347 1.00 98.37 739 SER B C 1
ATOM 11289 O O . SER B 1 735 ? 24.496 28.790 -70.438 1.00 91.64 739 SER B O 1
ATOM 11292 N N . LEU B 1 736 ? 25.545 30.381 -69.249 1.00 100.45 740 LEU B N 1
ATOM 11293 C CA . LEU B 1 736 ? 26.043 31.088 -70.434 1.00 96.59 740 LEU B CA 1
ATOM 11294 C C . LEU B 1 736 ? 27.532 30.817 -70.657 1.00 91.57 740 LEU B C 1
ATOM 11295 O O . LEU B 1 736 ? 28.303 30.659 -69.705 1.00 91.03 740 LEU B O 1
#

Solvent-accessible surface area: 60751 Å² total; per-residue (Å²): 79,38,5,16,4,0,51,3,8,17,0,0,11,8,0,5,45,4,2,14,46,0,4,87,12,0,3,48,12,6,57,11,78,13,82,62,4,26,0,2,0,0,1,8,0,2,15,62,0,19,28,38,6,77,58,98,56,75,57,105,59,17,28,52,122,4,26,108,49,0,85,32,79,98,0,2,0,0,7,0,14,22,11,26,3,9,28,32,34,0,77,31,0,5,63,36,0,67,71,103,59,46,131,3,13,96,18,23,45,112,31,132,62,80,64,65,116,66,6,81,44,19,0,33,157,5,13,1,22,19,2,29,13,44,0,24,36,0,0,0,9,13,52,20,29,88,56,1,16,61,35,4,87,156,58,76,36,90,41,23,184,24,61,169,86,17,132,0,50,5,24,25,6,175,36,12,1,9,47,65,17,22,59,16,31,50,15,89,146,71,30,55,1,69,0,12,11,34,11,154,133,41,107,85,55,84,70,69,105,18,88,7,88,89,17,1,0,0,6,1,4,36,3,19,17,46,120,0,86,81,16,1,58,127,3,1,94,51,1,110,129,50,70,8,6,1,0,2,3,7,23,6,6,8,13,61,68,3,29,27,13,6,4,1,35,1,0,20,8,2,0,82,81,1,34,111,118,28,31,142,31,5,139,134,46,38,18,42,32,44,12,1,1,21,12,2,83,81,64,3,150,98,28,85,80,98,57,45,100,84,0,64,104,24,5,112,66,4,64,66,105,32,10,58,0,1,21,45,42,40,142,140,49,47,5,1,0,39,38,4,14,55,17,47,4,16,54,16,0,0,58,3,2,59,53,20,0,40,30,125,0,85,88,32,135,66,54,31,0,5,0,0,10,4,31,8,6,28,3,44,0,0,42,37,0,0,69,10,0,36,97,72,25,38,13,72,6,60,81,4,1,14,7,22,2,2,0,0,3,1,58,88,0,12,9,14,15,1,35,86,7,14,40,97,10,108,39,50,7,33,0,68,0,4,60,62,115,49,52,68,44,6,75,10,138,7,111,77,15,5,0,0,16,0,3,31,3,45,21,56,1,0,118,45,2,0,119,24,2,10,60,43,1,99,127,40,128,21,28,2,5,0,3,8,8,77,124,16,11,4,5,120,22,1,93,132,21,0,73,112,14,19,166,94,52,94,69,102,68,39,85,36,43,35,51,4,12,51,91,0,0,112,54,0,0,56,63,1,75,145,42,106,54,2,5,0,0,0,13,3,11,4,4,16,20,3,3,9,0,0,3,23,0,4,5,14,48,5,14,26,5,23,2,31,0,54,7,70,47,37,7,2,0,13,9,4,5,12,28,49,11,27,68,121,28,6,97,30,0,60,101,60,4,0,0,52,12,25,1,5,2,5,4,19,3,8,8,33,0,1,78,26,0,0,114,101,65,61,29,71,58,0,92,60,0,2,121,7,0,51,83,0,7,24,56,8,13,118,82,74,64,20,18,46,165,158,62,76,75,14,4,0,5,0,2,0,0,19,3,0,8,39,3,0,50,7,2,12,76,43,120,136,35,80,77,2,74,69,66,0,30,99,12,0,122,37,0,59,145,80,57,80,71,2,28,57,57,9,40,65,24,34,50,120,106,5,124,11,23,35,90,42,70,21,50,72,123,67,1,40,119,5,2,31,35,0,69,43,8,29,54,24,7,97,97,26,104,78,83,1,3,5,0,40,2,8,17,5,1,5,69,6,7,34,16,4,33,49,13,2,70,39,2,2,54,16,0,50,2,97,18,94,64,0,28,4,14,41,4,6,56,79,43,42,25,46,105,104,145,106,127,93,135,93,155,58,122,46,20,42,61,130,3,31,104,25,4,87,30,89,98,7,13,5,1,9,0,16,10,65,55,24,31,46,57,131,42,69,33,36,25,63,87,18,64,69,103,68,111,184,21,87,94,83,45,80,106,89,154,99,112,129,144,85,118,66,95,60,117,57,52,175,43,81,31,44,28,13,40,48,67,7,39,62,0,0,1,7,13,56,28,12,86,35,6,32,61,66,7,116,155,87,75,37,83,38,23,185,22,61,169,84,15,124,0,44,5,25,25,6,175,36,11,1,18,49,62,16,22,58,17,28,54,10,89,148,69,30,57,0,62,0,4,26,25,17,175,117,43,166,78,92,82,86,61,110,18,88,6,89,93,17,0,0,0,6,0,5,38,7,12,20,40,119,1,85,79,27,1,56,151,3,2,94,51,1,105,124,51,66,7,4,1,0,2,3,10,27,4,19,51,8,61,65,3,45,17,16,7,4,2,34,2,0,23,5,2,0,88,91,1,36,108,137,37,28,169,49,4,150,144,34,43,21,53,34,44,31,1,0,26,11,1,58,77,75,6,139,97,32,87,80,99,50,40,114,93,0,60,98,30,4,85,76,6,62,68,119,36,9,54,0,3,19,66,26,14,16,108,21,43,5,2,0,33,63,12,36,51,21,45,5,14,54,15,0,0,56,4,1,52,42,21,0,43,28,46,0,67,40,7,126,70,53,30,0,7,0,0,10,4,36,6,5,30,2,49,2,1,48,38,0,0,70,9,2,39,100,76,25,39,10,66,10,59,71,2,3,18,11,27,3,2,0,0,7,1,53,111,1,13,20,35,12,0,62,78,10,11,42,82,13,129,42,64,9,31,1,52,0,3,66,47,115,43,56,76,47,5,102,13,177,8,110,75,15,2,4,0,21,0,1,26,1,48,21,46,0,0,124,23,1,0,122,19,2,2,56,41,2,105,123,52,123,19,31,1,5,0,4,8,6,88,121,13,13,2,5,127,18,2,89,130,16,0,77,106,14,17,168,96,59,95,73,104,76,37,88,40,34,36,56,7,14,48,95,0,0,108,54,1,0,52,53,0,71,151,45,100,56,2,3,1,0,0,14,3,13,4,7,20,21,4,14,17,0,0,7,24,1,7,12,21,35,18,38,62,7,18,4,20,0,43,8,64,45,27,4,6,1,7,10,6,15,1,40,30,99,60,3,37,26,101,122,124,65,34,78,33,3,4,11,8,2,15,7,5,4,35,0,2,46,59,10,6,122,122,67,86,22,74,76,0,93,36,0,0,118,4,0,74,96,1,4,20,74,0,15,99,94,86,14,20,19,46,195,162,69,38,38,25,54,13,21,9,7,7,4,69,4,2,15,12,4,0,49,20,0,9,70,29,106,146,41,77,106,1,67,67,92,8,36,93,27,0,122,31,0,45,152,80,70,77,57,18,95,63,6,19,37,67,82,117,6,34,101,68,40,156,49,52,103,62,113,28,104,64,117,87,11,27,131,51,27,53,30,16,59,66,81,18,6,76,18,14,90,114

Sequence (1467 aa):
SKITYTFTDEAPALATYSLLPIVKAFAASAGIDVETSDISLAGRILANFADRLEADQRIEDDLARLAVLATSPDANIIKLPNISASVPQLKGAIAELQGLGYKVPDFPEDPQTDEEKEVRARYAKILGSAVNPVLREGNSDRRAPAAVKAYARKHPHSMGKWSMASRSHADYMRGGDFFSSEQSITMAKAGDVRIEFVGKDGKVEVKKQLSLQEGEVLDSMFMSCGKLRDFFEKTLQDCKETGVMWSLHVKATMMKISHPIVFGHAVSVYYKDVFDKWGQLFEELGVNPNNGISSVYDKIKSLPASQQEEILHDIHEVYSHRPEMAMVDSVKGITNLHIPSDVIVDASMPAMIRNSGQMWGKDGKQKDTKAVMPESTYARIYQEMINFCKTNGAFDPTTMGSVPNVGLMAQKAEEYGSHDKTFEMTADGTMRVVLADGSVLMQHKVETGDIWRACQTKDAPIRDWVKLAVTRARQSDTPAIFWLDPERAHDRELRKKVELYLKDHDLTGLDISIMGYNEAIRVSMERLIRGKDTISVTGNVLRDYLTDLFPIMELGTSAKMLSIVPLMAGGGMYETGAGGSAPKHVQQLVEENYLRWDSLGEFLALAVSLEETGIKTGNAKAKLLGKALDEATGKLLDNNKSPSRKVGDIDNRGSHFYLAMYWAQALAAQNEDAELKAHFAPLAKALTEQEATIVAELNAVQGKPAEIGGYYRSNPELTSKVMRPSATFNAAIDSLASKITYTFTDEAPALATYSLLPIVKAFAASAGIDVETSDISLAGRILANFADRLEADQRIEDDLARLAVLATSPDANIIKLPNISASVPQLKGAIAELQGLGYKVPDFPEDPQTDEEKEVRARYAKILGSAVNPVLREGNSDRRAPAAVKAYARKHPHSMGKWSMASRSHADYMRGGDFFSSEQSITMAKAGDVRIEFVGKDGKVEVKKQLSLQEGEVLDSMFMSCGKLRDFFEKTLQDCKETGVMWSLHVKATMMKISHPIVFGHAVSVYYKDVFDKWGQLFEELGVNPNNGISSVYDKIKSLPASQQEEILHDIHEVYSHRPEMAMVDSVKGITNLHIPSDVIVDASMPAMIRNSGQMWGKDGKQKDTKAVMPESTYARIYQEMINFCKTNGAFDPTTMGSVPNVGLMAQKAEEYGSHDKTFEMTADGTMRVVLADGSVLMQHKVETGDIWRACQTKDAPIRDWVKLAVTRARQSDTPAIFWLDPERAHDRELRKKVELYLKDHDLTGLDISIMGYNEAIRVSMERLIRGKDTISVTGNVLRDYLTDLFPIMELGTSAKMLSIVPLMAGGGMYETGAGGSAPKHVQQLRWDSLGEFLALAVSLEETGIKTGNAKAKLLGKALDEATGKLLDNNKSPSRKVGDIDNRGSHFYLAMYWAQALAAQNEDAELKAHFAPLAKALTEQEATIVAELNAVQGKPAEIGGYYRSNPELTSKVMRPSATFNAAIDSL

Secondary structure (DSSP, 8-state):
--EEEEE-SHHHHHHHHHHHHHHHHHHHTTT--EEEEE--HHHHHHHHTGGGS-GGG----HHHHHHHHTTSTT-EEEE-----B-HHHHHHHHHHHHTTT--PPPP-SS--SHHHHHHHHHHHHHSBS-SHHHH--S-EEEE--HHHHHHHHHSPPP-----TT---EEE--SSSSHHHH-EEEE-SS-EEEEEEEEESS--EEEEEEEEE-TT-EEEEEEE-HHHHHHHHHHHHHHHHHHTPEEEE-B-TTTSTTHHHHHHHHHHHHHTHHHHHHSHHHHHHHT--GGG-THHHHHHGGGS-HHHHHHHHHHHHHHTTTSPPB-EEETTTTEETTS-TTSSBHHHHHHHHHHTTTEEE-TTS-EEEEEEE---HHHHHHHHHHHHHHHHH-S--TTT-----EEE--TTTTGGGG-GGGEEE--SSEEEEEE-SSS-EEEEEEE-TT-EEEEEEE-HHHHHHHHHHHHHHHHHTT--EEEE--TT-HHHHHHHHHHHHHHTTS--TT--EEEE-HHHHHHHHHHHHTTT---EEEE-HHHHHHHHHHHHHHHHS-GGGSEEEEE-TTS-EEEES-S----HHHHHHHHHHS-----THHHHHHHHHHHHHHHHHH--HHHHHHHHHHHHHHHHHHHTT-S--SSTTS--HHHHHHHHHHHHHHHHHH--S-HHHHHHHHHHHHHHHHTHHHHHHHHHTTTTS----S-SSS--HHHHHHHH---HHHHHHHHTT-/-EEEEEE-SHHHHHHHHHHHHHHHHHHHTTT-EEEEEE-STHHHHHTT-TTS-TTT-----SHHHHHHHTTSTT-BEEB-------SHHHHHHHHHHHTTT--PPPP-SS----S-HHHHHHHHHHHSS-SHHHH--B-EEEE--HHHHHHHHHSPPP-----TT---EEE--SSSSHHHH-EEEE-SS-EEEEEEEEETT--EEEEEEEEE-TT-EEEEEEE-HHHHHHHHHHHHHHHHHHTPEEEE-B-TTTSTTHHHHHHHHHHHHHTHHHHHHSHHHHHHHT--GGG-THHHHHHGGGS-HHHHHHHHHHHHHHHTTSPPB-EEETTTTEETTS-TTS-BHHHHHHHHHHTTTEEE-TTS-EEEEEEE-S-HHHHHHHHHHHHHHHHH-S--TTT-----EEE--TTTTGGGGGGGGEEE-SSSEEEEEE-SSS-EEEEEEE-TT-EEEEEEE-HHHHHHHHHHHHHHHHHHT--EEEE--TT-HHHHHHHHHHHHHHTTS--TT--EEEE-HHHHHHHHHHHHTTT---EEEE-HHHHHHHHHHHHHHHHS-TTS-EEE-BBTTS-B--BS-SS--S-STTS------HHHHHHHHHHHHHHHHHS--HHHHHHHHHHHHHHHHHHHTT-S--SS--STHHHHHHHHHHHHHHHHHHH--S-HHHHHHHHHHHHHHHHTTSHHHHHS----STTT----SSS--SHHHHHHH-TTTTTHHHHHT-

B-factor: mean 52.31, std 29.81, range [10.02, 163.42]

InterPro domains:
  IPR004436 Isocitrate dehydrogenase NADP-dependent, monomeric [PF03971] (6-738)
  IPR004436 Isocitrate dehydrogenase NADP-dependent, monomeric [PIRSF009407] (4-740)
  IPR004436 Isocitrate dehydrogenase NADP-dependent, monomeric [PTHR36999] (4-740)
  IPR004436 Isocitrate dehydrogenase NADP-dependent, monomeric [TIGR00178] (4-740)

Radius of gyration: 38.65 Å; Cα contacts (8 Å, |Δi|>4): 2858; chains: 2; bounding box: 95×106×98 Å